Protein AF-A0A931LNU1-F1 (afdb_monomer_lite)

Radius of gyration: 34.18 Å; chains: 1; bounding box: 85×109×79 Å

Structure (mmCIF, N/CA/C/O backbone):
data_AF-A0A931LNU1-F1
#
_entry.id   AF-A0A931LNU1-F1
#
loop_
_atom_site.group_PDB
_atom_site.id
_atom_site.type_symbol
_atom_site.label_atom_id
_atom_site.label_alt_id
_atom_site.label_comp_id
_atom_site.label_asym_id
_atom_site.label_entity_id
_atom_site.label_seq_id
_atom_site.pdbx_PDB_ins_code
_atom_site.Cartn_x
_atom_site.Cartn_y
_atom_site.Cartn_z
_atom_site.occupancy
_atom_site.B_iso_or_equiv
_atom_site.auth_seq_id
_atom_site.auth_comp_id
_atom_site.auth_asym_id
_atom_site.auth_atom_id
_atom_site.pdbx_PDB_model_num
ATOM 1 N N . MET A 1 1 ? 43.440 -47.922 23.617 1.00 41.44 1 MET A N 1
ATOM 2 C CA . MET A 1 1 ? 42.615 -47.000 22.799 1.00 41.44 1 MET A CA 1
ATOM 3 C C . MET A 1 1 ? 41.649 -46.159 23.656 1.00 41.44 1 MET A C 1
ATOM 5 O O . MET A 1 1 ? 40.465 -46.110 23.374 1.00 41.44 1 MET A O 1
ATOM 9 N N . LYS A 1 2 ? 42.126 -45.479 24.715 1.00 34.53 2 LYS A N 1
ATOM 10 C CA . LYS A 1 2 ? 41.276 -44.678 25.634 1.00 34.53 2 LYS A CA 1
ATOM 11 C C . LYS A 1 2 ? 41.690 -43.198 25.757 1.00 34.53 2 LYS A C 1
ATOM 13 O O . LYS A 1 2 ? 41.186 -42.496 26.618 1.00 34.53 2 LYS A O 1
ATOM 18 N N . ARG A 1 3 ? 42.583 -42.701 24.890 1.00 32.94 3 ARG A N 1
ATOM 19 C CA . ARG A 1 3 ? 43.024 -41.287 24.886 1.00 32.94 3 ARG A CA 1
ATOM 20 C C . ARG A 1 3 ? 42.639 -40.487 23.633 1.00 32.94 3 ARG A C 1
ATOM 22 O O . ARG A 1 3 ? 42.936 -39.305 23.576 1.00 32.94 3 ARG A O 1
ATOM 29 N N . ILE A 1 4 ? 41.939 -41.094 22.669 1.00 36.69 4 ILE A N 1
ATOM 30 C CA . ILE A 1 4 ? 41.559 -40.431 21.402 1.00 36.69 4 ILE A CA 1
ATOM 31 C C . ILE A 1 4 ? 40.075 -40.000 21.377 1.00 36.69 4 ILE A C 1
ATOM 33 O O . ILE A 1 4 ? 39.742 -39.032 20.705 1.00 36.69 4 ILE A O 1
ATOM 37 N N . ASN A 1 5 ? 39.193 -40.601 22.192 1.00 36.53 5 ASN A N 1
ATOM 38 C CA . ASN A 1 5 ? 37.772 -40.205 22.242 1.00 36.53 5 ASN A CA 1
ATOM 39 C C . ASN A 1 5 ? 37.455 -39.023 23.172 1.00 36.53 5 ASN A C 1
ATOM 41 O O . ASN A 1 5 ? 36.398 -38.427 23.029 1.00 36.53 5 ASN A O 1
ATOM 45 N N . ILE A 1 6 ? 38.359 -38.631 24.075 1.00 39.19 6 ILE A N 1
ATOM 46 C CA . ILE A 1 6 ? 38.117 -37.482 24.969 1.00 39.19 6 ILE A CA 1
ATOM 47 C C . ILE A 1 6 ? 38.331 -36.146 24.231 1.00 39.19 6 ILE A C 1
ATOM 49 O O . ILE A 1 6 ? 37.650 -35.170 24.519 1.00 39.19 6 ILE A O 1
ATOM 53 N N . PHE A 1 7 ? 39.187 -36.105 23.203 1.00 34.34 7 PHE A N 1
ATOM 54 C CA . PHE A 1 7 ? 39.444 -34.872 22.447 1.00 34.34 7 PHE A CA 1
ATOM 55 C C . PHE A 1 7 ? 38.353 -34.514 21.425 1.00 34.34 7 PHE A C 1
ATOM 57 O O . PHE A 1 7 ? 38.205 -33.340 21.100 1.00 34.34 7 PHE A O 1
ATOM 64 N N . ARG A 1 8 ? 37.541 -35.476 20.959 1.00 37.28 8 ARG A N 1
ATOM 65 C CA . ARG A 1 8 ? 36.405 -35.181 20.064 1.00 37.28 8 ARG A CA 1
ATOM 66 C C . ARG A 1 8 ? 35.181 -34.657 20.815 1.00 37.28 8 ARG A C 1
ATOM 68 O O . ARG A 1 8 ? 34.539 -33.737 20.327 1.00 37.28 8 ARG A O 1
ATOM 75 N N . THR A 1 9 ? 34.907 -35.160 22.017 1.00 40.69 9 THR A N 1
ATOM 76 C CA . THR A 1 9 ? 33.766 -34.694 22.823 1.00 40.69 9 THR A CA 1
ATOM 77 C C . THR A 1 9 ? 34.049 -33.350 23.500 1.00 40.69 9 THR A C 1
ATOM 79 O O . THR A 1 9 ? 33.164 -32.507 23.569 1.00 40.69 9 THR A O 1
ATOM 82 N N . VAL A 1 10 ? 35.297 -33.090 23.918 1.00 39.69 10 VAL A N 1
ATOM 83 C CA . VAL A 1 10 ? 35.687 -31.797 24.515 1.00 39.69 10 VAL A CA 1
ATOM 84 C C . VAL A 1 10 ? 35.870 -30.705 23.449 1.00 39.69 10 VAL A C 1
ATOM 86 O O . VAL A 1 10 ? 35.517 -29.555 23.693 1.00 39.69 10 VAL A O 1
ATOM 89 N N . GLY A 1 11 ? 36.331 -31.054 22.240 1.00 33.41 11 GLY A N 1
ATOM 90 C CA . GLY A 1 11 ? 36.415 -30.115 21.114 1.00 33.41 11 GLY A CA 1
ATOM 91 C C . GLY A 1 11 ? 35.048 -29.652 20.597 1.00 33.41 11 GLY A C 1
ATOM 92 O O . GLY A 1 11 ? 34.895 -28.486 20.252 1.00 33.41 11 GLY A O 1
ATOM 93 N N . PHE A 1 12 ? 34.035 -30.525 20.609 1.00 42.09 12 PHE A N 1
ATOM 94 C CA . PHE A 1 12 ? 32.672 -30.169 20.192 1.00 42.09 12 PHE A CA 1
ATOM 95 C C . PHE A 1 12 ? 31.952 -29.303 21.241 1.00 42.09 12 PHE A C 1
ATOM 97 O O . PHE A 1 12 ? 31.252 -28.358 20.885 1.00 42.09 12 PHE A O 1
ATOM 104 N N . LEU A 1 13 ? 32.198 -29.554 22.535 1.00 38.69 13 LEU A N 1
ATOM 105 C CA . LEU A 1 13 ? 31.654 -28.735 23.623 1.00 38.69 13 LEU A CA 1
ATOM 106 C C . LEU A 1 13 ? 32.283 -27.329 23.666 1.00 38.69 13 LEU A C 1
ATOM 108 O O . LEU A 1 13 ? 31.588 -26.362 23.952 1.00 38.69 13 LEU A O 1
ATOM 112 N N . LEU A 1 14 ? 33.574 -27.199 23.334 1.00 36.03 14 LEU A N 1
ATOM 113 C CA . LEU A 1 14 ? 34.267 -25.904 23.254 1.00 36.03 14 LEU A CA 1
ATOM 114 C C . LEU A 1 14 ? 33.851 -25.070 22.035 1.00 36.03 14 LEU A C 1
ATOM 116 O O . LEU A 1 14 ? 33.834 -23.849 22.133 1.00 36.03 14 LEU A O 1
ATOM 120 N N . VAL A 1 15 ? 33.466 -25.699 20.920 1.00 42.47 15 VAL A N 1
ATOM 121 C CA . VAL A 1 15 ? 32.897 -24.985 19.762 1.00 42.47 15 VAL A CA 1
ATOM 122 C C . VAL A 1 15 ? 31.472 -24.507 20.060 1.00 42.47 15 VAL A C 1
ATOM 124 O O . VAL A 1 15 ? 31.140 -23.376 19.724 1.00 42.47 15 VAL A O 1
ATOM 127 N N . LEU A 1 16 ? 30.664 -25.290 20.784 1.00 41.88 16 LEU A N 1
ATOM 128 C CA . LEU A 1 16 ? 29.346 -24.852 21.268 1.00 41.88 16 LEU A CA 1
ATOM 129 C C . LEU A 1 16 ? 29.443 -23.728 22.316 1.00 41.88 16 LEU A C 1
ATOM 131 O O . LEU A 1 16 ? 28.690 -22.763 22.243 1.00 41.88 16 LEU A O 1
ATOM 135 N N . LEU A 1 17 ? 30.409 -23.791 23.237 1.00 38.12 17 LEU A N 1
ATOM 136 C CA . LEU A 1 17 ? 30.662 -22.715 24.206 1.00 38.12 17 LEU A CA 1
ATOM 137 C C . LEU A 1 17 ? 31.258 -21.451 23.559 1.00 38.12 17 LEU A C 1
ATOM 139 O O . LEU A 1 17 ? 30.946 -20.348 23.999 1.00 38.12 17 LEU A O 1
ATOM 143 N N . ALA A 1 18 ? 32.054 -21.581 22.492 1.00 32.81 18 ALA A N 1
ATOM 144 C CA . ALA A 1 18 ? 32.552 -20.438 21.721 1.00 32.81 18 ALA A CA 1
ATOM 145 C C . ALA A 1 18 ? 31.459 -19.785 20.852 1.00 32.81 18 ALA A C 1
ATOM 147 O O . ALA A 1 18 ? 31.474 -18.568 20.687 1.00 32.81 18 ALA A O 1
ATOM 148 N N . LEU A 1 19 ? 30.475 -20.557 20.368 1.00 38.38 19 LEU A N 1
ATOM 149 C CA . LEU A 1 19 ? 29.274 -20.018 19.715 1.00 38.38 19 LEU A CA 1
ATOM 150 C C . LEU A 1 19 ? 28.332 -19.310 20.703 1.00 38.38 19 LEU A C 1
ATOM 152 O O . LEU A 1 19 ? 27.706 -18.324 20.331 1.00 38.38 19 LEU A O 1
ATOM 156 N N . PHE A 1 20 ? 28.297 -19.728 21.973 1.00 37.34 20 PHE A N 1
ATOM 157 C CA . PHE A 1 20 ? 27.581 -19.001 23.032 1.00 37.34 20 PHE A CA 1
ATOM 158 C C . PHE A 1 20 ? 28.304 -17.724 23.501 1.00 37.34 20 PHE A C 1
ATOM 160 O O . PHE A 1 20 ? 27.661 -16.800 23.994 1.00 37.34 20 PHE A O 1
ATOM 167 N N . ALA A 1 21 ? 29.628 -17.634 23.334 1.00 31.55 21 ALA A N 1
ATOM 168 C CA . ALA A 1 21 ? 30.427 -16.497 23.803 1.00 31.55 21 ALA A CA 1
ATOM 169 C C . ALA A 1 21 ? 30.583 -15.349 22.782 1.00 31.55 21 ALA A C 1
ATOM 171 O O . ALA A 1 21 ? 31.067 -14.283 23.154 1.00 31.55 21 ALA A O 1
ATOM 172 N N . LEU A 1 22 ? 30.153 -15.524 21.525 1.00 30.91 22 LEU A N 1
ATOM 173 C CA . LEU A 1 22 ? 30.237 -14.498 20.469 1.00 30.91 22 LEU A CA 1
ATOM 174 C C . LEU A 1 22 ? 28.900 -13.808 20.137 1.00 30.91 22 LEU A C 1
ATOM 176 O O . LEU A 1 22 ? 28.793 -13.140 19.113 1.00 30.91 22 LEU A O 1
ATOM 180 N N . VAL A 1 23 ? 27.896 -13.923 21.015 1.00 38.22 23 VAL A N 1
ATOM 181 C CA . VAL A 1 23 ? 26.573 -13.276 20.854 1.00 38.22 23 VAL A CA 1
ATOM 182 C C . VAL A 1 23 ? 26.300 -12.203 21.924 1.00 38.22 23 VAL A C 1
ATOM 184 O O . VAL A 1 23 ? 25.235 -11.602 21.954 1.00 38.22 23 VAL A O 1
ATOM 187 N N . ASN A 1 24 ? 27.277 -11.865 22.770 1.00 34.28 24 ASN A N 1
ATOM 188 C CA . ASN A 1 24 ? 27.107 -10.836 23.801 1.00 34.28 24 ASN A CA 1
ATOM 189 C C . ASN A 1 24 ? 27.881 -9.551 23.500 1.00 34.28 24 ASN A C 1
ATOM 191 O O . ASN A 1 24 ? 28.811 -9.206 24.217 1.00 34.28 24 ASN A O 1
ATOM 195 N N . THR A 1 25 ? 27.433 -8.811 22.487 1.00 34.22 25 THR A N 1
ATOM 196 C CA . THR A 1 25 ? 27.513 -7.340 22.458 1.00 34.22 25 THR A CA 1
ATOM 197 C C . THR A 1 25 ? 26.430 -6.813 21.520 1.00 34.22 25 THR A C 1
ATOM 199 O O . THR A 1 25 ? 26.746 -6.565 20.372 1.00 34.22 25 THR A O 1
ATOM 202 N N . HIS A 1 26 ? 25.174 -6.724 21.968 1.00 30.58 26 HIS A N 1
ATOM 203 C CA . HIS A 1 26 ? 24.125 -5.779 21.524 1.00 30.58 26 HIS A CA 1
ATOM 204 C C . HIS A 1 26 ? 22.982 -5.899 22.549 1.00 30.58 26 HIS A C 1
ATOM 206 O O . HIS A 1 26 ? 22.024 -6.645 22.370 1.00 30.58 26 HIS A O 1
ATOM 212 N N . ALA A 1 27 ? 23.136 -5.237 23.696 1.00 32.59 27 ALA A N 1
ATOM 213 C CA . ALA A 1 27 ? 22.073 -5.128 24.689 1.00 32.59 27 ALA A CA 1
ATOM 214 C C . ALA A 1 27 ? 21.132 -3.993 24.256 1.00 32.59 27 ALA A C 1
ATOM 216 O O . ALA A 1 27 ? 21.536 -2.833 24.304 1.00 32.59 27 ALA A O 1
ATOM 217 N N . GLY A 1 28 ? 19.915 -4.320 23.803 1.00 30.52 28 GLY A N 1
ATOM 218 C CA . GLY A 1 28 ? 18.930 -3.299 23.420 1.00 30.52 28 GLY A CA 1
ATOM 219 C C . GLY A 1 28 ? 17.548 -3.787 22.966 1.00 30.52 28 GLY A C 1
ATOM 220 O O . GLY A 1 28 ? 16.574 -3.094 23.234 1.00 30.52 28 GLY A O 1
ATOM 221 N N . GLU A 1 29 ? 17.413 -4.974 22.361 1.00 36.91 29 GLU A N 1
ATOM 222 C CA . GLU A 1 29 ? 16.110 -5.493 21.896 1.00 36.91 29 GLU A CA 1
ATOM 223 C C . GLU A 1 29 ? 15.729 -6.803 22.598 1.00 36.91 29 GLU A C 1
ATOM 225 O O . GLU A 1 29 ? 16.521 -7.745 22.677 1.00 36.91 29 GLU A O 1
ATOM 230 N N . LYS A 1 30 ? 14.501 -6.876 23.125 1.00 44.25 30 LYS A N 1
ATOM 231 C CA . LYS A 1 30 ? 13.956 -8.088 23.751 1.00 44.25 30 LYS A CA 1
ATOM 232 C C . LYS A 1 30 ? 13.391 -8.992 22.647 1.00 44.25 30 LYS A C 1
ATOM 234 O O . LYS A 1 30 ? 12.344 -8.685 22.088 1.00 44.25 30 LYS A O 1
ATOM 239 N N . LYS A 1 31 ? 14.094 -10.080 22.317 1.00 62.69 31 LYS A N 1
ATOM 240 C CA . LYS A 1 31 ? 13.668 -11.072 21.311 1.00 62.69 31 LYS A CA 1
ATOM 241 C C . LYS A 1 31 ? 12.490 -11.915 21.820 1.00 62.69 31 LYS A C 1
ATOM 243 O O . LYS A 1 31 ? 12.398 -12.165 23.021 1.00 62.69 31 LYS A O 1
ATOM 248 N N . VAL A 1 32 ? 11.617 -12.361 20.911 1.00 73.50 32 VAL A N 1
ATOM 249 C CA . VAL A 1 32 ? 10.539 -13.325 21.210 1.00 73.50 32 VAL A CA 1
ATOM 250 C C . VAL A 1 32 ? 11.165 -14.673 21.566 1.00 73.50 32 VAL A C 1
ATOM 252 O O . VAL A 1 32 ? 11.949 -15.212 20.782 1.00 73.50 32 VAL A O 1
ATOM 255 N N . ARG A 1 33 ? 10.815 -15.212 22.736 1.00 85.38 33 ARG A N 1
ATOM 256 C CA . ARG A 1 33 ? 11.394 -16.435 23.303 1.00 85.38 33 ARG A CA 1
ATOM 257 C C . ARG A 1 33 ? 10.438 -17.607 23.162 1.00 85.38 33 ARG A C 1
ATOM 259 O O . ARG A 1 33 ? 9.306 -17.563 23.637 1.00 85.38 33 ARG A O 1
ATOM 266 N N . ILE A 1 34 ? 10.929 -18.680 22.564 1.00 91.38 34 ILE A N 1
ATOM 267 C CA . ILE A 1 34 ? 10.181 -19.892 22.265 1.00 91.38 34 ILE A CA 1
ATOM 268 C C . ILE A 1 34 ? 10.801 -21.046 23.038 1.00 91.38 34 ILE A C 1
ATOM 270 O O . ILE A 1 34 ? 11.995 -21.321 22.913 1.00 91.38 34 ILE A O 1
ATOM 274 N N . LEU A 1 35 ? 9.981 -21.740 23.816 1.00 93.31 35 LEU A N 1
ATOM 275 C CA . LEU A 1 35 ? 10.352 -23.001 24.436 1.00 93.31 35 LEU A CA 1
ATOM 276 C C . LEU A 1 35 ? 9.920 -24.144 23.526 1.00 93.31 35 LEU A C 1
ATOM 278 O O . LEU A 1 35 ? 8.726 -24.335 23.308 1.00 93.31 35 LEU A O 1
ATOM 282 N N . LEU A 1 36 ? 10.873 -24.933 23.044 1.00 93.06 36 LEU A N 1
ATOM 283 C CA . LEU A 1 36 ? 10.572 -26.248 22.495 1.00 93.06 36 LEU A CA 1
ATOM 284 C C . LEU A 1 36 ? 10.737 -27.285 23.602 1.00 93.06 36 LEU A C 1
ATOM 286 O O . LEU A 1 36 ? 11.844 -27.483 24.117 1.00 93.06 36 LEU A O 1
ATOM 290 N N . ASP A 1 37 ? 9.639 -27.935 23.972 1.00 90.94 37 ASP A N 1
ATOM 291 C CA . ASP A 1 37 ? 9.681 -29.013 24.944 1.00 90.94 37 ASP A CA 1
ATOM 292 C C . ASP A 1 37 ? 10.129 -30.324 24.288 1.00 90.94 37 ASP A C 1
ATOM 294 O O . ASP A 1 37 ? 9.458 -30.869 23.412 1.00 90.94 37 ASP A O 1
ATOM 298 N N . ALA A 1 38 ? 11.273 -30.830 24.743 1.00 86.75 38 ALA A N 1
ATOM 299 C CA . ALA A 1 38 ? 11.785 -32.159 24.425 1.00 86.75 38 ALA A CA 1
ATOM 300 C C . ALA A 1 38 ? 11.998 -33.000 25.697 1.00 86.75 38 ALA A C 1
ATOM 302 O O . ALA A 1 38 ? 12.705 -34.017 25.680 1.00 86.75 38 ALA A O 1
ATOM 303 N N . SER A 1 39 ? 11.421 -32.576 26.830 1.00 86.31 39 SER A N 1
ATOM 304 C CA . SER A 1 39 ? 11.656 -33.217 28.123 1.00 86.31 39 SER A CA 1
ATOM 305 C C . SER A 1 39 ? 10.949 -34.567 28.275 1.00 86.31 39 SER A C 1
ATOM 307 O O . SER A 1 39 ? 11.331 -35.375 29.119 1.00 86.31 39 SER A O 1
ATOM 309 N N . HIS A 1 40 ? 10.030 -34.877 27.362 1.00 86.88 40 HIS A N 1
ATOM 310 C CA . HIS A 1 40 ? 9.258 -36.117 27.286 1.00 86.88 40 HIS A CA 1
ATOM 311 C C . HIS A 1 40 ? 9.705 -37.022 26.128 1.00 86.88 40 HIS A C 1
ATOM 313 O O . HIS A 1 40 ? 8.990 -37.941 25.722 1.00 86.88 40 HIS A O 1
ATOM 319 N N . GLY A 1 41 ? 10.908 -36.795 25.588 1.00 80.50 41 GLY A N 1
ATOM 320 C CA . GLY A 1 41 ? 11.469 -37.602 24.502 1.00 80.50 41 GLY A CA 1
ATOM 321 C C . GLY A 1 41 ? 10.837 -37.330 23.137 1.00 80.50 41 GLY A C 1
ATOM 322 O O . GLY A 1 41 ? 10.843 -38.219 22.285 1.00 80.50 41 GLY A O 1
ATOM 323 N N . GLN A 1 42 ? 10.285 -36.129 22.946 1.00 85.50 42 GLN A N 1
ATOM 324 C CA . GLN A 1 42 ? 9.806 -35.641 21.657 1.00 85.50 42 GLN A CA 1
ATOM 325 C C . GLN A 1 42 ? 10.936 -35.521 20.629 1.00 85.50 42 GLN A C 1
ATOM 327 O O . GLN A 1 42 ? 12.121 -35.438 20.965 1.00 85.50 42 GLN A O 1
ATOM 332 N N . ASN A 1 43 ? 10.555 -35.431 19.355 1.00 79.31 43 ASN A N 1
ATOM 333 C CA . ASN A 1 43 ? 11.455 -34.959 18.314 1.00 79.31 43 ASN A CA 1
ATOM 334 C C . ASN A 1 43 ? 11.827 -33.487 18.562 1.00 79.31 43 ASN A C 1
ATOM 336 O O . ASN A 1 43 ? 10.981 -32.661 18.890 1.00 79.31 43 ASN A O 1
ATOM 340 N N . ASN A 1 44 ? 13.093 -33.141 18.340 1.00 80.56 44 ASN A N 1
ATOM 341 C CA . ASN A 1 44 ? 13.602 -31.780 18.525 1.00 80.56 44 ASN A CA 1
ATOM 342 C C . ASN A 1 44 ? 13.207 -30.823 17.384 1.00 80.56 44 ASN A C 1
ATOM 344 O O . ASN A 1 44 ? 13.740 -29.717 17.333 1.00 80.56 44 ASN A O 1
ATOM 348 N N . LEU A 1 45 ? 12.357 -31.261 16.443 1.00 89.25 45 LEU A N 1
ATOM 349 C CA . LEU A 1 45 ? 11.847 -30.484 15.304 1.00 89.25 45 LEU A CA 1
ATOM 350 C C . LEU A 1 45 ? 12.935 -29.638 14.629 1.00 89.25 45 LEU A C 1
ATOM 352 O O . LEU A 1 45 ? 12.818 -28.422 14.486 1.00 89.25 45 LEU A O 1
ATOM 356 N N . GLY A 1 46 ? 14.049 -30.281 14.271 1.00 86.75 46 GLY A N 1
ATOM 357 C CA . GLY A 1 46 ? 15.275 -29.578 13.893 1.00 86.75 46 GLY A CA 1
ATOM 358 C C . GLY A 1 46 ? 15.083 -28.581 12.746 1.00 86.75 46 GLY A C 1
ATOM 359 O O . GLY A 1 46 ? 15.711 -27.523 12.766 1.00 86.75 46 GLY A O 1
ATOM 360 N N . ALA A 1 47 ? 14.207 -28.882 11.779 1.00 88.25 47 ALA A N 1
ATOM 361 C CA . ALA A 1 47 ? 13.908 -27.945 10.696 1.00 88.25 47 ALA A CA 1
ATOM 362 C C . ALA A 1 47 ? 13.069 -26.746 11.158 1.00 88.25 47 ALA A C 1
ATOM 364 O O . ALA A 1 47 ? 13.421 -25.618 10.824 1.00 88.25 47 ALA A O 1
ATOM 365 N N . TYR A 1 48 ? 12.033 -26.954 11.976 1.00 89.81 48 TYR A N 1
ATOM 366 C CA . TYR A 1 48 ? 11.263 -25.857 12.569 1.00 89.81 48 TYR A CA 1
ATOM 367 C C . TYR A 1 48 ? 12.136 -24.955 13.447 1.00 89.81 48 TYR A C 1
ATOM 369 O O . TYR A 1 48 ? 12.058 -23.733 13.338 1.00 89.81 48 TYR A O 1
ATOM 377 N N . VAL A 1 49 ? 13.025 -25.525 14.271 1.00 88.75 49 VAL A N 1
ATOM 378 C CA . VAL A 1 49 ? 13.967 -24.743 15.093 1.00 88.75 49 VAL A CA 1
ATOM 379 C C . VAL A 1 49 ? 14.870 -23.885 14.209 1.00 88.75 49 VAL A C 1
ATOM 381 O O . VAL A 1 49 ? 15.039 -22.697 14.475 1.00 88.75 49 VAL A O 1
ATOM 384 N N . GLN A 1 50 ? 15.425 -24.456 13.137 1.00 85.69 50 GLN A N 1
ATOM 385 C CA . GLN A 1 50 ? 16.250 -23.702 12.192 1.00 85.69 50 GLN A CA 1
ATOM 386 C C . GLN A 1 50 ? 15.460 -22.594 11.493 1.00 85.69 50 GLN A C 1
ATOM 388 O O . GLN A 1 50 ? 15.931 -21.460 11.459 1.00 85.69 50 GLN A O 1
ATOM 393 N N . LEU A 1 51 ? 14.264 -22.901 10.987 1.00 84.12 51 LEU A N 1
ATOM 394 C CA . LEU A 1 51 ? 13.374 -21.938 10.340 1.00 84.12 51 LEU A CA 1
ATOM 395 C C . LEU A 1 51 ? 13.035 -20.782 11.288 1.00 84.12 51 LEU A C 1
ATOM 397 O O . LEU A 1 51 ? 13.112 -19.615 10.918 1.00 84.12 51 LEU A O 1
ATOM 401 N N . THR A 1 52 ? 12.728 -21.098 12.539 1.00 81.50 52 THR A N 1
ATOM 402 C CA . THR A 1 52 ? 12.346 -20.122 13.560 1.00 81.50 52 THR A CA 1
ATOM 403 C C . THR A 1 52 ? 13.526 -19.221 13.945 1.00 81.50 52 THR A C 1
ATOM 405 O O . THR A 1 52 ? 13.395 -17.998 13.943 1.00 81.50 52 THR A O 1
ATOM 408 N N . LEU A 1 53 ? 14.719 -19.787 14.162 1.00 80.94 53 LEU A N 1
ATOM 409 C CA . LEU A 1 53 ? 15.944 -19.010 14.406 1.00 80.94 53 LEU A CA 1
ATOM 410 C C . LEU A 1 53 ? 16.302 -18.099 13.218 1.00 80.94 53 LEU A C 1
ATOM 412 O O . LEU A 1 53 ? 16.725 -16.961 13.417 1.00 80.94 53 LEU A O 1
ATOM 416 N N . GLN A 1 54 ? 16.109 -18.573 11.982 1.00 75.31 54 GLN A N 1
ATOM 417 C CA . GLN A 1 54 ? 16.335 -17.785 10.763 1.00 75.31 54 GLN A CA 1
ATOM 418 C C . GLN A 1 54 ? 15.376 -16.595 10.631 1.00 75.31 54 GLN A C 1
ATOM 420 O O . GLN A 1 54 ? 15.717 -15.620 9.970 1.00 75.31 54 GLN A O 1
ATOM 425 N N . ASN A 1 55 ? 14.208 -16.653 11.275 1.00 68.44 55 ASN A N 1
ATOM 426 C CA . ASN A 1 55 ? 13.204 -15.587 11.266 1.00 68.44 55 ASN A CA 1
ATOM 427 C C . ASN A 1 55 ? 13.250 -14.715 12.539 1.00 68.44 55 ASN A C 1
ATOM 429 O O . ASN A 1 55 ? 12.267 -14.070 12.887 1.00 68.44 55 ASN A O 1
ATOM 433 N N . GLY A 1 56 ? 14.398 -14.668 13.229 1.00 68.12 56 GLY A N 1
ATOM 434 C CA . GLY A 1 56 ? 14.668 -13.689 14.292 1.00 68.12 56 GLY A CA 1
ATOM 435 C C . GLY A 1 56 ? 14.161 -14.060 15.689 1.00 68.12 56 GLY A C 1
ATOM 436 O O . GLY A 1 56 ? 14.339 -13.282 16.628 1.00 68.12 56 GLY A O 1
ATOM 437 N N . PHE A 1 57 ? 13.580 -15.247 15.855 1.00 79.12 57 PHE A N 1
ATOM 438 C CA . PHE A 1 57 ? 13.107 -15.747 17.145 1.00 79.12 57 PHE A CA 1
ATOM 439 C C . PHE A 1 57 ? 14.240 -16.387 17.960 1.00 79.12 57 PHE A C 1
ATOM 441 O O . PHE A 1 57 ? 15.197 -16.932 17.409 1.00 79.12 57 PHE A O 1
ATOM 448 N N . GLU A 1 58 ? 14.124 -16.364 19.286 1.00 86.69 58 GLU A N 1
ATOM 449 C CA . GLU A 1 58 ? 15.002 -17.113 20.184 1.00 86.69 58 GLU A CA 1
ATOM 450 C C . GLU A 1 58 ? 14.336 -18.441 20.545 1.00 86.69 58 GLU A C 1
ATOM 452 O O . GLU A 1 58 ? 13.251 -18.447 21.115 1.00 86.69 58 GLU A O 1
ATOM 457 N N . VAL A 1 59 ? 14.982 -19.568 20.243 1.00 87.50 59 VAL A N 1
ATOM 458 C CA . VAL A 1 59 ? 14.461 -20.899 20.585 1.00 87.50 59 VAL A CA 1
ATOM 459 C C . VAL A 1 59 ? 15.344 -21.544 21.638 1.00 87.50 59 VAL A C 1
ATOM 461 O O . VAL A 1 59 ? 16.555 -21.673 21.452 1.00 87.50 59 VAL A O 1
ATOM 464 N N . GLN A 1 60 ? 14.731 -21.997 22.726 1.00 89.00 60 GLN A N 1
ATOM 465 C CA . GLN A 1 60 ? 15.388 -22.769 23.768 1.00 89.00 60 GLN A CA 1
ATOM 466 C C . GLN A 1 60 ? 14.779 -24.167 23.839 1.00 89.00 60 GLN A C 1
ATOM 468 O O . GLN A 1 60 ? 13.564 -24.332 23.920 1.00 89.00 60 GLN A O 1
ATOM 473 N N . LEU A 1 61 ? 15.642 -25.180 23.808 1.00 87.25 61 LEU A N 1
ATOM 474 C CA . LEU A 1 61 ? 15.246 -26.582 23.868 1.00 87.25 61 LEU A CA 1
ATOM 475 C C . LEU A 1 61 ? 15.326 -27.082 25.308 1.00 87.25 61 LEU A C 1
ATOM 477 O O . LEU A 1 61 ? 16.424 -27.169 25.865 1.00 87.25 61 LEU A O 1
ATOM 481 N N . LYS A 1 62 ? 14.195 -27.476 25.893 1.00 86.62 62 LYS A N 1
ATOM 482 C CA . LYS A 1 62 ? 14.175 -28.134 27.203 1.00 86.62 62 LYS A CA 1
ATOM 483 C C . LYS A 1 62 ? 14.356 -29.635 27.026 1.00 86.62 62 LYS A C 1
ATOM 485 O O . LYS A 1 62 ? 13.415 -30.352 26.715 1.00 86.62 62 LYS A O 1
ATOM 490 N N . ALA A 1 63 ? 15.590 -30.103 27.191 1.00 80.06 63 ALA A N 1
ATOM 491 C CA . ALA A 1 63 ? 15.930 -31.519 27.072 1.00 80.06 63 ALA A CA 1
ATOM 492 C C . ALA A 1 63 ? 15.490 -32.327 28.306 1.00 80.06 63 ALA A C 1
ATOM 494 O O . ALA A 1 63 ? 15.409 -31.790 29.409 1.00 80.06 63 ALA A O 1
ATOM 495 N N . MET A 1 64 ? 15.310 -33.642 28.138 1.00 79.19 64 MET A N 1
ATOM 496 C CA . MET A 1 64 ? 14.906 -34.601 29.188 1.00 79.19 64 MET A CA 1
ATOM 497 C C . MET A 1 64 ? 15.748 -34.527 30.474 1.00 79.19 64 MET A C 1
ATOM 499 O O . MET A 1 64 ? 15.245 -34.719 31.576 1.00 79.19 64 MET A O 1
ATOM 503 N N . GLU A 1 65 ? 17.031 -34.184 30.357 1.00 72.25 65 GLU A N 1
ATOM 504 C CA . GLU A 1 65 ? 17.956 -34.044 31.492 1.00 72.25 65 GLU A CA 1
ATOM 505 C C . GLU A 1 65 ? 17.664 -32.812 32.374 1.00 72.25 65 GLU A C 1
ATOM 507 O O . GLU A 1 65 ? 18.189 -32.703 33.481 1.00 72.25 65 GLU A O 1
ATOM 512 N N . SER A 1 66 ? 16.829 -31.882 31.895 1.00 65.69 66 SER A N 1
ATOM 513 C CA . SER A 1 66 ? 16.523 -30.595 32.541 1.00 65.69 66 SER A CA 1
ATOM 514 C C . SER A 1 66 ? 15.252 -30.618 33.402 1.00 65.69 66 SER A C 1
ATOM 516 O O . SER A 1 66 ? 14.804 -29.557 33.838 1.00 65.69 66 SER A O 1
ATOM 518 N N . GLY A 1 67 ? 14.664 -31.796 33.635 1.00 72.69 67 GLY A N 1
ATOM 519 C CA . GLY A 1 67 ? 13.397 -31.959 34.357 1.00 72.69 67 GLY A CA 1
ATOM 520 C C . GLY A 1 67 ? 12.160 -31.653 33.505 1.00 72.69 67 GLY A C 1
ATOM 521 O O . GLY A 1 67 ? 12.282 -31.152 32.386 1.00 72.69 67 GLY A O 1
ATOM 522 N N . ASP A 1 68 ? 10.989 -31.957 34.062 1.00 83.94 68 ASP A N 1
ATOM 523 C CA . ASP A 1 68 ? 9.655 -31.801 33.458 1.00 83.94 68 ASP A CA 1
ATOM 524 C C . ASP A 1 68 ? 9.199 -30.319 33.391 1.00 83.94 68 ASP A C 1
ATOM 526 O O . ASP A 1 68 ? 9.941 -29.416 33.800 1.00 83.94 68 ASP A O 1
ATOM 530 N N . LEU A 1 69 ? 7.999 -30.015 32.879 1.00 87.94 69 LEU A N 1
ATOM 531 C CA . LEU A 1 69 ? 7.520 -28.623 32.737 1.00 87.94 69 LEU A CA 1
ATOM 532 C C . LEU A 1 69 ? 7.219 -27.907 34.075 1.00 87.94 69 LEU A C 1
ATOM 534 O O . LEU A 1 69 ? 6.998 -26.692 34.095 1.00 87.94 69 LEU A O 1
ATOM 538 N N . THR A 1 70 ? 7.270 -28.617 35.206 1.00 86.19 70 THR A N 1
ATOM 539 C CA . THR A 1 70 ? 7.161 -28.051 36.563 1.00 86.19 70 THR A CA 1
ATOM 540 C C . THR A 1 70 ? 8.516 -27.832 37.246 1.00 86.19 70 THR A C 1
ATOM 542 O O . THR A 1 70 ? 8.592 -27.120 38.251 1.00 86.19 70 THR A O 1
ATOM 545 N N . GLN A 1 71 ? 9.606 -28.381 36.698 1.00 81.81 71 GLN A N 1
ATOM 546 C CA . GLN A 1 71 ? 10.949 -28.325 37.283 1.00 81.81 71 GLN A CA 1
ATOM 547 C C . GLN A 1 71 ? 11.967 -27.694 36.324 1.00 81.81 71 GLN A C 1
ATOM 549 O O . GLN A 1 71 ? 12.184 -28.168 35.214 1.00 81.81 71 GLN A O 1
ATOM 554 N N . TRP A 1 72 ? 12.647 -26.632 36.768 1.00 76.88 72 TRP A N 1
ATOM 555 C CA . TRP A 1 72 ? 13.454 -25.771 35.882 1.00 76.88 72 TRP A CA 1
ATOM 556 C C . TRP A 1 72 ? 14.976 -25.836 36.106 1.00 76.88 72 TRP A C 1
ATOM 558 O O . TRP A 1 72 ? 15.736 -25.299 35.305 1.00 76.88 72 TRP A O 1
ATOM 568 N N . GLY A 1 73 ? 15.441 -26.543 37.145 1.00 67.94 73 GLY A N 1
ATOM 569 C CA . GLY A 1 73 ? 16.854 -26.906 37.344 1.00 67.94 73 GLY A CA 1
ATOM 570 C C . GLY A 1 73 ? 17.871 -25.776 37.099 1.00 67.94 73 GLY A C 1
ATOM 571 O O . GLY A 1 73 ? 17.739 -24.679 37.636 1.00 67.94 73 GLY A O 1
ATOM 572 N N . SER A 1 74 ? 18.908 -26.067 36.303 1.00 61.50 74 SER A N 1
ATOM 573 C CA . SER A 1 74 ? 19.945 -25.123 35.849 1.00 61.50 74 SER A CA 1
ATOM 574 C C . SER A 1 74 ? 19.694 -24.591 34.427 1.00 61.50 74 SER A C 1
ATOM 576 O O . SER A 1 74 ? 20.650 -24.323 33.697 1.00 61.50 74 SER A O 1
ATOM 578 N N . PHE A 1 75 ? 18.432 -24.515 33.995 1.00 72.75 75 PHE A N 1
ATOM 579 C CA . PHE A 1 75 ? 18.082 -24.109 32.634 1.00 72.75 75 PHE A CA 1
ATOM 580 C C . PHE A 1 75 ? 18.428 -22.617 32.382 1.00 72.75 75 PHE A C 1
ATOM 582 O O . PHE A 1 75 ? 18.210 -21.797 33.278 1.00 72.75 75 PHE A O 1
ATOM 589 N N . PRO A 1 76 ? 19.000 -22.238 31.214 1.00 58.00 76 PRO A N 1
ATOM 590 C CA . PRO A 1 76 ? 19.664 -20.937 31.022 1.00 58.00 76 PRO A CA 1
ATOM 591 C C . PRO A 1 76 ? 18.742 -19.714 31.098 1.00 58.00 76 PRO A C 1
ATOM 593 O O . PRO A 1 76 ? 19.199 -18.637 31.482 1.00 58.00 76 PRO A O 1
ATOM 596 N N . ALA A 1 77 ? 17.457 -19.871 30.765 1.00 53.81 77 ALA A N 1
ATOM 597 C CA . ALA A 1 77 ? 16.436 -18.863 31.006 1.00 53.81 77 ALA A CA 1
ATOM 598 C C . ALA A 1 77 ? 15.184 -19.499 31.618 1.00 53.81 77 ALA A C 1
ATOM 600 O O . ALA A 1 77 ? 14.566 -20.378 31.032 1.00 53.81 77 ALA A O 1
ATOM 601 N N . GLY A 1 78 ? 14.785 -18.997 32.781 1.00 55.97 78 GLY A N 1
ATOM 602 C CA . GLY A 1 78 ? 13.436 -19.172 33.296 1.00 55.97 78 GLY A CA 1
ATOM 603 C C . GLY A 1 78 ? 13.318 -19.997 34.572 1.00 55.97 78 GLY A C 1
ATOM 604 O O . GLY A 1 78 ? 14.035 -20.967 34.808 1.00 55.97 78 GLY A O 1
ATOM 605 N N . LYS A 1 79 ? 12.391 -19.561 35.424 1.00 63.66 79 LYS A N 1
ATOM 606 C CA . LYS A 1 79 ? 11.910 -20.308 36.595 1.00 63.66 79 LYS A CA 1
ATOM 607 C C . LYS A 1 79 ? 10.504 -20.878 36.351 1.00 63.66 79 LYS A C 1
ATOM 609 O O . LYS A 1 79 ? 9.965 -21.512 37.256 1.00 63.66 79 LYS A O 1
ATOM 614 N N . SER A 1 80 ? 9.896 -20.608 35.185 1.00 82.44 80 SER A N 1
ATOM 615 C CA . SER A 1 80 ? 8.527 -21.008 34.826 1.00 82.44 80 SER A CA 1
ATOM 616 C C . SER A 1 80 ? 8.237 -20.865 33.318 1.00 82.44 80 SER A C 1
ATOM 618 O O . SER A 1 80 ? 8.978 -20.181 32.616 1.00 82.44 80 SER A O 1
ATOM 620 N N . LEU A 1 81 ? 7.111 -21.414 32.832 1.00 86.19 81 LEU A N 1
ATOM 621 C CA . LEU A 1 81 ? 6.651 -21.219 31.441 1.00 86.19 81 LEU A CA 1
ATOM 622 C C . LEU A 1 81 ? 6.378 -19.748 31.090 1.00 86.19 81 LEU A C 1
ATOM 624 O O . LEU A 1 81 ? 6.510 -19.371 29.932 1.00 86.19 81 LEU A O 1
ATOM 628 N N . ALA A 1 82 ? 6.062 -18.901 32.077 1.00 81.62 82 ALA A N 1
ATOM 629 C CA . ALA A 1 82 ? 5.815 -17.469 31.874 1.00 81.62 82 ALA A CA 1
ATOM 630 C C . ALA A 1 82 ? 7.048 -16.696 31.364 1.00 81.62 82 ALA A C 1
ATOM 632 O O . ALA A 1 82 ? 6.941 -15.543 30.950 1.00 81.62 82 ALA A O 1
ATOM 633 N N . ASP A 1 83 ? 8.226 -17.323 31.379 1.00 82.38 83 ASP A N 1
ATOM 634 C CA . ASP A 1 83 ? 9.436 -16.784 30.773 1.00 82.38 83 ASP A CA 1
ATOM 635 C C . ASP A 1 83 ? 9.485 -16.975 29.244 1.00 82.38 83 ASP A C 1
ATOM 637 O O . ASP A 1 83 ? 10.451 -16.545 28.621 1.00 82.38 83 ASP A O 1
ATOM 641 N N . PHE A 1 84 ? 8.469 -17.570 28.617 1.00 86.38 84 PHE A N 1
ATOM 642 C CA . PHE A 1 84 ? 8.420 -17.806 27.173 1.00 86.38 84 PHE A CA 1
ATOM 643 C C . PHE A 1 84 ? 7.150 -17.218 26.560 1.00 86.38 84 PHE A C 1
ATOM 645 O O . PHE A 1 84 ? 6.064 -17.316 27.128 1.00 86.38 84 PHE A O 1
ATOM 652 N N . ASP A 1 85 ? 7.289 -16.615 25.382 1.00 84.06 85 ASP A N 1
ATOM 653 C CA . ASP A 1 85 ? 6.170 -16.058 24.618 1.00 84.06 85 ASP A CA 1
ATOM 654 C C . ASP A 1 85 ? 5.378 -17.172 23.918 1.00 84.06 85 ASP A C 1
ATOM 656 O O . ASP A 1 85 ? 4.154 -17.103 23.827 1.00 84.06 85 ASP A O 1
ATOM 660 N N . VAL A 1 86 ? 6.079 -18.221 23.469 1.00 92.56 86 VAL A N 1
ATOM 661 C CA . VAL A 1 86 ? 5.483 -19.408 22.844 1.00 92.56 86 VAL A CA 1
ATOM 662 C C . VAL A 1 86 ? 6.070 -20.675 23.460 1.00 92.56 86 VAL A C 1
ATOM 664 O O . VAL A 1 86 ? 7.286 -20.802 23.603 1.00 92.56 86 VAL A O 1
ATOM 667 N N . VAL A 1 87 ? 5.214 -21.644 23.764 1.00 95.81 87 VAL A N 1
ATOM 668 C CA . VAL A 1 87 ? 5.592 -23.008 24.145 1.00 95.81 87 VAL A CA 1
ATOM 6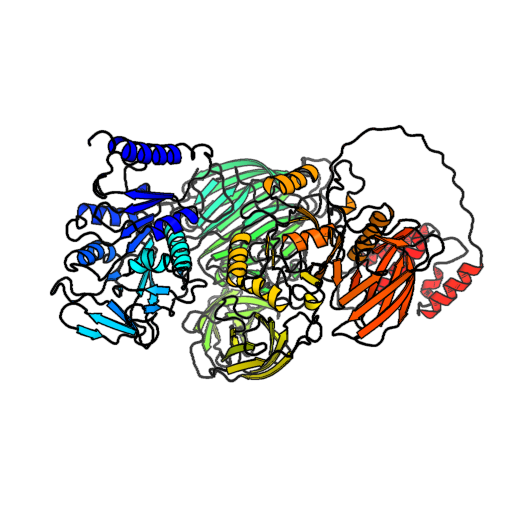69 C C . VAL A 1 87 ? 5.151 -23.965 23.041 1.00 95.81 87 VAL A C 1
ATOM 671 O O . VAL A 1 87 ? 4.008 -23.928 22.591 1.00 95.81 87 VAL A O 1
ATOM 674 N N . VAL A 1 88 ? 6.059 -24.831 22.598 1.00 96.38 88 VAL A N 1
ATOM 675 C CA . VAL A 1 88 ? 5.804 -25.853 21.580 1.00 96.38 88 VAL A CA 1
ATOM 676 C C . VAL A 1 88 ? 5.836 -27.225 22.238 1.00 96.38 88 VAL A C 1
ATOM 678 O O . VAL A 1 88 ? 6.872 -27.644 22.756 1.00 96.38 88 VAL A O 1
ATOM 681 N N . LEU A 1 89 ? 4.699 -27.918 22.193 1.00 93.94 89 LEU A N 1
ATOM 682 C CA . LEU A 1 89 ? 4.531 -29.284 22.672 1.00 93.94 89 LEU A CA 1
ATOM 683 C C . LEU A 1 89 ? 4.325 -30.204 21.472 1.00 93.94 89 LEU A C 1
ATOM 685 O O . LEU A 1 89 ? 3.238 -30.274 20.891 1.00 93.94 89 LEU A O 1
ATOM 689 N N . ALA A 1 90 ? 5.387 -30.908 21.099 1.00 88.00 90 ALA A N 1
ATOM 690 C CA . ALA A 1 90 ? 5.293 -32.008 20.155 1.00 88.00 90 ALA A CA 1
ATOM 691 C C . ALA A 1 90 ? 4.859 -33.301 20.857 1.00 88.00 90 ALA A C 1
ATOM 693 O O . ALA A 1 90 ? 4.805 -33.395 22.086 1.00 88.00 90 ALA A O 1
ATOM 694 N N . LYS A 1 91 ? 4.557 -34.313 20.052 1.00 84.69 91 LYS A N 1
ATOM 695 C CA . LYS A 1 91 ? 4.145 -35.644 20.484 1.00 84.69 91 LYS A CA 1
ATOM 696 C C . LYS A 1 91 ? 5.130 -36.255 21.509 1.00 84.69 91 LYS A C 1
ATOM 698 O O . LYS A 1 91 ? 6.265 -36.558 21.128 1.00 84.69 91 LYS A O 1
ATOM 703 N N . PRO A 1 92 ? 4.723 -36.504 22.775 1.00 84.69 92 PRO A N 1
ATOM 704 C CA . PRO A 1 92 ? 5.598 -37.123 23.774 1.00 84.69 92 PRO A CA 1
ATOM 705 C C . PRO A 1 92 ? 5.889 -38.599 23.466 1.00 84.69 92 PRO A C 1
ATOM 707 O O . PRO A 1 92 ? 5.140 -39.281 22.761 1.00 84.69 92 PRO A O 1
ATOM 710 N N . SER A 1 93 ? 6.977 -39.134 24.022 1.00 78.19 93 SER A N 1
ATOM 711 C CA . SER A 1 93 ? 7.233 -40.574 23.978 1.00 78.19 93 SER A CA 1
ATOM 712 C C . SER A 1 93 ? 6.206 -41.324 24.829 1.00 78.19 93 SER A C 1
ATOM 714 O O . SER A 1 93 ? 5.877 -40.913 25.940 1.00 78.19 93 SER A O 1
ATOM 716 N N . SER A 1 94 ? 5.786 -42.507 24.368 1.00 73.75 94 SER A N 1
ATOM 717 C CA . SER A 1 94 ? 4.932 -43.432 25.139 1.00 73.75 94 SER A CA 1
ATOM 718 C C . SER A 1 94 ? 5.475 -43.778 26.537 1.00 73.75 94 SER A C 1
ATOM 720 O O . SER A 1 94 ? 4.715 -44.160 27.419 1.00 73.75 94 SER A O 1
ATOM 722 N N . SER A 1 95 ? 6.785 -43.637 26.758 1.00 77.06 95 SER A N 1
ATOM 723 C CA . SER A 1 95 ? 7.435 -43.896 28.045 1.00 77.06 95 SER A CA 1
ATOM 724 C C . SER A 1 95 ? 7.457 -42.694 28.998 1.00 77.06 95 SER A C 1
ATOM 726 O O . SER A 1 95 ? 7.964 -42.838 30.108 1.00 77.06 95 SER A O 1
ATOM 728 N N . ALA A 1 96 ? 6.988 -41.518 28.571 1.00 82.75 96 ALA A N 1
ATOM 729 C CA . ALA A 1 96 ? 7.072 -40.272 29.334 1.00 82.75 96 ALA A CA 1
ATOM 730 C C . ALA A 1 96 ? 5.889 -39.321 29.032 1.00 82.75 96 ALA A C 1
ATOM 732 O O . ALA A 1 96 ? 6.110 -38.232 28.515 1.00 82.75 96 ALA A O 1
ATOM 733 N N . PRO A 1 97 ? 4.628 -39.687 29.322 1.00 84.44 97 PRO A N 1
ATOM 734 C CA . PRO A 1 97 ? 3.495 -38.771 29.148 1.00 84.44 97 PRO A CA 1
ATOM 735 C C . PRO A 1 97 ? 3.592 -37.555 30.089 1.00 84.44 97 PRO A C 1
ATOM 737 O O . PRO A 1 97 ? 4.193 -37.651 31.160 1.00 84.44 97 PRO A O 1
ATOM 740 N N . TYR A 1 98 ? 2.954 -36.440 29.725 1.00 88.50 98 TYR A N 1
ATOM 741 C CA . TYR A 1 98 ? 2.767 -35.290 30.613 1.00 88.50 98 TYR A CA 1
ATOM 742 C C . TYR A 1 98 ? 1.933 -35.680 31.831 1.00 88.50 98 TYR A C 1
ATOM 744 O O . TYR A 1 98 ? 0.872 -36.300 31.704 1.00 88.50 98 TYR A O 1
ATOM 752 N N . THR A 1 99 ? 2.391 -35.290 33.012 1.00 91.19 99 THR A N 1
ATOM 753 C CA . THR A 1 99 ? 1.664 -35.495 34.268 1.00 91.19 99 THR A CA 1
ATOM 754 C C . THR A 1 99 ? 0.508 -34.499 34.422 1.00 91.19 99 THR A C 1
ATOM 756 O O . THR A 1 99 ? 0.483 -33.446 33.787 1.00 91.19 99 THR A O 1
ATOM 759 N N . GLU A 1 100 ? -0.446 -34.777 35.319 1.00 90.69 100 GLU A N 1
ATOM 760 C CA . GLU A 1 100 ? -1.550 -33.844 35.619 1.00 90.69 100 GLU A CA 1
ATOM 761 C C . GLU A 1 100 ? -1.050 -32.454 36.058 1.00 90.69 100 GLU A C 1
ATOM 763 O O . GLU A 1 100 ? -1.643 -31.434 35.704 1.00 90.69 100 GLU A O 1
ATOM 768 N N . ALA A 1 101 ? 0.060 -32.401 36.802 1.00 92.38 101 ALA A N 1
ATOM 769 C CA . ALA A 1 101 ? 0.658 -31.150 37.260 1.00 92.38 101 ALA A CA 1
ATOM 770 C C . ALA A 1 101 ? 1.214 -30.313 36.096 1.00 92.38 101 ALA A C 1
ATOM 772 O O . ALA A 1 101 ? 1.066 -29.089 36.083 1.00 92.38 101 ALA A O 1
ATOM 773 N N . GLU A 1 102 ? 1.810 -30.960 35.097 1.00 93.75 102 GLU A N 1
ATOM 774 C CA . GLU A 1 102 ? 2.317 -30.301 33.893 1.00 93.75 102 GLU A CA 1
ATOM 775 C C . GLU A 1 102 ? 1.191 -29.829 32.992 1.00 93.75 102 GLU A C 1
ATOM 777 O O . GLU A 1 102 ? 1.201 -28.678 32.567 1.00 93.75 102 GLU A O 1
ATOM 782 N N . ILE A 1 103 ? 0.184 -30.678 32.771 1.00 93.94 103 ILE A N 1
ATOM 783 C CA . ILE A 1 103 ? -1.018 -30.320 32.012 1.00 93.94 103 ILE A CA 1
ATOM 784 C C . ILE A 1 103 ? -1.651 -29.068 32.617 1.00 93.94 103 ILE A C 1
ATOM 786 O O . ILE A 1 103 ? -1.930 -28.108 31.898 1.00 93.94 103 ILE A O 1
ATOM 790 N N . LYS A 1 104 ? -1.808 -29.036 33.947 1.00 93.25 104 LYS A N 1
ATOM 791 C CA . LYS A 1 104 ? -2.309 -27.854 34.647 1.00 93.25 104 LYS A CA 1
ATOM 792 C C . LYS A 1 104 ? -1.392 -26.642 34.450 1.00 93.25 104 LYS A C 1
ATOM 794 O O . LYS A 1 104 ? -1.889 -25.557 34.183 1.00 93.25 104 LYS A O 1
ATOM 799 N N . THR A 1 105 ? -0.076 -26.814 34.553 1.00 94.12 105 THR A N 1
ATOM 800 C CA . THR A 1 105 ? 0.902 -25.721 34.390 1.00 94.12 105 THR A CA 1
ATOM 801 C C . THR A 1 105 ? 0.859 -25.120 32.982 1.00 94.12 105 THR A C 1
ATOM 803 O O . THR A 1 105 ? 0.899 -23.901 32.827 1.00 94.12 105 THR A O 1
ATOM 806 N N . VAL A 1 106 ? 0.720 -25.960 31.956 1.00 95.88 106 VAL A N 1
ATOM 807 C CA . VAL A 1 106 ? 0.543 -25.539 30.561 1.00 95.88 106 VAL A CA 1
ATOM 808 C C . VAL A 1 106 ? -0.788 -24.812 30.381 1.00 95.88 106 VAL A C 1
ATOM 810 O O . VAL A 1 106 ? -0.828 -23.765 29.741 1.00 95.88 106 VAL A O 1
ATOM 813 N N . GLN A 1 107 ? -1.877 -25.324 30.959 1.00 95.12 107 GLN A N 1
ATOM 814 C CA . GLN A 1 107 ? -3.181 -24.663 30.879 1.00 95.12 107 GLN A CA 1
ATOM 815 C C . GLN A 1 107 ? -3.177 -23.297 31.575 1.00 95.12 107 GLN A C 1
ATOM 817 O O . GLN A 1 107 ? -3.589 -22.310 30.971 1.00 95.12 107 GLN A O 1
ATOM 822 N N . ASP A 1 108 ? -2.629 -23.220 32.791 1.00 90.56 108 ASP A N 1
ATOM 823 C CA . ASP A 1 108 ? -2.465 -21.968 33.535 1.00 90.56 108 ASP A CA 1
ATOM 824 C C . ASP A 1 108 ? -1.630 -20.950 32.731 1.00 90.56 108 ASP A C 1
ATOM 826 O O . ASP A 1 108 ? -1.952 -19.764 32.713 1.00 90.56 108 ASP A O 1
ATOM 830 N N . TYR A 1 109 ? -0.580 -21.405 32.037 1.00 93.25 109 TYR A N 1
ATOM 831 C CA . TYR A 1 109 ? 0.250 -20.565 31.169 1.00 93.25 109 TYR A CA 1
ATOM 832 C C . TYR A 1 109 ? -0.539 -19.967 29.994 1.00 93.25 109 TYR A C 1
ATOM 834 O O . TYR A 1 109 ? -0.474 -18.757 29.771 1.00 93.25 109 TYR A O 1
ATOM 842 N N . VAL A 1 110 ? -1.307 -20.784 29.266 1.00 91.31 110 VAL A N 1
ATOM 843 C CA . VAL A 1 110 ? -2.113 -20.299 28.132 1.00 91.31 110 VAL A CA 1
ATOM 844 C C . VAL A 1 110 ? -3.207 -19.351 28.616 1.00 91.31 110 VAL A C 1
ATOM 846 O O . VAL A 1 110 ? -3.352 -18.257 28.083 1.00 91.31 110 VAL A O 1
ATOM 849 N N . GLU A 1 111 ? -3.936 -19.707 29.674 1.00 86.56 111 GLU A N 1
ATOM 850 C CA . GLU A 1 111 ? -4.999 -18.862 30.239 1.00 86.56 111 GLU A CA 1
ATOM 851 C C . GLU A 1 111 ? -4.481 -17.516 30.776 1.00 86.56 111 GLU A C 1
ATOM 853 O O . GLU A 1 111 ? -5.230 -16.534 30.818 1.00 86.56 111 GLU A O 1
ATOM 858 N N . ALA A 1 112 ? -3.197 -17.451 31.145 1.00 73.69 112 ALA A N 1
ATOM 859 C CA . ALA A 1 112 ? -2.500 -16.236 31.558 1.00 73.69 112 ALA A CA 1
ATOM 860 C C . ALA A 1 112 ? -1.929 -15.400 30.392 1.00 73.69 112 ALA A C 1
ATOM 862 O O . ALA A 1 112 ? -1.330 -14.356 30.648 1.00 73.69 112 ALA A O 1
ATOM 863 N N . GLY A 1 113 ? -2.143 -15.801 29.133 1.00 70.88 113 GLY A N 1
ATOM 864 C CA . GLY A 1 113 ? -1.739 -15.040 27.941 1.00 70.88 113 GLY A CA 1
ATOM 865 C C . GLY A 1 113 ? -0.567 -15.630 27.161 1.00 70.88 113 GLY A C 1
ATOM 866 O O . GLY A 1 113 ? -0.111 -15.019 26.197 1.00 70.88 113 GLY A O 1
ATOM 867 N N . GLY A 1 114 ? -0.080 -16.807 27.556 1.00 82.94 114 GLY A N 1
ATOM 868 C CA . GLY A 1 114 ? 0.920 -17.559 26.807 1.00 82.94 114 GLY A CA 1
ATOM 869 C C . GLY A 1 114 ? 0.380 -18.140 25.499 1.00 82.94 114 GLY A C 1
ATOM 870 O O . GLY A 1 114 ? -0.825 -18.371 25.351 1.00 82.94 114 GLY A O 1
ATOM 871 N N . ALA A 1 115 ? 1.277 -18.408 24.548 1.00 93.81 115 ALA A N 1
ATOM 872 C CA . ALA A 1 115 ? 0.928 -19.070 23.296 1.00 93.81 115 ALA A CA 1
ATOM 873 C C . ALA A 1 115 ? 1.370 -20.534 23.296 1.00 93.81 115 ALA A C 1
ATOM 875 O O . ALA A 1 115 ? 2.498 -20.848 23.672 1.00 93.81 115 ALA A O 1
ATOM 876 N N . LEU A 1 116 ? 0.512 -21.430 22.818 1.00 97.56 116 LEU A N 1
ATOM 877 C CA . LEU A 1 116 ? 0.781 -22.861 22.779 1.00 97.56 116 LEU A CA 1
ATOM 878 C C . LEU A 1 116 ? 0.639 -23.420 21.364 1.00 97.56 116 LEU A C 1
ATOM 880 O O . LEU A 1 116 ? -0.419 -23.314 20.749 1.00 97.56 116 LEU A O 1
ATOM 884 N N . LEU A 1 117 ? 1.690 -24.069 20.872 1.00 97.81 117 LEU A N 1
ATOM 885 C CA . LEU A 1 117 ? 1.648 -24.898 19.670 1.00 97.81 117 LEU A CA 1
ATOM 886 C C . LEU A 1 117 ? 1.613 -26.368 20.085 1.00 97.81 117 LEU A C 1
ATOM 888 O O . LEU A 1 117 ? 2.553 -26.846 20.716 1.00 97.81 117 LEU A O 1
ATOM 892 N N . VAL A 1 118 ? 0.547 -27.084 19.728 1.00 96.38 118 VAL A N 1
ATOM 893 C CA . VAL A 1 118 ? 0.394 -28.518 19.998 1.00 96.38 118 VAL A CA 1
ATOM 894 C C . VAL A 1 118 ? 0.445 -29.301 18.695 1.00 96.38 118 VAL A C 1
ATOM 896 O O . VAL A 1 118 ? -0.407 -29.135 17.819 1.00 96.38 118 VAL A O 1
ATOM 899 N N . ILE A 1 119 ? 1.437 -30.183 18.596 1.00 93.50 119 ILE A N 1
ATOM 900 C CA . ILE A 1 119 ? 1.734 -30.959 17.393 1.00 93.50 119 ILE A CA 1
ATOM 901 C C . ILE A 1 119 ? 1.519 -32.443 17.694 1.00 93.50 119 ILE A C 1
ATOM 903 O O . ILE A 1 119 ? 2.193 -33.029 18.542 1.00 93.50 119 ILE A O 1
ATOM 907 N N . GLY A 1 120 ? 0.554 -33.044 17.001 1.00 88.00 120 GLY A N 1
ATOM 908 C CA . GLY A 1 120 ? 0.282 -34.479 17.036 1.00 88.00 120 GLY A CA 1
ATOM 909 C C . GLY A 1 120 ? 0.993 -35.241 15.920 1.00 88.00 120 GLY A C 1
ATOM 910 O O . GLY A 1 120 ? 1.588 -34.648 15.027 1.00 88.00 120 GLY A O 1
ATOM 911 N N . ASP A 1 121 ? 0.901 -36.568 15.961 1.00 82.62 121 ASP A N 1
ATOM 912 C CA . ASP A 1 121 ? 1.325 -37.467 14.882 1.00 82.62 121 ASP A CA 1
ATOM 913 C C . ASP A 1 121 ? 0.658 -38.844 15.088 1.00 82.62 121 ASP A C 1
ATOM 915 O O . ASP A 1 121 ? 0.270 -39.206 16.204 1.00 82.62 121 ASP A O 1
ATOM 919 N N . TRP A 1 122 ? 0.472 -39.590 13.999 1.00 76.81 122 TRP A N 1
ATOM 920 C CA . TRP A 1 122 ? -0.220 -40.879 13.953 1.00 76.81 122 TRP A CA 1
ATOM 921 C C . TRP A 1 122 ? 0.726 -42.095 13.944 1.00 76.81 122 TRP A C 1
ATOM 923 O O . TRP A 1 122 ? 0.255 -43.228 14.073 1.00 76.81 122 TRP A O 1
ATOM 933 N N . THR A 1 123 ? 2.046 -41.905 13.810 1.00 67.38 123 THR A N 1
ATOM 934 C CA . THR A 1 123 ? 3.032 -43.006 13.781 1.00 67.38 123 THR A CA 1
ATOM 935 C C . THR A 1 123 ? 3.473 -43.459 15.195 1.00 67.38 123 THR A C 1
ATOM 937 O O . THR A 1 123 ? 3.416 -42.688 16.147 1.00 67.38 123 THR A O 1
ATOM 940 N N . GLY A 1 124 ? 3.927 -44.707 15.401 1.00 60.38 124 GLY A N 1
ATOM 941 C CA . GLY A 1 124 ? 4.433 -45.218 16.707 1.00 60.38 124 GLY A CA 1
ATOM 942 C C . GLY A 1 124 ? 3.384 -45.914 17.605 1.00 60.38 124 GLY A C 1
ATOM 943 O O . GLY A 1 124 ? 2.255 -46.082 17.172 1.00 60.38 124 GLY A O 1
ATOM 944 N N . PRO A 1 125 ? 3.704 -46.411 18.823 1.00 55.47 125 PRO A N 1
ATOM 945 C CA . PRO A 1 125 ? 2.706 -47.033 19.707 1.00 55.47 125 PRO A CA 1
ATOM 946 C C . PRO A 1 125 ? 1.733 -45.971 20.259 1.00 55.47 125 PRO A C 1
ATOM 948 O O . PRO A 1 125 ? 2.023 -45.254 21.210 1.00 55.47 125 PRO A O 1
ATOM 951 N N . VAL A 1 126 ? 0.577 -45.876 19.602 1.00 55.38 126 VAL A N 1
ATOM 952 C CA . VAL A 1 126 ? -0.335 -44.718 19.554 1.00 55.38 126 VAL A CA 1
ATOM 953 C C . VAL A 1 126 ? -1.185 -44.482 20.824 1.00 55.38 126 VAL A C 1
ATOM 955 O O . VAL A 1 126 ? -1.741 -43.400 21.002 1.00 55.38 126 VAL A O 1
ATOM 958 N N . LYS A 1 127 ? -1.294 -45.473 21.724 1.00 49.34 127 LYS A N 1
ATOM 959 C CA . LYS A 1 127 ? -2.335 -45.522 22.774 1.00 49.34 127 LYS A CA 1
ATOM 960 C C . LYS A 1 127 ? -2.334 -44.337 23.745 1.00 49.34 127 LYS A C 1
ATOM 962 O O . LYS A 1 127 ? -3.387 -43.765 24.003 1.00 49.34 127 LYS A O 1
ATOM 967 N N . ASP A 1 128 ? -1.169 -43.990 24.285 1.00 55.66 128 ASP A N 1
ATOM 968 C CA . ASP A 1 128 ? -1.087 -43.160 25.497 1.00 55.66 128 ASP A CA 1
ATOM 969 C C . ASP A 1 128 ? -0.687 -41.700 25.208 1.00 55.66 128 ASP A C 1
ATOM 971 O O . ASP A 1 128 ? -0.684 -40.862 26.103 1.00 55.66 128 ASP A O 1
ATOM 975 N N . VAL A 1 129 ? -0.386 -41.370 23.947 1.00 60.34 129 VAL A N 1
ATOM 976 C CA . VAL A 1 129 ? 0.325 -40.136 23.569 1.00 60.34 129 VAL A CA 1
ATOM 977 C C . VAL A 1 129 ? -0.616 -39.035 23.061 1.00 60.34 129 VAL A C 1
ATOM 979 O O . VAL A 1 129 ? -0.601 -37.918 23.574 1.00 60.34 129 VAL A O 1
ATOM 982 N N . VAL A 1 130 ? -1.505 -39.341 22.109 1.00 69.62 130 VAL A N 1
ATOM 983 C CA . VAL A 1 130 ? -2.528 -38.380 21.640 1.00 69.62 130 VAL A CA 1
ATOM 984 C C . VAL A 1 130 ? -3.612 -38.169 22.699 1.00 69.62 130 VAL A C 1
ATOM 986 O O . VAL A 1 130 ? -4.111 -37.058 22.871 1.00 69.62 130 VAL A O 1
ATOM 989 N N . ALA A 1 131 ? -3.920 -39.211 23.478 1.00 70.88 131 ALA A N 1
ATOM 990 C CA . ALA A 1 131 ? -4.775 -39.101 24.655 1.00 70.88 131 ALA A CA 1
ATOM 991 C C . ALA A 1 131 ? -4.214 -38.090 25.671 1.00 70.88 131 ALA A C 1
ATOM 993 O O . ALA A 1 131 ? -4.978 -37.334 26.265 1.00 70.88 131 ALA A O 1
ATOM 994 N N . ASN A 1 132 ? -2.889 -38.045 25.832 1.00 82.44 132 ASN A N 1
ATOM 995 C CA . ASN A 1 132 ? -2.211 -37.134 26.745 1.00 82.44 132 ASN A CA 1
ATOM 996 C C . ASN A 1 132 ? -2.211 -35.679 26.237 1.00 82.44 132 ASN A C 1
ATOM 998 O O . ASN A 1 132 ? -2.546 -34.783 27.007 1.00 82.44 132 ASN A O 1
ATOM 1002 N N . LEU A 1 133 ? -1.984 -35.435 24.939 1.00 88.44 133 LEU A N 1
ATOM 1003 C CA . LEU A 1 133 ? -2.167 -34.098 24.348 1.00 88.44 133 LEU A CA 1
ATOM 1004 C C . LEU A 1 133 ? -3.629 -33.625 24.424 1.00 88.44 133 LEU A C 1
ATOM 1006 O O . LEU A 1 133 ? -3.888 -32.471 24.761 1.00 88.44 133 LEU A O 1
ATOM 1010 N N . ASN A 1 134 ? -4.600 -34.517 24.189 1.00 88.88 134 ASN A N 1
ATOM 1011 C CA . ASN A 1 134 ? -6.029 -34.205 24.301 1.00 88.88 134 ASN A CA 1
ATOM 1012 C C . ASN A 1 134 ? -6.434 -33.748 25.714 1.00 88.88 134 ASN A C 1
ATOM 1014 O O . ASN A 1 134 ? -7.339 -32.924 25.833 1.00 88.88 134 ASN A O 1
ATOM 1018 N N . GLN A 1 135 ? -5.758 -34.206 26.776 1.00 89.19 135 GLN A N 1
ATOM 1019 C CA . GLN A 1 135 ? -6.000 -33.702 28.138 1.00 89.19 135 GLN A CA 1
ATOM 1020 C C . GLN A 1 135 ? -5.624 -32.219 28.294 1.00 89.19 135 GLN A C 1
ATOM 1022 O O . GLN A 1 135 ? -6.228 -31.521 29.109 1.00 89.19 135 GLN A O 1
ATOM 1027 N N . ILE A 1 136 ? -4.684 -31.717 27.485 1.00 92.44 136 ILE A N 1
ATOM 1028 C CA . ILE A 1 136 ? -4.307 -30.299 27.440 1.00 92.44 136 ILE A CA 1
ATOM 1029 C C . ILE A 1 136 ? -5.339 -29.511 26.627 1.00 92.44 136 ILE A C 1
ATOM 1031 O O . ILE A 1 136 ? -5.884 -28.525 27.123 1.00 92.44 136 ILE A O 1
ATOM 1035 N N . ILE A 1 137 ? -5.626 -29.954 25.396 1.00 94.00 137 ILE A N 1
ATOM 1036 C CA . ILE A 1 137 ? -6.341 -29.140 24.397 1.00 94.00 137 ILE A CA 1
ATOM 1037 C C . ILE A 1 137 ? -7.871 -29.219 24.464 1.00 94.00 137 ILE A C 1
ATOM 1039 O O . ILE A 1 137 ? -8.543 -28.285 24.023 1.00 94.00 137 ILE A O 1
ATOM 1043 N N . ARG A 1 138 ? -8.448 -30.274 25.062 1.00 91.00 138 ARG A N 1
ATOM 1044 C CA . ARG A 1 138 ? -9.911 -30.459 25.106 1.00 91.00 138 ARG A CA 1
ATOM 1045 C C . ARG A 1 138 ? -10.636 -29.319 25.814 1.00 91.00 138 ARG A C 1
ATOM 1047 O O . ARG A 1 138 ? -11.735 -28.956 25.403 1.00 91.00 138 ARG A O 1
ATOM 1054 N N . LYS A 1 139 ? -10.007 -28.731 26.836 1.00 91.69 139 LYS A N 1
ATOM 1055 C CA . LYS A 1 139 ? -10.523 -27.569 27.577 1.00 91.69 139 LYS A CA 1
ATOM 1056 C C . LYS A 1 139 ? -10.767 -26.350 26.674 1.00 91.69 139 LYS A C 1
ATOM 1058 O O . LYS A 1 139 ? -11.646 -25.545 26.961 1.00 91.69 139 LYS A O 1
ATOM 1063 N N . TYR A 1 140 ? -10.040 -26.251 25.564 1.00 92.38 140 TYR A N 1
ATOM 1064 C CA . TYR A 1 140 ? -10.143 -25.173 24.576 1.00 92.38 140 TYR A CA 1
ATOM 1065 C C . TYR A 1 140 ? -11.015 -25.557 23.373 1.00 92.38 140 TYR A C 1
ATOM 1067 O O . TYR A 1 140 ? -10.993 -24.903 22.337 1.00 92.38 140 TYR A O 1
ATOM 1075 N N . GLY A 1 141 ? -11.782 -26.647 23.498 1.00 86.81 141 GLY A N 1
ATOM 1076 C CA . GLY A 1 141 ? -12.751 -27.074 22.494 1.00 86.81 141 GLY A CA 1
ATOM 1077 C C . GLY A 1 141 ? -12.130 -27.718 21.265 1.00 86.81 141 GLY A C 1
ATOM 1078 O O . GLY A 1 141 ? -12.792 -27.783 20.238 1.00 86.81 141 GLY A O 1
ATOM 1079 N N . VAL A 1 142 ? -10.902 -28.233 21.352 1.00 93.06 142 VAL A N 1
ATOM 1080 C CA . VAL A 1 142 ? -10.249 -28.970 20.260 1.00 93.06 142 VAL A CA 1
ATOM 1081 C C . VAL A 1 142 ? -9.856 -30.359 20.742 1.00 93.06 142 VAL A C 1
ATOM 1083 O O . VAL A 1 142 ? -9.408 -30.527 21.873 1.00 93.06 142 VAL A O 1
ATOM 1086 N N . ALA A 1 143 ? -10.015 -31.373 19.899 1.00 90.69 143 ALA A N 1
ATOM 1087 C CA . ALA A 1 143 ? -9.455 -32.695 20.145 1.00 90.69 143 ALA A CA 1
ATOM 1088 C C . ALA A 1 143 ? -8.928 -33.310 18.850 1.00 90.69 143 ALA A C 1
ATOM 1090 O O . ALA A 1 143 ? -9.502 -33.120 17.780 1.00 90.69 143 ALA A O 1
ATOM 1091 N N . MET A 1 144 ? -7.864 -34.093 18.965 1.00 88.88 144 MET A N 1
ATOM 1092 C CA . MET A 1 144 ? -7.406 -34.997 17.916 1.00 88.88 144 MET A CA 1
ATOM 1093 C C . MET A 1 144 ? -8.332 -36.219 17.852 1.00 88.88 144 MET A C 1
ATOM 1095 O O . MET A 1 144 ? -8.692 -36.782 18.891 1.00 88.88 144 MET A O 1
ATOM 1099 N N . ASN A 1 145 ? -8.726 -36.620 16.642 1.00 83.75 145 ASN A N 1
ATOM 1100 C CA . ASN A 1 145 ? -9.745 -37.640 16.406 1.00 83.75 145 ASN A CA 1
ATOM 1101 C C . ASN A 1 145 ? -9.226 -39.070 16.606 1.00 83.75 145 ASN A C 1
ATOM 1103 O O . ASN A 1 145 ? -8.293 -39.521 15.940 1.00 83.75 145 ASN A O 1
ATOM 1107 N N . GLY A 1 146 ? -9.932 -39.800 17.472 1.00 69.38 146 GLY A N 1
ATOM 1108 C CA . GLY A 1 146 ? -9.775 -41.224 17.769 1.00 69.38 146 GLY A CA 1
ATOM 1109 C C . GLY A 1 146 ? -10.396 -41.551 19.132 1.00 69.38 146 GLY A C 1
ATOM 1110 O O . GLY A 1 146 ? -10.451 -40.689 20.008 1.00 69.38 146 GLY A O 1
ATOM 1111 N N . ASP A 1 147 ? -10.904 -42.768 19.326 1.00 51.19 147 ASP A N 1
ATOM 1112 C CA . ASP A 1 147 ? -11.484 -43.198 20.604 1.00 51.19 147 ASP A CA 1
ATOM 1113 C C . ASP A 1 147 ? -10.388 -43.716 21.545 1.00 51.19 147 ASP A C 1
ATOM 1115 O O . ASP A 1 147 ? -10.131 -44.916 21.659 1.00 51.19 147 ASP A O 1
ATOM 1119 N N . ALA A 1 148 ? -9.740 -42.786 22.247 1.00 47.66 148 ALA A N 1
ATOM 1120 C CA . ALA A 1 148 ? -8.768 -43.118 23.286 1.00 47.66 148 ALA A CA 1
ATOM 1121 C C . ALA A 1 148 ? -9.388 -43.873 24.483 1.00 47.66 148 ALA A C 1
ATOM 1123 O O . ALA A 1 148 ? -8.647 -44.421 25.298 1.00 47.66 148 ALA A O 1
ATOM 1124 N N . SER A 1 149 ? -10.721 -43.913 24.612 1.00 42.44 149 SER A N 1
ATOM 1125 C CA . SER A 1 149 ? -11.402 -44.549 25.744 1.00 42.44 149 SER A CA 1
ATOM 1126 C C . SER A 1 149 ? -11.762 -46.020 25.509 1.00 42.44 149 SER A C 1
ATOM 1128 O O . SER A 1 149 ? -11.929 -46.748 26.489 1.00 42.44 149 SER A O 1
ATOM 1130 N N . ALA A 1 150 ? -11.817 -46.481 24.250 1.00 46.72 150 ALA A N 1
ATOM 1131 C CA . ALA A 1 150 ? -12.237 -47.848 23.920 1.00 46.72 150 ALA A CA 1
ATOM 1132 C C . ALA A 1 150 ? -11.207 -48.694 23.146 1.00 46.72 150 ALA A C 1
ATOM 1134 O O . ALA A 1 150 ? -11.165 -49.903 23.376 1.00 46.72 150 ALA A O 1
ATOM 1135 N N . ASP A 1 151 ? -10.361 -48.123 22.274 1.00 50.00 151 ASP A N 1
ATOM 1136 C CA . ASP A 1 151 ? -9.382 -48.921 21.513 1.00 50.00 151 ASP A CA 1
ATOM 1137 C C . ASP A 1 151 ? -8.186 -48.080 20.994 1.00 50.00 151 ASP A C 1
ATOM 1139 O O . ASP A 1 151 ? -8.402 -47.136 20.224 1.00 50.00 151 ASP A O 1
ATOM 1143 N N . PRO A 1 152 ? -6.918 -48.413 21.342 1.00 44.78 152 PRO A N 1
ATOM 1144 C CA . PRO A 1 152 ? -5.689 -47.763 20.842 1.00 44.78 152 PRO A CA 1
ATOM 1145 C C . PRO A 1 152 ? -5.503 -47.682 19.320 1.00 44.78 152 PRO A C 1
ATOM 1147 O O . PRO A 1 152 ? -4.501 -47.137 18.853 1.00 44.78 152 PRO A O 1
ATOM 1150 N N . THR A 1 153 ? -6.404 -48.262 18.538 1.00 51.19 153 THR A N 1
ATOM 1151 C CA . THR A 1 153 ? -6.257 -48.484 17.098 1.00 51.19 153 THR A CA 1
ATOM 1152 C C . THR A 1 153 ? -7.159 -47.600 16.228 1.00 51.19 153 THR A C 1
ATOM 1154 O O . THR A 1 153 ? -7.301 -47.839 15.028 1.00 51.19 153 THR A O 1
ATOM 1157 N N . SER A 1 154 ? -7.763 -46.569 16.826 1.00 58.53 154 SER A N 1
ATOM 1158 C CA . SER A 1 154 ? -8.843 -45.767 16.238 1.00 58.53 154 SER A CA 1
ATOM 1159 C C . SER A 1 154 ? -8.463 -44.329 15.848 1.00 58.53 154 SER A C 1
ATOM 1161 O O . SER A 1 154 ? -9.353 -43.568 15.462 1.00 58.53 154 SER A O 1
ATOM 1163 N N . LEU A 1 155 ? -7.178 -43.933 15.922 1.00 76.06 155 LEU A N 1
ATOM 1164 C CA . LEU A 1 155 ? -6.759 -42.616 15.419 1.00 76.06 155 LEU A CA 1
ATOM 1165 C C . LEU A 1 155 ? -7.097 -42.472 13.939 1.00 76.06 155 LEU A C 1
ATOM 1167 O O . LEU A 1 155 ? -6.867 -43.376 13.132 1.00 76.06 155 LEU A O 1
ATOM 1171 N N . ARG A 1 156 ? -7.620 -41.299 13.601 1.00 83.62 156 ARG A N 1
ATOM 1172 C CA . ARG A 1 156 ? -8.138 -40.996 12.275 1.00 83.62 156 ARG A CA 1
ATOM 1173 C C . ARG A 1 156 ? -7.164 -40.107 11.524 1.00 83.62 156 ARG A C 1
ATOM 1175 O O . ARG A 1 156 ? -7.182 -38.888 11.699 1.00 83.62 156 ARG A O 1
ATOM 1182 N N . ASN A 1 157 ? -6.322 -40.728 10.701 1.00 88.88 157 ASN A N 1
ATOM 1183 C CA . ASN A 1 157 ? -5.412 -40.011 9.812 1.00 88.88 157 ASN A CA 1
ATOM 1184 C C . ASN A 1 157 ? -6.214 -39.338 8.692 1.00 88.88 157 ASN A C 1
ATOM 1186 O O . ASN A 1 157 ? -7.137 -39.956 8.151 1.00 88.88 157 ASN A O 1
ATOM 1190 N N . ILE A 1 158 ? -5.876 -38.097 8.350 1.00 92.44 158 ILE A N 1
ATOM 1191 C CA . ILE A 1 158 ? -6.431 -37.443 7.166 1.00 92.44 158 ILE A CA 1
ATOM 1192 C C . ILE A 1 158 ? -5.801 -38.053 5.911 1.00 92.44 158 ILE A C 1
ATOM 1194 O O . ILE A 1 158 ? -4.589 -38.228 5.830 1.00 92.44 158 ILE A O 1
ATOM 1198 N N . GLN A 1 159 ? -6.631 -38.398 4.932 1.00 94.50 159 GLN A N 1
ATOM 1199 C CA . GLN A 1 159 ? -6.199 -38.844 3.614 1.00 94.50 159 GLN A CA 1
ATOM 1200 C C . GLN A 1 159 ? -6.978 -38.118 2.525 1.00 94.50 159 GLN A C 1
ATOM 1202 O O . GLN A 1 159 ? -8.089 -37.636 2.749 1.00 94.50 159 GLN A O 1
ATOM 1207 N N . ASP A 1 160 ? -6.418 -38.068 1.325 1.00 95.38 160 ASP A N 1
ATOM 1208 C CA . ASP A 1 160 ? -7.098 -37.539 0.156 1.00 95.38 160 ASP A CA 1
ATOM 1209 C C . ASP A 1 160 ? -6.767 -38.366 -1.081 1.00 95.38 160 ASP A C 1
ATOM 1211 O O . ASP A 1 160 ? -5.607 -38.605 -1.408 1.00 95.38 160 ASP A O 1
ATOM 1215 N N . SER A 1 161 ? -7.809 -38.796 -1.788 1.00 94.69 161 SER A N 1
ATOM 1216 C CA . SER A 1 161 ? -7.674 -39.653 -2.972 1.00 94.69 161 SER A CA 1
ATOM 1217 C C . SER A 1 161 ? -7.219 -38.914 -4.237 1.00 94.69 161 SER A C 1
ATOM 1219 O O . SER A 1 161 ? -6.849 -39.563 -5.215 1.00 94.69 161 SER A O 1
ATOM 1221 N N . LYS A 1 162 ? -7.255 -37.572 -4.253 1.00 93.44 162 LYS A N 1
ATOM 1222 C CA . LYS A 1 162 ? -6.868 -36.753 -5.417 1.00 93.44 162 LYS A CA 1
ATOM 1223 C C . LYS A 1 162 ? -5.898 -35.624 -5.077 1.00 93.44 162 LYS A C 1
ATOM 1225 O O . LYS A 1 162 ? -4.965 -35.388 -5.837 1.00 93.44 162 LYS A O 1
ATOM 1230 N N . ASN A 1 163 ? -6.114 -34.928 -3.965 1.00 90.94 163 ASN A N 1
ATOM 1231 C CA . ASN A 1 163 ? -5.292 -33.810 -3.512 1.00 90.94 163 ASN A CA 1
ATOM 1232 C C . ASN A 1 163 ? -4.220 -34.311 -2.539 1.00 90.94 163 ASN A C 1
ATOM 1234 O O . ASN A 1 163 ? -4.310 -34.109 -1.332 1.00 90.94 163 ASN A O 1
ATOM 1238 N N . ASN A 1 164 ? -3.205 -34.989 -3.071 1.00 91.62 164 ASN A N 1
ATOM 1239 C CA . ASN A 1 164 ? -2.083 -35.519 -2.300 1.00 91.62 164 ASN A CA 1
ATOM 1240 C C . ASN A 1 164 ? -0.752 -35.375 -3.060 1.00 91.62 164 ASN A C 1
ATOM 1242 O O . ASN A 1 164 ? -0.731 -35.106 -4.262 1.00 91.62 164 ASN A O 1
ATOM 1246 N N . PHE A 1 165 ? 0.365 -35.574 -2.361 1.00 85.00 165 PHE A N 1
ATOM 1247 C CA . PHE A 1 165 ? 1.723 -35.541 -2.916 1.00 85.00 165 PHE A CA 1
ATOM 1248 C C . PHE A 1 165 ? 2.299 -36.945 -3.137 1.00 85.00 165 PHE A C 1
ATOM 1250 O O . PHE A 1 165 ? 3.457 -37.237 -2.826 1.00 85.00 165 PHE A O 1
ATOM 1257 N N . GLY A 1 166 ? 1.476 -37.831 -3.700 1.00 86.88 166 GLY A N 1
ATOM 1258 C CA . GLY A 1 166 ? 1.840 -39.195 -4.067 1.00 86.88 166 GLY A CA 1
ATOM 1259 C C . GLY A 1 166 ? 0.967 -40.213 -3.340 1.00 86.88 166 GLY A C 1
ATOM 1260 O O . GLY A 1 166 ? -0.012 -40.685 -3.913 1.00 86.88 166 GLY A O 1
ATOM 1261 N N . PRO A 1 167 ? 1.320 -40.617 -2.111 1.00 89.50 167 PRO A N 1
ATOM 1262 C CA . PRO A 1 167 ? 0.453 -41.468 -1.313 1.00 89.50 167 PRO A CA 1
ATOM 1263 C C . PRO A 1 167 ? -0.712 -40.670 -0.706 1.00 89.50 167 PRO A C 1
ATOM 1265 O O . PRO A 1 167 ? -0.552 -39.506 -0.348 1.00 89.50 167 PRO A O 1
ATOM 1268 N N . GLU A 1 168 ? -1.869 -41.314 -0.529 1.00 92.62 168 GLU A N 1
ATOM 1269 C CA . GLU A 1 168 ? -3.109 -40.651 -0.087 1.00 92.62 168 GLU A CA 1
ATOM 1270 C C . GLU A 1 168 ? -3.017 -40.013 1.312 1.00 92.62 168 GLU A C 1
ATOM 1272 O O . GLU A 1 168 ? -3.785 -39.105 1.605 1.00 92.62 168 GLU A O 1
ATOM 1277 N N . TRP A 1 169 ? -2.057 -40.418 2.150 1.00 89.50 169 TRP A N 1
ATOM 1278 C CA . TRP A 1 169 ? -1.795 -39.831 3.473 1.00 89.50 169 TRP A CA 1
ATOM 1279 C C . TRP A 1 169 ? -0.882 -38.595 3.457 1.00 89.50 169 TRP A C 1
ATOM 1281 O O . TRP A 1 169 ? -0.762 -37.918 4.469 1.00 89.50 169 TRP A O 1
ATOM 1291 N N . ARG A 1 170 ? -0.260 -38.264 2.318 1.00 91.62 170 ARG A N 1
ATOM 1292 C CA . ARG A 1 170 ? 0.485 -37.009 2.124 1.00 91.62 170 ARG A CA 1
ATOM 1293 C C . ARG A 1 170 ? -0.453 -35.948 1.564 1.00 91.62 170 ARG A C 1
ATOM 1295 O O . ARG A 1 170 ? -0.436 -35.660 0.368 1.00 91.62 170 ARG A O 1
ATOM 1302 N N . VAL A 1 171 ? -1.347 -35.445 2.404 1.00 94.06 171 VAL A N 1
ATOM 1303 C CA . VAL A 1 171 ? -2.493 -34.642 1.973 1.00 94.06 171 VAL A CA 1
ATOM 1304 C C . VAL A 1 171 ? -2.062 -33.233 1.582 1.00 94.06 171 VAL A C 1
ATOM 1306 O O . VAL A 1 171 ? -1.377 -32.543 2.336 1.00 94.06 171 VAL A O 1
ATOM 1309 N N . LYS A 1 172 ? -2.518 -32.790 0.405 1.00 94.19 172 LYS A N 1
ATOM 1310 C CA . LYS A 1 172 ? -2.412 -31.411 -0.068 1.00 94.19 172 LYS A CA 1
ATOM 1311 C C . LYS A 1 172 ? -3.650 -30.641 0.378 1.00 94.19 172 LYS A C 1
ATOM 1313 O O . LYS A 1 172 ? -4.704 -30.713 -0.254 1.00 94.19 172 LYS A O 1
ATOM 1318 N N . ILE A 1 173 ? -3.513 -29.880 1.453 1.00 94.12 173 ILE A N 1
ATOM 1319 C CA . ILE A 1 173 ? -4.567 -28.989 1.929 1.00 94.12 173 ILE A CA 1
ATOM 1320 C C . ILE A 1 173 ? -4.541 -27.706 1.111 1.00 94.12 173 ILE A C 1
ATOM 1322 O O . ILE A 1 173 ? -3.505 -27.056 1.024 1.00 94.12 173 ILE A O 1
ATOM 1326 N N . VAL A 1 174 ? -5.691 -27.347 0.541 1.00 92.38 174 VAL A N 1
ATOM 1327 C CA . VAL A 1 174 ? -5.900 -26.113 -0.244 1.00 92.38 174 VAL A CA 1
ATOM 1328 C C . VAL A 1 174 ? -7.099 -25.296 0.246 1.00 92.38 174 VAL A C 1
ATOM 1330 O O . VAL A 1 174 ? -7.305 -24.170 -0.195 1.00 92.38 174 VAL A O 1
ATOM 1333 N N . ASN A 1 175 ? -7.903 -25.867 1.147 1.00 93.25 175 ASN A N 1
ATOM 1334 C CA . ASN A 1 175 ? -9.089 -25.231 1.700 1.00 93.25 175 ASN A CA 1
ATOM 1335 C C . ASN A 1 175 ? -8.721 -24.577 3.030 1.00 93.25 175 ASN A C 1
ATOM 1337 O O . ASN A 1 175 ? -8.641 -25.246 4.065 1.00 93.25 175 ASN A O 1
ATOM 1341 N N . PHE A 1 176 ? -8.493 -23.269 2.984 1.00 92.38 176 PHE A N 1
ATOM 1342 C CA . PHE A 1 176 ? -8.149 -22.460 4.143 1.00 92.38 176 PHE A CA 1
ATOM 1343 C C . PHE A 1 176 ? -9.276 -21.490 4.469 1.00 92.38 176 PHE A C 1
ATOM 1345 O O . PHE A 1 176 ? -9.853 -20.872 3.576 1.00 92.38 176 PHE A O 1
ATOM 1352 N N . GLU A 1 177 ? -9.557 -21.325 5.756 1.00 82.50 177 GLU A N 1
ATOM 1353 C CA . GLU A 1 177 ? -10.367 -20.200 6.218 1.00 82.50 177 GLU A CA 1
ATOM 1354 C C . GLU A 1 177 ? -9.519 -18.923 6.191 1.00 82.50 177 GLU A C 1
ATOM 1356 O O . GLU A 1 177 ? -8.293 -18.979 6.355 1.00 82.50 177 GLU A O 1
ATOM 1361 N N . LYS A 1 178 ? -10.158 -17.759 6.023 1.00 72.31 178 LYS A N 1
ATOM 1362 C CA . LYS A 1 178 ? -9.461 -16.468 6.078 1.00 72.31 178 LYS A CA 1
ATOM 1363 C C . LYS A 1 178 ? -8.872 -16.266 7.476 1.00 72.31 178 LYS A C 1
ATOM 1365 O O . LYS A 1 178 ? -9.607 -16.079 8.445 1.00 72.31 178 LYS A O 1
ATOM 1370 N N . HIS A 1 179 ? -7.548 -16.297 7.579 1.00 79.44 179 HIS A N 1
ATOM 1371 C CA . HIS A 1 179 ? -6.827 -16.148 8.837 1.00 79.44 179 HIS A CA 1
ATOM 1372 C C . HIS A 1 179 ? -5.407 -15.610 8.571 1.00 79.44 179 HIS A C 1
ATOM 1374 O O . HIS A 1 179 ? -4.832 -15.957 7.542 1.00 79.44 179 HIS A O 1
ATOM 1380 N N . PRO A 1 180 ? -4.778 -14.839 9.483 1.00 68.88 180 PRO A N 1
ATOM 1381 C CA . PRO A 1 180 ? -3.405 -14.347 9.280 1.00 68.88 180 PRO A CA 1
ATOM 1382 C C . PRO A 1 180 ? -2.367 -15.450 9.011 1.00 68.88 180 PRO A C 1
ATOM 1384 O O . PRO A 1 180 ? -1.376 -15.242 8.326 1.00 68.88 180 PRO A O 1
ATOM 1387 N N . ILE A 1 181 ? -2.609 -16.658 9.528 1.00 84.38 181 ILE A N 1
ATOM 1388 C CA . ILE A 1 181 ? -1.740 -17.830 9.305 1.00 84.38 181 ILE A CA 1
ATOM 1389 C C . ILE A 1 181 ? -1.783 -18.300 7.841 1.00 84.38 181 ILE A C 1
ATOM 1391 O O . ILE A 1 181 ? -0.802 -18.840 7.332 1.00 84.38 181 ILE A O 1
ATOM 1395 N N . THR A 1 182 ? -2.927 -18.126 7.178 1.00 84.50 182 THR A N 1
ATOM 1396 C CA . THR A 1 182 ? -3.223 -18.664 5.843 1.00 84.50 182 THR A CA 1
ATOM 1397 C C . THR A 1 182 ? -3.120 -17.612 4.744 1.00 84.50 182 THR A C 1
ATOM 1399 O O . THR A 1 182 ? -3.361 -17.918 3.577 1.00 84.50 182 THR A O 1
ATOM 1402 N N . GLU A 1 183 ? -2.721 -16.383 5.079 1.00 67.75 183 GLU A N 1
ATOM 1403 C CA . GLU A 1 183 ? -2.559 -15.313 4.103 1.00 67.75 183 GLU A CA 1
ATOM 1404 C C . GLU A 1 183 ? -1.464 -15.656 3.083 1.00 67.75 183 GLU A C 1
ATOM 1406 O O . GLU A 1 183 ? -0.332 -16.021 3.417 1.00 67.75 183 GLU A O 1
ATOM 1411 N N . GLY A 1 184 ? -1.847 -15.627 1.804 1.00 72.75 184 GLY A N 1
ATOM 1412 C CA . GLY A 1 184 ? -1.003 -16.057 0.693 1.00 72.75 184 GLY A CA 1
ATOM 1413 C C . GLY A 1 184 ? -0.468 -17.491 0.824 1.00 72.75 184 GLY A C 1
ATOM 1414 O O . GLY A 1 184 ? 0.627 -17.753 0.328 1.00 72.75 184 GLY A O 1
ATOM 1415 N N . ILE A 1 185 ? -1.180 -18.385 1.523 1.00 86.31 185 ILE A N 1
ATOM 1416 C CA . ILE A 1 185 ? -0.918 -19.829 1.551 1.00 86.31 185 ILE A CA 1
ATOM 1417 C C . ILE A 1 185 ? -1.804 -20.491 0.496 1.00 86.31 185 ILE A C 1
ATOM 1419 O O . ILE A 1 185 ? -3.030 -20.482 0.587 1.00 86.31 185 ILE A O 1
ATOM 1423 N N . SER A 1 186 ? -1.176 -21.064 -0.524 1.00 85.69 186 SER A N 1
ATOM 1424 C CA . SER A 1 186 ? -1.836 -21.753 -1.632 1.00 85.69 186 SER A CA 1
ATOM 1425 C C . SER A 1 186 ? -2.054 -23.237 -1.344 1.00 85.69 186 SER A C 1
ATOM 1427 O O . SER A 1 186 ? -3.095 -23.791 -1.707 1.00 85.69 186 SER A O 1
ATOM 1429 N N . ALA A 1 187 ? -1.092 -23.886 -0.681 1.00 92.00 187 ALA A N 1
ATOM 1430 C CA . ALA A 1 187 ? -1.224 -25.256 -0.215 1.00 92.00 187 ALA A CA 1
ATOM 1431 C C . ALA A 1 187 ? -0.206 -25.608 0.873 1.00 92.00 187 ALA A C 1
ATOM 1433 O O . ALA A 1 187 ? 0.966 -25.248 0.770 1.00 92.00 187 ALA A O 1
ATOM 1434 N N . ILE A 1 188 ? -0.628 -26.419 1.843 1.00 92.81 188 ILE A N 1
ATOM 1435 C CA . ILE A 1 188 ? 0.277 -27.058 2.807 1.00 92.81 188 ILE A CA 1
ATOM 1436 C C . ILE A 1 188 ? 0.178 -28.572 2.712 1.00 92.81 188 ILE A C 1
ATOM 1438 O O . ILE A 1 188 ? -0.872 -29.137 2.395 1.00 92.81 188 ILE A O 1
ATOM 1442 N N . GLU A 1 189 ? 1.293 -29.221 3.001 1.00 93.00 189 GLU A N 1
ATOM 1443 C CA . GLU A 1 189 ? 1.389 -30.662 3.114 1.00 93.00 189 GLU A CA 1
ATOM 1444 C C . GLU A 1 189 ? 1.240 -31.105 4.573 1.00 93.00 189 GLU A C 1
ATOM 1446 O O . GLU A 1 189 ? 1.956 -30.635 5.467 1.00 93.00 189 GLU A O 1
ATOM 1451 N N . ILE A 1 190 ? 0.301 -32.022 4.802 1.00 91.94 190 ILE A N 1
ATOM 1452 C CA . ILE A 1 190 ? -0.014 -32.584 6.115 1.00 91.94 190 ILE A CA 1
ATOM 1453 C C . ILE A 1 190 ? -0.064 -34.108 6.009 1.00 91.94 190 ILE A C 1
ATOM 1455 O O . ILE A 1 190 ? -0.660 -34.655 5.084 1.00 91.94 190 ILE A O 1
ATOM 1459 N N . ASP A 1 191 ? 0.529 -34.779 6.995 1.00 90.69 191 ASP A N 1
ATOM 1460 C CA . ASP A 1 191 ? 0.414 -36.222 7.213 1.00 90.69 191 ASP A CA 1
ATOM 1461 C C . ASP A 1 191 ? 0.170 -36.441 8.705 1.00 90.69 191 ASP A C 1
ATOM 1463 O O . ASP A 1 191 ? 1.090 -36.371 9.523 1.00 90.69 191 ASP A O 1
ATOM 1467 N N . GLY A 1 192 ? -1.102 -36.573 9.084 1.00 89.38 192 GLY A N 1
ATOM 1468 C CA . GLY A 1 192 ? -1.478 -36.309 10.461 1.00 89.38 192 GLY A CA 1
ATOM 1469 C C . GLY A 1 192 ? -2.904 -36.629 10.875 1.00 89.38 192 GLY A C 1
ATOM 1470 O O . GLY A 1 192 ? -3.829 -36.811 10.088 1.00 89.38 192 GLY A O 1
ATOM 1471 N N . VAL A 1 193 ? -3.097 -36.650 12.186 1.00 88.94 193 VAL A N 1
ATOM 1472 C CA . VAL A 1 193 ? -4.394 -36.921 12.804 1.00 88.94 193 VAL A CA 1
ATOM 1473 C C . VAL A 1 193 ? -5.371 -35.777 12.514 1.00 88.94 193 VAL A C 1
ATOM 1475 O O . VAL A 1 193 ? -5.067 -34.609 12.751 1.00 88.94 193 VAL A O 1
ATOM 1478 N N . SER A 1 194 ? -6.565 -36.115 12.035 1.00 91.44 194 SER A N 1
ATOM 1479 C CA . SER A 1 194 ? -7.670 -35.162 11.879 1.00 91.44 194 SER A CA 1
ATOM 1480 C C . SER A 1 194 ? -8.155 -34.623 13.230 1.00 91.44 194 SER A C 1
ATOM 1482 O O . SER A 1 194 ? -7.982 -35.255 14.274 1.00 91.44 194 SER A O 1
ATOM 1484 N N . LEU A 1 195 ? -8.792 -33.455 13.221 1.00 93.69 195 LEU A N 1
ATOM 1485 C CA . LEU A 1 195 ? -9.248 -32.766 14.428 1.00 93.69 195 LEU A CA 1
ATOM 1486 C C . LEU A 1 195 ? -10.779 -32.687 14.498 1.00 93.69 195 LEU A C 1
ATOM 1488 O O . LEU A 1 195 ? -11.486 -32.786 13.492 1.00 93.69 195 LEU A O 1
ATOM 1492 N N . SER A 1 196 ? -11.292 -32.482 15.705 1.00 89.00 196 SER A N 1
ATOM 1493 C CA . SER A 1 196 ? -12.677 -32.103 15.979 1.00 89.00 196 SER A CA 1
ATOM 1494 C C . SER A 1 196 ? -12.718 -30.898 16.901 1.00 89.00 196 SER A C 1
ATOM 1496 O O . SER A 1 196 ? -11.850 -30.721 17.758 1.00 89.00 196 SER A O 1
ATOM 1498 N N . THR A 1 197 ? -13.774 -30.107 16.750 1.00 88.44 197 THR A N 1
ATOM 1499 C CA . THR A 1 197 ? -14.047 -28.935 17.580 1.00 88.44 197 THR A CA 1
ATOM 1500 C C . THR A 1 197 ? -15.333 -29.111 18.377 1.00 88.44 197 THR A C 1
ATOM 1502 O O . THR A 1 197 ? -16.265 -29.775 17.921 1.00 88.44 197 THR A O 1
ATOM 1505 N N . PHE A 1 198 ? -15.403 -28.488 19.550 1.00 81.38 198 PHE A N 1
ATOM 1506 C CA . PHE A 1 198 ? -16.532 -28.557 20.475 1.00 81.38 198 PHE A CA 1
ATOM 1507 C C . PHE A 1 198 ? -16.905 -27.151 20.933 1.00 81.38 198 PHE A C 1
ATOM 1509 O O . PHE A 1 198 ? -16.040 -26.307 21.151 1.00 81.38 198 PHE A O 1
ATOM 1516 N N . THR A 1 199 ? -18.201 -26.891 21.066 1.00 69.62 199 THR A N 1
ATOM 1517 C CA . THR A 1 199 ? -18.730 -25.550 21.362 1.00 69.62 199 THR A CA 1
ATOM 1518 C C . THR A 1 199 ? -18.626 -25.159 22.836 1.00 69.62 199 THR A C 1
ATOM 1520 O O . THR A 1 199 ? -18.939 -24.028 23.182 1.00 69.62 199 THR A O 1
ATOM 1523 N N . ASP A 1 200 ? -18.244 -26.089 23.711 1.00 73.69 200 ASP A N 1
ATOM 1524 C CA . ASP A 1 200 ? -18.070 -25.895 25.155 1.00 73.69 200 ASP A CA 1
ATOM 1525 C C . ASP A 1 200 ? -16.623 -25.546 25.556 1.00 73.69 200 ASP A C 1
ATOM 1527 O O . ASP A 1 200 ? -16.320 -25.426 26.743 1.00 73.69 200 ASP A O 1
ATOM 1531 N N . GLY A 1 201 ? -15.732 -25.380 24.575 1.00 74.69 201 GLY A N 1
ATOM 1532 C CA . GLY A 1 201 ? -14.347 -24.973 24.785 1.00 74.69 201 GLY A CA 1
ATOM 1533 C C . GLY A 1 201 ? -14.174 -23.513 25.197 1.00 74.69 201 GLY A C 1
ATOM 1534 O O . GLY A 1 201 ? -14.959 -22.645 24.823 1.00 74.69 201 GLY A O 1
ATOM 1535 N N . MET A 1 202 ? -13.102 -23.232 25.938 1.00 72.44 202 MET A N 1
ATOM 1536 C CA . MET A 1 202 ? -12.666 -21.869 26.240 1.00 72.44 202 MET A CA 1
ATOM 1537 C C . MET A 1 202 ? -11.921 -21.246 25.051 1.00 72.44 202 MET A C 1
ATOM 1539 O O . MET A 1 202 ? -11.004 -21.857 24.506 1.00 72.44 202 MET A O 1
ATOM 1543 N N . GLY A 1 203 ? -12.263 -19.999 24.727 1.00 72.12 203 GLY A N 1
ATOM 1544 C CA . GLY A 1 203 ? -11.679 -19.246 23.618 1.00 72.12 203 GLY A CA 1
ATOM 1545 C C . GLY A 1 203 ? -12.522 -19.317 22.346 1.00 72.12 203 GLY A C 1
ATOM 1546 O O . GLY A 1 203 ? -13.601 -19.906 22.315 1.00 72.12 203 GLY A O 1
ATOM 1547 N N . THR A 1 204 ? -12.044 -18.674 21.287 1.00 75.25 204 THR A N 1
ATOM 1548 C CA . THR A 1 204 ? -12.695 -18.672 19.975 1.00 75.25 204 THR A CA 1
ATOM 1549 C C . THR A 1 204 ? -11.956 -19.575 19.022 1.00 75.25 204 THR A C 1
ATOM 1551 O O . THR A 1 204 ? -10.772 -19.388 18.770 1.00 75.25 204 THR A O 1
ATOM 1554 N N . ILE A 1 205 ? -12.691 -20.532 18.474 1.00 84.06 205 ILE A N 1
ATOM 1555 C CA . ILE A 1 205 ? -12.171 -21.594 17.629 1.00 84.06 205 ILE A CA 1
ATOM 1556 C C . ILE A 1 205 ? -12.304 -21.197 16.157 1.00 84.06 205 ILE A C 1
ATOM 1558 O O . ILE A 1 205 ? -13.407 -20.940 15.678 1.00 84.06 205 ILE A O 1
ATOM 1562 N N . THR A 1 206 ? -11.189 -21.236 15.432 1.00 86.25 206 THR A N 1
ATOM 1563 C CA . THR A 1 206 ? -11.117 -21.012 13.986 1.00 86.25 206 THR A CA 1
ATOM 1564 C C . THR A 1 206 ? -10.558 -22.267 13.305 1.00 86.25 206 THR A C 1
ATOM 1566 O O . THR A 1 206 ? -9.398 -22.625 13.535 1.00 86.25 206 THR A O 1
ATOM 1569 N N . PRO A 1 207 ? -11.335 -22.958 12.451 1.00 90.19 207 PRO A N 1
ATOM 1570 C CA . PRO A 1 207 ? -10.868 -24.137 11.722 1.00 90.19 207 PRO A CA 1
ATOM 1571 C C . PRO A 1 207 ? -9.970 -23.756 10.531 1.00 90.19 207 PRO A C 1
ATOM 1573 O O . PRO A 1 207 ? -10.404 -23.753 9.390 1.00 90.19 207 PRO A O 1
ATOM 1576 N N . VAL A 1 208 ? -8.710 -23.411 10.803 1.00 93.44 208 VAL A N 1
ATOM 1577 C CA . VAL A 1 208 ? -7.766 -22.801 9.844 1.00 93.44 208 VAL A CA 1
ATOM 1578 C C . VAL A 1 208 ? -7.595 -23.586 8.539 1.00 93.44 208 VAL A C 1
ATOM 1580 O O . VAL A 1 208 ? -7.471 -22.980 7.477 1.00 93.44 208 VAL A O 1
ATOM 1583 N N . ALA A 1 209 ? -7.592 -24.917 8.606 1.00 94.62 209 ALA A N 1
ATOM 1584 C CA . ALA A 1 209 ? -7.340 -25.781 7.459 1.00 94.62 209 ALA A CA 1
ATOM 1585 C C . ALA A 1 209 ? -8.330 -26.949 7.404 1.00 94.62 209 ALA A C 1
ATOM 1587 O O . ALA A 1 209 ? -8.533 -27.647 8.405 1.00 94.62 209 ALA A O 1
ATOM 1588 N N . ARG A 1 210 ? -8.897 -27.195 6.218 1.00 95.56 210 ARG A N 1
ATOM 1589 C CA . ARG A 1 210 ? -9.895 -28.241 5.965 1.00 95.56 210 ARG A CA 1
ATOM 1590 C C . ARG A 1 210 ? -9.487 -29.186 4.840 1.00 95.56 210 ARG A C 1
ATOM 1592 O O . ARG A 1 210 ? -8.726 -28.827 3.944 1.00 95.56 210 ARG A O 1
ATOM 1599 N N . GLY A 1 211 ? -10.054 -30.388 4.866 1.00 91.44 211 GLY A N 1
ATOM 1600 C CA . GLY A 1 211 ? -10.024 -31.311 3.736 1.00 91.44 211 GLY A CA 1
ATOM 1601 C C . GLY A 1 211 ? -10.754 -30.762 2.503 1.00 91.44 211 GLY A C 1
ATOM 1602 O O . GLY A 1 211 ? -11.371 -29.697 2.523 1.00 91.44 211 GLY A O 1
ATOM 1603 N N . THR A 1 212 ? -10.705 -31.520 1.416 1.00 91.44 212 THR A N 1
ATOM 1604 C CA . THR A 1 212 ? -11.391 -31.251 0.148 1.00 91.44 212 THR A CA 1
ATOM 1605 C C . THR A 1 212 ? -12.551 -32.225 -0.074 1.00 91.44 212 THR A C 1
ATOM 1607 O O . THR A 1 212 ? -12.768 -33.147 0.714 1.00 91.44 212 THR A O 1
ATOM 1610 N N . ASP A 1 213 ? -13.283 -32.080 -1.180 1.00 92.56 213 ASP A N 1
ATOM 1611 C CA . ASP A 1 213 ? -14.372 -32.997 -1.552 1.00 92.56 213 ASP A CA 1
ATOM 1612 C C . ASP A 1 213 ? -13.924 -34.452 -1.774 1.00 92.56 213 ASP A C 1
ATOM 1614 O O . ASP A 1 213 ? -14.763 -35.358 -1.852 1.00 92.56 213 ASP A O 1
ATOM 1618 N N . THR A 1 214 ? -12.612 -34.686 -1.869 1.00 93.88 214 THR A N 1
ATOM 1619 C CA . THR A 1 214 ? -11.993 -36.008 -2.021 1.00 93.88 214 THR A CA 1
ATOM 1620 C C . THR A 1 214 ? -11.224 -36.487 -0.793 1.00 93.88 214 THR A C 1
ATOM 1622 O O . THR A 1 214 ? -10.636 -37.576 -0.847 1.00 93.88 214 THR A O 1
ATOM 1625 N N . SER A 1 215 ? -11.269 -35.723 0.303 1.00 95.25 215 SER A N 1
ATOM 1626 C CA . SER A 1 215 ? -10.671 -36.100 1.582 1.00 95.25 215 SER A CA 1
ATOM 1627 C C . SER A 1 215 ? -11.537 -37.093 2.360 1.00 95.25 215 SER A C 1
ATOM 1629 O O . SER A 1 215 ? -12.770 -37.068 2.309 1.00 95.25 215 SER A O 1
ATOM 1631 N N . TYR A 1 216 ? -10.884 -37.965 3.118 1.00 94.56 216 TYR A N 1
ATOM 1632 C CA . TYR A 1 216 ? -11.510 -38.930 4.012 1.00 94.56 216 TYR A CA 1
ATOM 1633 C C . TYR A 1 216 ? -10.601 -39.203 5.219 1.00 94.56 216 TYR A C 1
ATOM 1635 O O . TYR A 1 216 ? -9.391 -39.006 5.164 1.00 94.56 216 TYR A O 1
ATOM 1643 N N . GLU A 1 217 ? -11.176 -39.648 6.331 1.00 91.19 217 GLU A N 1
ATOM 1644 C CA . GLU A 1 217 ? -10.411 -40.113 7.492 1.00 91.19 217 GLU A CA 1
ATOM 1645 C C . GLU A 1 217 ? -10.159 -41.625 7.373 1.00 91.19 217 GLU A C 1
ATOM 1647 O O . GLU A 1 217 ? -11.028 -42.359 6.890 1.00 91.19 217 GLU A O 1
ATOM 1652 N N . PHE A 1 218 ? -9.008 -42.117 7.841 1.00 87.69 218 PHE A N 1
ATOM 1653 C CA . PHE A 1 218 ? -8.670 -43.543 7.785 1.00 87.69 218 PHE A CA 1
ATOM 1654 C C . PHE A 1 218 ? -7.931 -44.056 9.025 1.00 87.69 218 PHE A C 1
ATOM 1656 O O . PHE A 1 218 ? -7.079 -43.360 9.582 1.00 87.69 218 PHE A O 1
ATOM 1663 N N . THR A 1 219 ? -8.204 -45.304 9.420 1.00 80.62 219 THR A N 1
ATOM 1664 C CA . THR A 1 219 ? -7.554 -45.982 10.558 1.00 80.62 219 THR A CA 1
ATOM 1665 C C . THR A 1 219 ? -6.530 -47.030 10.087 1.00 80.62 219 THR A C 1
ATOM 1667 O O . THR A 1 219 ? -6.868 -48.016 9.435 1.00 80.62 219 THR A O 1
ATOM 1670 N N . TYR A 1 220 ? -5.242 -46.857 10.415 1.00 63.44 220 TYR A N 1
ATOM 1671 C CA . TYR A 1 220 ? -4.157 -47.670 9.828 1.00 63.44 220 TYR A CA 1
ATOM 1672 C C . TYR A 1 220 ? -3.802 -48.976 10.569 1.00 63.44 220 TYR A C 1
ATOM 1674 O O . TYR A 1 220 ? -3.141 -49.833 9.979 1.00 63.44 220 TYR A O 1
ATOM 1682 N N . SER A 1 221 ? -4.213 -49.176 11.828 1.00 56.50 221 SER A N 1
ATOM 1683 C CA . SER A 1 221 ? -3.623 -50.232 12.673 1.00 56.50 221 SER A CA 1
ATOM 1684 C C . SER A 1 221 ? -4.432 -51.531 12.796 1.00 56.50 221 SER A C 1
ATOM 1686 O O . SER A 1 221 ? -3.810 -52.592 12.774 1.00 56.50 221 SER A O 1
ATOM 1688 N N . THR A 1 222 ? -5.772 -51.516 12.864 1.00 49.38 222 THR A N 1
ATOM 1689 C CA . THR A 1 222 ? -6.559 -52.777 12.927 1.00 49.38 222 THR A CA 1
ATOM 1690 C C . THR A 1 222 ? -7.928 -52.761 12.240 1.00 49.38 222 THR A C 1
ATOM 1692 O O . THR A 1 222 ? -8.275 -53.781 11.647 1.00 49.38 222 THR A O 1
ATOM 1695 N N . THR A 1 223 ? -8.699 -51.662 12.257 1.00 58.19 223 THR A N 1
ATOM 1696 C CA . THR A 1 223 ? -10.053 -51.651 11.654 1.00 58.19 223 THR A CA 1
ATOM 1697 C C . THR A 1 223 ? -10.062 -51.359 10.153 1.00 58.19 223 THR A C 1
ATOM 1699 O O . THR A 1 223 ? -10.964 -51.833 9.466 1.00 58.19 223 THR A O 1
ATOM 1702 N N . LYS A 1 224 ? -9.042 -50.651 9.630 1.00 72.62 224 LYS A N 1
ATOM 1703 C CA . LYS A 1 224 ? -8.940 -50.236 8.213 1.00 72.62 224 LYS A CA 1
ATOM 1704 C C . LYS A 1 224 ? -10.249 -49.642 7.696 1.00 72.62 224 LYS A C 1
ATOM 1706 O O . LYS A 1 224 ? -10.754 -50.023 6.641 1.00 72.62 224 LYS A O 1
ATOM 1711 N N . GLU A 1 225 ? -10.806 -48.737 8.486 1.00 82.75 225 GLU A N 1
ATOM 1712 C CA . GLU A 1 225 ? -12.090 -48.111 8.225 1.00 82.75 225 GLU A CA 1
ATOM 1713 C C . GLU A 1 225 ? -11.881 -46.738 7.589 1.00 82.75 225 GLU A C 1
ATOM 1715 O O . GLU A 1 225 ? -10.952 -46.009 7.943 1.00 82.75 225 GLU A O 1
ATOM 1720 N N . ARG A 1 226 ? -12.744 -46.407 6.627 1.00 88.44 226 ARG A N 1
ATOM 1721 C CA . ARG A 1 226 ? -12.751 -45.146 5.887 1.00 88.44 226 ARG A CA 1
ATOM 1722 C C . ARG A 1 226 ? -13.985 -44.341 6.277 1.00 88.44 226 ARG A C 1
ATOM 1724 O O . ARG A 1 226 ? -15.093 -44.865 6.209 1.00 88.44 226 ARG A O 1
ATOM 1731 N N . PHE A 1 227 ? -13.796 -43.065 6.604 1.00 87.69 227 PHE A N 1
ATOM 1732 C CA . PHE A 1 227 ? -14.884 -42.132 6.898 1.00 87.69 227 PHE A CA 1
ATOM 1733 C C . PHE A 1 227 ? -14.862 -40.963 5.905 1.00 87.69 227 PHE A C 1
ATOM 1735 O O . PHE A 1 227 ? -14.004 -40.082 5.968 1.00 87.69 227 PHE A O 1
ATOM 1742 N N . ASP A 1 228 ? -15.818 -40.945 4.977 1.00 87.94 228 ASP A N 1
ATOM 1743 C CA . ASP A 1 228 ? -15.920 -39.944 3.907 1.00 87.94 228 ASP A CA 1
ATOM 1744 C C . ASP A 1 228 ? -16.564 -38.635 4.385 1.00 87.94 228 ASP A C 1
ATOM 1746 O O . ASP A 1 228 ? -17.701 -38.312 4.041 1.00 87.94 228 ASP A O 1
ATOM 1750 N N . ARG A 1 229 ? -15.825 -37.872 5.193 1.00 85.19 229 ARG A N 1
ATOM 1751 C CA . ARG A 1 229 ? -16.266 -36.570 5.720 1.00 85.19 229 ARG A CA 1
ATOM 1752 C C . ARG A 1 229 ? -15.860 -35.372 4.855 1.00 85.19 229 ARG A C 1
ATOM 1754 O O . ARG A 1 229 ? -16.345 -34.269 5.088 1.00 85.19 229 ARG A O 1
ATOM 1761 N N . LYS A 1 230 ? -15.035 -35.584 3.822 1.00 92.44 230 LYS A N 1
ATOM 1762 C CA . LYS A 1 230 ? -14.726 -34.578 2.794 1.00 92.44 230 LYS A CA 1
ATOM 1763 C C . LYS A 1 230 ? -14.228 -33.256 3.403 1.00 92.44 230 LYS A C 1
ATOM 1765 O O . LYS A 1 230 ? -13.380 -33.274 4.294 1.00 92.44 230 LYS A O 1
ATOM 1770 N N . ALA A 1 231 ? -14.775 -32.123 2.960 1.00 86.31 231 ALA A N 1
ATOM 1771 C CA . ALA A 1 231 ? -14.413 -30.788 3.424 1.00 86.31 231 ALA A CA 1
ATOM 1772 C C . ALA A 1 231 ? -14.753 -30.502 4.902 1.00 86.31 231 ALA A C 1
ATOM 1774 O O . ALA A 1 231 ? -14.310 -29.493 5.450 1.00 86.31 231 ALA A O 1
ATOM 1775 N N . GLU A 1 232 ? -15.495 -31.381 5.585 1.00 87.75 232 GLU A N 1
ATOM 1776 C CA . GLU A 1 232 ? -15.734 -31.251 7.028 1.00 87.75 232 GLU A CA 1
ATOM 1777 C C . GLU A 1 232 ? -14.539 -31.696 7.881 1.00 87.75 232 GLU A C 1
ATOM 1779 O O . GLU A 1 232 ? -14.509 -31.420 9.082 1.00 87.75 232 GLU A O 1
ATOM 1784 N N . ILE A 1 233 ? -13.563 -32.398 7.295 1.00 92.69 233 ILE A N 1
ATOM 1785 C CA . ILE A 1 233 ? -12.378 -32.864 8.021 1.00 92.69 233 ILE A CA 1
ATOM 1786 C C . ILE A 1 233 ? -11.494 -31.665 8.347 1.00 92.69 233 ILE A C 1
ATOM 1788 O O . ILE A 1 233 ? -11.096 -30.920 7.453 1.00 92.69 233 ILE A O 1
ATOM 1792 N N . LEU A 1 234 ? -11.156 -31.500 9.625 1.00 95.31 234 LEU A N 1
ATOM 1793 C CA . LEU A 1 234 ? -10.270 -30.438 10.090 1.00 95.31 234 LEU A CA 1
ATOM 1794 C C . LEU A 1 234 ? -8.830 -30.944 10.144 1.00 95.31 234 LEU A C 1
ATOM 1796 O O . LEU A 1 234 ? -8.553 -31.958 10.787 1.00 95.31 234 LEU A O 1
ATOM 1800 N N . ALA A 1 235 ? -7.922 -30.225 9.490 1.00 94.69 235 ALA A N 1
ATOM 1801 C CA . ALA A 1 235 ? -6.495 -30.538 9.468 1.00 94.69 235 ALA A CA 1
ATOM 1802 C C . ALA A 1 235 ? -5.699 -29.695 10.480 1.00 94.69 235 ALA A C 1
ATOM 1804 O O . ALA A 1 235 ? -4.758 -30.194 11.094 1.00 94.69 235 ALA A O 1
ATOM 1805 N N . ALA A 1 236 ? -6.101 -28.438 10.693 1.00 96.94 236 ALA A N 1
ATOM 1806 C CA . ALA A 1 236 ? -5.513 -27.561 11.701 1.00 96.94 236 ALA A CA 1
ATOM 1807 C C . ALA A 1 236 ? -6.562 -26.607 12.283 1.00 96.94 236 ALA A C 1
ATOM 1809 O O . ALA A 1 236 ? -7.472 -26.163 11.579 1.00 96.94 236 ALA A O 1
ATOM 1810 N N . VAL A 1 237 ? -6.430 -26.296 13.571 1.00 97.19 237 VAL A N 1
ATOM 1811 C CA . VAL A 1 237 ? -7.363 -25.443 14.313 1.00 97.19 237 VAL A CA 1
ATOM 1812 C C . VAL A 1 237 ? -6.580 -24.431 15.142 1.00 97.19 237 VAL A C 1
ATOM 1814 O O . VAL A 1 237 ? -5.682 -24.800 15.897 1.00 97.19 237 VAL A O 1
ATOM 1817 N N . ALA A 1 238 ? -6.956 -23.160 15.030 1.00 95.44 238 ALA A N 1
ATOM 1818 C CA . ALA A 1 238 ? -6.502 -22.095 15.912 1.00 95.44 238 ALA A CA 1
ATOM 1819 C C . ALA A 1 238 ? -7.569 -21.822 16.976 1.00 95.44 238 ALA A C 1
ATOM 1821 O O . ALA A 1 238 ? -8.765 -21.874 16.687 1.00 95.44 238 ALA A O 1
ATOM 1822 N N . VAL A 1 239 ? -7.144 -21.499 18.192 1.00 90.44 239 VAL A N 1
ATOM 1823 C CA . VAL A 1 239 ? -8.011 -20.979 19.246 1.00 90.44 239 VAL A CA 1
ATOM 1824 C C . VAL A 1 239 ? -7.391 -19.702 19.806 1.00 90.44 239 VAL A C 1
ATOM 1826 O O . VAL A 1 239 ? -6.229 -19.699 20.208 1.00 90.44 239 VAL A O 1
ATOM 1829 N N . SER A 1 240 ? -8.146 -18.610 19.808 1.00 81.81 240 SER A N 1
ATOM 1830 C CA . SER A 1 240 ? -7.749 -17.312 20.371 1.00 81.81 240 SER A CA 1
ATOM 1831 C C . SER A 1 240 ? -8.575 -16.969 21.606 1.00 81.81 240 SER A C 1
ATOM 1833 O O . SER A 1 240 ? -9.534 -17.671 21.926 1.00 81.81 240 SER A O 1
ATOM 1835 N N . ASP A 1 241 ? -8.245 -15.869 22.286 1.00 66.62 241 ASP A N 1
ATOM 1836 C CA . ASP A 1 241 ? -9.038 -15.331 23.401 1.00 66.62 241 ASP A CA 1
ATOM 1837 C C . ASP A 1 241 ? -9.209 -16.338 24.545 1.00 66.62 241 ASP A C 1
ATOM 1839 O O . ASP A 1 241 ? -10.258 -16.427 25.188 1.00 66.62 241 ASP A O 1
ATOM 1843 N N . ILE A 1 242 ? -8.169 -17.141 24.778 1.00 73.19 242 ILE A N 1
ATOM 1844 C CA . ILE A 1 242 ? -8.175 -18.143 25.835 1.00 73.19 242 ILE A CA 1
ATOM 1845 C C . ILE A 1 242 ? -7.917 -17.451 27.168 1.00 73.19 242 ILE A C 1
ATOM 1847 O O . ILE A 1 242 ? -6.839 -16.903 27.409 1.00 73.19 242 ILE A O 1
ATOM 1851 N N . GLY A 1 243 ? -8.907 -17.532 28.053 1.00 62.44 243 GLY A N 1
ATOM 1852 C CA . GLY A 1 243 ? -8.804 -17.027 29.414 1.00 62.44 243 GLY A CA 1
ATOM 1853 C C . GLY A 1 243 ? -8.642 -15.501 29.502 1.00 62.44 243 GLY A C 1
ATOM 1854 O O . GLY A 1 243 ? -8.696 -14.784 28.501 1.00 62.44 243 GLY A O 1
ATOM 1855 N N . PRO A 1 244 ? -8.450 -14.971 30.720 1.00 47.75 244 PRO A N 1
ATOM 1856 C CA . PRO A 1 244 ? -8.311 -13.532 30.950 1.00 47.75 244 PRO A CA 1
ATOM 1857 C C . PRO A 1 244 ? -7.015 -12.929 30.378 1.00 47.75 244 PRO A C 1
ATOM 1859 O O . PRO A 1 244 ? -6.923 -11.710 30.244 1.00 47.75 244 PRO A O 1
ATOM 1862 N N . GLY A 1 245 ? -6.008 -13.747 30.060 1.00 49.44 245 GLY A N 1
ATOM 1863 C CA . GLY A 1 245 ? -4.743 -13.287 29.486 1.00 49.44 245 GLY A CA 1
ATOM 1864 C C . GLY A 1 245 ? -4.721 -13.165 27.959 1.00 49.44 245 GLY A C 1
ATOM 1865 O O . GLY A 1 245 ? -3.732 -12.669 27.425 1.00 49.44 245 GLY A O 1
ATOM 1866 N N . ASN A 1 246 ? -5.785 -13.591 27.261 1.00 62.88 246 ASN A N 1
ATOM 1867 C CA . ASN A 1 246 ? -5.829 -13.729 25.798 1.00 62.88 246 ASN A CA 1
ATOM 1868 C C . ASN A 1 246 ? -4.693 -14.609 25.256 1.00 62.88 246 ASN A C 1
ATOM 1870 O O . ASN A 1 246 ? -3.868 -14.201 24.430 1.00 62.88 246 ASN A O 1
ATOM 1874 N N . GLY A 1 247 ? -4.645 -15.836 25.772 1.00 79.06 247 GLY A N 1
ATOM 1875 C CA . GLY A 1 247 ? -3.777 -16.869 25.236 1.00 79.06 247 GLY A CA 1
ATOM 1876 C C . GLY A 1 247 ? -4.184 -17.273 23.827 1.00 79.06 247 GLY A C 1
ATOM 1877 O O . GLY A 1 247 ? -5.335 -17.106 23.405 1.00 79.06 247 GLY A O 1
ATOM 1878 N N . ARG A 1 248 ? -3.225 -17.854 23.108 1.00 91.25 248 ARG A N 1
ATOM 1879 C CA . ARG A 1 248 ? -3.454 -18.465 21.796 1.00 91.25 248 ARG A CA 1
ATOM 1880 C C . ARG A 1 248 ? -3.038 -19.923 21.830 1.00 91.25 248 ARG A C 1
ATOM 1882 O O . ARG A 1 248 ? -2.046 -20.284 22.455 1.00 91.25 248 ARG A O 1
ATOM 1889 N N . LEU A 1 249 ? -3.786 -20.753 21.127 1.00 96.62 249 LEU A N 1
ATOM 1890 C CA . LEU A 1 249 ? -3.495 -22.159 20.914 1.00 96.62 249 LEU A CA 1
ATOM 1891 C C . LEU A 1 249 ? -3.555 -22.439 19.419 1.00 96.62 249 LEU A C 1
ATOM 1893 O O . LEU A 1 249 ? -4.475 -22.002 18.732 1.00 96.62 249 LEU A O 1
ATOM 1897 N N . PHE A 1 250 ? -2.613 -23.225 18.925 1.00 98.06 250 PHE A N 1
ATOM 1898 C CA . PHE A 1 250 ? -2.709 -23.831 17.611 1.00 98.06 250 PHE A CA 1
ATOM 1899 C C . PHE A 1 250 ? -2.535 -25.338 17.725 1.00 98.06 250 PHE A C 1
ATOM 1901 O O . PHE A 1 250 ? -1.601 -25.807 18.375 1.00 98.06 250 PHE A O 1
ATOM 1908 N N . VAL A 1 251 ? -3.440 -26.094 17.104 1.00 97.56 251 VAL A N 1
ATOM 1909 C CA . VAL A 1 251 ? -3.430 -27.557 17.111 1.00 97.56 251 VAL A CA 1
ATOM 1910 C C . VAL A 1 251 ? -3.377 -28.071 15.685 1.00 97.56 251 VAL A C 1
ATOM 1912 O O . VAL A 1 251 ? -4.182 -27.682 14.837 1.00 97.56 251 VAL A O 1
ATOM 1915 N N . ILE A 1 252 ? -2.460 -28.998 15.444 1.00 95.50 252 ILE A N 1
ATOM 1916 C CA . ILE A 1 252 ? -2.284 -29.672 14.161 1.00 95.50 252 ILE A CA 1
ATOM 1917 C C . ILE A 1 252 ? -1.776 -31.091 14.403 1.00 95.50 252 ILE A C 1
ATOM 1919 O O . ILE A 1 252 ? -0.918 -31.328 15.249 1.00 95.50 252 ILE A O 1
ATOM 1923 N N . GLY A 1 253 ? -2.332 -32.065 13.687 1.00 90.62 253 GLY A N 1
ATOM 1924 C CA . GLY A 1 253 ? -2.048 -33.481 13.927 1.00 90.62 253 GLY A CA 1
ATOM 1925 C C . GLY A 1 253 ? -0.810 -34.037 13.222 1.00 90.62 253 GLY A C 1
ATOM 1926 O O . GLY A 1 253 ? -0.728 -35.258 13.108 1.00 90.62 253 GLY A O 1
ATOM 1927 N N . SER A 1 254 ? 0.086 -33.187 12.708 1.00 91.44 254 SER A N 1
ATOM 1928 C CA . SER A 1 254 ? 1.156 -33.564 11.773 1.00 91.44 254 SER A CA 1
ATOM 1929 C C . SER A 1 254 ? 2.522 -33.024 12.200 1.00 91.44 254 SER A C 1
ATOM 1931 O O . SER A 1 254 ? 2.857 -31.872 11.936 1.00 91.44 254 SER A O 1
ATOM 1933 N N . GLU A 1 255 ? 3.338 -33.867 12.836 1.00 90.25 255 GLU A N 1
ATOM 1934 C CA . GLU A 1 255 ? 4.737 -33.555 13.167 1.00 90.25 255 GLU A CA 1
ATOM 1935 C C . GLU A 1 255 ? 5.602 -33.398 11.912 1.00 90.25 255 GLU A C 1
ATOM 1937 O O . GLU A 1 255 ? 6.495 -32.552 11.852 1.00 90.25 255 GLU A O 1
ATOM 1942 N N . THR A 1 256 ? 5.305 -34.172 10.870 1.00 89.50 256 THR A N 1
ATOM 1943 C CA . THR A 1 256 ? 6.020 -34.138 9.590 1.00 89.50 256 THR A CA 1
ATOM 1944 C C . THR A 1 256 ? 5.943 -32.766 8.924 1.00 89.50 256 THR A C 1
ATOM 1946 O O . THR A 1 256 ? 6.932 -32.358 8.311 1.00 89.50 256 THR A O 1
ATOM 1949 N N . THR A 1 257 ? 4.847 -32.022 9.121 1.00 90.94 257 THR A N 1
ATOM 1950 C CA . THR A 1 257 ? 4.677 -30.627 8.672 1.00 90.94 257 THR A CA 1
ATOM 1951 C C . THR A 1 257 ? 5.782 -29.709 9.197 1.00 90.94 257 THR A C 1
ATOM 1953 O O . THR A 1 257 ? 6.246 -28.881 8.422 1.00 90.94 257 THR A O 1
ATOM 1956 N N . PHE A 1 258 ? 6.255 -29.920 10.434 1.00 91.44 258 PHE A N 1
ATOM 1957 C CA . PHE A 1 258 ? 7.253 -29.090 11.134 1.00 91.44 258 PHE A CA 1
ATOM 1958 C C . PHE A 1 258 ? 8.680 -29.659 11.088 1.00 91.44 258 PHE A C 1
ATOM 1960 O O . PHE A 1 258 ? 9.603 -29.115 11.699 1.00 91.44 258 PHE A O 1
ATOM 1967 N N . ASP A 1 259 ? 8.901 -30.783 10.403 1.00 88.50 259 ASP A N 1
ATOM 1968 C CA . ASP A 1 259 ? 10.242 -31.359 10.291 1.00 88.50 259 ASP A CA 1
ATOM 1969 C C . ASP A 1 259 ? 10.530 -31.909 8.895 1.00 88.50 259 ASP A C 1
ATOM 1971 O O . ASP A 1 259 ? 11.283 -31.306 8.132 1.00 88.50 259 ASP A O 1
ATOM 1975 N N . SER A 1 260 ? 9.941 -33.047 8.533 1.00 87.12 260 SER A N 1
ATOM 1976 C CA . SER A 1 260 ? 10.265 -33.729 7.272 1.00 87.12 260 SER A CA 1
ATOM 1977 C C . SER A 1 260 ? 9.862 -32.913 6.042 1.00 87.12 260 SER A C 1
ATOM 1979 O O . SER A 1 260 ? 10.664 -32.773 5.121 1.00 87.12 260 SER A O 1
ATOM 1981 N N . TYR A 1 261 ? 8.669 -32.316 6.041 1.00 88.38 261 TYR A N 1
ATOM 1982 C CA . TYR A 1 261 ? 8.167 -31.534 4.907 1.00 88.38 261 TYR A CA 1
ATOM 1983 C C . TYR A 1 261 ? 8.788 -30.137 4.816 1.00 88.38 261 TYR A C 1
ATOM 1985 O O . TYR A 1 261 ? 8.823 -29.560 3.733 1.00 88.38 261 TYR A O 1
ATOM 1993 N N . LEU A 1 262 ? 9.398 -29.638 5.898 1.00 84.75 262 LEU A N 1
ATOM 1994 C CA . LEU A 1 262 ? 10.268 -28.459 5.835 1.00 84.75 262 LEU A CA 1
ATOM 1995 C C . LEU A 1 262 ? 11.623 -28.762 5.176 1.00 84.75 262 LEU A C 1
ATOM 1997 O O . LEU A 1 262 ? 12.204 -27.895 4.528 1.00 84.75 262 LEU A O 1
ATOM 2001 N N . LYS A 1 263 ? 12.140 -29.991 5.323 1.00 78.88 263 LYS A N 1
ATOM 2002 C CA . LYS A 1 263 ? 13.429 -30.413 4.737 1.00 78.88 263 LYS A CA 1
ATOM 2003 C C . LYS A 1 263 ? 13.344 -30.699 3.237 1.00 78.88 263 LYS A C 1
ATOM 2005 O O . LYS A 1 263 ? 14.375 -30.709 2.569 1.00 78.88 263 LYS A O 1
ATOM 2010 N N . ASP A 1 264 ? 12.145 -30.906 2.698 1.00 69.38 264 ASP A N 1
ATOM 2011 C CA . ASP A 1 264 ? 11.908 -31.370 1.322 1.00 69.38 264 ASP A CA 1
ATOM 2012 C C . ASP A 1 264 ? 12.029 -30.260 0.236 1.00 69.38 264 ASP A C 1
ATOM 2014 O O . ASP A 1 264 ? 11.447 -30.358 -0.846 1.00 69.38 264 ASP A O 1
ATOM 2018 N N . ASN A 1 265 ? 12.855 -29.227 0.473 1.00 49.59 265 ASN A N 1
ATOM 2019 C CA . ASN A 1 265 ? 13.167 -28.118 -0.450 1.00 49.59 265 ASN A CA 1
ATOM 2020 C C . ASN A 1 265 ? 11.953 -27.277 -0.924 1.00 49.59 265 ASN A C 1
ATOM 2022 O O . ASN A 1 265 ? 11.802 -27.043 -2.122 1.00 49.59 265 ASN A O 1
ATOM 2026 N N . ASN A 1 266 ? 11.127 -26.743 -0.010 1.00 51.59 266 ASN A N 1
ATOM 2027 C CA . ASN A 1 266 ? 10.138 -25.684 -0.321 1.00 51.59 266 ASN A CA 1
ATOM 2028 C C . ASN A 1 266 ? 9.115 -26.016 -1.433 1.00 51.59 266 ASN A C 1
ATOM 2030 O O . ASN A 1 266 ? 8.649 -25.123 -2.136 1.00 51.59 266 ASN A O 1
ATOM 2034 N N . LYS A 1 267 ? 8.728 -27.283 -1.629 1.00 55.69 267 LYS A N 1
ATOM 2035 C CA . LYS A 1 267 ? 7.710 -27.605 -2.650 1.00 55.69 267 LYS A CA 1
ATOM 2036 C C . LYS A 1 267 ? 6.319 -27.036 -2.332 1.00 55.69 267 LYS A C 1
ATOM 2038 O O . LYS A 1 267 ? 5.502 -26.938 -3.248 1.00 55.69 267 LYS A O 1
ATOM 2043 N N . HIS A 1 268 ? 6.053 -26.690 -1.070 1.00 71.25 268 HIS A N 1
ATOM 2044 C CA . HIS A 1 268 ? 4.750 -26.274 -0.535 1.00 71.25 268 HIS A CA 1
ATOM 2045 C C . HIS A 1 268 ? 4.921 -25.124 0.461 1.00 71.25 268 HIS A C 1
ATOM 2047 O O . HIS A 1 268 ? 6.022 -24.895 0.968 1.00 71.25 268 HIS A O 1
ATOM 2053 N N . ASP A 1 269 ? 3.827 -24.447 0.801 1.00 87.50 269 ASP A N 1
ATOM 2054 C CA . ASP A 1 269 ? 3.862 -23.255 1.648 1.00 87.50 269 ASP A CA 1
ATOM 2055 C C . ASP A 1 269 ? 4.058 -23.568 3.144 1.00 87.50 269 ASP A C 1
ATOM 2057 O O . ASP A 1 269 ? 3.911 -22.672 3.968 1.00 87.50 269 ASP A O 1
ATOM 2061 N N . ASN A 1 270 ? 4.430 -24.801 3.525 1.00 91.19 270 ASN A N 1
ATOM 2062 C CA . ASN A 1 270 ? 4.660 -25.218 4.917 1.00 91.19 270 ASN A CA 1
ATOM 2063 C C . ASN A 1 270 ? 5.608 -24.277 5.673 1.00 91.19 270 ASN A C 1
ATOM 2065 O O . ASN A 1 270 ? 5.311 -23.890 6.793 1.00 91.19 270 ASN A O 1
ATOM 2069 N N . ALA A 1 271 ? 6.717 -23.848 5.061 1.00 87.81 271 ALA A N 1
ATOM 2070 C CA . ALA A 1 271 ? 7.646 -22.928 5.721 1.00 87.81 271 ALA A CA 1
ATOM 2071 C C . ALA A 1 271 ? 7.029 -21.535 5.951 1.00 87.81 271 ALA A C 1
ATOM 2073 O O . ALA A 1 271 ? 7.245 -20.924 6.996 1.00 87.81 271 ALA A O 1
ATOM 2074 N N . LYS A 1 272 ? 6.245 -21.026 4.990 1.00 84.56 272 LYS A N 1
ATOM 2075 C CA . LYS A 1 272 ? 5.532 -19.746 5.129 1.00 84.56 272 LYS A CA 1
ATOM 2076 C C . LYS A 1 272 ? 4.434 -19.863 6.185 1.00 84.56 272 LYS A C 1
ATOM 2078 O O . LYS A 1 272 ? 4.334 -19.004 7.054 1.00 84.56 272 LYS A O 1
ATOM 2083 N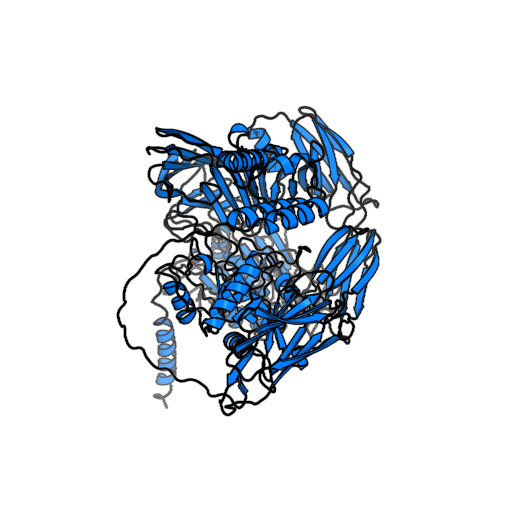 N . PHE A 1 273 ? 3.670 -20.949 6.137 1.00 91.31 273 PHE A N 1
ATOM 2084 C CA . PHE A 1 273 ? 2.643 -21.288 7.109 1.00 91.31 273 PHE A CA 1
ATOM 2085 C C . PHE A 1 273 ? 3.218 -21.351 8.525 1.00 91.31 273 PHE A C 1
ATOM 2087 O O . PHE A 1 273 ? 2.684 -20.689 9.406 1.00 91.31 273 PHE A O 1
ATOM 2094 N N . ASP A 1 274 ? 4.338 -22.047 8.728 1.00 91.19 274 ASP A N 1
ATOM 2095 C CA . ASP A 1 274 ? 4.998 -22.168 10.030 1.00 91.19 274 ASP A CA 1
ATOM 2096 C C . ASP A 1 274 ? 5.498 -20.815 10.547 1.00 91.19 274 ASP A C 1
ATOM 2098 O O . ASP A 1 274 ? 5.294 -20.500 11.714 1.00 91.19 274 ASP A O 1
ATOM 2102 N N . VAL A 1 275 ? 6.086 -19.966 9.694 1.00 79.69 275 VAL A N 1
ATOM 2103 C CA . VAL A 1 275 ? 6.511 -18.614 10.103 1.00 79.69 275 VAL A CA 1
ATOM 2104 C C . VAL A 1 275 ? 5.313 -17.748 10.498 1.00 79.69 275 VAL A C 1
ATOM 2106 O O . VAL A 1 275 ? 5.343 -17.130 11.563 1.00 79.69 275 VAL A O 1
ATOM 2109 N N . GLN A 1 276 ? 4.251 -17.722 9.687 1.00 80.00 276 GLN A N 1
ATOM 2110 C CA . GLN A 1 276 ? 3.039 -16.944 9.975 1.00 80.00 276 GLN A CA 1
ATOM 2111 C C . GLN A 1 276 ? 2.320 -17.471 11.220 1.00 80.00 276 GLN A C 1
ATOM 2113 O O . GLN A 1 276 ? 1.821 -16.693 12.032 1.00 80.00 276 GLN A O 1
ATOM 2118 N N . LEU A 1 277 ? 2.321 -18.789 11.418 1.00 91.12 277 LEU A N 1
ATOM 2119 C CA . LEU A 1 277 ? 1.853 -19.443 12.631 1.00 91.12 277 LEU A CA 1
ATOM 2120 C C . LEU A 1 277 ? 2.665 -19.006 13.851 1.00 91.12 277 LEU A C 1
ATOM 2122 O O . LEU A 1 277 ? 2.076 -18.583 14.844 1.00 91.12 277 LEU A O 1
ATOM 2126 N N . THR A 1 278 ? 3.995 -19.064 13.794 1.00 83.69 278 THR A N 1
ATOM 2127 C CA . THR A 1 278 ? 4.860 -18.661 14.909 1.00 83.69 278 THR A CA 1
ATOM 2128 C C . THR A 1 278 ? 4.719 -17.173 15.219 1.00 83.69 278 THR A C 1
ATOM 2130 O O . THR A 1 278 ? 4.657 -16.805 16.389 1.00 83.69 278 THR A O 1
ATOM 2133 N N . GLN A 1 279 ? 4.584 -16.314 14.205 1.00 71.56 279 GLN A N 1
ATOM 2134 C CA . GLN A 1 279 ? 4.289 -14.887 14.375 1.00 71.56 279 GLN A CA 1
ATOM 2135 C C . GLN A 1 279 ? 2.915 -14.663 15.014 1.00 71.56 279 GLN A C 1
ATOM 2137 O O . GLN A 1 279 ? 2.783 -13.876 15.953 1.00 71.56 279 GLN A O 1
ATOM 2142 N N . TRP A 1 280 ? 1.895 -15.387 14.552 1.00 80.12 280 TRP A N 1
ATOM 2143 C CA . TRP A 1 280 ? 0.563 -15.328 15.134 1.00 80.12 280 TRP A CA 1
ATOM 2144 C C . TRP A 1 280 ? 0.569 -15.808 16.590 1.00 80.12 280 TRP A C 1
ATOM 2146 O O . TRP A 1 280 ? -0.013 -15.150 17.446 1.00 80.12 280 TRP A O 1
ATOM 2156 N N . LEU A 1 281 ? 1.272 -16.890 16.920 1.00 83.94 281 LEU A N 1
ATOM 2157 C CA . LEU A 1 281 ? 1.429 -17.345 18.302 1.00 83.94 281 LEU A CA 1
ATOM 2158 C C . LEU A 1 281 ? 2.205 -16.328 19.148 1.00 83.94 281 LEU A C 1
ATOM 2160 O O . LEU A 1 281 ? 1.759 -15.985 20.233 1.00 83.94 281 LEU A O 1
ATOM 2164 N N . ALA A 1 282 ? 3.303 -15.763 18.643 1.00 74.06 282 ALA A N 1
ATOM 2165 C CA . ALA A 1 282 ? 4.077 -14.724 19.333 1.00 74.06 282 ALA A CA 1
ATOM 2166 C C . ALA A 1 282 ? 3.281 -13.424 19.586 1.00 74.06 282 ALA A C 1
ATOM 2168 O O . ALA A 1 282 ? 3.623 -12.622 20.466 1.00 74.06 282 ALA A O 1
ATOM 2169 N N . GLY A 1 283 ? 2.202 -13.226 18.824 1.00 55.06 283 GLY A N 1
ATOM 2170 C CA . GLY A 1 283 ? 1.199 -12.188 19.038 1.00 55.06 283 GLY A CA 1
ATOM 2171 C C . GLY A 1 283 ? 0.209 -12.481 20.172 1.00 55.06 283 GLY A C 1
ATOM 2172 O O . GLY A 1 283 ? -0.702 -11.681 20.372 1.00 55.06 283 GLY A O 1
ATOM 2173 N N . ALA A 1 284 ? 0.334 -13.604 20.888 1.00 59.28 284 ALA A N 1
ATOM 2174 C CA . ALA A 1 284 ? -0.432 -13.865 22.103 1.00 59.28 284 ALA A CA 1
ATOM 2175 C C . ALA A 1 284 ? -0.048 -12.899 23.234 1.00 59.28 284 ALA A C 1
ATOM 2177 O O . ALA A 1 284 ? 1.060 -12.340 23.278 1.00 59.28 284 ALA A O 1
ATOM 2178 N N . GLY A 1 285 ? -0.995 -12.725 24.155 1.00 48.94 285 GLY A N 1
ATOM 2179 C CA . GLY A 1 285 ? -0.884 -11.795 25.265 1.00 48.94 285 GLY A CA 1
ATOM 2180 C C . GLY A 1 285 ? -1.302 -10.373 24.889 1.00 48.94 285 GLY A C 1
ATOM 2181 O O . GLY A 1 285 ? -1.087 -9.893 23.777 1.00 48.94 285 GLY A O 1
ATOM 2182 N N . HIS A 1 286 ? -1.905 -9.682 25.850 1.00 54.16 286 HIS A N 1
ATOM 2183 C CA . HIS A 1 286 ? -2.266 -8.274 25.739 1.00 54.16 286 HIS A CA 1
ATOM 2184 C C . HIS A 1 286 ? -1.295 -7.362 26.510 1.00 54.16 286 HIS A C 1
ATOM 2186 O O . HIS A 1 286 ? -0.674 -7.768 27.492 1.00 54.16 286 HIS A O 1
ATOM 2192 N N . VAL A 1 287 ? -1.336 -6.064 26.179 1.00 52.97 287 VAL A N 1
ATOM 2193 C CA . VAL A 1 287 ? -1.485 -5.023 27.212 1.00 52.97 287 VAL A CA 1
ATOM 2194 C C . VAL A 1 287 ? -2.884 -5.191 27.799 1.00 52.97 287 VAL A C 1
ATOM 2196 O O . VAL A 1 287 ? -3.818 -4.581 27.302 1.00 52.97 287 VAL A O 1
ATOM 2199 N N . SER A 1 288 ? -3.090 -6.114 28.747 1.00 58.03 288 SER A N 1
ATOM 2200 C CA . SER A 1 288 ? -4.456 -6.484 29.165 1.00 58.03 288 SER A CA 1
ATOM 2201 C C . SER A 1 288 ? -5.238 -5.261 29.638 1.00 58.03 288 SER A C 1
ATOM 2203 O O . SER A 1 288 ? -4.622 -4.366 30.247 1.00 58.03 288 SER A O 1
ATOM 2205 N N . PRO A 1 289 ? -6.568 -5.226 29.410 1.00 68.12 289 PRO A N 1
ATOM 2206 C CA . PRO A 1 289 ? -7.404 -4.240 30.070 1.00 68.12 289 PRO A CA 1
ATOM 2207 C C . PRO A 1 289 ? -7.084 -4.265 31.571 1.00 68.12 289 PRO A C 1
ATOM 2209 O O . PRO A 1 289 ? -6.919 -5.347 32.151 1.00 68.12 289 PRO A O 1
ATOM 2212 N N . PRO A 1 290 ? -6.941 -3.105 32.226 1.00 69.69 290 PRO A N 1
ATOM 2213 C CA . PRO A 1 290 ? -6.787 -3.073 33.664 1.00 69.69 290 PRO A CA 1
ATOM 2214 C C . PRO A 1 290 ? -8.038 -3.675 34.312 1.00 69.69 290 PRO A C 1
ATOM 2216 O O . PRO A 1 290 ? -9.148 -3.537 33.802 1.00 69.69 290 PRO A O 1
ATOM 2219 N N . ALA A 1 291 ? -7.865 -4.309 35.473 1.00 64.94 291 ALA A N 1
ATOM 2220 C CA . ALA A 1 291 ? -8.972 -4.931 36.203 1.00 64.94 291 ALA A CA 1
ATOM 2221 C C . ALA A 1 291 ? -10.106 -3.939 36.538 1.00 64.94 291 ALA A C 1
ATOM 2223 O O . ALA A 1 291 ? -11.260 -4.337 36.677 1.00 64.94 291 ALA A O 1
ATOM 2224 N N . SER A 1 292 ? -9.776 -2.653 36.678 1.00 74.06 292 SER A N 1
ATOM 2225 C CA . SER A 1 292 ? -10.732 -1.561 36.851 1.00 74.06 292 SER A CA 1
ATOM 2226 C C . SER A 1 292 ? -10.072 -0.211 36.573 1.00 74.06 292 SER A C 1
ATOM 2228 O O . SER A 1 292 ? -8.879 -0.046 36.843 1.00 74.06 292 SER A O 1
ATOM 2230 N N . GLY A 1 293 ? -10.867 0.772 36.148 1.00 87.19 293 GLY A N 1
ATOM 2231 C CA . GLY A 1 293 ? -10.433 2.161 36.004 1.00 87.19 293 GLY A CA 1
ATOM 2232 C C . GLY A 1 293 ? -9.563 2.417 34.774 1.00 87.19 293 GLY A C 1
ATOM 2233 O O . GLY A 1 293 ? -9.492 1.609 33.847 1.00 87.19 293 GLY A O 1
ATOM 2234 N N . VAL A 1 294 ? -8.892 3.565 34.777 1.00 92.81 294 VAL A N 1
ATOM 2235 C CA . VAL A 1 294 ? -7.863 3.937 33.797 1.00 92.81 294 VAL A CA 1
ATOM 2236 C C . VAL A 1 294 ? -6.497 4.001 34.478 1.00 92.81 294 VAL A C 1
ATOM 2238 O O . VAL A 1 294 ? -6.351 4.542 35.574 1.00 92.81 294 VAL A O 1
ATOM 2241 N N . VAL A 1 295 ? -5.477 3.423 33.847 1.00 90.38 295 VAL A N 1
ATOM 2242 C CA . VAL A 1 295 ? -4.141 3.276 34.434 1.00 90.38 295 VAL A CA 1
ATOM 2243 C C . VAL A 1 295 ? -3.049 3.760 33.490 1.00 90.38 295 VAL A C 1
ATOM 2245 O O . VAL A 1 295 ? -3.198 3.756 32.272 1.00 90.38 295 VAL A O 1
ATOM 2248 N N . VAL A 1 296 ? -1.919 4.142 34.086 1.00 91.38 296 VAL A N 1
ATOM 2249 C CA . VAL A 1 296 ? -0.656 4.380 33.378 1.00 91.38 296 VAL A CA 1
ATOM 2250 C C . VAL A 1 296 ? 0.235 3.167 33.580 1.00 91.38 296 VAL A C 1
ATOM 2252 O O . VAL A 1 296 ? 0.525 2.814 34.729 1.00 91.38 296 VAL A O 1
ATOM 2255 N N . ALA A 1 297 ? 0.689 2.584 32.480 1.00 81.56 297 ALA A N 1
ATOM 2256 C CA . ALA A 1 297 ? 1.478 1.368 32.425 1.00 81.56 297 ALA A CA 1
ATOM 2257 C C . ALA A 1 297 ? 2.914 1.669 31.967 1.00 81.56 297 ALA A C 1
ATOM 2259 O O . ALA A 1 297 ? 3.274 1.505 30.807 1.00 81.56 297 ALA A O 1
ATOM 2260 N N . LYS A 1 298 ? 3.753 2.153 32.889 1.00 71.44 298 LYS A N 1
ATOM 2261 C CA . LYS A 1 298 ? 5.149 2.492 32.568 1.00 71.44 298 LYS A CA 1
ATOM 2262 C C . LYS A 1 298 ? 5.946 1.242 32.187 1.00 71.44 298 LYS A C 1
ATOM 2264 O O . LYS A 1 298 ? 5.956 0.279 32.952 1.00 71.44 298 LYS A O 1
ATOM 2269 N N . GLY A 1 299 ? 6.658 1.299 31.062 1.00 61.72 299 GLY A N 1
ATOM 2270 C CA . GLY A 1 299 ? 7.499 0.206 30.565 1.00 61.72 299 GLY A CA 1
ATOM 2271 C C . GLY A 1 299 ? 6.737 -0.935 29.882 1.00 61.72 299 GLY A C 1
ATOM 2272 O O . GLY A 1 299 ? 7.373 -1.881 29.420 1.00 61.72 299 GLY A O 1
ATOM 2273 N N . GLU A 1 300 ? 5.404 -0.859 29.807 1.00 70.31 300 GLU A N 1
ATOM 2274 C CA . GLU A 1 300 ? 4.637 -1.666 28.856 1.00 70.31 300 GLU A CA 1
ATOM 2275 C C . GLU A 1 300 ? 4.785 -1.069 27.449 1.00 70.31 300 GLU A C 1
ATOM 2277 O O . GLU A 1 300 ? 5.082 0.114 27.305 1.00 70.31 300 GLU A O 1
ATOM 2282 N N . ARG A 1 301 ? 4.590 -1.891 26.415 1.00 69.31 301 ARG A N 1
ATOM 2283 C CA . ARG A 1 301 ? 4.570 -1.461 25.012 1.00 69.31 301 ARG A CA 1
ATOM 2284 C C . ARG A 1 301 ? 3.343 -2.028 24.332 1.00 69.31 301 ARG A C 1
ATOM 2286 O O . ARG A 1 301 ? 2.985 -3.181 24.595 1.00 69.31 301 ARG A O 1
ATOM 2293 N N . LEU A 1 302 ? 2.730 -1.242 23.457 1.00 69.06 302 LEU A N 1
ATOM 2294 C CA . LEU A 1 302 ? 1.725 -1.761 22.547 1.00 69.06 302 LEU A CA 1
ATOM 2295 C C . LEU A 1 302 ? 2.473 -2.522 21.449 1.00 69.06 302 LEU A C 1
ATOM 2297 O O . LEU A 1 302 ? 3.430 -2.038 20.857 1.00 69.06 302 LEU A O 1
ATOM 2301 N N . LYS A 1 303 ? 2.153 -3.808 21.285 1.00 57.31 303 LYS A N 1
ATOM 2302 C CA . LYS A 1 303 ? 2.819 -4.629 20.272 1.00 57.31 303 LYS A CA 1
ATOM 2303 C C . LYS A 1 303 ? 2.248 -4.241 18.913 1.00 57.31 303 LYS A C 1
ATOM 2305 O O . LYS A 1 303 ? 1.056 -4.431 18.685 1.00 57.31 303 LYS A O 1
ATOM 2310 N N . GLY A 1 304 ? 3.117 -3.810 18.008 1.00 54.78 304 GLY A N 1
ATOM 2311 C CA . GLY A 1 304 ? 2.770 -3.618 16.610 1.00 54.78 304 GLY A CA 1
ATOM 2312 C C . GLY A 1 304 ? 3.060 -2.241 16.038 1.00 54.78 304 GLY A C 1
ATOM 2313 O O . GLY A 1 304 ? 3.075 -2.200 14.814 1.00 54.78 304 GLY A O 1
ATOM 2314 N N . GLY A 1 305 ? 3.330 -1.235 16.874 1.00 57.75 305 GLY A N 1
ATOM 2315 C CA . GLY A 1 305 ? 3.534 0.152 16.456 1.00 57.75 305 GLY A CA 1
ATOM 2316 C C . GLY A 1 305 ? 4.958 0.693 16.631 1.00 57.75 305 GLY A C 1
ATOM 2317 O O . GLY A 1 305 ? 5.940 -0.039 16.832 1.00 57.75 305 GLY A O 1
ATOM 2318 N N . GLU A 1 306 ? 5.058 2.004 16.489 1.00 65.69 306 GLU A N 1
ATOM 2319 C CA . GLU A 1 306 ? 6.231 2.853 16.338 1.00 65.69 306 GLU A CA 1
ATOM 2320 C C . GLU A 1 306 ? 6.898 3.193 17.681 1.00 65.69 306 GLU A C 1
ATOM 2322 O O . GLU A 1 306 ? 8.065 3.622 17.714 1.00 65.69 306 GLU A O 1
ATOM 2327 N N . ASP A 1 307 ? 6.215 2.945 18.803 1.00 69.12 307 ASP A N 1
ATOM 2328 C CA . ASP A 1 307 ? 6.775 3.118 20.142 1.00 69.12 307 ASP A CA 1
ATOM 2329 C C . ASP A 1 307 ? 7.756 1.991 20.520 1.00 69.12 307 ASP A C 1
ATOM 2331 O O . ASP A 1 307 ? 7.440 0.868 20.929 1.00 69.12 307 ASP A O 1
ATOM 2335 N N . LYS A 1 308 ? 9.042 2.328 20.398 1.00 65.38 308 LYS A N 1
ATOM 2336 C CA . LYS A 1 308 ? 10.198 1.445 20.569 1.00 65.38 308 LYS A CA 1
ATOM 2337 C C . LYS A 1 308 ? 10.913 1.687 21.889 1.00 65.38 308 LYS A C 1
ATOM 2339 O O . LYS A 1 308 ? 11.824 0.918 22.217 1.00 65.38 308 LYS A O 1
ATOM 2344 N N . SER A 1 309 ? 10.553 2.715 22.662 1.00 73.25 309 SER A N 1
ATOM 2345 C CA . SER A 1 309 ? 11.211 3.024 23.929 1.00 73.25 309 SER A CA 1
ATOM 2346 C C . SER A 1 309 ? 10.486 2.396 25.118 1.00 73.25 309 SER A C 1
ATOM 2348 O O . SER A 1 309 ? 9.309 2.065 25.097 1.00 73.25 309 SER A O 1
ATOM 2350 N N . SER A 1 310 ? 11.223 2.141 26.198 1.00 74.12 310 SER A N 1
ATOM 2351 C CA . SER A 1 310 ? 10.618 1.824 27.502 1.00 74.12 310 SER A CA 1
ATOM 2352 C C . SER A 1 310 ? 10.196 3.080 28.276 1.00 74.12 310 SER A C 1
ATOM 2354 O O . SER A 1 310 ? 9.611 2.963 29.351 1.00 74.12 310 SER A O 1
ATOM 2356 N N . GLU A 1 311 ? 10.559 4.265 27.776 1.00 82.31 311 GLU A N 1
ATOM 2357 C CA . GLU A 1 311 ? 10.219 5.566 28.366 1.00 82.31 311 GLU A CA 1
ATOM 2358 C C . GLU A 1 311 ? 8.843 6.077 27.924 1.00 82.31 311 GLU A C 1
ATOM 2360 O O . GLU A 1 311 ? 8.308 6.984 28.563 1.00 82.31 311 GLU A O 1
ATOM 2365 N N . ASP A 1 312 ? 8.278 5.495 26.863 1.00 88.75 312 ASP A N 1
ATOM 2366 C CA . ASP A 1 312 ? 6.982 5.881 26.310 1.00 88.75 312 ASP A CA 1
ATOM 2367 C C . ASP A 1 312 ? 5.855 5.611 27.321 1.00 88.75 312 ASP A C 1
ATOM 2369 O O . ASP A 1 312 ? 5.927 4.717 28.178 1.00 88.75 312 ASP A O 1
ATOM 2373 N N . ILE A 1 313 ? 4.826 6.459 27.289 1.00 93.62 313 ILE A N 1
ATOM 2374 C CA . ILE A 1 313 ? 3.760 6.449 28.292 1.00 93.62 313 ILE A CA 1
ATOM 2375 C C . ILE A 1 313 ? 2.546 5.729 27.722 1.00 93.62 313 ILE A C 1
ATOM 2377 O O . ILE A 1 313 ? 1.748 6.331 27.009 1.00 93.62 313 ILE A O 1
ATOM 2381 N N . VAL A 1 314 ? 2.353 4.476 28.135 1.00 91.88 314 VAL A N 1
ATOM 2382 C CA . VAL A 1 314 ? 1.129 3.723 27.840 1.00 91.88 314 VAL A CA 1
ATOM 2383 C C . VAL A 1 314 ? 0.024 4.078 28.834 1.00 91.88 314 VAL A C 1
ATOM 2385 O O . VAL A 1 314 ? 0.208 4.011 30.058 1.00 91.88 314 VAL A O 1
ATOM 2388 N N . VAL A 1 315 ? -1.153 4.415 28.312 1.00 94.94 315 VAL A N 1
ATOM 2389 C CA . VAL A 1 315 ? -2.376 4.690 29.076 1.00 94.94 315 VAL A CA 1
ATOM 2390 C C . VAL A 1 315 ? -3.482 3.754 28.597 1.00 94.94 315 VAL A C 1
ATOM 2392 O O . VAL A 1 315 ? -3.713 3.628 27.398 1.00 94.94 315 VAL A O 1
ATOM 2395 N N . LYS A 1 316 ? -4.174 3.089 29.530 1.00 91.88 316 LYS A N 1
ATOM 2396 C CA . LYS A 1 316 ? -5.171 2.057 29.202 1.00 91.88 316 LYS A CA 1
ATOM 2397 C C . LYS A 1 316 ? -6.362 2.029 30.150 1.00 91.88 316 LYS A C 1
ATOM 2399 O O . LYS A 1 316 ? -6.219 2.348 31.331 1.00 91.88 316 LYS A O 1
ATOM 2404 N N . ASN A 1 317 ? -7.523 1.619 29.649 1.00 92.81 317 ASN A N 1
ATOM 2405 C CA . ASN A 1 317 ? -8.755 1.399 30.417 1.00 92.81 317 ASN A CA 1
ATOM 2406 C C . ASN A 1 317 ? -9.438 0.090 29.973 1.00 92.81 317 ASN A C 1
ATOM 2408 O O . ASN A 1 317 ? -8.782 -0.754 29.387 1.00 92.81 317 ASN A O 1
ATOM 2412 N N . SER A 1 318 ? -10.728 -0.125 30.244 1.00 85.75 318 SER A N 1
ATOM 2413 C CA . SER A 1 318 ? -11.426 -1.361 29.842 1.00 85.75 318 SER A CA 1
ATOM 2414 C C . SER A 1 318 ? -11.739 -1.487 28.339 1.00 85.75 318 SER A C 1
ATOM 2416 O O . SER A 1 318 ? -12.196 -2.545 27.908 1.00 85.75 318 SER A O 1
ATOM 2418 N N . LYS A 1 319 ? -11.545 -0.425 27.545 1.00 87.19 319 LYS A N 1
ATOM 2419 C CA . LYS A 1 319 ? -11.922 -0.344 26.122 1.00 87.19 319 LYS A CA 1
ATOM 2420 C C . LYS A 1 319 ? -10.729 -0.256 25.180 1.00 87.19 319 LYS A C 1
ATOM 2422 O O . LYS A 1 319 ? -10.747 -0.919 24.146 1.00 87.19 319 LYS A O 1
ATOM 2427 N N . ILE A 1 320 ? -9.720 0.534 25.538 1.00 91.62 320 ILE A N 1
ATOM 2428 C CA . ILE A 1 320 ? -8.586 0.847 24.666 1.00 91.62 320 ILE A CA 1
ATOM 2429 C C . ILE A 1 320 ? -7.280 0.997 25.454 1.00 91.62 320 ILE A C 1
ATOM 2431 O O . ILE A 1 320 ? -7.284 1.218 26.673 1.00 91.62 320 ILE A O 1
ATOM 2435 N N . ALA A 1 321 ? -6.163 0.956 24.733 1.00 90.19 321 ALA A N 1
ATOM 2436 C CA . ALA A 1 321 ? -4.875 1.455 25.199 1.00 90.19 321 ALA A CA 1
ATOM 2437 C C . ALA A 1 321 ? -4.182 2.251 24.093 1.00 90.19 321 ALA A C 1
ATOM 2439 O O . ALA A 1 321 ? -4.262 1.861 22.932 1.00 90.19 321 ALA A O 1
ATOM 2440 N N . PHE A 1 322 ? -3.478 3.317 24.461 1.00 93.50 322 PHE A N 1
ATOM 2441 C CA . PHE A 1 322 ? -2.634 4.096 23.552 1.00 93.50 322 PHE A CA 1
ATOM 2442 C C . PHE A 1 322 ? -1.299 4.433 24.215 1.00 93.50 322 PHE A C 1
ATOM 2444 O O . PHE A 1 322 ? -1.178 4.354 25.444 1.00 93.50 322 PHE A O 1
ATOM 2451 N N . SER A 1 323 ? -0.313 4.815 23.411 1.00 92.56 323 SER A N 1
ATOM 2452 C CA . SER A 1 323 ? 1.019 5.187 23.873 1.00 92.56 323 SER A CA 1
ATOM 2453 C C . SER A 1 323 ? 1.425 6.568 23.363 1.00 92.56 323 SER A C 1
ATOM 2455 O O . SER A 1 323 ? 1.078 6.957 22.253 1.00 92.56 323 SER A O 1
ATOM 2457 N N . VAL A 1 324 ? 2.100 7.341 24.218 1.00 95.19 324 VAL A N 1
ATOM 2458 C CA . VAL A 1 324 ? 2.662 8.657 23.883 1.00 95.19 324 VAL A CA 1
ATOM 2459 C C . VAL A 1 324 ? 4.180 8.549 23.852 1.00 95.19 324 VAL A C 1
ATOM 2461 O O . VAL A 1 324 ? 4.791 8.258 24.889 1.00 95.19 324 VAL A O 1
ATOM 2464 N N . GLY A 1 325 ? 4.781 8.857 22.702 1.00 92.12 325 GLY A N 1
ATOM 2465 C CA . GLY A 1 325 ? 6.221 8.732 22.493 1.00 92.12 325 GLY A CA 1
ATOM 2466 C C . GLY A 1 325 ? 7.021 9.761 23.293 1.00 92.12 325 GLY A C 1
ATOM 2467 O O . GLY A 1 325 ? 6.991 10.959 23.009 1.00 92.12 325 GLY A O 1
ATOM 2468 N N . VAL A 1 326 ? 7.753 9.305 24.308 1.00 92.19 326 VAL A N 1
ATOM 2469 C CA . VAL A 1 326 ? 8.675 10.116 25.127 1.00 92.19 326 VAL A CA 1
ATOM 2470 C C . VAL A 1 326 ? 10.114 9.830 24.721 1.00 92.19 326 VAL A C 1
ATOM 2472 O O . VAL A 1 326 ? 10.926 10.741 24.525 1.00 92.19 326 VAL A O 1
ATOM 2475 N N . GLY A 1 327 ? 10.442 8.548 24.592 1.00 83.31 327 GLY A N 1
ATOM 2476 C CA . GLY A 1 327 ? 11.703 8.081 24.043 1.00 83.31 327 GLY A CA 1
ATOM 2477 C C . GLY A 1 327 ? 11.627 7.913 22.529 1.00 83.31 327 GLY A C 1
ATOM 2478 O O . GLY A 1 327 ? 12.624 8.186 21.861 1.00 83.31 327 GLY A O 1
ATOM 2479 N N . SER A 1 328 ? 10.452 7.544 22.014 1.00 81.12 328 SER A N 1
ATOM 2480 C CA . SER A 1 328 ? 10.168 7.385 20.588 1.00 81.12 328 SER A CA 1
ATOM 2481 C C . SER A 1 328 ? 9.781 8.689 19.893 1.00 81.12 328 SER A C 1
ATOM 2483 O O . SER A 1 328 ? 9.082 9.535 20.450 1.00 81.12 328 SER A O 1
ATOM 2485 N N . ALA A 1 329 ? 10.252 8.841 18.657 1.00 81.12 329 ALA A N 1
ATOM 2486 C CA . ALA A 1 329 ? 9.782 9.841 17.704 1.00 81.12 329 ALA A CA 1
ATOM 2487 C C . ALA A 1 329 ? 8.865 9.154 16.681 1.00 81.12 329 ALA A C 1
ATOM 2489 O O . ALA A 1 329 ? 9.015 7.953 16.450 1.00 81.12 329 ALA A O 1
ATOM 2490 N N . GLY A 1 330 ? 7.943 9.914 16.097 1.00 72.06 330 GLY A N 1
ATOM 2491 C CA . GLY A 1 330 ? 6.986 9.395 15.127 1.00 72.06 330 GLY A CA 1
ATOM 2492 C C . GLY A 1 330 ? 7.576 9.276 13.719 1.00 72.06 330 GLY A C 1
ATOM 2493 O O . GLY A 1 330 ? 8.683 9.768 13.459 1.00 72.06 330 GLY A O 1
ATOM 2494 N N . PRO A 1 331 ? 6.836 8.654 12.788 1.00 65.44 331 PRO A N 1
ATOM 2495 C CA . PRO A 1 331 ? 7.199 8.622 11.372 1.00 65.44 331 PRO A CA 1
ATOM 2496 C C . PRO A 1 331 ? 7.176 10.038 10.750 1.00 65.44 331 PRO A C 1
ATOM 2498 O O . PRO A 1 331 ? 6.820 11.016 11.405 1.00 65.44 331 PRO A O 1
ATOM 2501 N N . PHE A 1 332 ? 7.623 10.192 9.497 1.00 66.81 332 PHE A N 1
ATOM 2502 C CA . PHE A 1 332 ? 7.640 11.484 8.755 1.00 66.81 332 PHE A CA 1
ATOM 2503 C C . PHE A 1 332 ? 8.511 12.580 9.388 1.00 66.81 332 PHE A C 1
ATOM 2505 O O . PHE A 1 332 ? 8.320 13.781 9.181 1.00 66.81 332 PHE A O 1
ATOM 2512 N N . GLY A 1 333 ? 9.466 12.165 10.219 1.00 64.62 333 GLY A N 1
ATOM 2513 C CA . GLY A 1 333 ? 10.286 13.061 11.023 1.00 64.62 333 GLY A CA 1
ATOM 2514 C C . GLY A 1 333 ? 9.511 13.846 12.080 1.00 64.62 333 GLY A C 1
ATOM 2515 O O . GLY A 1 333 ? 9.980 14.902 12.517 1.00 64.62 333 GLY A O 1
ATOM 2516 N N . ALA A 1 334 ? 8.355 13.326 12.496 1.00 79.81 334 ALA A N 1
ATOM 2517 C CA . ALA A 1 334 ? 7.551 13.864 13.574 1.00 79.81 334 ALA A CA 1
ATOM 2518 C C . ALA A 1 334 ? 8.292 13.708 14.924 1.00 79.81 334 ALA A C 1
ATOM 2520 O O . ALA A 1 334 ? 8.769 12.621 15.268 1.00 79.81 334 ALA A O 1
ATOM 2521 N N . PRO A 1 335 ? 8.455 14.784 15.715 1.00 83.75 335 PRO A N 1
ATOM 2522 C CA . PRO A 1 335 ? 9.195 14.722 16.971 1.00 83.75 335 PRO A CA 1
ATOM 2523 C C . PRO A 1 335 ? 8.418 13.948 18.044 1.00 83.75 335 PRO A C 1
ATOM 2525 O O . PRO A 1 335 ? 7.218 13.714 17.932 1.00 83.75 335 PRO A O 1
ATOM 2528 N N . LYS A 1 336 ? 9.097 13.620 19.146 1.00 90.56 336 LYS A N 1
ATOM 2529 C CA . LYS A 1 336 ? 8.496 13.039 20.363 1.00 90.56 336 LYS A CA 1
ATOM 2530 C C . LYS A 1 336 ? 7.236 13.793 20.795 1.00 90.56 336 LYS A C 1
ATOM 2532 O O . LYS A 1 336 ? 7.170 15.009 20.644 1.00 90.56 336 LYS A O 1
ATOM 2537 N N . GLY A 1 337 ? 6.290 13.104 21.422 1.00 91.81 337 GLY A N 1
ATOM 2538 C CA . GLY A 1 337 ? 5.124 13.703 22.075 1.00 91.81 337 GLY A CA 1
ATOM 2539 C C . GLY A 1 337 ? 3.804 13.572 21.321 1.00 91.81 337 GLY A C 1
ATOM 2540 O O . GLY A 1 337 ? 2.832 14.193 21.750 1.00 91.81 337 GLY A O 1
ATOM 2541 N N . GLY A 1 338 ? 3.759 12.805 20.229 1.00 93.25 338 GLY A N 1
ATOM 2542 C CA . GLY A 1 338 ? 2.526 12.321 19.595 1.00 93.25 338 GLY A CA 1
ATOM 2543 C C . GLY A 1 338 ? 1.998 11.041 20.250 1.00 93.25 338 GLY A C 1
ATOM 2544 O O . GLY A 1 338 ? 2.677 10.455 21.095 1.00 93.25 338 GLY A O 1
ATOM 2545 N N . ILE A 1 339 ? 0.791 10.626 19.864 1.00 94.81 339 ILE A N 1
ATOM 2546 C CA . ILE A 1 339 ? 0.347 9.238 20.022 1.00 94.81 339 ILE A CA 1
ATOM 2547 C C . ILE A 1 339 ? 0.822 8.505 18.778 1.00 94.81 339 ILE A C 1
ATOM 2549 O O . ILE A 1 339 ? 0.457 8.912 17.677 1.00 94.81 339 ILE A O 1
ATOM 2553 N N . PHE A 1 340 ? 1.637 7.476 18.947 1.00 89.69 340 PHE A N 1
ATOM 2554 C CA . PHE A 1 340 ? 2.105 6.688 17.810 1.00 89.69 340 PHE A CA 1
ATOM 2555 C C . PHE A 1 340 ? 1.373 5.350 17.754 1.00 89.69 340 PHE A C 1
ATOM 2557 O O . PHE A 1 340 ? 0.833 5.032 16.709 1.00 89.69 340 PHE A O 1
ATOM 2564 N N . ASP A 1 341 ? 1.103 4.742 18.915 1.00 87.31 341 ASP A N 1
ATOM 2565 C CA . ASP A 1 341 ? 0.358 3.484 18.977 1.00 87.31 341 ASP A CA 1
ATOM 2566 C C . ASP A 1 341 ? -1.020 3.654 19.644 1.00 87.31 341 ASP A C 1
ATOM 2568 O O . ASP A 1 341 ? -1.132 4.251 20.728 1.00 87.31 341 ASP A O 1
ATOM 2572 N N . ALA A 1 342 ? -2.078 3.056 19.084 1.00 89.44 342 ALA A N 1
ATOM 2573 C CA . ALA A 1 342 ? -3.389 2.958 19.735 1.00 89.44 342 ALA A CA 1
ATOM 2574 C C . ALA A 1 342 ? -4.210 1.730 19.303 1.00 89.44 342 ALA A C 1
ATOM 2576 O O . ALA A 1 342 ? -4.484 1.518 18.126 1.00 89.44 342 ALA A O 1
ATOM 2577 N N . HIS A 1 343 ? -4.726 0.971 20.278 1.00 82.06 343 HIS A N 1
ATOM 2578 C CA . HIS A 1 343 ? -5.523 -0.238 20.036 1.00 82.06 343 HIS A CA 1
ATOM 2579 C C . HIS A 1 343 ? -6.828 -0.287 20.850 1.00 82.06 343 HIS A C 1
ATOM 2581 O O . HIS A 1 343 ? -6.915 0.264 21.954 1.00 82.06 343 HIS A O 1
ATOM 2587 N N . ALA A 1 344 ? -7.816 -1.023 20.330 1.00 82.25 344 ALA A N 1
ATOM 2588 C CA . ALA A 1 344 ? -9.029 -1.425 21.038 1.00 82.25 344 ALA A CA 1
ATOM 2589 C C . ALA A 1 344 ? -8.961 -2.895 21.483 1.00 82.25 344 ALA A C 1
ATOM 2591 O O . ALA A 1 344 ? -8.369 -3.743 20.814 1.00 82.25 344 ALA A O 1
ATOM 2592 N N . TYR A 1 345 ? -9.590 -3.217 22.615 1.00 68.88 345 TYR A N 1
ATOM 2593 C CA . TYR A 1 345 ? -9.644 -4.597 23.097 1.00 68.88 345 TYR A CA 1
ATOM 2594 C C . TYR A 1 345 ? -10.636 -5.430 22.296 1.00 68.88 345 TYR A C 1
ATOM 2596 O O . TYR A 1 345 ? -11.836 -5.184 22.360 1.00 68.88 345 TYR A O 1
ATOM 2604 N N . GLY A 1 346 ? -10.114 -6.452 21.620 1.00 51.97 346 GLY A N 1
ATOM 2605 C CA . GLY A 1 346 ? -10.905 -7.377 20.813 1.00 51.97 346 GLY A CA 1
ATOM 2606 C C . GLY A 1 346 ? -10.225 -7.675 19.482 1.00 51.97 346 GLY A C 1
ATOM 2607 O O . GLY A 1 346 ? -10.631 -7.215 18.436 1.00 51.97 346 GLY A O 1
ATOM 2608 N N . ARG A 1 347 ? -9.149 -8.467 19.500 1.00 54.47 347 ARG A N 1
ATOM 2609 C CA . ARG A 1 347 ? -8.492 -8.980 18.277 1.00 54.47 347 ARG A CA 1
ATOM 2610 C C . ARG A 1 347 ? -8.022 -7.949 17.235 1.00 54.47 347 ARG A C 1
ATOM 2612 O O . ARG A 1 347 ? -8.171 -8.190 16.038 1.00 54.47 347 ARG A O 1
ATOM 2619 N N . THR A 1 348 ? -7.346 -6.882 17.640 1.00 51.38 348 THR A N 1
ATOM 2620 C CA . THR A 1 348 ? -6.625 -6.029 16.682 1.00 51.38 348 THR A CA 1
ATOM 2621 C C . THR A 1 348 ? -5.191 -5.790 17.133 1.00 51.38 348 THR A C 1
ATOM 2623 O O . THR A 1 348 ? -4.908 -5.634 18.324 1.00 51.38 348 THR A O 1
ATOM 2626 N N . ARG A 1 349 ? -4.270 -5.817 16.166 1.00 60.94 349 ARG A N 1
ATOM 2627 C CA . ARG A 1 349 ? -2.955 -5.188 16.307 1.00 60.94 349 ARG A CA 1
ATOM 2628 C C . ARG A 1 349 ? -3.169 -3.680 16.159 1.00 60.94 349 ARG A C 1
ATOM 2630 O O . ARG A 1 349 ? -4.141 -3.263 15.536 1.00 60.94 349 ARG A O 1
ATOM 2637 N N . ASP A 1 350 ? -2.296 -2.890 16.758 1.00 73.25 350 ASP A N 1
ATOM 2638 C CA . ASP A 1 350 ? -2.193 -1.474 16.426 1.00 73.25 350 ASP A CA 1
ATOM 2639 C C . ASP A 1 350 ? -1.954 -1.275 14.915 1.00 73.25 350 ASP A C 1
ATOM 2641 O O . ASP A 1 350 ? -1.259 -2.086 14.296 1.00 73.25 350 ASP A O 1
ATOM 2645 N N . GLN A 1 351 ? -2.592 -0.259 14.337 1.00 76.44 351 GLN A N 1
ATOM 2646 C CA . GLN A 1 351 ? -2.455 0.170 12.936 1.00 76.44 351 GLN A CA 1
ATOM 2647 C C . GLN A 1 351 ? -2.379 1.704 12.831 1.00 76.44 351 GLN A C 1
ATOM 2649 O O . GLN A 1 351 ? -2.440 2.253 11.730 1.00 76.44 351 GLN A O 1
ATOM 2654 N N . LEU A 1 352 ? -2.307 2.408 13.966 1.00 86.56 352 LEU A N 1
ATOM 2655 C CA . LEU A 1 352 ? -2.070 3.841 14.000 1.00 86.56 352 LEU A CA 1
ATOM 2656 C C . LEU A 1 352 ? -0.592 4.043 13.684 1.00 86.56 352 LEU A C 1
ATOM 2658 O O . LEU A 1 352 ? 0.224 3.346 14.258 1.00 86.56 352 LEU A O 1
ATOM 2662 N N . ALA A 1 353 ? -0.269 4.983 12.799 1.00 80.06 353 ALA A N 1
ATOM 2663 C CA . ALA A 1 353 ? 1.123 5.351 12.539 1.00 80.06 353 ALA A CA 1
ATOM 2664 C C . ALA A 1 353 ? 1.494 6.670 13.231 1.00 80.06 353 ALA A C 1
ATOM 2666 O O . ALA A 1 353 ? 2.603 6.882 13.725 1.00 80.06 353 ALA A O 1
ATOM 2667 N N . LEU A 1 354 ? 0.549 7.616 13.248 1.00 88.06 354 LEU A N 1
ATOM 2668 C CA . LEU A 1 354 ? 0.755 8.933 13.837 1.00 88.06 354 LEU A CA 1
ATOM 2669 C C . LEU A 1 354 ? -0.575 9.575 14.205 1.00 88.06 354 LEU A C 1
ATOM 2671 O O . LEU A 1 354 ? -1.456 9.714 13.361 1.00 88.06 354 LEU A O 1
ATOM 2675 N N . LEU A 1 355 ? -0.659 10.092 15.428 1.00 93.44 355 LEU A N 1
ATOM 2676 C CA . LEU A 1 355 ? -1.526 11.201 15.792 1.00 93.44 355 LEU A CA 1
ATOM 2677 C C . LEU A 1 355 ? -0.706 12.272 16.514 1.00 93.44 355 LEU A C 1
ATOM 2679 O O . LEU A 1 355 ? -0.248 12.080 17.644 1.00 93.44 355 LEU A O 1
ATOM 2683 N N . GLN A 1 356 ? -0.555 13.447 15.900 1.00 92.31 356 GLN A N 1
ATOM 2684 C CA . GLN A 1 356 ? 0.164 14.564 16.523 1.00 92.31 356 GLN A CA 1
ATOM 2685 C C . GLN A 1 356 ? -0.320 15.928 16.031 1.00 92.31 356 GLN A C 1
ATOM 2687 O O . GLN A 1 356 ? -0.839 16.078 14.929 1.00 92.31 356 GLN A O 1
ATOM 2692 N N . PHE A 1 357 ? -0.128 16.950 16.868 1.00 92.81 357 PHE A N 1
ATOM 2693 C CA . PHE A 1 357 ? -0.373 18.332 16.472 1.00 92.81 357 PHE A CA 1
ATOM 2694 C C . PHE A 1 357 ? 0.694 18.825 15.481 1.00 92.81 357 PHE A C 1
ATOM 2696 O O . PHE A 1 357 ? 1.875 18.917 15.832 1.00 92.81 357 PHE A O 1
ATOM 2703 N N . ALA A 1 358 ? 0.258 19.182 14.276 1.00 90.19 358 ALA A N 1
ATOM 2704 C CA . ALA A 1 358 ? 1.077 19.708 13.192 1.00 90.19 358 ALA A CA 1
ATOM 2705 C C . ALA A 1 358 ? 0.833 21.214 12.989 1.00 90.19 358 ALA A C 1
ATOM 2707 O O . ALA A 1 358 ? -0.269 21.731 13.210 1.00 90.19 358 ALA A O 1
ATOM 2708 N N . VAL A 1 359 ? 1.882 21.928 12.570 1.00 89.44 359 VAL A N 1
ATOM 2709 C CA . VAL A 1 359 ? 1.878 23.386 12.392 1.00 89.44 359 VAL A CA 1
ATOM 2710 C C . VAL A 1 359 ? 2.037 23.719 10.915 1.00 89.44 359 VAL A C 1
ATOM 2712 O O . VAL A 1 359 ? 2.941 23.227 10.243 1.00 89.44 359 VAL A O 1
ATOM 2715 N N . ASN A 1 360 ? 1.180 24.615 10.432 1.00 87.94 360 ASN A N 1
ATOM 2716 C CA . ASN A 1 360 ? 1.163 25.099 9.055 1.00 87.94 360 ASN A CA 1
ATOM 2717 C C . ASN A 1 360 ? 1.156 23.982 7.990 1.00 87.94 360 ASN A C 1
ATOM 2719 O O . ASN A 1 360 ? 2.026 23.978 7.122 1.00 87.94 360 ASN A O 1
ATOM 2723 N N . ASN A 1 361 ? 0.207 23.039 8.065 1.00 81.12 361 ASN A N 1
ATOM 2724 C CA . ASN A 1 361 ? 0.085 21.917 7.118 1.00 81.12 361 ASN A CA 1
ATOM 2725 C C . ASN A 1 361 ? 1.426 21.178 6.914 1.00 81.12 361 ASN A C 1
ATOM 2727 O O . ASN A 1 361 ? 2.000 21.205 5.828 1.00 81.12 361 ASN A O 1
ATOM 2731 N N . PHE A 1 362 ? 1.984 20.620 7.994 1.00 79.62 362 PHE A N 1
ATOM 2732 C CA . PHE A 1 362 ? 3.318 19.988 8.027 1.00 79.62 362 PHE A CA 1
ATOM 2733 C C . PHE A 1 362 ? 4.502 20.906 7.674 1.00 79.62 362 PHE A C 1
ATOM 2735 O O . PHE A 1 362 ? 5.642 20.455 7.559 1.00 79.62 362 PHE A O 1
ATOM 2742 N N . GLY A 1 363 ? 4.283 22.217 7.552 1.00 67.81 363 GLY A N 1
ATOM 2743 C CA . GLY A 1 363 ? 5.359 23.184 7.370 1.00 67.81 363 GLY A CA 1
ATOM 2744 C C . GLY A 1 363 ? 6.342 23.197 8.544 1.00 67.81 363 GLY A C 1
ATOM 2745 O O . GLY A 1 363 ? 7.523 23.475 8.335 1.00 67.81 363 GLY A O 1
ATOM 2746 N N . GLN A 1 364 ? 5.865 22.908 9.762 1.00 80.06 364 GLN A N 1
ATOM 2747 C CA . GLN A 1 364 ? 6.662 22.783 10.985 1.00 80.06 364 GLN A CA 1
ATOM 2748 C C . GLN A 1 364 ? 6.023 21.798 11.983 1.00 80.06 364 GLN A C 1
ATOM 2750 O O . GLN A 1 364 ? 4.839 21.468 11.902 1.00 80.06 364 GLN A O 1
ATOM 2755 N N . TRP A 1 365 ? 6.801 21.403 12.993 1.00 86.69 365 TRP A N 1
ATOM 2756 C CA . TRP A 1 365 ? 6.340 20.609 14.133 1.00 86.69 365 TRP A CA 1
ATOM 2757 C C . TRP A 1 365 ? 6.423 21.386 15.450 1.00 86.69 365 TRP A C 1
ATOM 2759 O O . TRP A 1 365 ? 7.127 22.397 15.568 1.00 86.69 365 TRP A O 1
ATOM 2769 N N . VAL A 1 366 ? 5.741 20.873 16.476 1.00 90.00 366 VAL A N 1
ATOM 2770 C CA . VAL A 1 366 ? 5.983 21.272 17.866 1.00 90.00 366 VAL A CA 1
ATOM 2771 C C . VAL A 1 366 ? 7.137 20.444 18.418 1.00 90.00 366 VAL A C 1
ATOM 2773 O O . VAL A 1 366 ? 7.037 19.227 18.532 1.00 90.00 366 VAL A O 1
ATOM 2776 N N . ASN A 1 367 ? 8.224 21.099 18.815 1.00 90.94 367 ASN A N 1
ATOM 2777 C CA . ASN A 1 367 ? 9.304 20.446 19.541 1.00 90.94 367 ASN A CA 1
ATOM 2778 C C . ASN A 1 367 ? 8.953 20.385 21.034 1.00 90.94 367 ASN A C 1
ATOM 2780 O O . ASN A 1 367 ? 9.100 21.380 21.755 1.00 90.94 367 ASN A O 1
ATOM 2784 N N . TYR A 1 368 ? 8.444 19.240 21.489 1.00 94.31 368 TYR A N 1
ATOM 2785 C CA . TYR A 1 368 ? 8.086 19.026 22.890 1.00 94.31 368 TYR A CA 1
ATOM 2786 C C . TYR A 1 368 ? 9.332 18.804 23.753 1.00 94.31 368 TYR A C 1
ATOM 2788 O O . TYR A 1 368 ? 10.127 17.898 23.524 1.00 94.31 368 TYR A O 1
ATOM 2796 N N . THR A 1 369 ? 9.488 19.634 24.783 1.00 93.50 369 THR A N 1
ATOM 2797 C CA . THR A 1 369 ? 10.616 19.596 25.726 1.00 93.50 369 THR A CA 1
ATOM 2798 C C . THR A 1 369 ? 10.280 18.884 27.036 1.00 93.50 369 THR A C 1
ATOM 2800 O O . THR A 1 369 ? 11.180 18.566 27.807 1.00 93.50 369 THR A O 1
ATOM 2803 N N . SER A 1 370 ? 8.994 18.666 27.320 1.00 95.62 370 SER A N 1
ATOM 2804 C CA . SER A 1 370 ? 8.522 17.926 28.497 1.00 95.62 370 SER A CA 1
ATOM 2805 C C . SER A 1 370 ? 7.259 17.150 28.155 1.00 95.62 370 SER A C 1
ATOM 2807 O O . SER A 1 370 ? 6.347 17.733 27.564 1.00 95.62 370 SER A O 1
ATOM 2809 N N . ILE A 1 371 ? 7.190 15.880 28.548 1.00 97.19 371 ILE A N 1
ATOM 2810 C CA . ILE A 1 371 ? 6.037 15.000 28.343 1.00 97.19 371 ILE A CA 1
ATOM 2811 C C . ILE A 1 371 ? 5.820 14.232 29.647 1.00 97.19 371 ILE A C 1
ATOM 2813 O O . ILE A 1 371 ? 6.633 13.390 30.018 1.00 97.19 371 ILE A O 1
ATOM 2817 N N . ASP A 1 372 ? 4.739 14.546 30.360 1.00 96.25 372 ASP A N 1
ATOM 2818 C CA . ASP A 1 372 ? 4.522 14.081 31.730 1.00 96.25 372 ASP A CA 1
ATOM 2819 C C . ASP A 1 372 ? 3.072 13.655 31.971 1.00 96.25 372 ASP A C 1
ATOM 2821 O O . ASP A 1 372 ? 2.127 14.262 31.467 1.00 96.25 372 ASP A O 1
ATOM 2825 N N . VAL A 1 373 ? 2.870 12.661 32.838 1.00 97.44 373 VAL A N 1
ATOM 2826 C CA . VAL A 1 373 ? 1.541 12.372 33.398 1.00 97.44 373 VAL A CA 1
ATOM 2827 C C . VAL A 1 373 ? 1.212 13.440 34.441 1.00 97.44 373 VAL A C 1
ATOM 2829 O O . VAL A 1 373 ? 1.744 13.416 35.550 1.00 97.44 373 VAL A O 1
ATOM 2832 N N . THR A 1 374 ? 0.325 14.372 34.102 1.00 97.50 374 THR A N 1
ATOM 2833 C CA . THR A 1 374 ? -0.045 15.503 34.972 1.00 97.50 374 THR A CA 1
ATOM 2834 C C . THR A 1 374 ? -1.265 15.234 35.843 1.00 97.50 374 THR A C 1
ATOM 2836 O O . THR A 1 374 ? -1.461 15.911 36.848 1.00 97.50 374 THR A O 1
ATOM 2839 N N . GLU A 1 375 ? -2.090 14.256 35.474 1.00 97.75 375 GLU A N 1
ATOM 2840 C CA . GLU A 1 375 ? -3.233 13.812 36.271 1.00 97.75 375 GLU A CA 1
ATOM 2841 C C . GLU A 1 375 ? -3.347 12.291 36.174 1.00 97.75 375 GLU A C 1
ATOM 2843 O O . GLU A 1 375 ? -3.278 11.721 35.085 1.00 97.75 375 GLU A O 1
ATOM 2848 N N . LYS A 1 376 ? -3.520 11.629 37.320 1.00 95.88 376 LYS A N 1
ATOM 2849 C CA . LYS A 1 376 ? -3.769 10.191 37.401 1.00 95.88 376 LYS A CA 1
ATOM 2850 C C . LYS A 1 376 ? -4.756 9.921 38.528 1.00 95.88 376 LYS A C 1
ATOM 2852 O O . LYS A 1 376 ? -4.423 10.075 39.701 1.00 95.88 376 LYS A O 1
ATOM 2857 N N . THR A 1 377 ? -5.955 9.502 38.158 1.00 95.12 377 THR A N 1
ATOM 2858 C CA . THR A 1 377 ? -7.005 9.023 39.059 1.00 95.12 377 THR A CA 1
ATOM 2859 C C . THR A 1 377 ? -7.587 7.734 38.491 1.00 95.12 377 THR A C 1
ATOM 2861 O O . THR A 1 377 ? -7.418 7.464 37.304 1.00 95.12 377 THR A O 1
ATOM 2864 N N . ASP A 1 378 ? -8.347 6.983 39.288 1.00 89.50 378 ASP A N 1
ATOM 2865 C CA . ASP A 1 378 ? -9.025 5.779 38.788 1.00 89.50 378 ASP A CA 1
ATOM 2866 C C . ASP A 1 378 ? -10.039 6.085 37.682 1.00 89.50 378 ASP A C 1
ATOM 2868 O O . ASP A 1 378 ? -10.402 5.176 36.953 1.00 89.50 378 ASP A O 1
ATOM 2872 N N . LYS A 1 379 ? -10.487 7.347 37.562 1.00 95.50 379 LYS A N 1
ATOM 2873 C CA . LYS A 1 379 ? -11.493 7.803 36.593 1.00 95.50 379 LYS A CA 1
ATOM 2874 C C . LYS A 1 379 ? -10.901 8.402 35.324 1.00 95.50 379 LYS A C 1
ATOM 2876 O O . LYS A 1 379 ? -11.568 8.390 34.294 1.00 95.50 379 LYS A O 1
ATOM 2881 N N . LYS A 1 380 ? -9.697 8.968 35.410 1.00 97.00 380 LYS A N 1
ATOM 2882 C CA . LYS A 1 380 ? -9.098 9.791 34.357 1.00 97.00 380 LYS A CA 1
ATOM 2883 C C . LYS A 1 380 ? -7.577 9.832 34.467 1.00 97.00 380 LYS A C 1
ATOM 2885 O O . LYS A 1 380 ? -7.039 10.024 35.561 1.00 97.00 380 LYS A O 1
ATOM 2890 N N . VAL A 1 381 ? -6.907 9.746 33.323 1.00 98.31 381 VAL A N 1
ATOM 2891 C CA . VAL A 1 381 ? -5.479 10.036 33.155 1.00 98.31 381 VAL A CA 1
ATOM 2892 C C . VAL A 1 381 ? -5.308 11.182 32.161 1.00 98.31 381 VAL A C 1
ATOM 2894 O O . VAL A 1 381 ? -6.021 11.248 31.161 1.00 98.31 381 VAL A O 1
ATOM 2897 N N . VAL A 1 382 ? -4.353 12.075 32.439 1.00 98.44 382 VAL A N 1
ATOM 2898 C CA . VAL A 1 382 ? -3.928 13.144 31.528 1.00 98.44 382 VAL A CA 1
ATOM 2899 C C . VAL A 1 382 ? -2.417 13.096 31.343 1.00 98.44 382 VAL A C 1
ATOM 2901 O O . VAL A 1 382 ? -1.669 13.268 32.310 1.00 98.44 382 VAL A O 1
ATOM 2904 N N . VAL A 1 383 ? -1.979 12.915 30.098 1.00 98.25 383 VAL A N 1
ATOM 2905 C CA . VAL A 1 383 ? -0.587 13.099 29.671 1.00 98.25 383 VAL A CA 1
ATOM 2906 C C . VAL A 1 383 ? -0.473 14.480 29.039 1.00 98.25 383 VAL A C 1
ATOM 2908 O O . VAL A 1 383 ? -1.216 14.788 28.114 1.00 98.25 383 VAL A O 1
ATOM 2911 N N . THR A 1 384 ? 0.424 15.325 29.540 1.00 98.31 384 THR A N 1
ATOM 2912 C CA . THR A 1 384 ? 0.647 16.679 29.025 1.00 98.31 384 THR A CA 1
ATOM 2913 C C . THR A 1 384 ? 2.031 16.780 28.394 1.00 98.31 384 THR A C 1
ATOM 2915 O O . THR A 1 384 ? 3.036 16.567 29.068 1.00 98.31 384 THR A O 1
ATOM 2918 N N . ALA A 1 385 ? 2.078 17.181 27.127 1.00 97.56 385 ALA A N 1
ATOM 2919 C CA . ALA A 1 385 ? 3.285 17.527 26.394 1.00 97.56 385 ALA A CA 1
ATOM 2920 C C . ALA A 1 385 ? 3.385 19.055 26.241 1.00 97.56 385 ALA A C 1
ATOM 2922 O O . ALA A 1 385 ? 2.415 19.708 25.861 1.00 97.56 385 ALA A O 1
ATOM 2923 N N . LYS A 1 386 ? 4.546 19.651 26.537 1.00 98.00 386 LYS A N 1
ATOM 2924 C CA . LYS A 1 386 ? 4.797 21.097 26.375 1.00 98.00 386 LYS A CA 1
ATOM 2925 C C . LYS A 1 386 ? 6.029 21.344 25.527 1.00 98.00 386 LYS A C 1
ATOM 2927 O O . LYS A 1 386 ? 7.040 20.665 25.693 1.00 98.00 386 LYS A O 1
ATOM 2932 N N . GLY A 1 387 ? 5.944 22.331 24.647 1.00 96.50 387 GLY A N 1
ATOM 2933 C CA . GLY A 1 387 ? 6.997 22.651 23.698 1.00 96.50 387 GLY A CA 1
ATOM 2934 C C . GLY A 1 387 ? 6.817 24.008 23.039 1.00 96.50 387 GLY A C 1
ATOM 2935 O O . GLY A 1 387 ? 6.021 24.843 23.479 1.00 96.50 387 GLY A O 1
ATOM 2936 N N . ALA A 1 388 ? 7.565 24.214 21.963 1.00 94.69 388 ALA A N 1
ATOM 2937 C CA . ALA A 1 388 ? 7.447 25.381 21.099 1.00 94.69 388 ALA A CA 1
ATOM 2938 C C . ALA A 1 388 ? 7.560 24.970 19.630 1.00 94.69 388 ALA A C 1
ATOM 2940 O O . ALA A 1 388 ? 8.030 23.876 19.316 1.00 94.69 388 ALA A O 1
ATOM 2941 N N . TRP A 1 389 ? 7.121 25.837 18.726 1.00 91.56 389 TRP A N 1
ATOM 2942 C CA . TRP A 1 389 ? 7.236 25.584 17.291 1.00 91.56 389 TRP A CA 1
ATOM 2943 C C . TRP A 1 389 ? 8.700 25.667 16.845 1.00 91.56 389 TRP A C 1
ATOM 2945 O O . TRP A 1 389 ? 9.414 26.586 17.248 1.00 91.56 389 TRP A O 1
ATOM 2955 N N . VAL A 1 390 ? 9.152 24.724 16.010 1.00 82.06 390 VAL A N 1
ATOM 2956 C CA . VAL A 1 390 ? 10.570 24.608 15.601 1.00 82.06 390 VAL A CA 1
ATOM 2957 C C . VAL A 1 390 ? 11.107 25.902 14.966 1.00 82.06 390 VAL A C 1
ATOM 2959 O O . VAL A 1 390 ? 12.218 26.315 15.290 1.00 82.06 390 VAL A O 1
ATOM 2962 N N . GLY A 1 391 ? 10.325 26.576 14.115 1.00 76.00 391 GLY A N 1
ATOM 2963 C CA . GLY A 1 391 ? 10.711 27.846 13.482 1.00 76.00 391 GLY A CA 1
ATOM 2964 C C . GLY A 1 391 ? 10.268 29.105 14.237 1.00 76.00 391 GLY A C 1
ATOM 2965 O O . GLY A 1 391 ? 10.659 30.208 13.862 1.00 76.00 391 GLY A O 1
ATOM 2966 N N . HIS A 1 392 ? 9.474 28.960 15.302 1.00 84.50 392 HIS A N 1
ATOM 2967 C CA . HIS A 1 392 ? 8.948 30.064 16.109 1.00 84.50 392 HIS A CA 1
ATOM 2968 C C . HIS A 1 392 ? 9.019 29.710 17.604 1.00 84.50 392 HIS A C 1
ATOM 2970 O O . HIS A 1 392 ? 7.995 29.416 18.224 1.00 84.50 392 HIS A O 1
ATOM 2976 N N . PRO A 1 393 ? 10.215 29.745 18.223 1.00 88.44 393 PRO A N 1
ATOM 2977 C CA . PRO A 1 393 ? 10.409 29.284 19.600 1.00 88.44 393 PRO A CA 1
ATOM 2978 C C . PRO A 1 393 ? 9.632 30.100 20.646 1.00 88.44 393 PRO A C 1
ATOM 2980 O O . PRO A 1 393 ? 9.425 29.617 21.762 1.00 88.44 393 PRO A O 1
ATOM 2983 N N . ASP A 1 394 ? 9.179 31.307 20.303 1.00 94.12 394 ASP A N 1
ATOM 2984 C CA . ASP A 1 394 ? 8.342 32.158 21.158 1.00 94.12 394 ASP A CA 1
ATOM 2985 C C . ASP A 1 394 ? 6.849 31.783 21.110 1.00 94.12 394 ASP A C 1
ATOM 2987 O O . ASP A 1 394 ? 6.055 32.277 21.909 1.00 94.12 394 ASP A O 1
ATOM 2991 N N . VAL A 1 395 ? 6.451 30.880 20.212 1.00 95.94 395 VAL A N 1
ATOM 2992 C CA . VAL A 1 395 ? 5.091 30.340 20.145 1.00 95.94 395 VAL A CA 1
ATOM 2993 C C . VAL A 1 395 ? 5.060 29.012 20.897 1.00 95.94 395 VAL A C 1
ATOM 2995 O O . VAL A 1 395 ? 5.582 27.994 20.438 1.00 95.94 395 VAL A O 1
ATOM 2998 N N . LYS A 1 396 ? 4.488 29.033 22.104 1.00 97.50 396 LYS A N 1
ATOM 2999 C CA . LYS A 1 396 ? 4.423 27.886 23.018 1.00 97.50 396 LYS A CA 1
ATOM 3000 C C . LYS A 1 396 ? 3.196 27.042 22.725 1.00 97.50 396 LYS A C 1
ATOM 3002 O O . LYS A 1 396 ? 2.118 27.585 22.510 1.00 97.50 396 LYS A O 1
ATOM 3007 N N . SER A 1 397 ? 3.338 25.724 22.790 1.00 96.56 397 SER A N 1
ATOM 3008 C CA . SER A 1 397 ? 2.230 24.783 22.627 1.00 96.56 397 SER A CA 1
ATOM 3009 C C . SER A 1 397 ? 2.180 23.808 23.801 1.00 96.56 397 SER A C 1
ATOM 3011 O O . SER A 1 397 ? 3.212 23.340 24.289 1.00 96.56 397 SER A O 1
ATOM 3013 N N . THR A 1 398 ? 0.970 23.547 24.291 1.00 97.81 398 THR A N 1
ATOM 3014 C CA . THR A 1 398 ? 0.680 22.561 25.335 1.00 97.81 398 THR A CA 1
ATOM 3015 C C . THR A 1 398 ? -0.394 21.612 24.832 1.00 97.81 398 THR A C 1
ATOM 3017 O O . THR A 1 398 ? -1.526 22.040 24.634 1.00 97.81 398 THR A O 1
ATOM 3020 N N . THR A 1 399 ? -0.052 20.335 24.677 1.00 97.44 399 THR A N 1
ATOM 3021 C CA . THR A 1 399 ? -0.969 19.266 24.264 1.00 97.44 399 THR A CA 1
ATOM 3022 C C . THR A 1 399 ? -1.308 18.385 25.449 1.00 97.44 399 THR A C 1
ATOM 3024 O O . THR A 1 399 ? -0.416 17.968 26.182 1.00 97.44 399 THR A O 1
ATOM 3027 N N . GLN A 1 400 ? -2.585 18.074 25.636 1.00 98.12 400 GLN A N 1
ATOM 3028 C CA . GLN A 1 400 ? -3.067 17.144 26.646 1.00 98.12 400 GLN A CA 1
ATOM 3029 C C . GLN A 1 400 ? -3.795 15.980 25.984 1.00 98.12 400 GLN A C 1
ATOM 3031 O O . GLN A 1 400 ? -4.764 16.205 25.262 1.00 98.12 400 GLN A O 1
ATOM 3036 N N . TYR A 1 401 ? -3.367 14.758 26.290 1.00 98.12 401 TYR A N 1
ATOM 3037 C CA . TYR A 1 401 ? -4.034 13.511 25.927 1.00 98.12 401 TYR A CA 1
ATOM 3038 C C . TYR A 1 401 ? -4.784 12.983 27.144 1.00 98.12 401 TYR A C 1
ATOM 3040 O O . TYR A 1 401 ? -4.187 12.758 28.201 1.00 98.12 401 TYR A O 1
ATOM 3048 N N . ILE A 1 402 ? -6.098 12.826 27.016 1.00 98.38 402 ILE A N 1
ATOM 3049 C CA . ILE A 1 402 ? -6.992 12.525 28.131 1.00 98.38 402 ILE A CA 1
ATOM 3050 C C . ILE A 1 402 ? -7.748 11.235 27.839 1.00 98.38 402 ILE A C 1
ATOM 3052 O O . ILE A 1 402 ? -8.478 11.163 26.850 1.00 98.38 402 ILE A O 1
ATOM 3056 N N . LEU A 1 403 ? -7.638 10.264 28.746 1.00 98.31 403 LEU A N 1
ATOM 3057 C CA . LEU A 1 403 ? -8.443 9.045 28.726 1.00 98.31 403 LEU A CA 1
ATOM 3058 C C . LEU A 1 403 ? -9.217 8.897 30.029 1.00 98.31 403 LEU A C 1
ATOM 3060 O O . LEU A 1 403 ? -8.649 8.963 31.122 1.00 98.31 403 LEU A O 1
ATOM 3064 N N . GLU A 1 404 ? -10.519 8.685 29.893 1.00 97.75 404 GLU A N 1
ATOM 3065 C CA . GLU A 1 404 ? -11.430 8.410 31.000 1.00 97.75 404 GLU A CA 1
ATOM 3066 C C . GLU A 1 404 ? -11.676 6.906 31.149 1.00 97.75 404 GLU A C 1
ATOM 3068 O O . GLU A 1 404 ? -11.357 6.109 30.270 1.00 97.75 404 GLU A O 1
ATOM 3073 N N . THR A 1 405 ? -12.240 6.494 32.279 1.00 94.88 405 THR A N 1
ATOM 3074 C CA . THR A 1 405 ? -12.635 5.096 32.511 1.00 94.88 405 THR A CA 1
ATOM 3075 C C . THR A 1 405 ? -13.740 4.664 31.559 1.00 94.88 405 THR A C 1
ATOM 3077 O O . THR A 1 405 ? -14.649 5.438 31.279 1.00 94.88 405 THR A O 1
ATOM 3080 N N . ASP A 1 406 ? -13.651 3.421 31.083 1.00 89.31 406 ASP A N 1
ATOM 3081 C CA . ASP A 1 406 ? -14.633 2.775 30.200 1.00 89.31 406 ASP A CA 1
ATOM 3082 C C . ASP A 1 406 ? -14.942 3.524 28.890 1.00 89.31 406 ASP A C 1
ATOM 3084 O O . ASP A 1 406 ? -15.949 3.250 28.236 1.00 89.31 406 ASP A O 1
ATOM 3088 N N . SER A 1 407 ? -14.059 4.439 28.482 1.00 95.00 407 SER A N 1
ATOM 3089 C CA . SER A 1 407 ? -14.186 5.248 27.271 1.00 95.00 407 SER A CA 1
ATOM 3090 C C . SER A 1 407 ? -13.328 4.691 26.138 1.00 95.00 407 SER A C 1
ATOM 3092 O O . SER A 1 407 ? -12.156 4.388 26.331 1.00 95.00 407 SER A O 1
ATOM 3094 N N . ASN A 1 408 ? -13.867 4.624 24.928 1.00 95.00 408 ASN A N 1
ATOM 3095 C CA . ASN A 1 408 ? -13.084 4.387 23.715 1.00 95.00 408 ASN A CA 1
ATOM 3096 C C . ASN A 1 408 ? -12.612 5.698 23.050 1.00 95.00 408 ASN A C 1
ATOM 3098 O O . ASN A 1 408 ? -12.185 5.694 21.898 1.00 95.00 408 ASN A O 1
ATOM 3102 N N . LEU A 1 409 ? -12.715 6.821 23.768 1.00 97.56 409 LEU A N 1
ATOM 3103 C CA . LEU A 1 409 ? -12.392 8.161 23.290 1.00 97.56 409 LEU A CA 1
ATOM 3104 C C . LEU A 1 409 ? -11.167 8.719 24.014 1.00 97.56 409 LEU A C 1
ATOM 3106 O O . LEU A 1 409 ? -11.145 8.794 25.247 1.00 97.56 409 LEU A O 1
ATOM 3110 N N . ILE A 1 410 ? -10.204 9.195 23.233 1.00 98.06 410 ILE A N 1
ATOM 3111 C CA . ILE A 1 410 ? -9.040 9.956 23.673 1.00 98.06 410 ILE A CA 1
ATOM 3112 C C . ILE A 1 410 ? -9.298 11.420 23.320 1.00 98.06 410 ILE A C 1
ATOM 3114 O O . ILE A 1 410 ? -9.351 11.796 22.150 1.00 98.06 410 ILE A O 1
ATOM 3118 N N . THR A 1 411 ? -9.475 12.270 24.331 1.00 97.44 411 THR A N 1
ATOM 3119 C CA . THR A 1 411 ? -9.615 13.715 24.101 1.00 97.44 411 THR A CA 1
ATOM 3120 C C . THR A 1 411 ? -8.235 14.347 23.993 1.00 97.44 411 THR A C 1
ATOM 3122 O O . THR A 1 411 ? -7.412 14.189 24.896 1.00 97.44 411 THR A O 1
ATOM 3125 N N . VAL A 1 412 ? -8.003 15.091 22.915 1.00 96.62 412 VAL A N 1
ATOM 3126 C CA . VAL A 1 412 ? -6.754 15.798 22.633 1.00 96.62 412 VAL A CA 1
ATOM 3127 C C . VAL A 1 412 ? -7.022 17.295 22.666 1.00 96.62 412 VAL A C 1
ATOM 3129 O O . VAL A 1 412 ? -7.812 17.811 21.879 1.00 96.62 412 VAL A O 1
ATOM 3132 N N . LYS A 1 413 ? -6.381 17.998 23.598 1.00 96.06 413 LYS A N 1
ATOM 3133 C CA . LYS A 1 413 ? -6.494 19.456 23.723 1.00 96.06 413 LYS A CA 1
ATOM 3134 C C . LYS A 1 413 ? -5.146 20.092 23.481 1.00 96.06 413 LYS A C 1
ATOM 3136 O O . LYS A 1 413 ? -4.213 19.791 24.221 1.00 96.06 413 LYS A O 1
ATOM 3141 N N . ASN A 1 414 ? -5.039 20.972 22.495 1.00 95.44 414 ASN A N 1
ATOM 3142 C CA . ASN A 1 414 ? -3.837 21.764 22.277 1.00 95.44 414 ASN A CA 1
ATOM 3143 C C . ASN A 1 414 ? -4.129 23.248 22.512 1.00 95.44 414 ASN A C 1
ATOM 3145 O O . ASN A 1 414 ? -5.012 23.812 21.875 1.00 95.44 414 ASN A O 1
ATOM 3149 N N . THR A 1 415 ? -3.367 23.878 23.403 1.00 96.31 415 THR A N 1
ATOM 3150 C CA . THR A 1 415 ? -3.367 25.332 23.588 1.00 96.31 415 THR A CA 1
ATOM 3151 C C . THR A 1 415 ? -2.060 25.895 23.054 1.00 96.31 415 THR A C 1
ATOM 3153 O O . THR A 1 415 ? -0.976 25.530 23.524 1.00 96.31 415 THR A O 1
ATOM 3156 N N . VAL A 1 416 ? -2.161 26.825 22.108 1.00 96.50 416 VAL A N 1
ATOM 3157 C CA . VAL A 1 416 ? -1.033 27.573 21.552 1.00 96.50 416 VAL A CA 1
ATOM 3158 C C . VAL A 1 416 ? -1.065 28.999 22.078 1.00 96.50 416 VAL A C 1
ATOM 3160 O O . VAL A 1 416 ? -2.095 29.660 21.996 1.00 96.50 416 VAL A O 1
ATOM 3163 N N . LYS A 1 417 ? 0.066 29.502 22.573 1.00 97.44 417 LYS A N 1
ATOM 3164 C CA . LYS A 1 417 ? 0.232 30.887 23.018 1.00 97.44 417 LYS A CA 1
ATOM 3165 C C . LYS A 1 417 ? 1.400 31.541 22.296 1.00 97.44 417 LYS A C 1
ATOM 3167 O O . LYS A 1 417 ? 2.520 31.038 22.350 1.00 97.44 417 LYS A O 1
ATOM 3172 N N . ASN A 1 418 ? 1.149 32.684 21.668 1.00 97.31 418 ASN A N 1
ATOM 3173 C CA . ASN A 1 418 ? 2.200 33.485 21.058 1.00 97.31 418 ASN A CA 1
ATOM 3174 C C . ASN A 1 418 ? 2.788 34.440 22.107 1.00 97.31 418 ASN A C 1
ATOM 3176 O O . ASN A 1 418 ? 2.155 35.420 22.493 1.00 97.31 418 ASN A O 1
ATOM 3180 N N . GLU A 1 419 ? 3.990 34.145 22.596 1.00 96.88 419 GLU A N 1
ATOM 3181 C CA . GLU A 1 419 ? 4.728 35.000 23.536 1.00 96.88 419 GLU A CA 1
ATOM 3182 C C . GLU A 1 419 ? 5.748 35.905 22.824 1.00 96.88 419 GLU A C 1
ATOM 3184 O O . GLU A 1 419 ? 6.451 36.677 23.476 1.00 96.88 419 GLU A O 1
ATOM 3189 N N . GLY A 1 420 ? 5.819 35.816 21.493 1.00 92.88 420 GLY A N 1
ATOM 3190 C CA . GLY A 1 420 ? 6.693 36.615 20.648 1.00 92.88 420 GLY A CA 1
ATOM 3191 C C . GLY A 1 420 ? 6.121 37.994 20.333 1.00 92.88 420 GLY A C 1
ATOM 3192 O O . GLY A 1 420 ? 5.032 38.374 20.762 1.00 92.88 420 GLY A O 1
ATOM 3193 N N . SER A 1 421 ? 6.879 38.764 19.553 1.00 91.44 421 SER A N 1
ATOM 3194 C CA . SER A 1 421 ? 6.518 40.125 19.136 1.00 91.44 421 SER A CA 1
ATOM 3195 C C . SER A 1 421 ? 5.875 40.211 17.747 1.00 91.44 421 SER A C 1
ATOM 3197 O O . SER A 1 421 ? 5.361 41.271 17.391 1.00 91.44 421 SER A O 1
ATOM 3199 N N . ALA A 1 422 ? 5.883 39.119 16.976 1.00 90.56 422 ALA A N 1
ATOM 3200 C CA . ALA A 1 422 ? 5.293 39.026 15.641 1.00 90.56 422 ALA A CA 1
ATOM 3201 C C . ALA A 1 422 ? 4.083 38.082 15.636 1.00 90.56 422 ALA A C 1
ATOM 3203 O O . ALA A 1 422 ? 4.033 37.119 16.398 1.00 90.56 422 ALA A O 1
ATOM 3204 N N . GLU A 1 423 ? 3.105 38.365 14.780 1.00 90.88 423 GLU A N 1
ATOM 3205 C CA . GLU A 1 423 ? 1.968 37.472 14.545 1.00 90.88 423 GLU A CA 1
ATOM 3206 C C . GLU A 1 423 ? 2.376 36.244 13.713 1.00 90.88 423 GLU A C 1
ATOM 3208 O O . GLU A 1 423 ? 3.365 36.287 12.981 1.00 90.88 423 GLU A O 1
ATOM 3213 N N . THR A 1 424 ? 1.630 35.141 13.826 1.00 87.88 424 THR A N 1
ATOM 3214 C CA . THR A 1 424 ? 1.969 33.878 13.138 1.00 87.88 424 THR A CA 1
ATOM 3215 C C . THR A 1 424 ? 1.565 33.854 11.663 1.00 87.88 424 THR A C 1
ATOM 3217 O O . THR A 1 424 ? 1.999 32.971 10.928 1.00 87.88 424 THR A O 1
ATOM 3220 N N . GLY A 1 425 ? 0.705 34.781 11.229 1.00 87.31 425 GLY A N 1
ATOM 3221 C CA . GLY A 1 425 ? 0.040 34.719 9.927 1.00 87.31 425 GLY A CA 1
ATOM 3222 C C . GLY A 1 425 ? -1.091 33.682 9.895 1.00 87.31 425 GLY A C 1
ATOM 3223 O O . GLY A 1 425 ? -1.289 32.928 10.847 1.00 87.31 425 GLY A O 1
ATOM 3224 N N . ASN A 1 426 ? -1.866 33.660 8.805 1.00 87.94 426 ASN A N 1
ATOM 3225 C CA . ASN A 1 426 ? -2.994 32.735 8.620 1.00 87.94 426 ASN A CA 1
ATOM 3226 C C . ASN A 1 426 ? -2.505 31.347 8.184 1.00 87.94 426 ASN A C 1
ATOM 3228 O O . ASN A 1 426 ? -2.502 31.030 6.995 1.00 87.94 426 ASN A O 1
ATOM 3232 N N . ILE A 1 427 ? -2.116 30.524 9.152 1.00 86.81 427 ILE A N 1
ATOM 3233 C CA . ILE A 1 427 ? -1.538 29.195 8.919 1.00 86.81 427 ILE A CA 1
ATOM 3234 C C . ILE A 1 427 ? -2.469 28.078 9.400 1.00 86.81 427 ILE A C 1
ATOM 3236 O O . ILE A 1 427 ? -3.272 28.276 10.315 1.00 86.81 427 ILE A O 1
ATOM 3240 N N . TYR A 1 428 ? -2.368 26.907 8.770 1.00 91.06 428 TYR A N 1
ATOM 3241 C CA . TYR A 1 428 ? -3.202 25.734 9.049 1.00 91.06 428 TYR A CA 1
ATOM 3242 C C . TYR A 1 428 ? -2.613 24.903 10.192 1.00 91.06 428 TYR A C 1
ATOM 3244 O O . TYR A 1 428 ? -1.594 24.249 10.004 1.00 91.06 428 TYR A O 1
ATOM 3252 N N . ASN A 1 429 ? -3.230 24.919 11.374 1.00 92.38 429 ASN A N 1
ATOM 3253 C CA . ASN A 1 429 ? -2.758 24.135 12.524 1.00 92.38 429 ASN A CA 1
ATOM 3254 C C . ASN A 1 429 ? -3.826 23.139 12.964 1.00 92.38 429 ASN A C 1
ATOM 3256 O O . ASN A 1 429 ? -5.017 23.449 12.885 1.00 92.38 429 ASN A O 1
ATOM 3260 N N . GLY A 1 430 ? -3.425 21.959 13.423 1.00 92.00 430 GLY A N 1
ATOM 3261 C CA . GLY A 1 430 ? -4.391 20.895 13.675 1.00 92.00 430 GLY A CA 1
ATOM 3262 C C . GLY A 1 430 ? -3.773 19.557 14.033 1.00 92.00 430 GLY A C 1
ATOM 3263 O O . GLY A 1 430 ? -2.572 19.462 14.274 1.00 92.00 430 GLY A O 1
ATOM 3264 N N . ILE A 1 431 ? -4.619 18.532 14.095 1.00 90.62 431 ILE A N 1
ATOM 3265 C CA . ILE A 1 431 ? -4.189 17.145 14.289 1.00 90.62 431 ILE A CA 1
ATOM 3266 C C . ILE A 1 431 ? -3.937 16.529 12.919 1.00 90.62 431 ILE A C 1
ATOM 3268 O O . ILE A 1 431 ? -4.830 16.564 12.071 1.00 90.62 431 ILE A O 1
ATOM 3272 N N . ALA A 1 432 ? -2.750 15.951 12.766 1.00 90.50 432 ALA A N 1
ATOM 3273 C CA . ALA A 1 432 ? -2.439 15.002 11.715 1.00 90.50 432 ALA A CA 1
ATOM 3274 C C . ALA A 1 432 ? -2.716 13.584 12.217 1.00 90.50 432 ALA A C 1
ATOM 3276 O O . ALA A 1 432 ? -2.270 13.247 13.320 1.00 90.50 432 ALA A O 1
ATOM 3277 N N . LEU A 1 433 ? -3.461 12.790 11.447 1.00 92.50 433 LEU A N 1
ATOM 3278 C CA . LEU A 1 433 ? -3.809 11.401 11.758 1.00 92.50 433 LEU A CA 1
ATOM 3279 C C . LEU A 1 433 ? -3.467 10.508 10.562 1.00 92.50 433 LEU A C 1
ATOM 3281 O O . LEU A 1 433 ? -4.001 10.713 9.479 1.00 92.50 433 LEU A O 1
ATOM 3285 N N . SER A 1 434 ? -2.640 9.486 10.769 1.00 87.44 434 SER A N 1
ATOM 3286 C CA . SER A 1 434 ? -2.268 8.507 9.737 1.00 87.44 434 SER A CA 1
ATOM 3287 C C . SER A 1 434 ? -2.247 7.080 10.279 1.00 87.44 434 SER A C 1
ATOM 3289 O O . SER A 1 434 ? -2.106 6.874 11.489 1.00 87.44 434 SER A O 1
ATOM 3291 N N . SER A 1 435 ? -2.370 6.113 9.376 1.00 85.19 435 SER A N 1
ATOM 3292 C CA . SER A 1 435 ? -2.403 4.676 9.659 1.00 85.19 435 SER A CA 1
ATOM 3293 C C . SER A 1 435 ? -1.479 3.896 8.723 1.00 85.19 435 SER A C 1
ATOM 3295 O O . SER A 1 435 ? -1.118 4.401 7.664 1.00 85.19 435 SER A O 1
ATOM 3297 N N . GLU A 1 436 ? -1.118 2.668 9.101 1.00 65.81 436 GLU A N 1
ATOM 3298 C CA . GLU A 1 436 ? -0.194 1.836 8.317 1.00 65.81 436 GLU A CA 1
ATOM 3299 C C . GLU A 1 436 ? -0.847 1.147 7.105 1.00 65.81 436 GLU A C 1
ATOM 3301 O O . GLU A 1 436 ? -0.139 0.852 6.153 1.00 65.81 436 GLU A O 1
ATOM 3306 N N . ASN A 1 437 ? -2.153 0.834 7.125 1.00 61.97 437 ASN A N 1
ATOM 3307 C CA . ASN A 1 437 ? -2.828 0.071 6.051 1.00 61.97 437 ASN A CA 1
ATOM 3308 C C . ASN A 1 437 ? -4.355 0.291 5.991 1.00 61.97 437 ASN A C 1
ATOM 3310 O O . ASN A 1 437 ? -5.087 -0.564 5.483 1.00 61.97 437 ASN A O 1
ATOM 3314 N N . GLU A 1 438 ? -4.859 1.400 6.536 1.00 73.44 438 GLU A N 1
ATOM 3315 C CA . GLU A 1 438 ? -6.303 1.629 6.647 1.00 73.44 438 GLU A CA 1
ATOM 3316 C C . GLU A 1 438 ? -6.820 2.637 5.624 1.00 73.44 438 GLU A C 1
ATOM 3318 O O . GLU A 1 438 ? -6.071 3.412 5.045 1.00 73.44 438 GLU A O 1
ATOM 3323 N N . GLN A 1 439 ? -8.131 2.625 5.396 1.00 82.62 439 GLN A N 1
ATOM 3324 C CA . GLN A 1 439 ? -8.798 3.488 4.432 1.00 82.62 439 GLN A CA 1
ATOM 3325 C C . GLN A 1 439 ? -9.431 4.708 5.109 1.00 82.62 439 GLN A C 1
ATOM 3327 O O . GLN A 1 439 ? -10.061 4.595 6.159 1.00 82.62 439 GLN A O 1
ATOM 3332 N N . VAL A 1 440 ? -9.366 5.871 4.466 1.00 91.19 440 VAL A N 1
ATOM 3333 C CA . VAL A 1 440 ? -10.024 7.098 4.937 1.00 91.19 440 VAL A CA 1
ATOM 3334 C C . VAL A 1 440 ? -11.448 7.237 4.384 1.00 91.19 440 VAL A C 1
ATOM 3336 O O . VAL A 1 440 ? -11.706 7.063 3.192 1.00 91.19 440 VAL A O 1
ATOM 3339 N N . TRP A 1 441 ? -12.383 7.628 5.251 1.00 92.88 441 TRP A N 1
ATOM 3340 C CA . TRP A 1 441 ? -13.726 8.093 4.906 1.00 92.88 441 TRP A CA 1
ATOM 3341 C C . TRP A 1 441 ? -13.915 9.562 5.286 1.00 92.88 441 TRP A C 1
ATOM 3343 O O . TRP A 1 441 ? -13.745 9.946 6.449 1.00 92.88 441 TRP A O 1
ATOM 3353 N N . LEU A 1 442 ? -14.377 10.362 4.322 1.00 93.31 442 LEU A N 1
ATOM 3354 C CA . LEU A 1 442 ? -14.742 11.766 4.513 1.00 93.31 442 LEU A CA 1
ATOM 3355 C C . LEU A 1 442 ? -16.211 12.025 4.125 1.00 93.31 442 LEU A C 1
ATOM 3357 O O . LEU A 1 442 ? -16.597 11.773 2.980 1.00 93.31 442 LEU A O 1
ATOM 3361 N N . PRO A 1 443 ? -17.051 12.590 5.012 1.00 93.44 443 PRO A N 1
ATOM 3362 C CA . PRO A 1 443 ? -18.422 12.970 4.681 1.00 93.44 443 PRO A CA 1
ATOM 3363 C C . PRO A 1 443 ? -18.457 14.001 3.551 1.00 93.44 443 PRO A C 1
ATOM 3365 O O . PRO A 1 443 ? -17.939 15.102 3.678 1.00 93.44 443 PRO A O 1
ATOM 3368 N N . GLY A 1 444 ? -19.123 13.680 2.453 1.00 91.31 444 GLY A N 1
ATOM 3369 C CA . GLY A 1 444 ? -19.215 14.496 1.246 1.00 91.31 444 GLY A CA 1
ATOM 3370 C C . GLY A 1 444 ? -18.298 14.017 0.119 1.00 91.31 444 GLY A C 1
ATOM 3371 O O . GLY A 1 444 ? -18.551 14.351 -1.037 1.00 91.31 444 GLY A O 1
ATOM 3372 N N . VAL A 1 445 ? -17.287 13.209 0.450 1.00 89.75 445 VAL A N 1
ATOM 3373 C CA . VAL A 1 445 ? -16.323 12.617 -0.491 1.00 89.75 445 VAL A CA 1
ATOM 3374 C C . VAL A 1 445 ? -16.555 11.107 -0.609 1.00 89.75 445 VAL A C 1
ATOM 3376 O O . VAL A 1 445 ? -16.668 10.590 -1.717 1.00 89.75 445 VAL A O 1
ATOM 3379 N N . GLY A 1 446 ? -16.729 10.418 0.522 1.00 90.75 446 GLY A N 1
ATOM 3380 C CA . GLY A 1 446 ? -16.866 8.967 0.618 1.00 90.75 446 GLY A CA 1
ATOM 3381 C C . GLY A 1 446 ? -15.544 8.277 0.952 1.00 90.75 446 GLY A C 1
ATOM 3382 O O . GLY A 1 446 ? -14.717 8.830 1.678 1.00 90.75 446 GLY A O 1
ATOM 3383 N N . ASP A 1 447 ? -15.380 7.067 0.423 1.00 86.31 447 ASP A N 1
ATOM 3384 C CA . ASP A 1 447 ? -14.145 6.286 0.468 1.00 86.31 447 ASP A CA 1
ATOM 3385 C C . ASP A 1 447 ? -13.048 7.042 -0.297 1.00 86.31 447 ASP A C 1
ATOM 3387 O O . ASP A 1 447 ? -13.135 7.180 -1.520 1.00 86.31 447 ASP A O 1
ATOM 3391 N N . ASN A 1 448 ? -12.027 7.539 0.405 1.00 79.00 448 ASN A N 1
ATOM 3392 C CA . ASN A 1 448 ? -10.945 8.299 -0.210 1.00 79.00 448 ASN A CA 1
ATOM 3393 C C . ASN A 1 448 ? -9.891 7.366 -0.813 1.00 79.00 448 ASN A C 1
ATOM 3395 O O . ASN A 1 448 ? -8.801 7.214 -0.280 1.00 79.00 448 ASN A O 1
ATOM 3399 N N . LYS A 1 449 ? -10.237 6.682 -1.902 1.00 64.75 449 LYS A N 1
ATOM 3400 C CA . LYS A 1 449 ? -9.275 5.860 -2.637 1.00 64.75 449 LYS A CA 1
ATOM 3401 C C . LYS A 1 449 ? -8.479 6.765 -3.578 1.00 64.75 449 LYS A C 1
ATOM 3403 O O . LYS A 1 449 ? -9.078 7.405 -4.441 1.00 64.75 449 LYS A O 1
ATOM 3408 N N . GLU A 1 450 ? -7.156 6.779 -3.422 1.00 52.75 450 GLU A N 1
ATOM 3409 C CA . GLU A 1 450 ? -6.199 7.284 -4.424 1.00 52.75 450 GLU A CA 1
ATOM 3410 C C . GLU A 1 450 ? -6.211 8.807 -4.658 1.00 52.75 450 GLU A C 1
ATOM 3412 O O . GLU A 1 450 ? -5.721 9.282 -5.680 1.00 52.75 450 GLU A O 1
ATOM 3417 N N . ARG A 1 451 ? -6.777 9.605 -3.741 1.00 60.19 451 ARG A N 1
ATOM 3418 C CA . ARG A 1 451 ? -6.797 11.071 -3.875 1.00 60.19 451 ARG A CA 1
ATOM 3419 C C . ARG A 1 451 ? -6.108 11.741 -2.705 1.00 60.19 451 ARG A C 1
ATOM 3421 O O . ARG A 1 451 ? -6.600 11.724 -1.576 1.00 60.19 451 ARG A O 1
ATOM 3428 N N . LYS A 1 452 ? -5.004 12.409 -3.023 1.00 71.69 452 LYS A N 1
ATOM 3429 C CA . LYS A 1 452 ? -4.375 13.388 -2.148 1.00 71.69 452 LYS A CA 1
ATOM 3430 C C . LYS A 1 452 ? -5.101 14.719 -2.295 1.00 71.69 452 LYS A C 1
ATOM 3432 O O . LYS A 1 452 ? -5.120 15.317 -3.369 1.00 71.69 452 LYS A O 1
ATOM 3437 N N . PHE A 1 453 ? -5.699 15.184 -1.209 1.00 74.62 453 PHE A N 1
ATOM 3438 C CA . PHE A 1 453 ? -6.287 16.509 -1.129 1.00 74.62 453 PHE A CA 1
ATOM 3439 C C . PHE A 1 453 ? -5.360 17.443 -0.361 1.00 74.62 453 PHE A C 1
ATOM 3441 O O . PHE A 1 453 ? -5.150 17.268 0.842 1.00 74.62 453 PHE A O 1
ATOM 3448 N N . ASP A 1 454 ? -4.874 18.479 -1.043 1.00 80.56 454 ASP A N 1
ATOM 3449 C CA . ASP A 1 454 ? -4.357 19.670 -0.372 1.00 80.56 454 ASP A CA 1
ATOM 3450 C C . ASP A 1 454 ? -5.439 20.286 0.534 1.00 80.56 454 ASP A C 1
ATOM 3452 O O . ASP A 1 454 ? -6.631 20.058 0.297 1.00 80.56 454 ASP A O 1
ATOM 3456 N N . PRO A 1 455 ? -5.069 21.091 1.552 1.00 84.50 455 PRO A N 1
ATOM 3457 C CA . PRO A 1 455 ? -6.035 21.693 2.463 1.00 84.50 455 PRO A CA 1
ATOM 3458 C C . PRO A 1 455 ? -7.180 22.410 1.733 1.00 84.50 455 PRO A C 1
ATOM 3460 O O . PRO A 1 455 ? -6.995 23.479 1.149 1.00 84.50 455 PRO A O 1
ATOM 3463 N N . PHE A 1 456 ? -8.387 21.849 1.815 1.00 89.25 456 PHE A N 1
ATOM 3464 C CA . PHE A 1 456 ? -9.592 22.404 1.202 1.00 89.25 456 PHE A CA 1
ATOM 3465 C C . PHE A 1 456 ? -10.609 22.844 2.265 1.00 89.25 456 PHE A C 1
ATOM 3467 O O . PHE A 1 456 ? -10.624 22.295 3.370 1.00 89.25 456 PHE A O 1
ATOM 3474 N N . PRO A 1 457 ? -11.468 23.842 1.974 1.00 93.12 457 PRO A N 1
ATOM 3475 C CA . PRO A 1 457 ? -12.427 24.354 2.948 1.00 93.12 457 PRO A CA 1
ATOM 3476 C C . PRO A 1 457 ? -13.415 23.283 3.415 1.00 93.12 457 PRO A C 1
ATOM 3478 O O . PRO A 1 457 ? -13.991 22.557 2.601 1.00 93.12 457 PRO A O 1
ATOM 3481 N N . LYS A 1 458 ? -13.703 23.256 4.721 1.00 91.38 458 LYS A N 1
ATOM 3482 C CA . LYS A 1 458 ? -14.638 22.290 5.326 1.00 91.38 458 LYS A CA 1
ATOM 3483 C C . LYS A 1 458 ? -16.047 22.298 4.719 1.00 91.38 458 LYS A C 1
ATOM 3485 O O . LYS A 1 458 ? -16.750 21.305 4.839 1.00 91.38 458 LYS A O 1
ATOM 3490 N N . ASP A 1 459 ? -16.460 23.382 4.058 1.00 90.25 459 ASP A N 1
ATOM 3491 C CA . ASP A 1 459 ? -17.786 23.517 3.436 1.00 90.25 459 ASP A CA 1
ATOM 3492 C C . ASP A 1 459 ? -17.985 22.565 2.243 1.00 90.25 459 ASP A C 1
ATOM 3494 O O . ASP A 1 459 ? -19.105 22.366 1.769 1.00 90.25 459 ASP A O 1
ATOM 3498 N N . GLN A 1 460 ? -16.906 21.949 1.749 1.00 88.88 460 GLN A N 1
ATOM 3499 C CA . GLN A 1 460 ? -17.011 20.873 0.767 1.00 88.88 460 GLN A CA 1
ATOM 3500 C C . GLN A 1 460 ? -17.501 19.558 1.390 1.00 88.88 460 GLN A C 1
ATOM 3502 O O . GLN A 1 460 ? -18.106 18.748 0.675 1.00 88.88 460 GLN A O 1
ATOM 3507 N N . LEU A 1 461 ? -17.294 19.377 2.699 1.00 90.38 461 LEU A N 1
ATOM 3508 C CA . LEU A 1 461 ? -17.777 18.235 3.463 1.00 90.38 461 LEU A CA 1
ATOM 3509 C C . LEU A 1 461 ? -19.250 18.404 3.838 1.00 90.38 461 LEU A C 1
ATOM 3511 O O . LEU A 1 461 ? -19.765 19.507 4.010 1.00 90.38 461 LEU A O 1
ATOM 3515 N N . THR A 1 462 ? -19.946 17.285 4.012 1.00 91.50 462 THR A N 1
ATOM 3516 C CA . THR A 1 462 ? -21.331 17.288 4.518 1.00 91.50 462 THR A CA 1
ATOM 3517 C C . THR A 1 462 ? -21.421 17.286 6.046 1.00 91.50 462 THR A C 1
ATOM 3519 O O . THR A 1 462 ? -22.520 17.447 6.584 1.00 91.50 462 THR A O 1
ATOM 3522 N N . ASP A 1 463 ? -20.297 17.039 6.728 1.00 91.31 463 ASP A N 1
ATOM 3523 C CA . ASP A 1 463 ? -20.165 17.007 8.187 1.00 91.31 463 ASP A CA 1
ATOM 3524 C C . ASP A 1 463 ? -18.696 17.146 8.628 1.00 91.31 463 ASP A C 1
ATOM 3526 O O . ASP A 1 463 ? -17.798 17.070 7.794 1.00 91.31 463 ASP A O 1
ATOM 3530 N N . THR A 1 464 ? -18.442 17.329 9.929 1.00 89.88 464 THR A N 1
ATOM 3531 C CA . THR A 1 464 ? -17.095 17.625 10.473 1.00 89.88 464 THR A CA 1
ATOM 3532 C C . THR A 1 464 ? -16.469 16.475 11.268 1.00 89.88 464 THR A C 1
ATOM 3534 O O . THR A 1 464 ? -15.862 16.688 12.321 1.00 89.88 464 THR A O 1
ATOM 3537 N N . TRP A 1 465 ? -16.634 15.249 10.783 1.00 93.12 465 TRP A N 1
ATOM 3538 C CA . TRP A 1 465 ? -15.949 14.060 11.293 1.00 93.12 465 TRP A CA 1
ATOM 3539 C C . TRP A 1 465 ? -15.237 13.344 10.146 1.00 93.12 465 TRP A C 1
ATOM 3541 O O . TRP A 1 465 ? -15.585 13.540 8.985 1.00 93.12 465 TRP A O 1
ATOM 3551 N N . ALA A 1 466 ? -14.261 12.508 10.473 1.00 94.44 466 ALA A N 1
ATOM 3552 C CA . ALA A 1 466 ? -13.617 11.602 9.531 1.00 94.44 466 ALA A CA 1
ATOM 3553 C C . ALA A 1 466 ? -13.426 10.231 10.186 1.00 94.44 466 ALA A C 1
ATOM 3555 O O . ALA A 1 466 ? -13.516 10.107 11.410 1.00 94.44 466 ALA A O 1
ATOM 3556 N N . ALA A 1 467 ? -13.185 9.199 9.390 1.00 94.19 467 ALA A N 1
ATOM 3557 C CA . ALA A 1 467 ? -12.797 7.894 9.906 1.00 94.19 467 ALA A CA 1
ATOM 3558 C C . ALA A 1 467 ? -11.617 7.353 9.111 1.00 94.19 467 ALA A C 1
ATOM 3560 O O . ALA A 1 467 ? -11.579 7.507 7.897 1.00 94.19 467 ALA A O 1
ATOM 3561 N N . VAL A 1 468 ? -10.699 6.695 9.802 1.00 91.88 468 VAL A N 1
ATOM 3562 C CA . VAL A 1 468 ? -9.669 5.842 9.214 1.00 91.88 468 VAL A CA 1
ATOM 3563 C C . VAL A 1 468 ? -9.984 4.419 9.664 1.00 91.88 468 VAL A C 1
ATOM 3565 O O . VAL A 1 468 ? -10.190 4.201 10.858 1.00 91.88 468 VAL A O 1
ATOM 3568 N N . TYR A 1 469 ? -10.172 3.483 8.738 1.00 88.12 469 TYR A N 1
ATOM 3569 C CA . TYR A 1 469 ? -10.768 2.183 9.046 1.00 88.12 469 TYR A CA 1
ATOM 3570 C C . TYR A 1 469 ? -10.336 1.054 8.105 1.00 88.12 469 TYR A C 1
ATOM 3572 O O . TYR A 1 469 ? -10.092 1.267 6.921 1.00 88.12 469 TYR A O 1
ATOM 3580 N N . GLY A 1 470 ? -10.367 -0.164 8.635 1.00 75.44 470 GLY A N 1
ATOM 3581 C CA . GLY A 1 470 ? -9.999 -1.409 7.961 1.00 75.44 470 GLY A CA 1
ATOM 3582 C C . GLY A 1 470 ? -9.312 -2.322 8.981 1.00 75.44 470 GLY A C 1
ATOM 3583 O O . GLY A 1 470 ? -9.387 -2.048 10.171 1.00 75.44 470 GLY A O 1
ATOM 3584 N N . GLY A 1 471 ? -8.750 -3.468 8.586 1.00 67.44 471 GLY A N 1
ATOM 3585 C CA . GLY A 1 471 ? -8.018 -4.316 9.548 1.00 67.44 471 GLY A CA 1
ATOM 3586 C C . GLY A 1 471 ? -8.821 -4.821 10.771 1.00 67.44 471 GLY A C 1
ATOM 3587 O O . GLY A 1 471 ? -8.238 -5.419 11.675 1.00 67.44 471 GLY A O 1
ATOM 3588 N N . ASN A 1 472 ? -10.154 -4.642 10.790 1.00 72.69 472 ASN A N 1
ATOM 3589 C CA . ASN A 1 472 ? -11.033 -4.772 11.963 1.00 72.69 472 ASN A CA 1
ATOM 3590 C C . ASN A 1 472 ? -10.816 -3.704 13.058 1.00 72.69 472 ASN A C 1
ATOM 3592 O O . ASN A 1 472 ? -11.142 -3.945 14.219 1.00 72.69 472 ASN A O 1
ATOM 3596 N N . LEU A 1 473 ? -10.314 -2.527 12.699 1.00 82.62 473 LEU A N 1
ATOM 3597 C CA . LEU A 1 473 ? -10.045 -1.388 13.564 1.00 82.62 473 LEU A CA 1
ATOM 3598 C C . LEU A 1 473 ? -10.587 -0.086 12.946 1.00 82.62 473 LEU A C 1
ATOM 3600 O O . LEU A 1 473 ? -10.647 0.093 11.730 1.00 82.62 473 LEU A O 1
ATOM 3604 N N . ILE A 1 474 ? -11.014 0.838 13.807 1.00 89.25 474 ILE A N 1
ATOM 3605 C CA . ILE A 1 474 ? -11.546 2.146 13.422 1.00 89.25 474 ILE A CA 1
ATOM 3606 C C . ILE A 1 474 ? -10.908 3.228 14.285 1.00 89.25 474 ILE A C 1
ATOM 3608 O O . ILE A 1 474 ? -11.015 3.203 15.514 1.00 89.25 474 ILE A O 1
ATOM 3612 N N . TYR A 1 475 ? -10.356 4.235 13.619 1.00 94.50 475 TYR A N 1
ATOM 3613 C CA . TYR A 1 475 ? -9.937 5.509 14.182 1.00 94.50 475 TYR A CA 1
ATOM 3614 C C . TYR A 1 475 ? -10.916 6.603 13.741 1.00 94.50 475 TYR A C 1
ATOM 3616 O O . TYR A 1 475 ? -10.865 7.114 12.623 1.00 94.50 475 TYR A O 1
ATOM 3624 N N . GLY A 1 476 ? -11.857 6.952 14.616 1.00 95.56 476 GLY A N 1
ATOM 3625 C CA . GLY A 1 476 ? -12.815 8.031 14.378 1.00 95.56 476 GLY A CA 1
ATOM 3626 C C . GLY A 1 476 ? -12.240 9.382 14.795 1.00 95.56 476 GLY A C 1
ATOM 3627 O O . GLY A 1 476 ? -11.834 9.561 15.940 1.00 95.56 476 GLY A O 1
ATOM 3628 N N . ALA A 1 477 ? -12.238 10.348 13.887 1.00 95.12 477 ALA A N 1
ATOM 3629 C CA . ALA A 1 477 ? -11.692 11.676 14.097 1.00 95.12 477 ALA A CA 1
ATOM 3630 C C . ALA A 1 477 ? -12.821 12.702 14.257 1.00 95.12 477 ALA A C 1
ATOM 3632 O O . ALA A 1 477 ? -13.578 12.967 13.321 1.00 95.12 477 ALA A O 1
ATOM 3633 N N . HIS A 1 478 ? -12.932 13.295 15.449 1.00 94.25 478 HIS A N 1
ATOM 3634 C CA . HIS A 1 478 ? -14.018 14.211 15.798 1.00 94.25 478 HIS A CA 1
ATOM 3635 C C . HIS A 1 478 ? -13.495 15.582 16.204 1.00 94.25 478 HIS A C 1
ATOM 3637 O O . HIS A 1 478 ? -12.631 15.709 17.071 1.00 94.25 478 HIS A O 1
ATOM 3643 N N . THR A 1 479 ? -14.097 16.636 15.663 1.00 88.56 479 THR A N 1
ATOM 3644 C CA . THR A 1 479 ? -13.886 18.003 16.146 1.00 88.56 479 THR A CA 1
ATOM 3645 C C . THR A 1 479 ? -15.186 18.798 16.111 1.00 88.56 479 THR A C 1
ATOM 3647 O O . THR A 1 479 ? -16.163 18.407 15.467 1.00 88.56 479 THR A O 1
ATOM 3650 N N . LYS A 1 480 ? -15.213 19.917 16.836 1.00 82.69 480 LYS A N 1
ATOM 3651 C CA . LYS A 1 480 ? -16.352 20.833 16.797 1.00 82.69 480 LYS A CA 1
ATOM 3652 C C . LYS A 1 480 ? -16.358 21.601 15.471 1.00 82.69 480 LYS A C 1
ATOM 3654 O O . LYS A 1 480 ? -15.285 22.006 15.019 1.00 82.69 480 LYS A O 1
ATOM 3659 N N . PRO A 1 481 ? -17.527 21.891 14.875 1.00 82.38 481 PRO A N 1
ATOM 3660 C CA . PRO A 1 481 ? -17.593 22.595 13.596 1.00 82.38 481 PRO A CA 1
ATOM 3661 C C . PRO A 1 481 ? -16.877 23.954 13.560 1.00 82.38 481 PRO A C 1
ATOM 3663 O O . PRO A 1 481 ? -16.413 24.368 12.499 1.00 82.38 481 PRO A O 1
ATOM 3666 N N . GLU A 1 482 ? -16.787 24.665 14.685 1.00 83.19 482 GLU A N 1
ATOM 3667 C CA . GLU A 1 482 ? -16.074 25.941 14.822 1.00 83.19 482 GLU A CA 1
ATOM 3668 C C . GLU A 1 482 ? -14.546 25.804 14.952 1.00 83.19 482 GLU A C 1
ATOM 3670 O O . GLU A 1 482 ? -13.821 26.785 14.777 1.00 83.19 482 GLU A O 1
ATOM 3675 N N . HIS A 1 483 ? -14.049 24.604 15.260 1.00 85.69 483 HIS A N 1
ATOM 3676 C CA . HIS A 1 483 ? -12.622 24.293 15.363 1.00 85.69 483 HIS A CA 1
ATOM 3677 C C . HIS A 1 483 ? -12.047 23.733 14.058 1.00 85.69 483 HIS A C 1
ATOM 3679 O O . HIS A 1 483 ? -10.842 23.532 13.980 1.00 85.69 483 HIS A O 1
ATOM 3685 N N . LEU A 1 484 ? -12.876 23.536 13.032 1.00 91.50 484 LEU A N 1
ATOM 3686 C CA . LEU A 1 484 ? -12.457 23.091 11.709 1.00 91.50 484 LEU A CA 1
ATOM 3687 C C . LEU A 1 484 ? -12.685 24.202 10.687 1.00 91.50 484 LEU A C 1
ATOM 3689 O O . LEU A 1 484 ? -13.793 24.730 10.570 1.00 91.50 484 LEU A O 1
ATOM 3693 N N . THR A 1 485 ? -11.655 24.542 9.919 1.00 94.31 485 THR A N 1
ATOM 3694 C CA . THR A 1 485 ? -11.804 25.405 8.739 1.00 94.31 485 THR A CA 1
ATOM 3695 C C . THR A 1 485 ? -11.411 24.690 7.456 1.00 94.31 485 THR A C 1
ATOM 3697 O O . THR A 1 485 ? -12.045 24.940 6.434 1.00 94.31 485 THR A O 1
ATOM 3700 N N . HIS A 1 486 ? -10.419 23.796 7.502 1.00 94.00 486 HIS A N 1
ATOM 3701 C CA . HIS A 1 486 ? -9.936 23.054 6.338 1.00 94.00 486 HIS A CA 1
ATOM 3702 C C . HIS A 1 486 ? -9.643 21.597 6.691 1.00 94.00 486 HIS A C 1
ATOM 3704 O O . HIS A 1 486 ? -9.448 21.263 7.858 1.00 94.00 486 HIS A O 1
ATOM 3710 N N . VAL A 1 487 ? -9.601 20.746 5.673 1.00 92.56 487 VAL A N 1
ATOM 3711 C CA . VAL A 1 487 ? -9.217 19.336 5.778 1.00 92.56 487 VAL A CA 1
ATOM 3712 C C . VAL A 1 487 ? -8.219 19.026 4.671 1.00 92.56 487 VAL A C 1
ATOM 3714 O O . VAL A 1 487 ? -8.376 19.525 3.561 1.00 92.56 487 VAL A O 1
ATOM 3717 N N . SER A 1 488 ? -7.203 18.227 4.974 1.00 89.75 488 SER A N 1
ATOM 3718 C CA . SER A 1 488 ? -6.438 17.475 3.972 1.00 89.75 488 SER A CA 1
ATOM 3719 C C . SER A 1 488 ? -6.638 15.991 4.235 1.00 89.75 488 SER A C 1
ATOM 3721 O O . SER A 1 488 ? -6.930 15.588 5.362 1.00 89.75 488 SER A O 1
ATOM 3723 N N . ALA A 1 489 ? -6.536 15.175 3.195 1.00 88.62 489 ALA A N 1
ATOM 3724 C CA . ALA A 1 489 ? -6.613 13.729 3.343 1.00 88.62 489 ALA A CA 1
ATOM 3725 C C . ALA A 1 489 ? -5.906 13.016 2.196 1.00 88.62 489 ALA A C 1
ATOM 3727 O O . ALA A 1 489 ? -5.874 13.520 1.071 1.00 88.62 489 ALA A O 1
ATOM 3728 N N . GLY A 1 490 ? -5.409 11.825 2.498 1.00 80.50 490 GLY A N 1
ATOM 3729 C CA . GLY A 1 490 ? -5.004 10.804 1.546 1.00 80.50 490 GLY A CA 1
ATOM 3730 C C . GLY A 1 490 ? -5.833 9.542 1.750 1.00 80.50 490 GLY A C 1
ATOM 3731 O O . GLY A 1 490 ? -6.902 9.570 2.364 1.00 80.50 490 GLY A O 1
ATOM 3732 N N . ASP A 1 491 ? -5.348 8.434 1.224 1.00 73.50 491 ASP A N 1
ATOM 3733 C CA . ASP A 1 491 ? -5.949 7.109 1.382 1.00 73.50 491 ASP A CA 1
ATOM 3734 C C . ASP A 1 491 ? -5.795 6.536 2.792 1.00 73.50 491 ASP A C 1
ATOM 3736 O O . ASP A 1 491 ? -6.754 5.945 3.288 1.00 73.50 491 ASP A O 1
ATOM 3740 N N . THR A 1 492 ? -4.653 6.772 3.444 1.00 77.75 492 THR A N 1
ATOM 3741 C CA . THR A 1 492 ? -4.308 6.237 4.776 1.00 77.75 492 THR A CA 1
ATOM 3742 C C . THR A 1 492 ? -4.244 7.289 5.887 1.00 77.75 492 THR A C 1
ATOM 3744 O O . THR A 1 492 ? -4.011 6.954 7.056 1.00 77.75 492 THR A O 1
ATOM 3747 N N . TRP A 1 493 ? -4.468 8.567 5.559 1.00 87.12 493 TRP A N 1
ATOM 3748 C CA . TRP A 1 493 ? -4.349 9.689 6.493 1.00 87.12 493 TRP A CA 1
ATOM 3749 C C . TRP A 1 493 ? -5.404 10.783 6.291 1.00 87.12 493 TRP A C 1
ATOM 3751 O O . TRP A 1 493 ? -5.930 11.002 5.199 1.00 87.12 493 TRP A O 1
ATOM 3761 N N . VAL A 1 494 ? -5.707 11.504 7.367 1.00 91.94 494 VAL A N 1
ATOM 3762 C CA . VAL A 1 494 ? -6.617 12.650 7.381 1.00 91.94 494 VAL A CA 1
ATOM 3763 C C . VAL A 1 494 ? -6.151 13.681 8.398 1.00 91.94 494 VAL A C 1
ATOM 3765 O O . VAL A 1 494 ? -5.884 13.354 9.551 1.00 91.94 494 VAL A O 1
ATOM 3768 N N . ASP A 1 495 ? -6.142 14.949 8.002 1.00 92.06 495 ASP A N 1
ATOM 3769 C CA . ASP A 1 495 ? -5.768 16.043 8.887 1.00 92.06 495 ASP A CA 1
ATOM 3770 C C . ASP A 1 495 ? -6.885 17.067 8.997 1.00 92.06 495 ASP A C 1
ATOM 3772 O O . ASP A 1 495 ? -7.500 17.500 8.017 1.00 92.06 495 ASP A O 1
ATOM 3776 N N . LEU A 1 496 ? -7.134 17.484 10.231 1.00 93.19 496 LEU A N 1
ATOM 3777 C CA . LEU A 1 496 ? -8.197 18.419 10.560 1.00 93.19 496 LEU A CA 1
ATOM 3778 C C . LEU A 1 496 ? -7.589 19.760 10.951 1.00 93.19 496 LEU A C 1
ATOM 3780 O O . LEU A 1 496 ? -7.046 19.912 12.048 1.00 93.19 496 LEU A O 1
ATOM 3784 N N . TRP A 1 497 ? -7.707 20.746 10.061 1.00 93.75 497 TRP A N 1
ATOM 3785 C CA . TRP A 1 497 ? -7.055 22.041 10.196 1.00 93.75 497 TRP A CA 1
ATOM 3786 C C . TRP A 1 497 ? -7.982 23.145 10.680 1.00 93.75 497 TRP A C 1
ATOM 3788 O O . TRP A 1 497 ? -9.103 23.339 10.197 1.00 93.75 497 TRP A O 1
ATOM 3798 N N . ARG A 1 498 ? -7.417 24.002 11.524 1.00 93.94 498 ARG A N 1
ATOM 3799 C CA . ARG A 1 498 ? -7.925 25.337 11.804 1.00 93.94 498 ARG A CA 1
ATOM 3800 C C . ARG A 1 498 ? -6.916 26.370 11.332 1.00 93.94 498 ARG A C 1
ATOM 3802 O O . ARG A 1 498 ? -5.810 26.487 11.859 1.00 93.94 498 ARG A O 1
ATOM 3809 N N . GLN A 1 499 ? -7.333 27.151 10.348 1.00 93.69 499 GLN A N 1
ATOM 3810 C CA . GLN A 1 499 ? -6.594 28.311 9.878 1.00 93.69 499 GLN A CA 1
ATOM 3811 C C . GLN A 1 499 ? -6.816 29.480 10.834 1.00 93.69 499 GLN A C 1
ATOM 3813 O O . GLN A 1 499 ? -7.948 29.930 11.023 1.00 93.69 499 GLN A O 1
ATOM 3818 N N . VAL A 1 500 ? -5.744 29.963 11.454 1.00 92.50 500 VAL A N 1
ATOM 3819 C CA . VAL A 1 500 ? -5.817 31.071 12.409 1.00 92.50 500 VAL A CA 1
ATOM 3820 C C . VAL A 1 500 ? -4.507 31.848 12.435 1.00 92.50 500 VAL A C 1
ATOM 3822 O O . VAL A 1 500 ? -3.433 31.264 12.316 1.00 92.50 500 VAL A O 1
ATOM 3825 N N . ASN A 1 501 ? -4.611 33.164 12.620 1.00 94.12 501 ASN A N 1
ATOM 3826 C CA . ASN A 1 501 ? -3.492 34.044 12.934 1.00 94.12 501 ASN A CA 1
ATOM 3827 C C . ASN A 1 501 ? -3.501 34.374 14.430 1.00 94.12 501 ASN A C 1
ATOM 3829 O O . ASN A 1 501 ? -4.460 34.972 14.917 1.00 94.12 501 ASN A O 1
ATOM 3833 N N . ILE A 1 502 ? -2.452 33.969 15.150 1.00 93.94 502 ILE A N 1
ATOM 3834 C CA . ILE A 1 502 ? -2.312 34.175 16.594 1.00 93.94 502 ILE A CA 1
ATOM 3835 C C . ILE A 1 502 ? -1.423 35.399 16.814 1.00 93.94 502 ILE A C 1
ATOM 3837 O O . ILE A 1 502 ? -0.218 35.367 16.536 1.00 93.94 502 ILE A O 1
ATOM 3841 N N . LYS A 1 503 ? -2.000 36.492 17.317 1.00 96.12 503 LYS A N 1
ATOM 3842 C CA . LYS A 1 503 ? -1.257 37.743 17.520 1.00 96.12 503 LYS A CA 1
ATOM 3843 C C . LYS A 1 503 ? -0.373 37.681 18.771 1.00 96.12 503 LYS A C 1
ATOM 3845 O O . LYS A 1 503 ? -0.612 36.849 19.648 1.00 96.12 503 LYS A O 1
ATOM 3850 N N . PRO A 1 504 ? 0.623 38.578 18.899 1.00 97.25 504 PRO A N 1
ATOM 3851 C CA . PRO A 1 504 ? 1.424 38.709 20.113 1.00 97.25 504 PRO A CA 1
ATOM 3852 C C . PRO A 1 504 ? 0.571 38.779 21.387 1.00 97.25 504 PRO A C 1
ATOM 3854 O O . PRO A 1 504 ? -0.315 39.625 21.511 1.00 97.25 504 PRO A O 1
ATOM 3857 N N . GLY A 1 505 ? 0.845 37.889 22.338 1.00 95.75 505 GLY A N 1
ATOM 3858 C CA . GLY A 1 505 ? 0.135 37.773 23.612 1.00 95.75 505 GLY A CA 1
ATOM 3859 C C . GLY A 1 505 ? -1.176 36.980 23.567 1.00 95.75 505 GLY A C 1
ATOM 3860 O O . GLY A 1 505 ? -1.721 36.681 24.631 1.00 95.75 505 GLY A O 1
ATOM 3861 N N . GLU A 1 506 ? -1.684 36.616 22.386 1.00 97.19 506 GLU A N 1
ATOM 3862 C CA . GLU A 1 506 ? -2.914 35.833 22.250 1.00 97.19 506 GLU A CA 1
ATOM 3863 C C . GLU A 1 506 ? -2.676 34.332 22.467 1.00 97.19 506 GLU A C 1
ATOM 3865 O O . GLU A 1 506 ? -1.557 33.813 22.398 1.00 97.19 506 GLU A O 1
ATOM 3870 N N . SER A 1 507 ? -3.765 33.620 22.758 1.00 96.06 507 SER A N 1
ATOM 3871 C CA . SER A 1 507 ? -3.800 32.160 22.826 1.00 96.06 507 SER A CA 1
ATOM 3872 C C . SER A 1 507 ? -4.929 31.623 21.956 1.00 96.06 507 SER A C 1
ATOM 3874 O O . SER A 1 507 ? -5.949 32.290 21.782 1.00 96.06 507 SER A O 1
ATOM 3876 N N . SER A 1 508 ? -4.744 30.423 21.418 1.00 94.31 508 SER A N 1
ATOM 3877 C CA . SER A 1 508 ? -5.738 29.726 20.610 1.00 94.31 508 SER A CA 1
ATOM 3878 C C . SER A 1 508 ? -5.785 28.255 20.996 1.00 94.31 508 SER A C 1
ATOM 3880 O O . SER A 1 508 ? -4.740 27.631 21.189 1.00 94.31 508 SER A O 1
ATOM 3882 N N . ASP A 1 509 ? -6.998 27.723 21.101 1.00 93.12 509 ASP A N 1
ATOM 3883 C CA . ASP A 1 509 ? -7.257 26.333 21.466 1.00 93.12 509 ASP A CA 1
ATOM 3884 C C . ASP A 1 509 ? -7.668 25.506 20.242 1.00 93.12 509 ASP A C 1
ATOM 3886 O O . ASP A 1 509 ? -8.385 25.976 19.348 1.00 93.12 509 ASP A O 1
ATOM 3890 N N . PHE A 1 510 ? -7.227 24.254 20.232 1.00 92.00 510 PHE A N 1
ATOM 3891 C CA . PHE A 1 510 ? -7.513 23.252 19.217 1.00 92.00 510 PHE A CA 1
ATOM 3892 C C . PHE A 1 510 ? -7.926 21.965 19.940 1.00 92.00 510 PHE A C 1
ATOM 3894 O O . PHE A 1 510 ? -7.085 21.220 20.447 1.00 92.00 510 PHE A O 1
ATOM 3901 N N . ASP A 1 511 ? -9.238 21.735 20.020 1.00 90.81 511 ASP A N 1
ATOM 3902 C CA . ASP A 1 511 ? -9.809 20.539 20.648 1.00 90.81 511 ASP A CA 1
ATOM 3903 C C . ASP A 1 511 ? -10.191 19.496 19.592 1.00 90.81 511 ASP A C 1
ATOM 3905 O O . ASP A 1 511 ? -10.881 19.802 18.612 1.00 90.81 511 ASP A O 1
ATOM 3909 N N . PHE A 1 512 ? -9.808 18.251 19.853 1.00 92.81 512 PHE A N 1
ATOM 3910 C CA . PHE A 1 512 ? -10.079 17.084 19.026 1.00 92.81 512 PHE A CA 1
ATOM 3911 C C . PHE A 1 512 ? -10.390 15.861 19.901 1.00 92.81 512 PHE A C 1
ATOM 3913 O O . PHE A 1 512 ? -9.989 15.791 21.065 1.00 92.81 512 PHE A O 1
ATOM 3920 N N . VAL A 1 513 ? -11.107 14.882 19.355 1.00 95.88 513 VAL A N 1
ATOM 3921 C CA . VAL A 1 513 ? -11.330 13.583 19.994 1.00 95.88 513 VAL A CA 1
ATOM 3922 C C . VAL A 1 513 ? -11.017 12.474 18.996 1.00 95.88 513 VAL A C 1
ATOM 3924 O O . VAL A 1 513 ? -11.633 12.410 17.933 1.00 95.88 513 VAL A O 1
ATOM 3927 N N . LEU A 1 514 ? -10.097 11.586 19.375 1.00 97.12 514 LEU A N 1
ATOM 3928 C CA . LEU A 1 514 ? -9.854 10.321 18.689 1.00 97.12 514 LEU A CA 1
ATOM 3929 C C . LEU A 1 514 ? -10.746 9.243 19.311 1.00 97.12 514 LEU A C 1
ATOM 3931 O O . LEU A 1 514 ? -10.702 9.021 20.517 1.00 97.12 514 LEU A O 1
ATOM 3935 N N . GLN A 1 515 ? -11.531 8.555 18.499 1.00 96.44 515 GLN A N 1
ATOM 3936 C CA . GLN A 1 515 ? -12.227 7.322 18.849 1.00 96.44 515 GLN A CA 1
ATOM 3937 C C . GLN A 1 515 ? -11.395 6.143 18.357 1.00 96.44 515 GLN A C 1
ATOM 3939 O O . GLN A 1 515 ? -11.000 6.143 17.199 1.00 96.44 515 GLN A O 1
ATOM 3944 N N . VAL A 1 516 ? -11.162 5.144 19.204 1.00 94.25 516 VAL A N 1
ATOM 3945 C CA . VAL A 1 516 ? -10.455 3.908 18.832 1.00 94.25 516 VAL A CA 1
ATOM 3946 C C . VAL A 1 516 ? -11.386 2.735 19.092 1.00 94.25 516 VAL A C 1
ATOM 3948 O O . VAL A 1 516 ? -11.834 2.545 20.221 1.00 94.25 516 VAL A O 1
ATOM 3951 N N . GLU A 1 517 ? -11.735 1.961 18.071 1.00 88.50 517 GLU A N 1
ATOM 3952 C CA . GLU A 1 517 ? -12.772 0.936 18.202 1.00 88.50 517 GLU A CA 1
ATOM 3953 C C . GLU A 1 517 ? -12.528 -0.294 17.326 1.00 88.50 517 GLU A C 1
ATOM 3955 O O . GLU A 1 517 ? -12.094 -0.173 16.189 1.00 88.50 517 GLU A O 1
ATOM 3960 N N . GLU A 1 518 ? -12.857 -1.481 17.845 1.00 82.94 518 GLU A N 1
ATOM 3961 C CA . GLU A 1 518 ? -12.859 -2.727 17.073 1.00 82.94 518 GLU A CA 1
ATOM 3962 C C . GLU A 1 518 ? -14.047 -2.770 16.092 1.00 82.94 518 GLU A C 1
ATOM 3964 O O . GLU A 1 518 ? -15.208 -2.552 16.463 1.00 82.94 518 GLU A O 1
ATOM 3969 N N . GLY A 1 519 ? -13.762 -3.144 14.848 1.00 75.44 519 GLY A N 1
ATOM 3970 C CA . GLY A 1 519 ? -14.739 -3.422 13.803 1.00 75.44 519 GLY A CA 1
ATOM 3971 C C . GLY A 1 519 ? -14.379 -2.766 12.474 1.00 75.44 519 GLY A C 1
ATOM 3972 O O . GLY A 1 519 ? -13.364 -2.107 12.343 1.00 75.44 519 GLY A O 1
ATOM 3973 N N . ASN A 1 520 ? -15.260 -2.904 11.484 1.00 76.00 520 ASN A N 1
ATOM 3974 C CA . ASN A 1 520 ? -15.177 -2.168 10.210 1.00 76.00 520 ASN A CA 1
ATOM 3975 C C . ASN A 1 520 ? -16.438 -1.322 9.945 1.00 76.00 520 ASN A C 1
ATOM 3977 O O . ASN A 1 520 ? -16.655 -0.831 8.839 1.00 76.00 520 ASN A O 1
ATOM 3981 N N . ASN A 1 521 ? -17.328 -1.193 10.936 1.00 84.31 521 ASN A N 1
ATOM 3982 C CA . ASN A 1 521 ? -18.561 -0.424 10.799 1.00 84.31 521 ASN A CA 1
ATOM 3983 C C . ASN A 1 521 ? -18.341 1.038 11.214 1.00 84.31 521 ASN A C 1
ATOM 3985 O O . ASN A 1 521 ? -18.589 1.416 12.363 1.00 84.31 521 ASN A O 1
ATOM 3989 N N . ILE A 1 522 ? -17.940 1.868 10.251 1.00 91.19 522 ILE A N 1
ATOM 3990 C CA . ILE A 1 522 ? -17.752 3.314 10.449 1.00 91.19 522 ILE A CA 1
ATOM 3991 C C . ILE A 1 522 ? -19.042 4.059 10.819 1.00 91.19 522 ILE A C 1
ATOM 3993 O O . ILE A 1 522 ? -18.988 5.190 11.300 1.00 91.19 522 ILE A O 1
ATOM 3997 N N . GLY A 1 523 ? -20.207 3.419 10.692 1.00 92.44 523 GLY A N 1
ATOM 3998 C CA . GLY A 1 523 ? -21.475 3.921 11.211 1.00 92.44 523 GLY A CA 1
ATOM 3999 C C . GLY A 1 523 ? -21.428 4.285 12.697 1.00 92.44 523 GLY A C 1
ATOM 4000 O O . GLY A 1 523 ? -22.081 5.238 13.124 1.00 92.44 523 GLY A O 1
ATOM 4001 N N . ARG A 1 524 ? -20.590 3.590 13.478 1.00 91.50 524 ARG A N 1
ATOM 4002 C CA . ARG A 1 524 ? -20.366 3.882 14.901 1.00 91.50 524 ARG A CA 1
ATOM 4003 C C . ARG A 1 524 ? -19.617 5.193 15.139 1.00 91.50 524 ARG A C 1
ATOM 4005 O O . ARG A 1 524 ? -19.852 5.842 16.155 1.00 91.50 524 ARG A O 1
ATOM 4012 N N . VAL A 1 525 ? -18.774 5.618 14.197 1.00 95.62 525 VAL A N 1
ATOM 4013 C CA . VAL A 1 525 ? -18.123 6.937 14.242 1.00 95.62 525 VAL A CA 1
ATOM 4014 C C . VAL A 1 525 ? -19.176 8.024 14.080 1.00 95.62 525 VAL A C 1
ATOM 4016 O O . VAL A 1 525 ? -19.252 8.937 14.896 1.00 95.62 525 VAL A O 1
ATOM 4019 N N . LEU A 1 526 ? -20.072 7.891 13.102 1.00 95.44 526 LEU A N 1
ATOM 4020 C CA . LEU A 1 526 ? -21.161 8.848 12.920 1.00 95.44 526 LEU A CA 1
ATOM 4021 C C . LEU A 1 526 ? -22.084 8.923 14.152 1.00 95.44 526 LEU A C 1
ATOM 4023 O O . LEU A 1 526 ? -22.457 10.011 14.591 1.00 95.44 526 LEU A O 1
ATOM 4027 N N . GLU A 1 527 ? -22.423 7.781 14.754 1.00 95.25 527 GLU A N 1
ATOM 4028 C CA . GLU A 1 527 ? -23.211 7.753 15.993 1.00 95.25 527 GLU A CA 1
ATOM 4029 C C . GLU A 1 527 ? -22.501 8.456 17.154 1.00 95.25 527 GLU A C 1
ATOM 4031 O O . GLU A 1 527 ? -23.128 9.216 17.898 1.00 95.25 527 GLU A O 1
ATOM 4036 N N . GLN A 1 528 ? -21.189 8.255 17.281 1.00 95.62 528 GLN A N 1
ATOM 4037 C CA . GLN A 1 528 ? -20.378 8.940 18.279 1.00 95.62 528 GLN A CA 1
ATOM 4038 C C . GLN A 1 528 ? -20.319 10.451 18.021 1.00 95.62 528 GLN A C 1
ATOM 4040 O O . GLN A 1 528 ? -20.441 11.240 18.961 1.00 95.62 528 GLN A O 1
ATOM 4045 N N . HIS A 1 529 ? -20.218 10.866 16.756 1.00 94.81 529 HIS A N 1
ATOM 4046 C CA . HIS A 1 529 ? -20.283 12.269 16.359 1.00 94.81 529 HIS A CA 1
ATOM 4047 C C . HIS A 1 529 ? -21.619 12.906 16.783 1.00 94.81 529 HIS A C 1
ATOM 4049 O O . HIS A 1 529 ? -21.637 13.999 17.359 1.00 94.81 529 HIS A O 1
ATOM 4055 N N . TYR A 1 530 ? -22.743 12.210 16.585 1.00 95.31 530 TYR A N 1
ATOM 4056 C CA . TYR A 1 530 ? -24.050 12.675 17.056 1.00 95.31 530 TYR A CA 1
ATOM 4057 C C . TYR A 1 530 ? -24.140 12.763 18.576 1.00 95.31 530 TYR A C 1
ATOM 4059 O O . TYR A 1 530 ? -24.699 13.732 19.091 1.00 95.31 530 TYR A O 1
ATOM 4067 N N . ALA A 1 531 ? -23.573 11.795 19.298 1.00 94.75 531 ALA A N 1
ATOM 4068 C CA . ALA A 1 531 ? -23.550 11.805 20.757 1.00 94.75 531 ALA A CA 1
ATOM 4069 C C . ALA A 1 531 ? -22.742 12.994 21.309 1.00 94.75 531 ALA A C 1
ATOM 4071 O O . ALA A 1 531 ? -23.228 13.706 22.191 1.00 94.75 531 ALA A O 1
ATOM 4072 N N . LEU A 1 532 ? -21.553 13.258 20.752 1.00 92.50 532 LEU A N 1
ATOM 4073 C CA . LEU A 1 532 ? -20.697 14.386 21.143 1.00 92.50 532 LEU A CA 1
ATOM 4074 C C . LEU A 1 532 ? -21.373 15.743 20.891 1.00 92.50 532 LEU A C 1
ATOM 4076 O O . LEU A 1 532 ? -21.240 16.657 21.705 1.00 92.50 532 LEU A O 1
ATOM 4080 N N . ASN A 1 533 ? -22.142 15.856 19.803 1.00 90.62 533 ASN A N 1
ATOM 4081 C CA . ASN A 1 533 ? -22.799 17.099 19.387 1.00 90.62 533 ASN A CA 1
ATOM 4082 C C . ASN A 1 533 ? -24.283 17.197 19.786 1.00 90.62 533 ASN A C 1
ATOM 4084 O O . ASN A 1 533 ? -24.937 18.192 19.476 1.00 90.62 533 ASN A O 1
ATOM 4088 N N . LYS A 1 534 ? -24.822 16.198 20.502 1.00 93.75 534 LYS A N 1
ATOM 4089 C CA . LYS A 1 534 ? -26.233 16.117 20.934 1.00 93.75 534 LYS A CA 1
ATOM 4090 C C . LYS A 1 534 ? -27.233 16.268 19.778 1.00 93.75 534 LYS A C 1
ATOM 4092 O O . LYS A 1 534 ? -28.258 16.936 19.915 1.00 93.75 534 LYS A O 1
ATOM 4097 N N . ILE A 1 535 ? -26.930 15.651 18.640 1.00 94.19 535 ILE A N 1
ATOM 4098 C CA . ILE A 1 535 ? -27.775 15.699 17.443 1.00 94.19 535 ILE A CA 1
ATOM 4099 C C . ILE A 1 535 ? -28.919 14.676 17.594 1.00 94.19 535 ILE A C 1
ATOM 4101 O O . ILE A 1 535 ? -28.643 13.509 17.882 1.00 94.19 535 ILE A O 1
ATOM 4105 N N . PRO A 1 536 ? -30.200 15.066 17.425 1.00 97.06 536 PRO A N 1
ATOM 4106 C CA . PRO A 1 536 ? -31.324 14.132 17.482 1.00 97.06 536 PRO A CA 1
ATOM 4107 C C . PRO A 1 536 ? -31.307 13.181 16.281 1.00 97.06 536 PRO A C 1
ATOM 4109 O O . PRO A 1 536 ? -30.991 13.583 15.159 1.00 97.06 536 PRO A O 1
ATOM 4112 N N . THR A 1 537 ? -31.673 11.919 16.513 1.00 98.31 537 THR A N 1
ATOM 4113 C CA . THR A 1 537 ? -31.564 10.851 15.509 1.00 98.31 537 THR A CA 1
ATOM 4114 C C . THR A 1 537 ? -32.844 10.029 15.360 1.00 98.31 537 THR A C 1
ATOM 4116 O O . THR A 1 537 ? -33.691 9.971 16.257 1.00 98.31 537 THR A O 1
ATOM 4119 N N . GLY A 1 538 ? -32.972 9.383 14.203 1.00 98.38 538 GLY A N 1
ATOM 4120 C CA . GLY A 1 538 ? -33.832 8.221 13.970 1.00 98.38 538 GLY A CA 1
ATOM 4121 C C . GLY A 1 538 ? -33.008 7.077 13.368 1.00 98.38 538 GLY A C 1
ATOM 4122 O O . GLY A 1 538 ? -31.808 7.237 13.134 1.00 98.38 538 GLY A O 1
ATOM 4123 N N . THR A 1 539 ? -33.631 5.930 13.108 1.00 98.31 539 THR A N 1
ATOM 4124 C CA . THR A 1 539 ? -32.936 4.726 12.616 1.00 98.31 539 THR A CA 1
ATOM 4125 C C . THR A 1 539 ? -33.367 4.388 11.193 1.00 98.31 539 THR A C 1
ATOM 4127 O O . THR A 1 539 ? -34.557 4.386 10.891 1.00 98.31 539 THR A O 1
ATOM 4130 N N . LEU A 1 540 ? -32.413 4.071 10.324 1.00 98.31 540 LEU A N 1
ATOM 4131 C CA . LEU A 1 540 ? -32.630 3.453 9.018 1.00 98.31 540 LEU A CA 1
ATOM 4132 C C . LEU A 1 540 ? -32.309 1.957 9.115 1.00 98.31 540 LEU A C 1
ATOM 4134 O O . LEU A 1 540 ? -31.222 1.611 9.564 1.00 98.31 540 LEU A O 1
ATOM 4138 N N . GLU A 1 541 ? -33.216 1.087 8.672 1.00 97.94 541 GLU A N 1
ATOM 4139 C CA . GLU A 1 541 ? -33.018 -0.371 8.639 1.00 97.94 541 GLU A CA 1
ATOM 4140 C C . GLU A 1 541 ? -33.476 -0.979 7.316 1.00 97.94 541 GLU A C 1
ATOM 4142 O O . GLU A 1 541 ? -34.390 -0.466 6.669 1.00 97.94 541 GLU A O 1
ATOM 4147 N N . GLY A 1 542 ? -32.907 -2.118 6.940 1.00 97.00 542 GLY A N 1
ATOM 4148 C CA . GLY A 1 542 ? -33.349 -2.848 5.758 1.00 97.00 542 GLY A CA 1
ATOM 4149 C C . GLY A 1 542 ? -32.554 -4.112 5.490 1.00 97.00 542 GLY A C 1
ATOM 4150 O O . GLY A 1 542 ? -31.677 -4.490 6.264 1.00 97.00 542 GLY A O 1
ATOM 4151 N N . THR A 1 543 ? -32.875 -4.767 4.379 1.00 96.44 543 THR A N 1
ATOM 4152 C CA . THR A 1 543 ? -32.168 -5.944 3.867 1.00 96.44 543 THR A CA 1
ATOM 4153 C C . THR A 1 543 ? -31.739 -5.754 2.414 1.00 96.44 543 THR A C 1
ATOM 4155 O O . THR A 1 543 ? -32.393 -5.037 1.658 1.00 96.44 543 THR A O 1
ATOM 4158 N N . VAL A 1 544 ? -30.643 -6.402 2.014 1.00 95.56 544 VAL A N 1
ATOM 4159 C CA . VAL A 1 544 ? -30.104 -6.357 0.645 1.00 95.56 544 VAL A CA 1
ATOM 4160 C C . VAL A 1 544 ? -30.015 -7.765 0.064 1.00 95.56 544 VAL A C 1
ATOM 4162 O O . VAL A 1 544 ? -29.187 -8.561 0.481 1.00 95.56 544 VAL A O 1
ATOM 4165 N N . LYS A 1 545 ? -30.837 -8.097 -0.926 1.00 91.56 545 LYS A N 1
ATOM 4166 C CA . LYS A 1 545 ? -30.796 -9.404 -1.597 1.00 91.56 545 LYS A CA 1
ATOM 4167 C C . LYS A 1 545 ? -30.450 -9.252 -3.070 1.00 91.56 545 LYS A C 1
ATOM 4169 O O . LYS A 1 545 ? -30.723 -8.212 -3.668 1.00 91.56 545 LYS A O 1
ATOM 4174 N N . SER A 1 546 ? -29.893 -10.308 -3.661 1.00 87.06 546 SER A N 1
ATOM 4175 C CA . SER A 1 546 ? -29.746 -10.375 -5.118 1.00 87.06 546 SER A CA 1
ATOM 4176 C C . SER A 1 546 ? -31.124 -10.394 -5.792 1.00 87.06 546 SER A C 1
ATOM 4178 O O . SER A 1 546 ? -32.132 -10.729 -5.160 1.00 87.06 546 SER A O 1
ATOM 4180 N N . GLN A 1 547 ? -31.179 -10.140 -7.102 1.00 83.56 547 GLN A N 1
ATOM 4181 C CA . GLN A 1 547 ? -32.417 -10.286 -7.882 1.00 83.56 547 GLN A CA 1
ATOM 4182 C C . GLN A 1 547 ? -33.047 -11.691 -7.792 1.00 83.56 547 GLN A C 1
ATOM 4184 O O . GLN A 1 547 ? -34.260 -11.846 -7.937 1.00 83.56 547 GLN A O 1
ATOM 4189 N N . LYS A 1 548 ? -32.244 -12.728 -7.517 1.00 80.69 548 LYS A N 1
ATOM 4190 C CA . LYS A 1 548 ? -32.714 -14.109 -7.312 1.00 80.69 548 LYS A CA 1
ATOM 4191 C C . LYS A 1 548 ? -33.150 -14.391 -5.867 1.00 80.69 548 LYS A C 1
ATOM 4193 O O . LYS A 1 548 ? -33.678 -15.465 -5.592 1.00 80.69 548 LYS A O 1
ATOM 4198 N N . GLY A 1 549 ? -32.982 -13.426 -4.962 1.00 83.31 549 GLY A N 1
ATOM 4199 C CA . GLY A 1 549 ? -33.297 -13.546 -3.541 1.00 83.31 549 GLY A CA 1
ATOM 4200 C C . GLY A 1 549 ? -32.174 -14.150 -2.697 1.00 83.31 549 GLY A C 1
ATOM 4201 O O . GLY A 1 549 ? -32.421 -14.466 -1.530 1.00 83.31 549 GLY A O 1
ATOM 4202 N N . ASP A 1 550 ? -30.974 -14.303 -3.263 1.00 83.69 550 ASP A N 1
ATOM 4203 C CA . ASP A 1 550 ? -29.813 -14.849 -2.561 1.00 83.69 550 ASP A CA 1
ATOM 4204 C C . ASP A 1 550 ? -29.314 -13.879 -1.484 1.00 83.69 550 ASP A C 1
ATOM 4206 O O . ASP A 1 550 ? -29.517 -12.660 -1.565 1.00 83.69 550 ASP A O 1
ATOM 4210 N N . VAL A 1 551 ? -28.653 -14.443 -0.472 1.00 84.06 551 VAL A N 1
ATOM 4211 C CA . VAL A 1 551 ? -28.007 -13.678 0.597 1.00 84.06 551 VAL A CA 1
ATOM 4212 C C . VAL A 1 551 ? -26.828 -12.910 0.011 1.00 84.06 551 VAL A C 1
ATOM 4214 O O . VAL A 1 551 ? -25.921 -13.493 -0.575 1.00 84.06 551 VAL A O 1
ATOM 4217 N N . VAL A 1 552 ? -26.835 -11.598 0.215 1.00 86.44 552 VAL A N 1
ATOM 4218 C CA . VAL A 1 552 ? -25.683 -10.726 -0.011 1.00 86.44 552 VAL A CA 1
ATOM 4219 C C . VAL A 1 552 ? -24.990 -10.569 1.334 1.00 86.44 552 VAL A C 1
ATOM 4221 O O . VAL A 1 552 ? -25.575 -10.025 2.274 1.00 86.44 552 VAL A O 1
ATOM 4224 N N . HIS A 1 553 ? -23.786 -11.111 1.460 1.00 81.38 553 HIS A N 1
ATOM 4225 C CA . HIS A 1 553 ? -23.028 -11.080 2.706 1.00 81.38 553 HIS A CA 1
ATOM 4226 C C . HIS A 1 553 ? -22.400 -9.700 2.917 1.00 81.38 553 HIS A C 1
ATOM 4228 O O . HIS A 1 553 ? -21.747 -9.183 2.016 1.00 81.38 553 HIS A O 1
ATOM 4234 N N . ALA A 1 554 ? -22.592 -9.121 4.106 1.00 84.00 554 ALA A N 1
ATOM 4235 C CA . ALA A 1 554 ? -22.033 -7.832 4.514 1.00 84.00 554 ALA A CA 1
ATOM 4236 C C . ALA A 1 554 ? -22.211 -6.706 3.468 1.00 84.00 554 ALA A C 1
ATOM 4238 O O . ALA A 1 554 ? -21.227 -6.089 3.049 1.00 84.00 554 ALA A O 1
ATOM 4239 N N . PRO A 1 555 ? -23.453 -6.432 3.017 1.00 90.69 555 PRO A N 1
ATOM 4240 C CA . PRO A 1 555 ? -23.700 -5.480 1.942 1.00 90.69 555 PRO A CA 1
ATOM 4241 C C . PRO A 1 555 ? -23.207 -4.081 2.319 1.00 90.69 555 PRO A C 1
ATOM 4243 O O . PRO A 1 555 ? -23.393 -3.630 3.448 1.00 90.69 555 PRO A O 1
ATOM 4246 N N . SER A 1 556 ? -22.623 -3.372 1.358 1.00 92.12 556 SER A N 1
ATOM 4247 C CA . SER A 1 556 ? -22.204 -1.979 1.525 1.00 92.12 556 SER A CA 1
ATOM 4248 C C . SER A 1 556 ? -23.320 -1.042 1.067 1.00 92.12 556 SER A C 1
ATOM 4250 O O . SER A 1 556 ? -23.657 -0.975 -0.116 1.00 92.12 556 SER A O 1
ATOM 4252 N N . VAL A 1 557 ? -23.916 -0.323 2.017 1.00 95.12 557 VAL A N 1
ATOM 4253 C CA . VAL A 1 557 ? -25.033 0.603 1.794 1.00 95.12 557 VAL A CA 1
ATOM 4254 C C . VAL A 1 557 ? -24.541 2.035 1.961 1.00 95.12 557 VAL A C 1
ATOM 4256 O O . VAL A 1 557 ? -24.121 2.436 3.042 1.00 95.12 557 VAL A O 1
ATOM 4259 N N . ILE A 1 558 ? -24.601 2.825 0.894 1.00 96.06 558 ILE A N 1
ATOM 4260 C CA . ILE A 1 558 ? -24.197 4.229 0.900 1.00 96.06 558 ILE A CA 1
ATOM 4261 C C . ILE A 1 558 ? -25.428 5.098 1.128 1.00 96.06 558 ILE A C 1
ATOM 4263 O O . ILE A 1 558 ? -26.362 5.124 0.324 1.00 96.06 558 ILE A O 1
ATOM 4267 N N . VAL A 1 559 ? -25.411 5.848 2.223 1.00 97.62 559 VAL A N 1
ATOM 4268 C CA . VAL A 1 559 ? -26.390 6.898 2.501 1.00 97.62 559 VAL A CA 1
ATOM 4269 C C . VAL A 1 559 ? -25.813 8.218 2.007 1.00 97.62 559 VAL A C 1
ATOM 4271 O O . VAL A 1 559 ? -24.681 8.570 2.334 1.00 97.62 559 VAL A O 1
ATOM 4274 N N . MET A 1 560 ? -26.594 8.962 1.233 1.00 97.44 560 MET A N 1
ATOM 4275 C CA . MET A 1 560 ? -26.245 10.254 0.656 1.00 97.44 560 MET A CA 1
ATOM 4276 C C . MET A 1 560 ? -27.072 11.376 1.285 1.00 97.44 560 MET A C 1
ATOM 4278 O O . MET A 1 560 ? -28.281 11.237 1.498 1.00 97.44 560 MET A O 1
ATOM 4282 N N . LYS A 1 561 ? -26.421 12.515 1.522 1.00 95.12 561 LYS A N 1
ATOM 4283 C CA . LYS A 1 561 ? -27.010 13.759 2.027 1.00 95.12 561 LYS A CA 1
ATOM 4284 C C . LYS A 1 561 ? -26.643 14.879 1.058 1.00 95.12 561 LYS A C 1
ATOM 4286 O O . LYS A 1 561 ? -25.469 15.045 0.742 1.00 95.12 561 LYS A O 1
ATOM 4291 N N . ASN A 1 562 ? -27.631 15.634 0.574 1.00 92.44 562 ASN A N 1
ATOM 4292 C CA . ASN A 1 562 ? -27.438 16.661 -0.464 1.00 92.44 562 ASN A CA 1
ATOM 4293 C C . ASN A 1 562 ? -26.684 16.131 -1.702 1.00 92.44 562 ASN A C 1
ATOM 4295 O O . ASN A 1 562 ? -25.756 16.772 -2.183 1.00 92.44 562 ASN A O 1
ATOM 4299 N N . ASP A 1 563 ? -27.049 14.930 -2.166 1.00 92.81 563 ASP A N 1
ATOM 4300 C CA . ASP A 1 563 ? -26.428 14.241 -3.311 1.00 92.81 563 ASP A CA 1
ATOM 4301 C C . ASP A 1 563 ? -24.931 13.919 -3.172 1.00 92.81 563 ASP A C 1
ATOM 4303 O O . ASP A 1 563 ? -24.294 13.515 -4.141 1.00 92.81 563 ASP A O 1
ATOM 4307 N N . LYS A 1 564 ? -24.376 14.016 -1.959 1.00 94.06 564 LYS A N 1
ATOM 4308 C CA . LYS A 1 564 ? -23.010 13.587 -1.654 1.00 94.06 564 LYS A CA 1
ATOM 4309 C C . LYS A 1 564 ? -22.997 12.395 -0.687 1.00 94.06 564 LYS A C 1
ATOM 4311 O O . LYS A 1 564 ? -23.893 12.311 0.161 1.00 94.06 564 LYS A O 1
ATOM 4316 N N . PRO A 1 565 ? -22.005 11.484 -0.766 1.00 94.31 565 PRO A N 1
ATOM 4317 C CA . PRO A 1 565 ? -21.859 10.383 0.186 1.00 94.31 565 PRO A CA 1
ATOM 4318 C C . PRO A 1 565 ? -21.770 10.907 1.618 1.00 94.31 565 PRO A C 1
ATOM 4320 O O . PRO A 1 565 ? -20.971 11.788 1.898 1.00 94.31 565 PRO A O 1
ATOM 4323 N N . TYR A 1 566 ? -22.580 10.383 2.529 1.00 95.81 566 TYR A N 1
ATOM 4324 C CA . TYR A 1 566 ? -22.606 10.814 3.927 1.00 95.81 566 TYR A CA 1
ATOM 4325 C C . TYR A 1 566 ? -22.008 9.751 4.849 1.00 95.81 566 TYR A C 1
ATOM 4327 O O . TYR A 1 566 ? -21.123 10.050 5.649 1.00 95.81 566 TYR A O 1
ATOM 4335 N N . ILE A 1 567 ? -22.452 8.501 4.694 1.00 95.56 567 ILE A N 1
ATOM 4336 C CA . ILE A 1 567 ? -21.938 7.345 5.434 1.00 95.56 567 ILE A CA 1
ATOM 4337 C C . ILE A 1 567 ? -22.056 6.071 4.592 1.00 95.56 567 ILE A C 1
ATOM 4339 O O . ILE A 1 567 ? -23.027 5.901 3.849 1.00 95.56 567 ILE A O 1
ATOM 4343 N N . LYS A 1 568 ? -21.081 5.172 4.736 1.00 93.19 568 LYS A N 1
ATOM 4344 C CA . LYS A 1 568 ? -21.143 3.782 4.276 1.00 93.19 568 LYS A CA 1
ATOM 4345 C C . LYS A 1 568 ? -21.476 2.883 5.459 1.00 93.19 568 LYS A C 1
ATOM 4347 O O . LYS A 1 568 ? -20.793 2.902 6.478 1.00 93.19 568 LYS A O 1
ATOM 4352 N N . VAL A 1 569 ? -22.546 2.117 5.316 1.00 91.56 569 VAL A N 1
ATOM 4353 C CA . VAL A 1 569 ? -23.053 1.184 6.317 1.00 91.56 569 VAL A CA 1
ATOM 4354 C C . VAL A 1 569 ? -22.761 -0.223 5.826 1.00 91.56 569 VAL A C 1
ATOM 4356 O O . VAL A 1 569 ? -23.232 -0.618 4.760 1.00 91.56 569 VAL A O 1
ATOM 4359 N N . THR A 1 570 ? -22.000 -0.978 6.609 1.00 88.44 570 THR A N 1
ATOM 4360 C CA . THR A 1 570 ? -21.753 -2.398 6.345 1.00 88.44 570 THR A CA 1
ATOM 4361 C C . THR A 1 570 ? -22.843 -3.214 7.027 1.00 88.44 570 THR A C 1
ATOM 4363 O O . THR A 1 570 ? -22.992 -3.153 8.250 1.00 88.44 570 THR A O 1
ATOM 4366 N N . GLY A 1 571 ? -23.624 -3.951 6.241 1.00 88.00 571 GLY A N 1
ATOM 4367 C CA . GLY A 1 571 ? -24.619 -4.883 6.760 1.00 88.00 571 GLY A CA 1
ATOM 4368 C C . GLY A 1 571 ? -23.997 -6.122 7.408 1.00 88.00 571 GLY A C 1
ATOM 4369 O O . GLY A 1 571 ? -22.780 -6.305 7.435 1.00 88.00 571 GLY A O 1
ATOM 4370 N N . ASP A 1 572 ? -24.844 -6.994 7.937 1.00 84.94 572 ASP A N 1
ATOM 4371 C CA . ASP A 1 572 ? -24.449 -8.263 8.531 1.00 84.94 572 ASP A CA 1
ATOM 4372 C C . ASP A 1 572 ? -24.251 -9.370 7.479 1.00 84.94 572 ASP A C 1
ATOM 4374 O O . ASP A 1 572 ? -24.470 -9.209 6.275 1.00 84.94 572 ASP A O 1
ATOM 4378 N N . GLN A 1 573 ? -23.828 -10.542 7.947 1.00 81.56 573 GLN A N 1
ATOM 4379 C CA . GLN A 1 573 ? -23.600 -11.716 7.103 1.00 81.56 573 GLN A CA 1
ATOM 4380 C C . GLN A 1 573 ? -24.901 -12.328 6.549 1.00 81.56 573 GLN A C 1
ATOM 4382 O O . GLN A 1 573 ? -24.843 -13.264 5.755 1.00 81.56 573 GLN A O 1
ATOM 4387 N N . GLN A 1 574 ? -26.067 -11.827 6.960 1.00 79.69 574 GLN A N 1
ATOM 4388 C CA . GLN A 1 574 ? -27.404 -12.275 6.572 1.00 79.69 574 GLN A CA 1
ATOM 4389 C C . GLN A 1 574 ? -28.172 -11.190 5.799 1.00 79.69 574 GLN A C 1
ATOM 4391 O O . GLN A 1 574 ? -29.393 -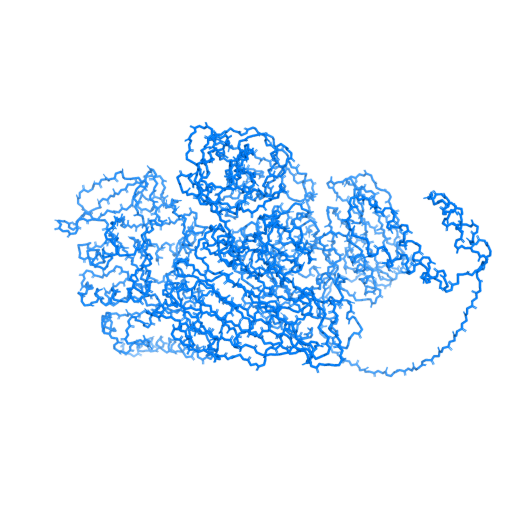11.291 5.654 1.00 79.69 574 GLN A O 1
ATOM 4396 N N . SER A 1 575 ? -27.451 -10.198 5.261 1.00 89.19 575 SER A N 1
ATOM 4397 C CA . SER A 1 575 ? -27.946 -9.111 4.413 1.00 89.19 575 SER A CA 1
ATOM 4398 C C . SER A 1 575 ? -28.662 -7.951 5.100 1.00 89.19 575 SER A C 1
ATOM 4400 O O . SER A 1 575 ? -29.110 -7.040 4.398 1.00 89.19 575 SER A O 1
ATOM 4402 N N . ALA A 1 576 ? -28.811 -7.950 6.421 1.00 93.31 576 ALA A N 1
ATOM 4403 C CA . ALA A 1 576 ? -29.489 -6.864 7.119 1.00 93.31 576 ALA A CA 1
ATOM 4404 C C . ALA A 1 576 ? -28.532 -5.703 7.414 1.00 93.31 576 ALA A C 1
ATOM 4406 O O . ALA A 1 576 ? -27.356 -5.907 7.694 1.00 93.31 576 ALA A O 1
ATOM 4407 N N . PHE A 1 577 ? -29.032 -4.471 7.390 1.00 94.88 577 PHE A N 1
ATOM 4408 C CA . PHE A 1 577 ? -28.282 -3.286 7.803 1.00 94.88 577 PHE A CA 1
ATOM 4409 C C . PHE A 1 577 ? -29.129 -2.403 8.723 1.00 94.88 577 PHE A C 1
ATOM 4411 O O . PHE A 1 577 ? -30.360 -2.388 8.639 1.00 94.88 577 PHE A O 1
ATOM 4418 N N . SER A 1 578 ? -28.459 -1.664 9.607 1.00 95.56 578 SER A N 1
ATOM 4419 C CA . SER A 1 578 ? -29.073 -0.695 10.517 1.00 95.56 578 SER A CA 1
ATOM 4420 C C . SER A 1 578 ? -28.102 0.453 10.778 1.00 95.56 578 SER A C 1
ATOM 4422 O O . SER A 1 578 ? -26.914 0.214 10.993 1.00 95.56 578 SER A O 1
ATOM 4424 N N . GLN A 1 579 ? -28.594 1.691 10.739 1.00 97.00 579 GLN A N 1
ATOM 4425 C CA . GLN A 1 579 ? -27.795 2.895 10.971 1.00 97.00 579 GLN A CA 1
ATOM 4426 C C . GLN A 1 579 ? -28.641 4.001 11.598 1.00 97.00 579 GLN A C 1
ATOM 4428 O O . GLN A 1 579 ? -29.699 4.351 11.069 1.00 97.00 579 GLN A O 1
ATOM 4433 N N . LYS A 1 580 ? -28.164 4.626 12.682 1.00 97.62 580 LYS A N 1
ATOM 4434 C CA . LYS A 1 580 ? -28.760 5.889 13.144 1.00 97.62 580 LYS A CA 1
ATOM 4435 C C . LYS A 1 580 ? -28.293 7.059 12.287 1.00 97.62 580 LYS A C 1
ATOM 4437 O O . LYS A 1 580 ? -27.111 7.175 11.969 1.00 97.62 580 LYS A O 1
ATOM 4442 N N . LEU A 1 581 ? -29.222 7.948 11.962 1.00 97.75 581 LEU A N 1
ATOM 4443 C CA . LEU A 1 581 ? -28.999 9.138 11.144 1.00 97.75 581 LEU A CA 1
ATOM 4444 C C . LEU A 1 581 ? -29.643 10.355 11.812 1.00 97.75 581 LEU A C 1
ATOM 4446 O O . LEU A 1 581 ? -30.638 10.225 12.532 1.00 97.75 581 LEU A O 1
ATOM 4450 N N . ALA A 1 582 ? -29.090 11.540 11.558 1.00 97.06 582 ALA A N 1
ATOM 4451 C CA . ALA A 1 582 ? -29.731 12.799 11.920 1.00 97.06 582 ALA A CA 1
ATOM 4452 C C . ALA A 1 582 ? -31.100 12.950 11.227 1.00 97.06 582 ALA A C 1
ATOM 4454 O O . ALA A 1 582 ? -31.419 12.258 10.260 1.00 97.06 582 ALA A O 1
ATOM 4455 N N . LEU A 1 583 ? -31.935 13.855 11.734 1.00 98.00 583 LEU A N 1
ATOM 4456 C CA . LEU A 1 583 ? -33.247 14.116 11.138 1.00 98.00 583 LEU A CA 1
ATOM 4457 C C . LEU A 1 583 ? -33.092 14.754 9.752 1.00 98.00 583 LEU A C 1
ATOM 4459 O O . LEU A 1 583 ? -32.313 15.695 9.590 1.00 98.00 583 LEU A O 1
ATOM 4463 N N . GLY A 1 584 ? -33.868 14.287 8.775 1.00 97.19 584 GLY A N 1
ATOM 4464 C CA . GLY A 1 584 ? -33.847 14.841 7.423 1.00 97.19 584 GLY A CA 1
ATOM 4465 C C . GLY A 1 584 ? -34.133 13.820 6.331 1.00 97.19 584 GLY A C 1
ATOM 4466 O O . GLY A 1 584 ? -34.447 12.661 6.605 1.00 97.19 584 GLY A O 1
ATOM 4467 N N . ASP A 1 585 ? -34.019 14.279 5.089 1.00 97.62 585 ASP A N 1
ATOM 4468 C CA . ASP A 1 585 ? -34.199 13.463 3.894 1.00 97.62 585 ASP A CA 1
ATOM 4469 C C . ASP A 1 585 ? -32.851 12.971 3.367 1.00 97.62 585 ASP A C 1
ATOM 4471 O O . ASP A 1 585 ? -31.884 13.730 3.262 1.00 97.62 585 ASP A O 1
ATOM 4475 N N . TYR A 1 586 ? -32.809 11.694 3.005 1.00 98.25 586 TYR A N 1
ATOM 4476 C CA . TYR A 1 586 ? -31.623 11.012 2.512 1.00 98.25 586 TYR A CA 1
ATOM 4477 C C . TYR A 1 586 ? -31.938 10.242 1.235 1.00 98.25 586 TYR A C 1
ATOM 4479 O O . TYR A 1 586 ? -33.064 9.789 1.013 1.00 98.25 586 TYR A O 1
ATOM 4487 N N . LYS A 1 587 ? -30.909 10.047 0.415 1.00 98.19 587 LYS A N 1
ATOM 4488 C CA . LYS A 1 587 ? -30.906 9.054 -0.663 1.00 98.19 587 LYS A CA 1
ATOM 4489 C C . LYS A 1 587 ? -30.042 7.874 -0.233 1.00 98.19 587 LYS A C 1
ATOM 4491 O O . LYS A 1 587 ? -29.060 8.064 0.471 1.00 98.19 587 LYS A O 1
ATOM 4496 N N . VAL A 1 588 ? -30.397 6.664 -0.634 1.00 97.94 588 VAL A N 1
ATOM 4497 C CA . VAL A 1 588 ? -29.711 5.432 -0.242 1.00 97.94 588 VAL A CA 1
ATOM 4498 C C . VAL A 1 588 ? -29.510 4.572 -1.480 1.00 97.94 588 VAL A C 1
ATOM 4500 O O . VAL A 1 588 ? -30.446 4.382 -2.259 1.00 97.94 588 VAL A O 1
ATOM 4503 N N . VAL A 1 589 ? -28.293 4.070 -1.654 1.00 96.81 589 VAL A N 1
ATOM 4504 C CA . VAL A 1 589 ? -27.893 3.181 -2.748 1.00 96.81 589 VAL A CA 1
ATOM 4505 C C . VAL A 1 589 ? -27.014 2.065 -2.194 1.00 96.81 589 VAL A C 1
ATOM 4507 O O . VAL A 1 589 ? -26.186 2.299 -1.317 1.00 96.81 589 VAL A O 1
ATOM 4510 N N . VAL A 1 590 ? -27.184 0.845 -2.686 1.00 95.31 590 VAL A N 1
ATOM 4511 C CA . VAL A 1 590 ? -26.300 -0.277 -2.365 1.00 95.31 590 VAL A CA 1
ATOM 4512 C C . VAL A 1 590 ? -25.160 -0.300 -3.374 1.00 95.31 590 VAL A C 1
ATOM 4514 O O . VAL A 1 590 ? -25.412 -0.296 -4.576 1.00 95.31 590 VAL A O 1
ATOM 4517 N N . LYS A 1 591 ? -23.922 -0.351 -2.877 1.00 91.56 591 LYS A N 1
ATOM 4518 C CA . LYS A 1 591 ? -22.690 -0.487 -3.663 1.00 91.56 591 LYS A CA 1
ATOM 4519 C C . LYS A 1 591 ? -21.837 -1.601 -3.066 1.00 91.56 591 LYS A C 1
ATOM 4521 O O . LYS A 1 591 ? -20.940 -1.335 -2.272 1.00 91.56 591 LYS A O 1
ATOM 4526 N N . THR A 1 592 ? -22.180 -2.850 -3.369 1.00 88.56 592 THR A N 1
ATOM 4527 C CA . THR A 1 592 ? -21.501 -4.033 -2.810 1.00 88.56 592 THR A CA 1
ATOM 4528 C C . THR A 1 592 ? -20.564 -4.634 -3.847 1.00 88.56 592 THR A C 1
ATOM 4530 O O . THR A 1 592 ? -20.960 -4.820 -4.993 1.00 88.56 592 THR A O 1
ATOM 4533 N N . GLU A 1 593 ? -19.332 -4.940 -3.441 1.00 84.12 593 GLU A N 1
ATOM 4534 C CA . GLU A 1 593 ? -18.317 -5.548 -4.307 1.00 84.12 593 GLU A CA 1
ATOM 4535 C C . GLU A 1 593 ? -18.842 -6.824 -4.980 1.00 84.12 593 GLU A C 1
ATOM 4537 O O . GLU A 1 593 ? -19.537 -7.628 -4.358 1.00 84.12 593 GLU A O 1
ATOM 4542 N N . GLY A 1 594 ? -18.548 -6.980 -6.271 1.00 86.50 594 GLY A N 1
ATOM 4543 C CA . GLY A 1 594 ? -19.056 -8.078 -7.092 1.00 86.50 594 GLY A CA 1
ATOM 4544 C C . GLY A 1 594 ? -20.506 -7.921 -7.562 1.00 86.50 594 GLY A C 1
ATOM 4545 O O . GLY A 1 594 ? -20.952 -8.725 -8.371 1.00 86.50 594 GLY A O 1
ATOM 4546 N N . TYR A 1 595 ? -21.249 -6.896 -7.136 1.00 90.69 595 TYR A N 1
ATOM 4547 C CA . TYR A 1 595 ? -22.629 -6.659 -7.571 1.00 90.69 595 TYR A CA 1
ATOM 4548 C C . TYR A 1 595 ? -22.790 -5.309 -8.274 1.00 90.69 595 TYR A C 1
ATOM 4550 O O . TYR A 1 595 ? -22.039 -4.367 -8.032 1.00 90.69 595 TYR A O 1
ATOM 4558 N N . THR A 1 596 ? -23.800 -5.193 -9.137 1.00 90.75 596 THR A N 1
ATOM 4559 C CA . THR A 1 596 ? -24.204 -3.895 -9.690 1.00 90.75 596 THR A CA 1
ATOM 4560 C C . THR A 1 596 ? -24.728 -2.975 -8.590 1.00 90.75 596 THR A C 1
ATOM 4562 O O . THR A 1 596 ? -25.334 -3.439 -7.621 1.00 90.75 596 THR A O 1
ATOM 4565 N N . ASP A 1 597 ? -24.583 -1.665 -8.788 1.00 91.94 597 ASP A N 1
ATOM 4566 C CA . ASP A 1 597 ? -25.266 -0.670 -7.960 1.00 91.94 597 ASP A CA 1
ATOM 4567 C C . ASP A 1 597 ? -26.791 -0.896 -7.995 1.00 91.94 597 ASP A C 1
ATOM 4569 O O . ASP A 1 597 ? -27.353 -1.259 -9.035 1.00 91.94 597 ASP A O 1
ATOM 4573 N N . SER A 1 598 ? -27.470 -0.680 -6.866 1.00 93.88 598 SER A N 1
ATOM 4574 C CA . SER A 1 598 ? -28.940 -0.697 -6.821 1.00 93.88 598 SER A CA 1
ATOM 4575 C C . SER A 1 598 ? -29.550 0.584 -7.395 1.00 93.88 598 SER A C 1
ATOM 4577 O O . SER A 1 598 ? -28.893 1.621 -7.516 1.00 93.88 598 SER A O 1
ATOM 4579 N N . GLU A 1 599 ? -30.864 0.579 -7.616 1.00 93.44 599 GLU A N 1
ATOM 4580 C CA . GLU A 1 599 ? -31.640 1.809 -7.728 1.00 93.44 599 GLU A CA 1
ATOM 4581 C C . GLU A 1 599 ? -31.452 2.673 -6.473 1.00 93.44 599 GLU A C 1
ATOM 4583 O O . GLU A 1 599 ? -31.444 2.187 -5.335 1.00 93.44 599 GLU A O 1
ATOM 4588 N N . THR A 1 600 ? -31.318 3.985 -6.678 1.00 96.25 600 THR A N 1
ATOM 4589 C CA . THR A 1 600 ? -31.282 4.948 -5.575 1.00 96.25 600 THR A CA 1
ATOM 4590 C C . THR A 1 600 ? -32.691 5.165 -5.038 1.00 96.25 600 THR A C 1
ATOM 4592 O O . THR A 1 600 ? -33.589 5.568 -5.777 1.00 96.25 600 THR A O 1
ATOM 4595 N N . LYS A 1 601 ? -32.880 4.970 -3.732 1.00 97.31 601 LYS A N 1
ATOM 4596 C CA . LYS A 1 601 ? -34.161 5.188 -3.047 1.00 97.31 601 LYS A CA 1
ATOM 4597 C C . LYS A 1 601 ? -34.062 6.342 -2.058 1.00 97.31 601 LYS A C 1
ATOM 4599 O O . LYS A 1 601 ? -33.003 6.600 -1.501 1.00 97.31 601 LYS A O 1
ATOM 4604 N N . THR A 1 602 ? -35.165 7.041 -1.821 1.00 97.56 602 THR A N 1
ATOM 4605 C CA . THR A 1 602 ? -35.242 8.151 -0.858 1.00 97.56 602 THR A CA 1
ATOM 4606 C C . THR A 1 602 ? -35.878 7.707 0.454 1.00 97.56 602 THR A C 1
ATOM 4608 O O . THR A 1 602 ? -36.831 6.927 0.434 1.00 97.56 602 THR A O 1
ATOM 4611 N N . VAL A 1 603 ? -35.420 8.252 1.579 1.00 97.81 603 VAL A N 1
ATOM 4612 C CA . VAL A 1 603 ? -35.977 7.988 2.911 1.00 97.81 603 VAL A CA 1
ATOM 4613 C C . VAL A 1 603 ? -35.932 9.242 3.786 1.00 97.81 603 VAL A C 1
ATOM 4615 O O . VAL A 1 603 ? -34.960 9.991 3.745 1.00 97.81 603 VAL A O 1
ATOM 4618 N N . THR A 1 604 ? -36.968 9.453 4.598 1.00 98.06 604 THR A N 1
ATOM 4619 C CA . THR A 1 604 ? -37.026 10.537 5.591 1.00 98.06 604 THR A CA 1
ATOM 4620 C C . THR A 1 604 ? -36.826 9.969 6.991 1.00 98.06 604 THR A C 1
ATOM 4622 O O . THR A 1 604 ? -37.564 9.079 7.424 1.00 98.06 604 THR A O 1
ATOM 4625 N N . ILE A 1 605 ? -35.857 10.509 7.723 1.00 98.31 605 ILE A N 1
ATOM 4626 C CA . ILE A 1 605 ? -35.539 10.129 9.099 1.00 98.31 605 ILE A CA 1
ATOM 4627 C C . ILE A 1 605 ? -36.225 11.093 10.063 1.00 98.31 605 ILE A C 1
ATOM 4629 O O . ILE A 1 605 ? -36.107 12.313 9.953 1.00 98.31 605 ILE A O 1
ATOM 4633 N N . THR A 1 606 ? -36.955 10.527 11.025 1.00 97.75 606 THR A N 1
ATOM 4634 C CA . THR A 1 606 ? -37.718 11.271 12.037 1.00 97.75 606 THR A CA 1
ATOM 4635 C C . THR A 1 606 ? -37.333 10.813 13.437 1.00 97.75 606 THR A C 1
ATOM 4637 O O . THR A 1 606 ? -36.931 9.667 13.634 1.00 97.75 606 THR A O 1
ATOM 4640 N N . GLU A 1 607 ? -37.443 11.719 14.406 1.00 97.69 607 GLU A N 1
ATOM 4641 C CA . GLU A 1 607 ? -36.887 11.526 15.745 1.00 97.69 607 GLU A CA 1
ATOM 4642 C C . GLU A 1 607 ? -37.445 10.277 16.432 1.00 97.69 607 GLU A C 1
ATOM 4644 O O . GLU A 1 607 ? -38.661 10.097 16.538 1.00 97.69 607 GLU A O 1
ATOM 4649 N N . GLY A 1 608 ? -36.538 9.400 16.871 1.00 96.31 608 GLY A N 1
ATOM 4650 C CA . GLY A 1 608 ? -36.859 8.173 17.598 1.00 96.31 608 GLY A CA 1
ATOM 4651 C C . GLY A 1 608 ? -37.637 7.115 16.806 1.00 96.31 608 GLY A C 1
ATOM 4652 O O . GLY A 1 608 ? -38.059 6.123 17.400 1.00 96.31 608 GLY A O 1
ATOM 4653 N N . LYS A 1 609 ? -37.858 7.297 15.496 1.00 97.94 609 LYS A N 1
ATOM 4654 C CA . LYS A 1 609 ? -38.557 6.320 14.645 1.00 97.94 609 LYS A CA 1
ATOM 4655 C C . LYS A 1 609 ? -37.586 5.528 13.775 1.00 97.94 609 LYS A C 1
ATOM 4657 O O . LYS A 1 609 ? -36.528 6.025 13.397 1.00 97.94 609 LYS A O 1
ATOM 4662 N N . THR A 1 610 ? -38.013 4.325 13.396 1.00 98.38 610 THR A N 1
ATOM 4663 C CA . THR A 1 610 ? -37.324 3.474 12.419 1.00 98.38 610 THR A CA 1
ATOM 4664 C C . THR A 1 610 ? -37.964 3.618 11.039 1.00 98.38 610 THR A C 1
ATOM 4666 O O . THR A 1 610 ? -39.161 3.365 10.879 1.00 98.38 610 THR A O 1
ATOM 4669 N N . ALA A 1 611 ? -37.170 3.991 10.040 1.00 98.00 611 ALA A N 1
ATOM 4670 C CA . ALA A 1 611 ? -37.519 3.942 8.628 1.00 98.00 611 ALA A CA 1
ATOM 4671 C C . ALA A 1 611 ? -36.970 2.651 8.000 1.00 98.00 611 ALA A C 1
ATOM 4673 O O . ALA A 1 611 ? -35.830 2.275 8.266 1.00 98.00 611 ALA A O 1
ATOM 4674 N N . LYS A 1 612 ? -37.777 1.970 7.175 1.00 97.56 612 LYS A N 1
ATOM 4675 C CA . LYS A 1 612 ? -37.410 0.692 6.543 1.00 97.56 612 LYS A CA 1
ATOM 4676 C C . LYS A 1 612 ? -37.176 0.835 5.044 1.00 97.56 612 LYS A C 1
ATOM 4678 O O . LYS A 1 612 ? -37.997 1.458 4.370 1.00 97.56 612 LYS A O 1
ATOM 4683 N N . LEU A 1 613 ? -36.105 0.227 4.532 1.00 97.00 613 LEU A N 1
ATOM 4684 C CA . LEU A 1 613 ? -35.728 0.298 3.123 1.00 97.00 613 LEU A CA 1
ATOM 4685 C C . LEU A 1 613 ? -34.996 -0.968 2.643 1.00 97.00 613 LEU A C 1
ATOM 4687 O O . LEU A 1 613 ? -33.808 -1.133 2.891 1.00 97.00 613 LEU A O 1
ATOM 4691 N N . ASP A 1 614 ? -35.697 -1.843 1.921 1.00 96.44 614 ASP A N 1
ATOM 4692 C CA . ASP A 1 614 ? -35.124 -3.078 1.365 1.00 96.44 614 ASP A CA 1
ATOM 4693 C C . ASP A 1 614 ? -34.650 -2.905 -0.088 1.00 96.44 614 ASP A C 1
ATOM 4695 O O . ASP A 1 614 ? -35.233 -2.127 -0.850 1.00 96.44 614 ASP A O 1
ATOM 4699 N N . PHE A 1 615 ? -33.642 -3.676 -0.497 1.00 96.00 615 PHE A N 1
ATOM 4700 C CA . PHE A 1 615 ? -33.077 -3.731 -1.851 1.00 96.00 615 PHE A CA 1
ATOM 4701 C C . PHE A 1 615 ? -33.067 -5.176 -2.357 1.00 96.00 615 PHE A C 1
ATOM 4703 O O . PHE A 1 615 ? -32.718 -6.092 -1.616 1.00 96.00 615 PHE A O 1
ATOM 4710 N N . VAL A 1 616 ? -33.494 -5.389 -3.602 1.00 92.19 616 VAL A N 1
ATOM 4711 C CA . VAL A 1 616 ? -33.682 -6.732 -4.202 1.00 92.19 616 VAL A CA 1
ATOM 4712 C C . VAL A 1 616 ? -33.296 -6.763 -5.684 1.00 92.19 616 VAL A C 1
ATOM 4714 O O . VAL A 1 616 ? -33.699 -7.652 -6.423 1.00 92.19 616 VAL A O 1
ATOM 4717 N N . ASP A 1 617 ? -32.595 -5.739 -6.150 1.00 85.25 617 ASP A N 1
ATOM 4718 C CA . ASP A 1 617 ? -32.441 -5.384 -7.561 1.00 85.25 617 ASP A CA 1
ATOM 4719 C C . ASP A 1 617 ? -30.994 -5.481 -8.060 1.00 85.25 617 ASP A C 1
ATOM 4721 O O . ASP A 1 617 ? -30.748 -5.304 -9.251 1.00 85.25 617 ASP A O 1
ATOM 4725 N N . ILE A 1 618 ? -30.043 -5.824 -7.186 1.00 89.56 618 ILE A N 1
ATOM 4726 C CA . ILE A 1 618 ? -28.632 -5.941 -7.562 1.00 89.56 618 ILE A CA 1
ATOM 4727 C C . ILE A 1 618 ? -28.333 -7.267 -8.279 1.00 89.56 618 ILE A C 1
ATOM 4729 O O . ILE A 1 618 ? -28.895 -8.324 -7.960 1.00 89.56 618 ILE A O 1
ATOM 4733 N N . LEU A 1 619 ? -27.423 -7.209 -9.253 1.00 88.69 619 LEU A N 1
ATOM 4734 C CA . LEU A 1 619 ? -27.019 -8.319 -10.114 1.00 88.69 619 LEU A CA 1
ATOM 4735 C C . LEU A 1 619 ? -25.557 -8.698 -9.857 1.00 88.69 619 LEU A C 1
ATOM 4737 O O . LEU A 1 619 ? -24.692 -7.831 -9.836 1.00 88.69 619 LEU A O 1
ATOM 4741 N N . GLY A 1 620 ? -25.275 -9.992 -9.722 1.00 84.19 620 GLY A N 1
ATOM 4742 C CA . GLY A 1 620 ? -23.945 -10.513 -9.388 1.00 84.19 620 GLY A CA 1
ATOM 4743 C C . GLY A 1 620 ? -24.005 -11.499 -8.213 1.00 84.19 620 GLY A C 1
ATOM 4744 O O . GLY A 1 620 ? -25.112 -11.825 -7.771 1.00 84.19 620 GLY A O 1
ATOM 4745 N N . PRO A 1 621 ? -22.854 -12.009 -7.746 1.00 87.69 621 PRO A N 1
ATOM 4746 C CA . PRO A 1 621 ? -21.544 -11.884 -8.374 1.00 87.69 621 PRO A CA 1
ATOM 4747 C C . PRO A 1 621 ? -21.395 -12.844 -9.557 1.00 87.69 621 PRO A C 1
ATOM 4749 O O . PRO A 1 621 ? -22.085 -13.862 -9.643 1.00 87.69 621 PRO A O 1
ATOM 4752 N N . ALA A 1 622 ? -20.516 -12.512 -10.496 1.00 88.69 622 ALA A N 1
ATOM 4753 C CA . ALA A 1 622 ? -20.066 -13.399 -11.561 1.00 88.69 622 ALA A CA 1
ATOM 4754 C C . ALA A 1 622 ? -18.568 -13.693 -11.359 1.00 88.69 622 ALA A C 1
ATOM 4756 O O . ALA A 1 622 ? -17.749 -12.795 -11.566 1.00 88.69 622 ALA A O 1
ATOM 4757 N N . PRO A 1 623 ? -18.185 -14.924 -10.969 1.00 88.88 623 PRO A N 1
ATOM 4758 C CA . PRO A 1 623 ? -16.777 -15.287 -10.840 1.00 88.88 623 PRO A CA 1
ATOM 4759 C C . PRO A 1 623 ? -16.100 -15.321 -12.214 1.00 88.88 623 PRO A C 1
ATOM 4761 O O . PRO A 1 623 ? -16.492 -16.100 -13.084 1.00 88.88 623 PRO A O 1
ATOM 4764 N N . VAL A 1 624 ? -15.070 -14.509 -12.431 1.00 94.19 624 VAL A N 1
ATOM 4765 C CA . VAL A 1 624 ? -14.323 -14.444 -13.693 1.00 94.19 624 VAL A CA 1
ATOM 4766 C C . VAL A 1 624 ? -12.882 -14.856 -13.469 1.00 94.19 624 VAL A C 1
ATOM 4768 O O . VAL A 1 624 ? -12.166 -14.220 -12.701 1.00 94.19 624 VAL A O 1
ATOM 4771 N N . THR A 1 625 ? -12.437 -15.891 -14.179 1.00 95.62 625 THR A N 1
ATOM 4772 C CA . THR A 1 625 ? -11.034 -16.322 -14.206 1.00 95.62 625 THR A CA 1
ATOM 4773 C C . THR A 1 625 ? -10.371 -15.853 -15.499 1.00 95.62 625 THR A C 1
ATOM 4775 O O . THR A 1 625 ? -10.767 -16.255 -16.594 1.00 95.62 625 THR A O 1
ATOM 4778 N N . PHE A 1 626 ? -9.314 -15.060 -15.386 1.00 97.38 626 PHE A N 1
ATOM 4779 C CA . PHE A 1 626 ? -8.436 -14.704 -16.496 1.00 97.38 626 PHE A CA 1
ATOM 4780 C C . PHE A 1 626 ? -7.309 -15.724 -16.629 1.00 97.38 626 PHE A C 1
ATOM 4782 O O . PHE A 1 626 ? -6.780 -16.203 -15.627 1.00 97.38 626 PHE A O 1
ATOM 4789 N N . LYS A 1 627 ? -6.944 -16.051 -17.871 1.00 97.62 627 LYS A N 1
ATOM 4790 C CA . LYS A 1 627 ? -5.785 -16.884 -18.214 1.00 97.62 627 LYS A CA 1
ATOM 4791 C C . LYS A 1 627 ? -5.012 -16.227 -19.350 1.00 97.62 627 LYS A C 1
ATOM 4793 O O . LYS A 1 627 ? -5.374 -16.367 -20.518 1.00 97.62 627 LYS A O 1
ATOM 4798 N N . VAL A 1 628 ? -3.962 -15.501 -19.000 1.00 98.19 628 VAL A N 1
ATOM 4799 C CA . VAL A 1 628 ? -3.057 -14.810 -19.915 1.00 98.19 628 VAL A CA 1
ATOM 4800 C C . VAL A 1 628 ? -1.838 -15.688 -20.168 1.00 98.19 628 VAL A C 1
ATOM 4802 O O . VAL A 1 628 ? -1.202 -16.186 -19.241 1.00 98.19 628 VAL A O 1
ATOM 4805 N N . SER A 1 629 ? -1.511 -15.899 -21.439 1.00 97.12 629 SER A N 1
ATOM 4806 C CA . SER A 1 629 ? -0.401 -16.757 -21.838 1.00 97.12 629 SER A CA 1
ATOM 4807 C C . SER A 1 629 ? 0.386 -16.199 -23.018 1.00 97.12 629 SER A C 1
ATOM 4809 O O . SER A 1 629 ? -0.160 -15.538 -23.895 1.00 97.12 629 SER A O 1
ATOM 4811 N N . TYR A 1 630 ? 1.676 -16.506 -23.088 1.00 95.38 630 TYR A N 1
ATOM 4812 C CA . TYR A 1 630 ? 2.561 -16.241 -24.218 1.00 95.38 630 TYR A CA 1
ATOM 4813 C C . TYR A 1 630 ? 3.251 -17.544 -24.625 1.00 95.38 630 TYR A C 1
ATOM 4815 O O . TYR A 1 630 ? 3.886 -18.199 -23.803 1.00 95.38 630 TYR A O 1
ATOM 4823 N N . LYS A 1 631 ? 3.090 -17.962 -25.890 1.00 93.94 631 LYS A N 1
ATOM 4824 C CA . LYS A 1 631 ? 3.640 -19.230 -26.416 1.00 93.94 631 LYS A CA 1
ATOM 4825 C C . LYS A 1 631 ? 3.295 -20.451 -25.545 1.00 93.94 631 LYS A C 1
ATOM 4827 O O . LYS A 1 631 ? 4.115 -21.347 -25.361 1.00 93.94 631 LYS A O 1
ATOM 4832 N N . GLY A 1 632 ? 2.070 -20.481 -25.015 1.00 90.50 632 GLY A N 1
ATOM 4833 C CA . GLY A 1 632 ? 1.569 -21.566 -24.166 1.00 90.50 632 GLY A CA 1
ATOM 4834 C C . GLY A 1 632 ? 2.072 -21.561 -22.716 1.00 90.50 632 GLY A C 1
ATOM 4835 O O . GLY A 1 632 ? 1.747 -22.487 -21.979 1.00 90.50 632 GLY A O 1
ATOM 4836 N N . GLN A 1 633 ? 2.837 -20.552 -22.291 1.00 94.31 633 GLN A N 1
ATOM 4837 C CA . GLN A 1 633 ? 3.244 -20.346 -20.896 1.00 94.31 633 GLN A CA 1
ATOM 4838 C C . GLN A 1 633 ? 2.447 -19.197 -20.280 1.00 94.31 633 GLN A C 1
ATOM 4840 O O . GLN A 1 633 ? 2.072 -18.279 -21.002 1.00 94.31 633 GLN A O 1
ATOM 4845 N N . GLY A 1 634 ? 2.187 -19.232 -18.972 1.00 96.31 634 GLY A N 1
ATOM 4846 C CA . GLY A 1 634 ? 1.559 -18.110 -18.266 1.00 96.31 634 GLY A CA 1
ATOM 4847 C C . GLY A 1 634 ? 2.370 -16.821 -18.425 1.00 96.31 634 GLY A C 1
ATOM 4848 O O . GLY A 1 634 ? 3.598 -16.876 -18.453 1.00 96.31 634 GLY A O 1
ATOM 4849 N N . ALA A 1 635 ? 1.696 -15.680 -18.559 1.00 96.81 635 ALA A N 1
ATOM 4850 C CA . ALA A 1 635 ? 2.345 -14.382 -18.737 1.00 96.81 635 ALA A CA 1
ATOM 4851 C C . ALA A 1 635 ? 1.762 -13.336 -17.785 1.00 96.81 635 ALA A C 1
ATOM 4853 O O . ALA A 1 635 ? 0.541 -13.242 -17.670 1.00 96.81 635 ALA A O 1
ATOM 4854 N N . ASP A 1 636 ? 2.628 -12.553 -17.141 1.00 97.25 636 ASP A N 1
ATOM 4855 C CA . ASP A 1 636 ? 2.205 -11.474 -16.250 1.00 97.25 636 ASP A CA 1
ATOM 4856 C C . ASP A 1 636 ? 1.494 -10.365 -17.034 1.00 97.25 636 ASP A C 1
ATOM 4858 O O . ASP A 1 636 ? 1.927 -9.982 -18.127 1.00 97.25 636 ASP A O 1
ATOM 4862 N N . ALA A 1 637 ? 0.381 -9.871 -16.493 1.00 97.19 637 ALA A N 1
ATOM 4863 C CA . ALA A 1 637 ? -0.402 -8.819 -17.125 1.00 97.19 637 ALA A CA 1
ATOM 4864 C C . ALA A 1 637 ? -1.206 -7.998 -16.115 1.00 97.19 637 ALA A C 1
ATOM 4866 O O . ALA A 1 637 ? -1.666 -8.516 -15.095 1.00 97.19 637 ALA A O 1
ATOM 4867 N N . GLN A 1 638 ? -1.437 -6.737 -16.477 1.00 96.88 638 GLN A N 1
ATOM 4868 C CA . GLN A 1 638 ? -2.467 -5.887 -15.893 1.00 96.88 638 GLN A CA 1
ATOM 4869 C C . GLN A 1 638 ? -3.745 -6.040 -16.729 1.00 96.88 638 GLN A C 1
ATOM 4871 O O . GLN A 1 638 ? -3.700 -6.073 -17.963 1.00 96.88 638 GLN A O 1
ATOM 4876 N N . ILE A 1 639 ? -4.892 -6.137 -16.068 1.00 97.31 639 ILE A N 1
ATOM 4877 C CA . ILE A 1 639 ? -6.213 -6.271 -16.675 1.00 97.31 639 ILE A CA 1
ATOM 4878 C C . ILE A 1 639 ? -7.094 -5.152 -16.131 1.00 97.31 639 ILE A C 1
ATOM 4880 O O . ILE A 1 639 ? -7.444 -5.141 -14.956 1.00 97.31 639 ILE A O 1
ATOM 4884 N N . ARG A 1 640 ? -7.502 -4.233 -17.001 1.00 96.38 640 ARG A N 1
ATOM 4885 C CA . ARG A 1 640 ? -8.459 -3.175 -16.674 1.00 96.38 640 ARG A CA 1
ATOM 4886 C C . ARG A 1 640 ? -9.857 -3.617 -17.073 1.00 96.38 640 ARG A C 1
ATOM 4888 O O . ARG A 1 640 ? -10.096 -3.938 -18.240 1.00 96.38 640 ARG A O 1
ATOM 4895 N N . ALA A 1 641 ? -10.775 -3.639 -16.119 1.00 95.19 641 ALA A N 1
ATOM 4896 C CA . ALA A 1 641 ? -12.158 -4.043 -16.312 1.00 95.19 641 ALA A CA 1
ATOM 4897 C C . ALA A 1 641 ? -13.051 -2.820 -16.501 1.00 95.19 641 ALA A C 1
ATOM 4899 O O . ALA A 1 641 ? -13.303 -2.090 -15.549 1.00 95.19 641 ALA A O 1
ATOM 4900 N N . TYR A 1 642 ? -13.564 -2.609 -17.714 1.00 95.12 642 TYR A N 1
ATOM 4901 C CA . TYR A 1 642 ? -14.537 -1.553 -17.985 1.00 95.12 642 TYR A CA 1
ATOM 4902 C C . TYR A 1 642 ? -15.944 -2.144 -18.075 1.00 95.12 642 TYR A C 1
ATOM 4904 O O . TYR A 1 642 ? -16.207 -2.956 -18.960 1.00 95.12 642 TYR A O 1
ATOM 4912 N N . LEU A 1 643 ? -16.849 -1.709 -17.200 1.00 92.50 643 LEU A N 1
ATOM 4913 C CA . LEU A 1 643 ? -18.276 -2.027 -17.256 1.00 92.50 643 LEU A CA 1
ATOM 4914 C C . LEU A 1 643 ? -19.016 -0.852 -17.905 1.00 92.50 643 LEU A C 1
ATOM 4916 O O . LEU A 1 643 ? -19.055 0.244 -17.344 1.00 92.50 643 LEU A O 1
ATOM 4920 N N . ASN A 1 644 ? -19.608 -1.070 -19.083 1.00 84.19 644 ASN A N 1
ATOM 4921 C CA . ASN A 1 644 ? -20.262 -0.009 -19.868 1.00 84.19 644 ASN A CA 1
ATOM 4922 C C . ASN A 1 644 ? -19.363 1.239 -20.038 1.00 84.19 644 ASN A C 1
ATOM 4924 O O . ASN A 1 644 ? -19.782 2.357 -19.744 1.00 84.19 644 ASN A O 1
ATOM 4928 N N . ASP A 1 645 ? -18.105 1.020 -20.437 1.00 85.62 645 ASP A N 1
ATOM 4929 C CA . ASP A 1 645 ? -17.041 2.028 -20.610 1.00 85.62 645 ASP A CA 1
ATOM 4930 C C . ASP A 1 645 ? -16.550 2.757 -19.346 1.00 85.62 645 ASP A C 1
ATOM 4932 O O . ASP A 1 645 ? -15.594 3.528 -19.429 1.00 85.62 645 ASP A O 1
ATOM 4936 N N . ASN A 1 646 ? -17.102 2.465 -18.168 1.00 86.31 646 ASN A N 1
ATOM 4937 C CA . ASN A 1 646 ? -16.574 2.972 -16.902 1.00 86.31 646 ASN A CA 1
ATOM 4938 C C . ASN A 1 646 ? -15.557 1.982 -16.339 1.00 86.31 646 ASN A C 1
ATOM 4940 O O . ASN A 1 646 ? -15.869 0.797 -16.211 1.00 86.31 646 ASN A O 1
ATOM 4944 N N . LEU A 1 647 ? -14.355 2.455 -15.999 1.00 89.19 647 LEU A N 1
ATOM 4945 C CA . LEU A 1 647 ? -13.374 1.627 -15.302 1.00 89.19 647 LEU A CA 1
ATOM 4946 C C . LEU A 1 647 ? -13.962 1.204 -13.953 1.00 89.19 647 LEU A C 1
ATOM 4948 O O . LEU A 1 647 ? -14.332 2.052 -13.144 1.00 89.19 647 LEU A O 1
ATOM 4952 N N . LEU A 1 648 ? -14.065 -0.102 -13.747 1.00 88.31 648 LEU A N 1
ATOM 4953 C CA . LEU A 1 648 ? -14.558 -0.700 -12.517 1.00 88.31 648 LEU A CA 1
ATOM 4954 C C . LEU A 1 648 ? -13.411 -1.193 -11.636 1.00 88.31 648 LEU A C 1
ATOM 4956 O O . LEU A 1 648 ? -13.483 -1.038 -10.422 1.00 88.31 648 LEU A O 1
ATOM 4960 N N . ASP A 1 649 ? -12.399 -1.816 -12.243 1.00 88.50 649 ASP A N 1
ATOM 4961 C CA . ASP A 1 649 ? -11.334 -2.497 -11.508 1.00 88.50 649 ASP A CA 1
ATOM 4962 C C . ASP A 1 649 ? -10.036 -2.579 -12.328 1.00 88.50 649 ASP A C 1
ATOM 4964 O O . ASP A 1 649 ? -10.073 -2.612 -13.567 1.00 88.50 649 ASP A O 1
ATOM 4968 N N . VAL A 1 650 ? -8.902 -2.655 -11.633 1.00 92.44 650 VAL A N 1
ATOM 4969 C CA . VAL A 1 650 ? -7.568 -2.905 -12.192 1.00 92.44 650 VAL A CA 1
ATOM 4970 C C . VAL A 1 650 ? -6.968 -4.098 -11.466 1.00 92.44 650 VAL A C 1
ATOM 4972 O O . VAL A 1 650 ? -6.766 -4.093 -10.257 1.00 92.44 650 VAL A O 1
ATOM 4975 N N . LEU A 1 651 ? -6.694 -5.149 -12.228 1.00 93.94 651 LEU A N 1
ATOM 4976 C CA . LEU A 1 651 ? -6.288 -6.447 -11.716 1.00 93.94 651 LEU A CA 1
ATOM 4977 C C . LEU A 1 651 ? -4.901 -6.807 -12.217 1.00 93.94 651 LEU A C 1
ATOM 4979 O O . LEU A 1 651 ? -4.563 -6.538 -13.368 1.00 93.94 651 LEU A O 1
ATOM 4983 N N . PHE A 1 652 ? -4.155 -7.529 -11.394 1.00 96.19 652 PHE A N 1
ATOM 4984 C CA . PHE A 1 652 ? -2.901 -8.153 -11.785 1.00 96.19 652 PHE A CA 1
ATOM 4985 C C . PHE A 1 652 ? -3.037 -9.673 -11.745 1.00 96.19 652 PHE A C 1
ATOM 4987 O O . PHE A 1 652 ? -3.821 -10.237 -10.977 1.00 96.19 652 PHE A O 1
ATOM 4994 N N . THR A 1 653 ? -2.311 -10.351 -12.628 1.00 96.75 653 THR A N 1
ATOM 4995 C CA . THR A 1 653 ? -2.171 -11.811 -12.583 1.00 96.75 653 THR A CA 1
ATOM 4996 C C . THR A 1 653 ? -1.416 -12.259 -11.326 1.00 96.75 653 THR A C 1
ATOM 4998 O O . THR A 1 653 ? -0.675 -11.489 -10.739 1.00 96.75 653 THR A O 1
ATOM 5001 N N . ASP A 1 654 ? -1.577 -13.509 -10.910 1.00 92.69 654 ASP A N 1
ATOM 5002 C CA . ASP A 1 654 ? -1.040 -14.031 -9.651 1.00 92.69 654 ASP A CA 1
ATOM 5003 C C . ASP A 1 654 ? 0.503 -14.017 -9.623 1.00 92.69 654 ASP A C 1
ATOM 5005 O O . ASP A 1 654 ? 1.166 -14.402 -10.597 1.00 92.69 654 ASP A O 1
ATOM 5009 N N . SER A 1 655 ? 1.071 -13.584 -8.493 1.00 88.00 655 SER A N 1
ATOM 5010 C CA . SER A 1 655 ? 2.517 -13.516 -8.268 1.00 88.00 655 SER A CA 1
ATOM 5011 C C . SER A 1 655 ? 3.141 -14.908 -8.089 1.00 88.00 655 SER A C 1
ATOM 5013 O O . SER A 1 655 ? 4.323 -15.099 -8.411 1.00 88.00 655 SER A O 1
ATOM 5015 N N . ALA A 1 656 ? 2.357 -15.899 -7.640 1.00 78.56 656 ALA A N 1
ATOM 5016 C CA . ALA A 1 656 ? 2.811 -17.258 -7.383 1.00 78.56 656 ALA A CA 1
ATOM 5017 C C . ALA A 1 656 ? 3.293 -17.956 -8.664 1.00 78.56 656 ALA A C 1
ATOM 5019 O O . ALA A 1 656 ? 2.653 -17.946 -9.718 1.00 78.56 656 ALA A O 1
ATOM 5020 N N . SER A 1 657 ? 4.446 -18.621 -8.566 1.00 78.06 657 SER A N 1
ATOM 5021 C CA . SER A 1 657 ? 5.142 -19.209 -9.716 1.00 78.06 657 SER A CA 1
ATOM 5022 C C . SER A 1 657 ? 4.379 -20.345 -10.412 1.00 78.06 657 SER A C 1
ATOM 5024 O O . SER A 1 657 ? 4.646 -20.618 -11.581 1.00 78.06 657 SER A O 1
ATOM 5026 N N . ASP A 1 658 ? 3.423 -20.991 -9.742 1.00 81.69 658 ASP A N 1
ATOM 5027 C CA . ASP A 1 658 ? 2.559 -22.036 -10.303 1.00 81.69 658 ASP A CA 1
ATOM 5028 C C . ASP A 1 658 ? 1.230 -21.503 -10.874 1.00 81.69 658 ASP A C 1
ATOM 5030 O O . ASP A 1 658 ? 0.489 -22.255 -11.513 1.00 81.69 658 ASP A O 1
ATOM 5034 N N . LYS A 1 659 ? 0.945 -20.206 -10.698 1.00 89.31 659 LYS A N 1
ATOM 5035 C CA . LYS A 1 659 ? -0.288 -19.538 -11.147 1.00 89.31 659 LYS A CA 1
ATOM 5036 C C . LYS A 1 659 ? -0.058 -18.356 -12.088 1.00 89.31 659 LYS A C 1
ATOM 5038 O O . LYS A 1 659 ? -1.021 -17.674 -12.434 1.00 89.31 659 LYS A O 1
ATOM 5043 N N . VAL A 1 660 ? 1.175 -18.150 -12.553 1.00 94.31 660 VAL A N 1
ATOM 5044 C CA . VAL A 1 660 ? 1.534 -17.073 -13.491 1.00 94.31 660 VAL A CA 1
ATOM 5045 C C . VAL A 1 660 ? 0.509 -16.955 -14.620 1.00 94.31 660 VAL A C 1
ATOM 5047 O O . VAL A 1 660 ? 0.134 -17.947 -15.255 1.00 94.31 660 VAL A O 1
ATOM 5050 N N . GLY A 1 661 ? 0.060 -15.727 -14.869 1.00 96.12 661 GLY A N 1
ATOM 5051 C CA . GLY A 1 661 ? -0.935 -15.418 -15.890 1.00 96.12 661 GLY A CA 1
ATOM 5052 C C . GLY A 1 661 ? -2.386 -15.684 -15.493 1.00 96.12 661 GLY A C 1
ATOM 5053 O O . GLY A 1 661 ? -3.263 -15.559 -16.343 1.00 96.12 661 GLY A O 1
ATOM 5054 N N . GLN A 1 662 ? -2.681 -16.046 -14.243 1.00 96.62 662 GLN A N 1
ATOM 5055 C CA . GLN A 1 662 ? -4.051 -16.305 -13.794 1.00 96.62 662 GLN A CA 1
ATOM 5056 C C . GLN A 1 662 ? -4.505 -15.293 -12.753 1.00 96.62 662 GLN A C 1
ATOM 5058 O O . GLN A 1 662 ? -3.729 -14.901 -11.902 1.00 96.62 662 GLN A O 1
ATOM 5063 N N . VAL A 1 663 ? -5.773 -14.895 -12.774 1.00 94.81 663 VAL A N 1
ATOM 5064 C CA . VAL A 1 663 ? -6.407 -14.175 -11.656 1.00 94.81 663 VAL A CA 1
ATOM 5065 C C . VAL A 1 663 ? -7.900 -14.458 -11.674 1.00 94.81 663 VAL A C 1
ATOM 5067 O O . VAL A 1 663 ? -8.484 -14.613 -12.745 1.00 94.81 663 VAL A O 1
ATOM 5070 N N . THR A 1 664 ? -8.519 -14.582 -10.498 1.00 91.56 664 THR A N 1
ATOM 5071 C CA . THR A 1 664 ? -9.975 -14.738 -10.375 1.00 91.56 664 THR A CA 1
ATOM 5072 C C . THR A 1 664 ? -10.566 -13.612 -9.542 1.00 91.56 664 THR A C 1
ATOM 5074 O O . THR A 1 664 ? -10.016 -13.263 -8.493 1.00 91.56 664 THR A O 1
ATOM 5077 N N . ARG A 1 665 ? -11.676 -13.045 -10.018 1.00 88.75 665 ARG A N 1
ATOM 5078 C CA . ARG A 1 665 ? -12.416 -11.969 -9.351 1.00 88.75 665 ARG A CA 1
ATOM 5079 C C . ARG A 1 665 ? -13.914 -12.132 -9.528 1.00 88.75 665 ARG A C 1
ATOM 5081 O O . ARG A 1 665 ? -14.364 -12.537 -10.596 1.00 88.75 665 ARG A O 1
ATOM 5088 N N . ASP A 1 666 ? -14.659 -11.774 -8.494 1.00 89.00 666 ASP A N 1
ATOM 5089 C CA . ASP A 1 666 ? -16.108 -11.651 -8.561 1.00 89.00 666 ASP A CA 1
ATOM 5090 C C . ASP A 1 666 ? -16.457 -10.269 -9.110 1.00 89.00 666 ASP A C 1
ATOM 5092 O O . ASP A 1 666 ? -16.223 -9.253 -8.460 1.00 89.00 666 ASP A O 1
ATOM 5096 N N . LEU A 1 667 ? -16.998 -10.230 -10.326 1.00 91.00 667 LEU A N 1
ATOM 5097 C CA . LEU A 1 667 ? -17.403 -8.996 -10.992 1.00 91.00 667 LEU A CA 1
ATOM 5098 C C . LEU A 1 667 ? -18.936 -8.893 -11.051 1.00 91.00 667 LEU A C 1
ATOM 5100 O O . LEU A 1 667 ? -19.619 -9.919 -11.130 1.00 91.00 667 LEU A O 1
ATOM 5104 N N . PRO A 1 668 ? -19.499 -7.672 -11.044 1.00 91.81 668 PRO A N 1
ATOM 5105 C CA . PRO A 1 668 ? -20.892 -7.438 -11.397 1.00 91.81 668 PRO A CA 1
ATOM 5106 C C . PRO A 1 668 ? -21.277 -8.110 -12.717 1.00 91.81 668 PRO A C 1
ATOM 5108 O O . PRO A 1 668 ? -20.467 -8.266 -13.628 1.00 91.81 668 PRO A O 1
ATOM 5111 N N . ALA A 1 669 ? -22.546 -8.482 -12.852 1.00 90.88 669 ALA A N 1
ATOM 5112 C CA . ALA A 1 669 ? -23.057 -8.901 -14.151 1.00 90.88 669 ALA A CA 1
ATOM 5113 C C . ALA A 1 669 ? -23.203 -7.688 -15.086 1.00 90.88 669 ALA A C 1
ATOM 5115 O O . ALA A 1 669 ? -23.624 -6.614 -14.654 1.00 90.88 669 ALA A O 1
ATOM 5116 N N . GLY A 1 670 ? -22.905 -7.864 -16.372 1.00 92.12 670 GLY A N 1
ATOM 5117 C CA . GLY A 1 670 ? -22.987 -6.792 -17.363 1.00 92.12 670 GLY A CA 1
ATOM 5118 C C . GLY A 1 670 ? -22.066 -6.995 -18.562 1.00 92.12 670 GLY A C 1
ATOM 5119 O O . GLY A 1 670 ? -21.416 -8.032 -18.685 1.00 92.12 670 GLY A O 1
ATOM 5120 N N . HIS A 1 671 ? -22.025 -5.996 -19.446 1.00 94.00 671 HIS A N 1
ATOM 5121 C CA . HIS A 1 671 ? -21.158 -5.993 -20.620 1.00 94.00 671 HIS A CA 1
ATOM 5122 C C . HIS A 1 671 ? -19.788 -5.404 -20.272 1.00 94.00 671 HIS A C 1
ATOM 5124 O O . HIS A 1 671 ? -19.683 -4.225 -19.911 1.00 94.00 671 HIS A O 1
ATOM 5130 N N . TYR A 1 672 ? -18.747 -6.225 -20.387 1.00 95.50 672 TYR A N 1
ATOM 5131 C CA . TYR A 1 672 ? -17.379 -5.847 -20.060 1.00 95.50 672 TYR A CA 1
ATOM 5132 C C . TYR A 1 672 ? -16.522 -5.669 -21.297 1.00 95.50 672 TYR A C 1
ATOM 5134 O O . TYR A 1 672 ? -16.517 -6.516 -22.187 1.00 95.50 672 TYR A O 1
ATOM 5142 N N . LYS A 1 673 ? -15.695 -4.624 -21.257 1.00 97.25 673 LYS A N 1
ATOM 5143 C CA . LYS A 1 673 ? -14.496 -4.469 -22.075 1.00 97.25 673 LYS A CA 1
ATOM 5144 C C . LYS A 1 673 ? -13.280 -4.607 -21.162 1.00 97.25 673 LYS A C 1
ATOM 5146 O O . LYS A 1 673 ? -13.014 -3.741 -20.336 1.00 97.25 673 LYS A O 1
ATOM 5151 N N . PHE A 1 674 ? -12.538 -5.695 -21.305 1.00 97.25 674 PHE A N 1
ATOM 5152 C CA . PHE A 1 674 ? -11.268 -5.912 -20.622 1.00 97.25 674 PHE A CA 1
ATOM 5153 C C . PHE A 1 674 ? -10.116 -5.416 -21.486 1.00 97.25 674 PHE A C 1
ATOM 5155 O O . PHE A 1 674 ? -10.006 -5.819 -22.645 1.00 97.25 674 PHE A O 1
ATOM 5162 N N . VAL A 1 675 ? -9.249 -4.574 -20.927 1.00 96.44 675 VAL A N 1
ATOM 5163 C CA . VAL A 1 675 ? -8.004 -4.123 -21.563 1.00 96.44 675 VAL A CA 1
ATOM 5164 C C . VAL A 1 675 ? -6.833 -4.802 -20.866 1.00 96.44 675 VAL A C 1
ATOM 5166 O O . VAL A 1 675 ? -6.673 -4.666 -19.659 1.00 96.44 675 VAL A O 1
ATOM 5169 N N . ILE A 1 676 ? -6.042 -5.559 -21.619 1.00 96.38 676 ILE A N 1
ATOM 5170 C CA . ILE A 1 676 ? -4.934 -6.367 -21.117 1.00 96.38 676 ILE A CA 1
ATOM 5171 C C . ILE A 1 676 ? -3.623 -5.725 -21.561 1.00 96.38 676 ILE A C 1
ATOM 5173 O O . ILE A 1 676 ? -3.366 -5.605 -22.764 1.00 96.38 676 ILE A O 1
ATOM 5177 N N . ASN A 1 677 ? -2.801 -5.344 -20.587 1.00 93.25 677 ASN A N 1
ATOM 5178 C CA . ASN A 1 677 ? -1.499 -4.719 -20.777 1.00 93.25 677 ASN A CA 1
ATOM 5179 C C . ASN A 1 677 ? -0.377 -5.673 -20.324 1.00 93.25 677 ASN A C 1
ATOM 5181 O O . ASN A 1 677 ? -0.392 -6.177 -19.201 1.00 93.25 677 ASN A O 1
ATOM 5185 N N . ALA A 1 678 ? 0.570 -5.935 -21.231 1.00 93.38 678 ALA A N 1
ATOM 5186 C CA . ALA A 1 678 ? 1.741 -6.789 -21.024 1.00 93.38 678 ALA A CA 1
ATOM 5187 C C . ALA A 1 678 ? 2.938 -6.227 -21.819 1.00 93.38 678 ALA A C 1
ATOM 5189 O O . ALA A 1 678 ? 3.185 -6.607 -22.971 1.00 93.38 678 ALA A O 1
ATOM 5190 N N . GLY A 1 679 ? 3.653 -5.282 -21.210 1.00 88.25 679 GLY A N 1
ATOM 5191 C CA . GLY A 1 679 ? 4.780 -4.542 -21.777 1.00 88.25 679 GLY A CA 1
ATOM 5192 C C . GLY A 1 679 ? 4.576 -3.026 -21.858 1.00 88.25 679 GLY A C 1
ATOM 5193 O O . GLY A 1 679 ? 5.304 -2.396 -22.621 1.00 88.25 679 GLY A O 1
ATOM 5194 N N . ALA A 1 680 ? 3.572 -2.465 -21.167 1.00 82.75 680 ALA A N 1
ATOM 5195 C CA . ALA A 1 680 ? 3.256 -1.029 -21.060 1.00 82.75 680 ALA A CA 1
ATOM 5196 C C . ALA A 1 680 ? 3.270 -0.243 -22.385 1.00 82.75 680 ALA A C 1
ATOM 5198 O O . ALA A 1 680 ? 3.661 0.916 -22.429 1.00 82.75 680 ALA A O 1
ATOM 5199 N N . GLY A 1 681 ? 2.892 -0.873 -23.501 1.00 86.62 681 GLY A N 1
ATOM 5200 C CA . GLY A 1 681 ? 2.943 -0.214 -24.810 1.00 86.62 681 GLY A CA 1
ATOM 5201 C C . GLY A 1 681 ? 4.357 0.020 -25.369 1.00 86.62 681 GLY A C 1
ATOM 5202 O O . GLY A 1 681 ? 4.509 0.787 -26.314 1.00 86.62 681 GLY A O 1
AT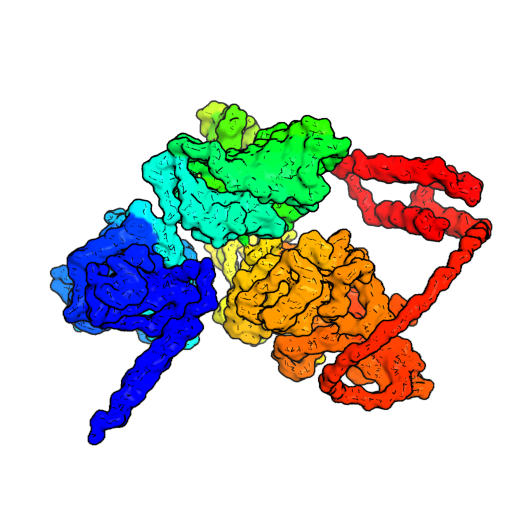OM 5203 N N . PHE A 1 682 ? 5.396 -0.639 -24.842 1.00 92.50 682 PHE A N 1
ATOM 5204 C CA . PHE A 1 682 ? 6.765 -0.579 -25.378 1.00 92.50 682 PHE A CA 1
ATOM 5205 C C . PHE A 1 682 ? 7.053 -1.694 -26.375 1.00 92.50 682 PHE A C 1
ATOM 5207 O O . PHE A 1 682 ? 7.554 -1.448 -27.468 1.00 92.50 682 PHE A O 1
ATOM 5214 N N . THR A 1 683 ? 6.768 -2.941 -25.997 1.00 92.19 683 THR A N 1
ATOM 5215 C CA . THR A 1 683 ? 7.133 -4.122 -26.801 1.00 92.19 683 THR A CA 1
ATOM 5216 C C . THR A 1 683 ? 5.930 -4.782 -27.464 1.00 92.19 683 THR A C 1
ATOM 5218 O O . THR A 1 683 ? 6.107 -5.583 -28.384 1.00 92.19 683 THR A O 1
ATOM 5221 N N . ARG A 1 684 ? 4.707 -4.446 -27.033 1.00 91.31 684 ARG A N 1
ATOM 5222 C CA . ARG A 1 684 ? 3.439 -4.979 -27.547 1.00 91.31 684 ARG A CA 1
ATOM 5223 C C . ARG A 1 684 ? 2.331 -3.936 -27.486 1.00 91.31 684 ARG A C 1
ATOM 5225 O O . ARG A 1 684 ? 2.321 -3.093 -26.592 1.00 91.31 684 ARG A O 1
ATOM 5232 N N . ASP A 1 685 ? 1.381 -4.060 -28.405 1.00 89.12 685 ASP A N 1
ATOM 5233 C CA . ASP A 1 685 ? 0.096 -3.373 -28.323 1.00 89.12 685 ASP A CA 1
ATOM 5234 C C . ASP A 1 685 ? -0.742 -3.926 -27.163 1.00 89.12 685 ASP A C 1
ATOM 5236 O O . ASP A 1 685 ? -0.675 -5.115 -26.829 1.00 89.12 685 ASP A O 1
ATOM 5240 N N . TRP A 1 686 ? -1.573 -3.067 -26.578 1.00 91.00 686 TRP A N 1
ATOM 5241 C CA . TRP A 1 686 ? -2.592 -3.494 -25.624 1.00 91.00 686 TRP A CA 1
ATOM 5242 C C . TRP A 1 686 ? -3.642 -4.351 -26.329 1.00 91.00 686 TRP A C 1
ATOM 5244 O O . TRP A 1 686 ? -3.946 -4.150 -27.507 1.00 91.00 686 TRP A O 1
ATOM 5254 N N . MET A 1 687 ? -4.230 -5.298 -25.604 1.00 93.88 687 MET A N 1
ATOM 5255 C CA . MET A 1 687 ? -5.298 -6.140 -26.139 1.00 93.88 687 MET A CA 1
ATOM 5256 C C . MET A 1 687 ? -6.637 -5.829 -25.499 1.00 93.88 687 MET A C 1
ATOM 5258 O O . MET A 1 687 ? -6.711 -5.468 -24.330 1.00 93.88 687 MET A O 1
ATOM 5262 N N . THR A 1 688 ? -7.710 -6.035 -26.256 1.00 95.94 688 THR A N 1
ATOM 5263 C CA . THR A 1 688 ? -9.076 -5.855 -25.770 1.00 95.94 688 THR A CA 1
ATOM 5264 C C . THR A 1 688 ? -9.874 -7.144 -25.921 1.00 95.94 688 THR A C 1
ATOM 5266 O O . THR A 1 688 ? -9.780 -7.834 -26.941 1.00 95.94 688 THR A O 1
ATOM 5269 N N . LYS A 1 689 ? -10.657 -7.482 -24.896 1.00 96.25 689 LYS A N 1
ATOM 5270 C CA . LYS A 1 689 ? -11.629 -8.578 -24.903 1.00 96.25 689 LYS A CA 1
ATOM 5271 C C . LYS A 1 689 ? -12.973 -8.061 -24.427 1.00 96.25 689 LYS A C 1
ATOM 5273 O O . LYS A 1 689 ? -13.038 -7.423 -23.386 1.00 96.25 689 LYS A O 1
ATOM 5278 N N . GLU A 1 690 ? -14.028 -8.380 -25.160 1.00 95.88 690 GLU A N 1
ATOM 5279 C CA . GLU A 1 690 ? -15.396 -8.050 -24.767 1.00 95.88 690 GLU A CA 1
ATOM 5280 C C . GLU A 1 690 ? -16.152 -9.324 -24.388 1.00 95.88 690 GLU A C 1
ATOM 5282 O O . GLU A 1 690 ? -16.017 -10.350 -25.064 1.00 95.88 690 GLU A O 1
ATOM 5287 N N . ILE A 1 691 ? -16.903 -9.279 -23.289 1.00 94.75 691 ILE A N 1
ATOM 5288 C CA . ILE A 1 691 ? -17.702 -10.407 -22.799 1.00 94.75 691 ILE A CA 1
ATOM 5289 C C . ILE A 1 691 ? -18.899 -9.915 -21.987 1.00 94.75 691 ILE A C 1
ATOM 5291 O O . ILE A 1 691 ? -18.797 -8.959 -21.222 1.00 94.75 691 ILE A O 1
ATOM 5295 N N . ASP A 1 692 ? -20.024 -10.611 -22.123 1.00 93.56 692 ASP A N 1
ATOM 5296 C CA . ASP A 1 692 ? -21.189 -10.430 -21.263 1.00 93.56 692 ASP A CA 1
ATOM 5297 C C . ASP A 1 692 ? -21.123 -11.399 -20.080 1.00 93.56 692 ASP A C 1
ATOM 5299 O O . ASP A 1 692 ? -21.030 -12.618 -20.256 1.00 93.56 692 ASP A O 1
ATOM 5303 N N . LEU A 1 693 ? -21.175 -10.858 -18.865 1.00 92.88 693 LEU A N 1
ATOM 5304 C CA . LEU A 1 693 ? -21.210 -11.628 -17.628 1.00 92.88 693 LEU A CA 1
ATOM 5305 C C . LEU A 1 693 ? -22.644 -11.766 -17.123 1.00 92.88 693 LEU A C 1
ATOM 5307 O O . LEU A 1 693 ? -23.382 -10.785 -17.022 1.00 92.88 693 LEU A O 1
ATOM 5311 N N . GLU A 1 694 ? -23.025 -12.987 -16.752 1.00 89.19 694 GLU A N 1
ATOM 5312 C CA . GLU A 1 694 ? -24.344 -13.293 -16.201 1.00 89.19 694 GLU A CA 1
ATOM 5313 C C . GLU A 1 694 ? -24.290 -13.526 -14.675 1.00 89.19 694 GLU A C 1
ATOM 5315 O O . GLU A 1 694 ? -23.352 -14.160 -14.186 1.00 89.19 694 GLU A O 1
ATOM 5320 N N . PRO A 1 695 ? -25.324 -13.126 -13.904 1.00 84.69 695 PRO A N 1
ATOM 5321 C CA . PRO A 1 695 ? -25.335 -13.299 -12.449 1.00 84.69 695 PRO A CA 1
ATOM 5322 C C . PRO A 1 695 ? -25.207 -14.766 -12.004 1.00 84.69 695 PRO A C 1
ATOM 5324 O O . PRO A 1 695 ? -26.054 -15.609 -12.340 1.00 84.69 695 PRO A O 1
ATOM 5327 N N . GLY A 1 696 ? -24.196 -15.054 -11.181 1.00 79.94 696 GLY A N 1
ATOM 5328 C CA . GLY A 1 696 ? -23.926 -16.369 -10.597 1.00 79.94 696 GLY A CA 1
ATOM 5329 C C . GLY A 1 696 ? -23.340 -17.398 -11.568 1.00 79.94 696 GLY A C 1
ATOM 5330 O O . GLY A 1 696 ? -23.219 -18.565 -11.199 1.00 79.94 696 GLY A O 1
ATOM 5331 N N . LYS A 1 697 ? -23.009 -17.013 -12.810 1.00 86.25 697 LYS A N 1
ATOM 5332 C CA . LYS A 1 697 ? -22.370 -17.908 -13.783 1.00 86.25 697 LYS A CA 1
ATOM 5333 C C . LYS A 1 697 ? -20.868 -17.616 -13.860 1.00 86.25 697 LYS A C 1
ATOM 5335 O O . LYS A 1 697 ? -20.505 -16.507 -14.244 1.00 86.25 697 LYS A O 1
ATOM 5340 N N . PRO A 1 698 ? -20.000 -18.597 -13.557 1.00 90.00 698 PRO A N 1
ATOM 5341 C CA . PRO A 1 698 ? -18.569 -18.435 -13.762 1.00 90.00 698 PRO A CA 1
ATOM 5342 C C . PRO A 1 698 ? -18.219 -18.234 -15.242 1.00 90.00 698 PRO A C 1
ATOM 5344 O O . PRO A 1 698 ? -18.790 -18.901 -16.109 1.00 90.00 698 PRO A O 1
ATOM 5347 N N . ALA A 1 699 ? -17.244 -17.372 -15.522 1.00 93.75 699 ALA A N 1
ATOM 5348 C CA . ALA A 1 699 ? -16.697 -17.129 -16.854 1.00 93.75 699 ALA A CA 1
ATOM 5349 C C . ALA A 1 699 ? -15.173 -17.319 -16.874 1.00 93.75 699 ALA A C 1
ATOM 5351 O O . ALA A 1 699 ? -14.484 -17.144 -15.870 1.00 93.75 699 ALA A O 1
ATOM 5352 N N . THR A 1 700 ? -14.623 -17.677 -18.036 1.00 95.62 700 THR A N 1
ATOM 5353 C CA . THR A 1 700 ? -13.171 -17.742 -18.251 1.00 95.62 700 THR A CA 1
ATOM 5354 C C . THR A 1 700 ? -12.788 -16.876 -19.443 1.00 95.62 700 THR A C 1
ATOM 5356 O O . THR A 1 700 ? -13.333 -17.048 -20.532 1.00 95.62 700 THR A O 1
ATOM 5359 N N . VAL A 1 701 ? -11.836 -15.966 -19.238 1.00 96.38 701 VAL A N 1
ATOM 5360 C CA . VAL A 1 701 ? -11.283 -15.093 -20.279 1.00 96.38 701 VAL A CA 1
ATOM 5361 C C . VAL A 1 701 ? -9.876 -15.578 -20.617 1.00 96.38 701 VAL A C 1
ATOM 5363 O O . VAL A 1 701 ? -8.920 -15.330 -19.882 1.00 96.38 701 VAL A O 1
ATOM 5366 N N . GLU A 1 702 ? -9.752 -16.295 -21.732 1.00 96.44 702 GLU A N 1
ATOM 5367 C CA . GLU A 1 702 ? -8.462 -16.783 -22.228 1.00 96.44 702 GLU A CA 1
ATOM 5368 C C . GLU A 1 702 ? -7.824 -15.774 -23.189 1.00 96.44 702 GLU A C 1
ATOM 5370 O O . GLU A 1 702 ? -8.437 -15.298 -24.153 1.00 96.44 702 GLU A O 1
ATOM 5375 N N . VAL A 1 703 ? -6.563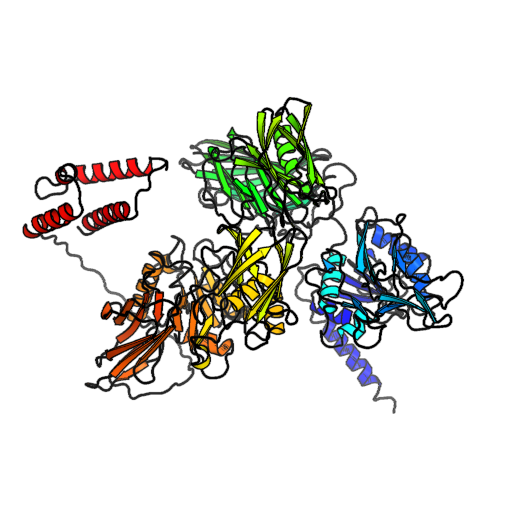 -15.443 -22.918 1.00 96.69 703 VAL A N 1
ATOM 5376 C CA . VAL A 1 703 ? -5.804 -14.421 -23.630 1.00 96.69 703 VAL A CA 1
ATOM 5377 C C . VAL A 1 703 ? -4.454 -14.997 -24.047 1.00 96.69 703 VAL A C 1
ATOM 5379 O O . VAL A 1 703 ? -3.617 -15.333 -23.215 1.00 96.69 703 VAL A O 1
ATOM 5382 N N . GLN A 1 704 ? -4.230 -15.088 -25.356 1.00 96.44 704 GLN A N 1
ATOM 5383 C CA . GLN A 1 704 ? -2.937 -15.446 -25.933 1.00 96.44 704 GLN A CA 1
ATOM 5384 C C . GLN A 1 704 ? -2.251 -14.162 -26.408 1.00 96.44 704 GLN A C 1
ATOM 5386 O O . GLN A 1 704 ? -2.686 -13.561 -27.389 1.00 96.44 704 GLN A O 1
ATOM 5391 N N . LEU A 1 705 ? -1.195 -13.737 -25.710 1.00 95.31 705 LEU A N 1
ATOM 5392 C CA . LEU A 1 705 ? -0.384 -12.581 -26.088 1.00 95.31 705 LEU A CA 1
ATOM 5393 C C . LEU A 1 705 ? 0.287 -12.832 -27.452 1.00 95.31 705 LEU A C 1
ATOM 5395 O O . LEU A 1 705 ? 0.773 -13.952 -27.682 1.00 95.31 705 LEU A O 1
ATOM 5399 N N . PRO A 1 706 ? 0.357 -11.815 -28.334 1.00 92.56 706 PRO A N 1
ATOM 5400 C CA . PRO A 1 706 ? 1.119 -11.891 -29.576 1.00 92.56 706 PRO A CA 1
ATOM 5401 C C . PRO A 1 706 ? 2.635 -11.898 -29.310 1.00 92.56 706 PRO A C 1
ATOM 5403 O O . PRO A 1 706 ? 3.102 -11.682 -28.185 1.00 92.56 706 PRO A O 1
ATOM 5406 N N . ASP A 1 707 ? 3.430 -12.137 -30.353 1.00 92.25 707 ASP A N 1
ATOM 5407 C CA . ASP A 1 707 ? 4.880 -11.920 -30.300 1.00 92.25 707 ASP A CA 1
ATOM 5408 C C . ASP A 1 707 ? 5.216 -10.452 -29.982 1.00 92.25 707 ASP A C 1
ATOM 5410 O O . ASP A 1 707 ? 4.447 -9.544 -30.305 1.00 92.25 707 ASP A O 1
ATOM 5414 N N . LYS A 1 708 ? 6.362 -10.221 -29.320 1.00 92.44 708 LYS A N 1
ATOM 5415 C CA . LYS A 1 708 ? 6.893 -8.864 -29.124 1.00 92.44 708 LYS A CA 1
ATOM 5416 C C . LYS A 1 708 ? 7.113 -8.230 -30.503 1.00 92.44 708 LYS A C 1
ATOM 5418 O O . LYS A 1 708 ? 7.744 -8.845 -31.361 1.00 92.44 708 LYS A O 1
ATOM 5423 N N . LYS A 1 709 ? 6.631 -7.003 -30.706 1.00 93.44 709 LYS A N 1
ATOM 5424 C CA . LYS A 1 709 ? 6.942 -6.204 -31.898 1.00 93.44 709 LYS A CA 1
ATOM 5425 C C . LYS A 1 709 ? 8.396 -5.731 -31.873 1.00 93.44 709 LYS A C 1
ATOM 5427 O O . LYS A 1 709 ? 9.050 -5.713 -32.910 1.00 93.44 709 LYS A O 1
ATOM 5432 N N . TYR A 1 710 ? 8.902 -5.410 -30.682 1.00 94.38 710 TYR A N 1
ATOM 5433 C CA . TYR A 1 710 ? 10.288 -5.007 -30.458 1.00 94.38 710 TYR A CA 1
ATOM 5434 C C . TYR A 1 710 ? 10.906 -5.801 -29.307 1.00 94.38 710 TYR A C 1
ATOM 5436 O O . TYR A 1 710 ? 10.244 -6.061 -28.304 1.00 94.38 710 TYR A O 1
ATOM 5444 N N . ASP A 1 711 ? 12.179 -6.160 -29.458 1.00 93.62 711 ASP A N 1
ATOM 5445 C CA . ASP A 1 711 ? 12.935 -6.982 -28.509 1.00 93.62 711 ASP A CA 1
ATOM 5446 C C . ASP A 1 711 ? 14.229 -6.248 -28.094 1.00 93.62 711 ASP A C 1
ATOM 5448 O O . ASP A 1 711 ? 15.287 -6.452 -28.701 1.00 93.62 711 ASP A O 1
ATOM 5452 N N . PRO A 1 712 ? 14.143 -5.297 -27.141 1.00 96.06 712 PRO A N 1
ATOM 5453 C CA . PRO A 1 712 ? 15.307 -4.546 -26.670 1.00 96.06 712 PRO A CA 1
ATOM 5454 C C . PRO A 1 712 ? 16.335 -5.447 -25.967 1.00 96.06 712 PRO A C 1
ATOM 5456 O O . PRO A 1 712 ? 17.537 -5.241 -26.152 1.00 96.06 712 PRO A O 1
ATOM 5459 N N . GLU A 1 713 ? 15.881 -6.487 -25.264 1.00 95.19 713 GLU A N 1
ATOM 5460 C CA . GLU A 1 713 ? 16.722 -7.470 -24.567 1.00 95.19 713 GLU A CA 1
ATOM 5461 C C . GLU A 1 713 ? 17.650 -8.201 -25.550 1.00 95.19 713 GLU A C 1
ATOM 5463 O O . GLU A 1 713 ? 18.850 -8.334 -25.302 1.00 95.19 713 GLU A O 1
ATOM 5468 N N . ALA A 1 714 ? 17.140 -8.589 -26.728 1.00 94.56 714 ALA A N 1
ATOM 5469 C CA . ALA A 1 714 ? 17.951 -9.192 -27.792 1.00 94.56 714 ALA A CA 1
ATOM 5470 C C . ALA A 1 714 ? 19.053 -8.259 -28.333 1.00 94.56 714 ALA A C 1
ATOM 5472 O O . ALA A 1 714 ? 20.021 -8.724 -28.942 1.00 94.56 714 ALA A O 1
ATOM 5473 N N . LYS A 1 715 ? 18.927 -6.946 -28.105 1.00 95.00 715 LYS A N 1
ATOM 5474 C CA . LYS A 1 715 ? 19.945 -5.929 -28.410 1.00 95.00 715 LYS A CA 1
ATOM 5475 C C . LYS A 1 715 ? 20.784 -5.534 -27.189 1.00 95.00 715 LYS A C 1
ATOM 5477 O O . LYS A 1 715 ? 21.572 -4.600 -27.297 1.00 95.00 715 LYS A O 1
ATOM 5482 N N . GLY A 1 716 ? 20.629 -6.218 -26.055 1.00 97.38 716 GLY A N 1
ATOM 5483 C CA . GLY A 1 716 ? 21.348 -5.954 -24.807 1.00 97.38 716 GLY A CA 1
ATOM 5484 C C . GLY A 1 716 ? 20.799 -4.785 -23.989 1.00 97.38 716 GLY A C 1
ATOM 5485 O O . GLY A 1 716 ? 21.475 -4.348 -23.065 1.00 97.38 716 GLY A O 1
ATOM 5486 N N . TRP A 1 717 ? 19.617 -4.257 -24.312 1.00 98.25 717 TRP A N 1
ATOM 5487 C CA . TRP A 1 717 ? 18.995 -3.152 -23.581 1.00 98.25 717 TRP A CA 1
ATOM 5488 C C . TRP A 1 717 ? 17.922 -3.676 -22.637 1.00 98.25 717 TRP A C 1
ATOM 5490 O O . TRP A 1 717 ? 16.946 -4.262 -23.095 1.00 98.25 717 TRP A O 1
ATOM 5500 N N . TYR A 1 718 ? 18.092 -3.413 -21.344 1.00 98.44 718 TYR A N 1
ATOM 5501 C CA . TYR A 1 718 ? 17.208 -3.911 -20.292 1.00 98.44 718 TYR A CA 1
ATOM 5502 C C . TYR A 1 718 ? 16.583 -2.758 -19.512 1.00 98.44 718 TYR A C 1
ATOM 5504 O O . TYR A 1 718 ? 17.284 -1.832 -19.091 1.00 98.44 718 TYR A O 1
ATOM 5512 N N . ALA A 1 719 ? 15.271 -2.821 -19.337 1.00 97.62 719 ALA A N 1
ATOM 5513 C CA . ALA A 1 719 ? 14.454 -1.825 -18.672 1.00 97.62 719 ALA A CA 1
ATOM 5514 C C . ALA A 1 719 ? 14.397 -2.030 -17.156 1.00 97.62 719 ALA A C 1
ATOM 5516 O O . ALA A 1 719 ? 14.173 -3.143 -16.680 1.00 97.62 719 ALA A O 1
ATOM 5517 N N . ALA A 1 720 ? 14.475 -0.934 -16.407 1.00 97.56 720 ALA A N 1
ATOM 5518 C CA . ALA A 1 720 ? 13.969 -0.882 -15.042 1.00 97.56 720 ALA A CA 1
ATOM 5519 C C . ALA A 1 720 ? 13.347 0.482 -14.745 1.00 97.56 720 ALA A C 1
ATOM 5521 O O . ALA A 1 720 ? 13.638 1.485 -15.407 1.00 97.56 720 ALA A O 1
ATOM 5522 N N . ASP A 1 721 ? 12.518 0.482 -13.715 1.00 97.69 721 ASP A N 1
ATOM 5523 C CA . ASP A 1 721 ? 11.993 1.666 -13.064 1.00 97.69 721 ASP A CA 1
ATOM 5524 C C . ASP A 1 721 ? 12.637 1.748 -11.679 1.00 97.69 721 ASP A C 1
ATOM 5526 O O . ASP A 1 721 ? 12.537 0.802 -10.905 1.00 97.69 721 ASP A O 1
ATOM 5530 N N . THR A 1 722 ? 13.400 2.807 -11.408 1.00 97.19 722 THR A N 1
ATOM 5531 C CA . THR A 1 722 ? 14.248 2.917 -10.208 1.00 97.19 722 THR A CA 1
ATOM 5532 C C . THR A 1 722 ? 13.634 3.752 -9.095 1.00 97.19 722 THR A C 1
ATOM 5534 O O . THR A 1 722 ? 14.367 4.203 -8.209 1.00 97.19 722 THR A O 1
ATOM 5537 N N . HIS A 1 723 ? 12.321 3.987 -9.139 1.00 98.00 723 HIS A N 1
ATOM 5538 C CA . HIS A 1 723 ? 11.616 4.716 -8.093 1.00 98.00 723 HIS A CA 1
ATOM 5539 C C . HIS A 1 723 ? 10.135 4.316 -8.042 1.00 98.00 723 HIS A C 1
ATOM 5541 O O . HIS A 1 723 ? 9.364 4.643 -8.944 1.00 98.00 723 HIS A O 1
ATOM 5547 N N . LEU A 1 724 ? 9.772 3.529 -7.027 1.00 95.06 724 LEU A N 1
ATOM 5548 C CA . LEU A 1 724 ? 8.469 2.876 -6.886 1.00 95.06 724 LEU A CA 1
ATOM 5549 C C . LEU A 1 724 ? 8.164 2.561 -5.410 1.00 95.06 724 LEU A C 1
ATOM 5551 O O . LEU A 1 724 ? 9.066 2.124 -4.682 1.00 95.06 724 LEU A O 1
ATOM 5555 N N . HIS A 1 725 ? 6.889 2.649 -5.016 1.00 90.38 725 HIS A N 1
ATOM 5556 C CA . HIS A 1 725 ? 6.429 2.494 -3.631 1.00 90.38 725 HIS A CA 1
ATOM 5557 C C . HIS A 1 725 ? 5.366 1.400 -3.466 1.00 90.38 725 HIS A C 1
ATOM 5559 O O . HIS A 1 725 ? 4.517 1.144 -4.324 1.00 90.38 725 HIS A O 1
ATOM 5565 N N . THR A 1 726 ? 5.414 0.736 -2.317 1.00 82.50 726 THR A N 1
ATOM 5566 C CA . THR A 1 726 ? 4.510 -0.342 -1.902 1.00 82.50 726 THR A CA 1
ATOM 5567 C C . THR A 1 726 ? 3.638 0.101 -0.730 1.00 82.50 726 THR A C 1
ATOM 5569 O O . THR A 1 726 ? 3.881 1.143 -0.134 1.00 82.50 726 THR A O 1
ATOM 5572 N N . GLN A 1 727 ? 2.696 -0.751 -0.312 1.00 72.25 727 GLN A N 1
ATOM 5573 C CA . GLN A 1 727 ? 1.925 -0.598 0.935 1.00 72.25 727 GLN A CA 1
ATOM 5574 C C . GLN A 1 727 ? 2.776 -0.437 2.214 1.00 72.25 727 GLN A C 1
ATOM 5576 O O . GLN A 1 727 ? 2.235 -0.198 3.285 1.00 72.25 727 GLN A O 1
ATOM 5581 N N . PHE A 1 728 ? 4.090 -0.686 2.156 1.00 65.69 728 PHE A N 1
ATOM 5582 C CA . PHE A 1 728 ? 4.982 -0.472 3.295 1.00 65.69 728 PHE A CA 1
ATOM 5583 C C . PHE A 1 728 ? 5.530 0.953 3.361 1.00 65.69 728 PHE A C 1
ATOM 5585 O O . PHE A 1 728 ? 6.013 1.353 4.421 1.00 65.69 728 PHE A O 1
ATOM 5592 N N . SER A 1 729 ? 5.490 1.686 2.247 1.00 68.75 729 SER A N 1
ATOM 5593 C CA . SER A 1 729 ? 5.696 3.128 2.232 1.00 68.75 729 SER A CA 1
ATOM 5594 C C . SER A 1 729 ? 4.462 3.817 2.803 1.00 68.75 729 SER A C 1
ATOM 5596 O O . SER A 1 729 ? 3.353 3.305 2.703 1.00 68.75 729 SER A O 1
ATOM 5598 N N . PHE A 1 730 ? 4.636 4.992 3.394 1.00 57.28 730 PHE A N 1
ATOM 5599 C CA . PHE A 1 730 ? 3.531 5.686 4.060 1.00 57.28 730 PHE A CA 1
ATOM 5600 C C . PHE A 1 730 ? 2.489 6.286 3.115 1.00 57.28 730 PHE A C 1
ATOM 5602 O O . PHE A 1 730 ? 1.381 6.624 3.524 1.00 57.28 730 PHE A O 1
ATOM 5609 N N . ASP A 1 731 ? 2.883 6.462 1.868 1.00 60.66 731 ASP A N 1
ATOM 5610 C CA . ASP A 1 731 ? 2.128 7.026 0.762 1.00 60.66 731 ASP A CA 1
ATOM 5611 C C . ASP A 1 731 ? 1.919 6.019 -0.372 1.00 60.66 731 ASP A C 1
ATOM 5613 O O . ASP A 1 731 ? 1.272 6.347 -1.363 1.00 60.66 731 ASP A O 1
ATOM 5617 N N . GLY A 1 732 ? 2.436 4.795 -0.232 1.00 68.88 732 GLY A N 1
ATOM 5618 C CA . GLY A 1 732 ? 2.206 3.716 -1.180 1.00 68.88 732 GLY A CA 1
ATOM 5619 C C . GLY A 1 732 ? 1.026 2.844 -0.755 1.00 68.88 732 GLY A C 1
ATOM 5620 O O . GLY A 1 732 ? 0.812 2.581 0.424 1.00 68.88 732 GLY A O 1
ATOM 5621 N N . THR A 1 733 ? 0.257 2.353 -1.726 1.00 72.81 733 THR A N 1
ATOM 5622 C CA . THR A 1 733 ? -0.926 1.500 -1.476 1.00 72.81 733 THR A CA 1
ATOM 5623 C C . THR A 1 733 ? -0.880 0.152 -2.180 1.00 72.81 733 THR A C 1
ATOM 5625 O O . THR A 1 733 ? -1.695 -0.734 -1.903 1.00 72.81 733 THR A O 1
ATOM 5628 N N . THR A 1 734 ? 0.083 -0.042 -3.080 1.00 79.44 734 THR A N 1
ATOM 5629 C CA . THR A 1 734 ? 0.178 -1.271 -3.867 1.00 79.44 734 THR A CA 1
ATOM 5630 C C . THR A 1 734 ? 0.625 -2.442 -2.997 1.00 79.44 734 THR A C 1
ATOM 5632 O O . THR A 1 734 ? 1.709 -2.422 -2.402 1.00 79.44 734 THR A O 1
ATOM 5635 N N . LYS A 1 735 ? -0.177 -3.511 -2.956 1.00 79.94 735 LYS A N 1
ATOM 5636 C CA . LYS A 1 735 ? 0.196 -4.737 -2.239 1.00 79.94 735 LYS A CA 1
ATOM 5637 C C . LYS A 1 735 ? 1.452 -5.347 -2.834 1.00 79.94 735 LYS A C 1
ATOM 5639 O O . LYS A 1 735 ? 1.604 -5.363 -4.047 1.00 79.94 735 LYS A O 1
ATOM 5644 N N . ILE A 1 736 ? 2.315 -5.928 -2.002 1.00 85.94 736 ILE A N 1
ATOM 5645 C CA . ILE A 1 736 ? 3.631 -6.404 -2.460 1.00 85.94 736 ILE A CA 1
ATOM 5646 C C . ILE A 1 736 ? 3.565 -7.449 -3.593 1.00 85.94 736 ILE A C 1
ATOM 5648 O O . ILE A 1 736 ? 4.436 -7.462 -4.461 1.00 85.94 736 ILE A O 1
ATOM 5652 N N . ASP A 1 737 ? 2.527 -8.291 -3.617 1.00 87.44 737 ASP A N 1
ATOM 5653 C CA . ASP A 1 737 ? 2.299 -9.263 -4.695 1.00 87.44 737 ASP A CA 1
ATOM 5654 C C . ASP A 1 737 ? 1.934 -8.574 -6.018 1.00 87.44 737 ASP A C 1
ATOM 5656 O O . ASP A 1 737 ? 2.527 -8.873 -7.056 1.00 87.44 737 ASP A O 1
ATOM 5660 N N . ASP A 1 738 ? 1.005 -7.617 -5.967 1.00 92.75 738 ASP A N 1
ATOM 5661 C CA . ASP A 1 738 ? 0.560 -6.855 -7.136 1.00 92.75 738 ASP A CA 1
ATOM 5662 C C . ASP A 1 738 ? 1.650 -5.885 -7.612 1.00 92.75 738 ASP A C 1
ATOM 5664 O O . ASP A 1 738 ? 1.833 -5.733 -8.810 1.00 92.75 738 ASP A O 1
ATOM 5668 N N . PHE A 1 739 ? 2.440 -5.310 -6.701 1.00 95.38 739 PHE A N 1
ATOM 5669 C CA . PHE A 1 739 ? 3.601 -4.460 -6.989 1.00 95.38 739 PHE A CA 1
ATOM 5670 C C . PHE A 1 739 ? 4.693 -5.204 -7.762 1.00 95.38 739 PHE A C 1
ATOM 5672 O O . PHE A 1 739 ? 5.309 -4.680 -8.687 1.00 95.38 739 PHE A O 1
ATOM 5679 N N . PHE A 1 740 ? 4.954 -6.453 -7.380 1.00 97.81 740 PHE A N 1
ATOM 5680 C CA . PHE A 1 740 ? 5.895 -7.300 -8.101 1.00 97.81 740 PHE A CA 1
ATOM 5681 C C . PHE A 1 740 ? 5.362 -7.648 -9.500 1.00 97.81 740 PHE A C 1
ATOM 5683 O O . PHE A 1 740 ? 6.095 -7.582 -10.489 1.00 97.81 740 PHE A O 1
ATOM 5690 N N . VAL A 1 741 ? 4.075 -7.995 -9.605 1.00 97.75 741 VAL A N 1
ATOM 5691 C CA . VAL A 1 741 ? 3.457 -8.328 -10.896 1.00 97.75 741 VAL A CA 1
ATOM 5692 C C . VAL A 1 741 ? 3.318 -7.093 -11.783 1.00 97.75 741 VAL A C 1
ATOM 5694 O O . VAL A 1 741 ? 3.492 -7.228 -12.990 1.00 97.75 741 VAL A O 1
ATOM 5697 N N . SER A 1 742 ? 3.044 -5.904 -11.246 1.00 97.19 742 SER A N 1
ATOM 5698 C CA . SER A 1 742 ? 2.861 -4.681 -12.036 1.00 97.19 742 SER A CA 1
ATOM 5699 C C . SER A 1 742 ? 4.131 -4.319 -12.802 1.00 97.19 742 SER A C 1
ATOM 5701 O O . SER A 1 742 ? 4.063 -4.032 -13.997 1.00 97.19 742 SER A O 1
ATOM 5703 N N . GLN A 1 743 ? 5.300 -4.469 -12.177 1.00 97.94 743 GLN A N 1
ATOM 5704 C CA . GLN A 1 743 ? 6.602 -4.296 -12.826 1.00 97.94 743 GLN A CA 1
ATOM 5705 C C . GLN A 1 743 ? 6.831 -5.311 -13.960 1.00 97.94 743 GLN A C 1
ATOM 5707 O O . GLN A 1 743 ? 7.261 -4.946 -15.059 1.00 97.94 743 GLN A O 1
ATOM 5712 N N . LEU A 1 744 ? 6.494 -6.587 -13.743 1.00 97.38 744 LEU A N 1
ATOM 5713 C CA . LEU A 1 744 ? 6.595 -7.624 -14.779 1.00 97.38 744 LEU A CA 1
ATOM 5714 C C . LEU A 1 744 ? 5.589 -7.416 -15.917 1.00 97.38 744 LEU A C 1
ATOM 5716 O O . LEU A 1 744 ? 5.939 -7.538 -17.092 1.00 97.38 744 LEU A O 1
ATOM 5720 N N . ALA A 1 745 ? 4.351 -7.057 -15.583 1.00 96.38 745 ALA A N 1
ATOM 5721 C CA . ALA A 1 745 ? 3.293 -6.721 -16.526 1.00 96.38 745 ALA A CA 1
ATOM 5722 C C . ALA A 1 745 ? 3.642 -5.467 -17.336 1.00 96.38 745 ALA A C 1
ATOM 5724 O O . ALA A 1 745 ? 3.284 -5.374 -18.508 1.00 96.38 745 ALA A O 1
ATOM 5725 N N . ALA A 1 746 ? 4.401 -4.530 -16.767 1.00 95.81 746 ALA A N 1
ATOM 5726 C CA . ALA A 1 746 ? 4.968 -3.397 -17.485 1.00 95.81 746 ALA A CA 1
ATOM 5727 C C . ALA A 1 746 ? 6.119 -3.800 -18.425 1.00 95.81 746 ALA A C 1
ATOM 5729 O O . ALA A 1 746 ? 6.520 -3.011 -19.284 1.00 95.81 746 ALA A O 1
ATOM 5730 N N . GLY A 1 747 ? 6.634 -5.028 -18.321 1.00 95.38 747 GLY A N 1
ATOM 5731 C CA . GLY A 1 747 ? 7.760 -5.533 -19.104 1.00 95.38 747 GLY A CA 1
ATOM 5732 C C . GLY A 1 747 ? 9.106 -4.983 -18.641 1.00 95.38 747 GLY A C 1
ATOM 5733 O O . GLY A 1 747 ? 9.947 -4.693 -19.488 1.00 95.38 747 GLY A O 1
ATOM 5734 N N . LEU A 1 748 ? 9.276 -4.759 -17.335 1.00 97.62 748 LEU A N 1
ATOM 5735 C CA . LEU A 1 748 ? 10.573 -4.438 -16.737 1.00 97.62 748 LEU A CA 1
ATOM 5736 C C . LEU A 1 748 ? 11.402 -5.718 -16.552 1.00 97.62 748 LEU A C 1
ATOM 5738 O O . LEU A 1 748 ? 10.868 -6.778 -16.226 1.00 97.62 748 LEU A O 1
ATOM 5742 N N . ASP A 1 749 ? 12.714 -5.606 -16.749 1.00 97.44 749 ASP A N 1
ATOM 5743 C CA . ASP A 1 749 ? 13.657 -6.731 -16.711 1.00 97.44 749 ASP A CA 1
ATOM 5744 C C . ASP A 1 749 ? 14.279 -6.945 -15.321 1.00 97.44 749 ASP A C 1
ATOM 5746 O O . ASP A 1 749 ? 14.804 -8.022 -15.024 1.00 97.44 749 ASP A O 1
ATOM 5750 N N . LEU A 1 750 ? 14.232 -5.917 -14.468 1.00 95.31 750 LEU A N 1
ATOM 5751 C CA . LEU A 1 750 ? 14.684 -5.952 -13.081 1.00 95.31 750 LEU A CA 1
ATOM 5752 C C . LEU A 1 750 ? 13.606 -5.369 -12.178 1.00 95.31 750 LEU A C 1
ATOM 5754 O O . LEU A 1 750 ? 13.028 -4.332 -12.499 1.00 95.31 750 LEU A O 1
ATOM 5758 N N . MET A 1 751 ? 13.384 -6.015 -11.037 1.00 97.62 751 MET A N 1
ATOM 5759 C CA . MET A 1 751 ? 12.478 -5.498 -10.016 1.00 97.62 751 MET A CA 1
ATOM 5760 C C . MET A 1 751 ? 13.204 -4.491 -9.133 1.00 97.62 751 MET A C 1
ATOM 5762 O O . MET A 1 751 ? 14.354 -4.717 -8.751 1.00 97.62 751 MET A O 1
ATOM 5766 N N . PHE A 1 752 ? 12.531 -3.414 -8.763 1.00 98.31 752 PHE A N 1
ATOM 5767 C CA . PHE A 1 752 ? 13.071 -2.377 -7.896 1.00 98.31 752 PHE A CA 1
ATOM 5768 C C . PHE A 1 752 ? 12.072 -2.046 -6.783 1.00 98.31 752 PHE A C 1
ATOM 5770 O O . PHE A 1 752 ? 10.865 -2.224 -6.947 1.00 98.31 752 PHE A O 1
ATOM 5777 N N . ILE A 1 753 ? 12.582 -1.597 -5.637 1.00 96.88 753 ILE A N 1
ATOM 5778 C CA . ILE A 1 753 ? 11.784 -1.085 -4.517 1.00 96.88 753 ILE A CA 1
ATOM 5779 C C . ILE A 1 753 ? 12.538 0.035 -3.818 1.00 96.88 753 ILE A C 1
ATOM 5781 O O . ILE A 1 753 ? 13.742 -0.097 -3.586 1.00 96.88 753 ILE A O 1
ATOM 5785 N N . SER A 1 754 ? 11.825 1.106 -3.481 1.00 97.06 754 SER A N 1
ATOM 5786 C CA . SER A 1 754 ? 12.373 2.292 -2.821 1.00 97.06 754 SER A CA 1
ATOM 5787 C C . SER A 1 754 ? 11.364 2.924 -1.868 1.00 97.06 754 SER A C 1
ATOM 5789 O O . SER A 1 754 ? 11.160 4.128 -1.904 1.00 97.06 754 SER A O 1
ATOM 5791 N N . ASP A 1 755 ? 10.729 2.123 -1.008 1.00 85.81 755 ASP A N 1
ATOM 5792 C CA . ASP A 1 755 ? 9.802 2.666 -0.010 1.00 85.81 755 ASP A CA 1
ATOM 5793 C C . ASP A 1 755 ? 10.480 3.753 0.850 1.00 85.81 755 ASP A C 1
ATOM 5795 O O . ASP A 1 755 ? 11.674 3.667 1.171 1.00 85.81 755 ASP A O 1
ATOM 5799 N N . HIS A 1 756 ? 9.712 4.766 1.253 1.00 82.88 756 HIS A N 1
ATOM 5800 C CA . HIS A 1 756 ? 10.234 5.908 1.994 1.00 82.88 756 HIS A CA 1
ATOM 5801 C C . HIS A 1 756 ? 10.748 5.507 3.383 1.00 82.88 756 HIS A C 1
ATOM 5803 O O . HIS A 1 756 ? 9.977 5.104 4.257 1.00 82.88 756 HIS A O 1
ATOM 5809 N N . ASN A 1 757 ? 12.053 5.679 3.620 1.00 80.88 757 ASN A N 1
ATOM 5810 C CA . ASN A 1 757 ? 12.711 5.462 4.918 1.00 80.88 757 ASN A CA 1
ATOM 5811 C C . ASN A 1 757 ? 12.358 4.138 5.619 1.00 80.88 757 ASN A C 1
ATOM 5813 O O . ASN A 1 757 ? 12.343 4.050 6.853 1.00 80.88 757 ASN A O 1
ATOM 5817 N N . THR A 1 758 ? 12.071 3.101 4.839 1.00 72.25 758 THR A N 1
ATOM 5818 C CA . THR A 1 758 ? 11.684 1.788 5.336 1.00 72.25 758 THR A CA 1
ATOM 5819 C C . THR A 1 758 ? 12.195 0.703 4.404 1.00 72.25 758 THR A C 1
ATOM 5821 O O . THR A 1 758 ? 12.400 0.900 3.212 1.00 72.25 758 THR A O 1
ATOM 5824 N N . ILE A 1 759 ? 12.424 -0.473 4.976 1.00 79.56 759 ILE A N 1
ATOM 5825 C CA . ILE A 1 759 ? 12.916 -1.656 4.261 1.00 79.56 759 ILE A CA 1
ATOM 5826 C C . ILE A 1 759 ? 11.981 -2.854 4.433 1.00 79.56 759 ILE A C 1
ATOM 5828 O O . ILE A 1 759 ? 12.345 -3.982 4.098 1.00 79.56 759 ILE A O 1
ATOM 5832 N N . SER A 1 760 ? 10.776 -2.635 4.968 1.00 72.56 760 SER A N 1
ATOM 5833 C CA . SER A 1 760 ? 9.803 -3.701 5.236 1.00 72.56 760 SER A CA 1
ATOM 5834 C C . SER A 1 760 ? 9.446 -4.501 3.975 1.00 72.56 760 SER A C 1
ATOM 5836 O O . SER A 1 760 ? 9.217 -5.709 4.064 1.00 72.56 760 SER A O 1
ATOM 5838 N N . GLY A 1 761 ? 9.493 -3.873 2.794 1.00 75.19 761 GLY A N 1
ATOM 5839 C CA . GLY A 1 761 ? 9.271 -4.528 1.506 1.00 75.19 761 GLY A CA 1
ATOM 5840 C C . GLY A 1 761 ? 10.458 -5.330 0.942 1.00 75.19 761 GLY A C 1
ATOM 5841 O O . GLY A 1 761 ? 10.266 -6.141 0.032 1.00 75.19 761 GLY A O 1
ATOM 5842 N N . HIS A 1 762 ? 11.681 -5.192 1.479 1.00 88.81 762 HIS A N 1
ATOM 5843 C CA . HIS A 1 762 ? 12.881 -5.855 0.927 1.00 88.81 762 HIS A CA 1
ATOM 5844 C C . HIS A 1 762 ? 12.773 -7.378 0.952 1.00 88.81 762 HIS A C 1
ATOM 5846 O O . HIS A 1 762 ? 13.065 -8.063 -0.032 1.00 88.81 762 HIS A O 1
ATOM 5852 N N . ASP A 1 763 ? 12.380 -7.915 2.103 1.00 80.50 763 ASP A N 1
ATOM 5853 C CA . ASP A 1 763 ? 12.214 -9.343 2.342 1.00 80.50 763 ASP A CA 1
ATOM 5854 C C . ASP A 1 763 ? 11.175 -9.989 1.421 1.00 80.50 763 ASP A C 1
ATOM 5856 O O . ASP A 1 763 ? 11.526 -10.967 0.745 1.00 80.50 763 ASP A O 1
ATOM 5860 N N . PRO A 1 764 ? 9.921 -9.502 1.376 1.00 78.25 764 PRO A N 1
ATOM 5861 C CA . PRO A 1 764 ? 8.909 -10.088 0.511 1.00 78.25 764 PRO A CA 1
ATOM 5862 C C . PRO A 1 764 ? 9.245 -9.926 -0.980 1.00 78.25 764 PRO A C 1
ATOM 5864 O O . PRO A 1 764 ? 9.156 -10.924 -1.698 1.00 78.25 764 PRO A O 1
ATOM 5867 N N . LEU A 1 765 ? 9.752 -8.771 -1.441 1.00 91.25 765 LEU A N 1
ATOM 5868 C CA . LEU A 1 765 ? 10.171 -8.618 -2.844 1.00 91.25 765 LEU A CA 1
ATOM 5869 C C . LEU A 1 765 ? 11.293 -9.594 -3.218 1.00 91.25 765 LEU A C 1
ATOM 5871 O O . LEU A 1 765 ? 11.239 -10.234 -4.270 1.00 91.25 765 LEU A O 1
ATOM 5875 N N . SER A 1 766 ? 12.302 -9.742 -2.350 1.00 91.62 766 SER A N 1
ATOM 5876 C CA . SER A 1 766 ? 13.407 -10.682 -2.575 1.00 91.62 766 SER A CA 1
ATOM 5877 C C . SER A 1 766 ? 12.891 -12.111 -2.744 1.00 91.62 766 SER A C 1
ATOM 5879 O O . SER A 1 766 ? 13.354 -12.833 -3.624 1.00 91.62 766 SER A O 1
ATOM 5881 N N . LYS A 1 767 ? 11.924 -12.534 -1.914 1.00 86.62 767 LYS A N 1
ATOM 5882 C CA . LYS A 1 767 ? 11.332 -13.879 -1.980 1.00 86.62 767 LYS A CA 1
ATOM 5883 C C . LYS A 1 767 ? 10.583 -14.098 -3.297 1.00 86.62 767 LYS A C 1
ATOM 5885 O O . LYS A 1 767 ? 10.807 -15.122 -3.941 1.00 86.62 767 LYS A O 1
ATOM 5890 N N . LEU A 1 768 ? 9.752 -13.139 -3.710 1.00 90.50 768 LEU A N 1
ATOM 5891 C CA . LEU A 1 768 ? 9.012 -13.198 -4.977 1.00 90.50 768 LEU A CA 1
ATOM 5892 C C . LEU A 1 768 ? 9.964 -13.254 -6.177 1.00 90.50 768 LEU A C 1
ATOM 5894 O O . LEU A 1 768 ? 9.879 -14.161 -7.008 1.00 90.50 768 LEU A O 1
ATOM 5898 N N . SER A 1 769 ? 10.946 -12.356 -6.205 1.00 95.44 769 SER A N 1
ATOM 5899 C CA . SER A 1 769 ? 11.934 -12.263 -7.283 1.00 95.44 769 SER A CA 1
ATOM 5900 C C . SER A 1 769 ? 12.784 -13.531 -7.392 1.00 95.44 769 SER A C 1
ATOM 5902 O O . SER A 1 769 ? 12.983 -14.054 -8.488 1.00 95.44 769 SER A O 1
ATOM 5904 N N . GLN A 1 770 ? 13.217 -14.107 -6.265 1.00 94.31 770 GLN A N 1
ATOM 5905 C CA . GLN A 1 770 ? 13.935 -15.388 -6.242 1.00 94.31 770 GLN A CA 1
ATOM 5906 C C . GLN A 1 770 ? 13.062 -16.555 -6.720 1.00 94.31 770 GLN A C 1
ATOM 5908 O O . GLN A 1 770 ? 13.524 -17.372 -7.520 1.00 94.31 770 GLN A O 1
ATOM 5913 N N . ALA A 1 771 ? 11.803 -16.630 -6.274 1.00 89.88 771 ALA A N 1
ATOM 5914 C CA . ALA A 1 771 ? 10.865 -17.674 -6.690 1.00 89.88 771 ALA A CA 1
ATOM 5915 C C . ALA A 1 771 ? 10.591 -17.633 -8.203 1.00 89.88 771 ALA A C 1
ATOM 5917 O O . ALA A 1 771 ? 10.479 -18.677 -8.850 1.00 89.88 771 ALA A O 1
ATOM 5918 N N . ARG A 1 772 ? 10.537 -16.426 -8.773 1.00 93.56 772 ARG A N 1
ATOM 5919 C CA . ARG A 1 772 ? 10.302 -16.176 -10.201 1.00 93.56 772 ARG A CA 1
ATOM 5920 C C . ARG A 1 772 ? 11.586 -16.088 -11.033 1.00 93.56 772 ARG A C 1
ATOM 5922 O O . ARG A 1 772 ? 11.499 -16.041 -12.255 1.00 93.56 772 ARG A O 1
ATOM 5929 N N . LYS A 1 773 ? 12.761 -16.157 -10.394 1.00 94.88 773 LYS A N 1
ATOM 5930 C CA . LYS A 1 773 ? 14.103 -16.062 -11.004 1.00 94.88 773 LYS A CA 1
ATOM 5931 C C . LYS A 1 773 ? 14.317 -14.772 -11.800 1.00 94.88 773 LYS A C 1
ATOM 5933 O O . LYS A 1 773 ? 14.939 -14.795 -12.861 1.00 94.88 773 LYS A O 1
ATOM 5938 N N . VAL A 1 774 ? 13.815 -13.663 -11.270 1.00 95.44 774 VAL A N 1
ATOM 5939 C CA . VAL A 1 774 ? 13.963 -12.328 -11.855 1.00 95.44 774 VAL A CA 1
ATOM 5940 C C . VAL A 1 774 ? 15.016 -11.553 -11.052 1.00 95.44 774 VAL A C 1
ATOM 5942 O O . VAL A 1 774 ? 15.001 -11.629 -9.819 1.00 95.44 774 VAL A O 1
ATOM 5945 N N . PRO A 1 775 ? 15.963 -10.849 -11.700 1.00 97.31 775 PRO A N 1
ATOM 5946 C CA . PRO A 1 775 ? 16.885 -9.954 -11.007 1.00 97.31 775 PRO A CA 1
ATOM 5947 C C . PRO A 1 775 ? 16.128 -8.860 -10.249 1.00 97.31 775 PRO A C 1
ATOM 5949 O O . PRO A 1 775 ? 15.101 -8.372 -10.713 1.00 97.31 775 PRO A O 1
ATOM 5952 N N . TYR A 1 776 ? 16.643 -8.452 -9.093 1.00 97.69 776 TYR A N 1
ATOM 5953 C CA . TYR A 1 776 ? 16.016 -7.411 -8.286 1.00 97.69 776 TYR A CA 1
ATOM 5954 C C . TYR A 1 776 ? 17.055 -6.541 -7.585 1.00 97.69 776 TYR A C 1
ATOM 5956 O O . TYR A 1 776 ? 18.152 -6.998 -7.257 1.00 97.69 776 TYR A O 1
ATOM 5964 N N . VAL A 1 777 ? 16.693 -5.287 -7.350 1.00 98.00 777 VAL A N 1
ATOM 5965 C CA . VAL A 1 777 ? 17.517 -4.271 -6.707 1.00 98.00 777 VAL A CA 1
ATOM 5966 C C . VAL A 1 777 ? 16.765 -3.761 -5.487 1.00 98.00 777 VAL A C 1
ATOM 5968 O O . VAL A 1 777 ? 15.633 -3.299 -5.585 1.00 98.00 777 VAL A O 1
ATOM 5971 N N . LEU A 1 778 ? 17.398 -3.882 -4.323 1.00 97.31 778 LEU A N 1
ATOM 5972 C CA . LEU A 1 778 ? 16.869 -3.334 -3.080 1.00 97.31 778 LEU A CA 1
ATOM 5973 C C . LEU A 1 778 ? 17.367 -1.901 -2.921 1.00 97.31 778 LEU A C 1
ATOM 5975 O O . LEU A 1 778 ? 18.561 -1.643 -3.089 1.00 97.31 778 LEU A O 1
ATOM 5979 N N . SER A 1 779 ? 16.468 -0.992 -2.582 1.00 97.62 779 SER A N 1
ATOM 5980 C CA . SER A 1 779 ? 16.762 0.392 -2.230 1.00 97.62 779 SER A CA 1
ATOM 5981 C C . SER A 1 779 ? 15.763 0.859 -1.170 1.00 97.62 779 SER A C 1
ATOM 5983 O O . SER A 1 779 ? 14.863 0.122 -0.772 1.00 97.62 779 SER A O 1
ATOM 5985 N N . GLU A 1 780 ? 15.947 2.065 -0.675 1.00 92.94 780 GLU A N 1
ATOM 5986 C CA . GLU A 1 780 ? 14.944 2.821 0.069 1.00 92.94 780 GLU A CA 1
ATOM 5987 C C . GLU A 1 780 ? 14.950 4.224 -0.526 1.00 92.94 780 GLU A C 1
ATOM 5989 O O . GLU A 1 780 ? 15.984 4.637 -1.061 1.00 92.94 780 GLU A O 1
ATOM 5994 N N . GLU A 1 781 ? 13.870 4.976 -0.377 1.00 95.06 781 GLU A N 1
ATOM 5995 C CA . GLU A 1 781 ? 13.955 6.409 -0.614 1.00 95.06 781 GLU A CA 1
ATOM 5996 C C . GLU A 1 781 ? 14.337 7.133 0.677 1.00 95.06 781 GLU A C 1
ATOM 5998 O O . GLU A 1 781 ? 13.540 7.289 1.613 1.00 95.06 781 GLU A O 1
ATOM 6003 N N . ILE A 1 782 ? 15.584 7.609 0.734 1.00 92.19 782 ILE A N 1
ATOM 6004 C CA . ILE A 1 782 ? 16.052 8.475 1.814 1.00 92.19 782 ILE A CA 1
ATOM 6005 C C . ILE A 1 782 ? 15.352 9.820 1.671 1.00 92.19 782 ILE A C 1
ATOM 6007 O O . ILE A 1 782 ? 15.797 10.696 0.931 1.00 92.19 782 ILE A O 1
ATOM 6011 N N . THR A 1 783 ? 14.283 9.990 2.436 1.00 82.75 783 THR A N 1
ATOM 6012 C CA . THR A 1 783 ? 13.479 11.210 2.448 1.00 82.75 783 THR A CA 1
ATOM 6013 C C . THR A 1 783 ? 13.908 12.129 3.571 1.00 82.75 783 THR A C 1
ATOM 6015 O O . THR A 1 783 ? 13.853 11.783 4.750 1.00 82.75 783 THR A O 1
ATOM 6018 N N . THR A 1 784 ? 14.400 13.309 3.205 1.00 80.19 784 THR A N 1
ATOM 6019 C CA . THR A 1 784 ? 14.980 14.253 4.161 1.00 80.19 784 THR A CA 1
ATOM 6020 C C . THR A 1 784 ? 14.086 15.471 4.350 1.00 80.19 784 THR A C 1
ATOM 6022 O O . THR A 1 784 ? 13.328 15.865 3.469 1.00 80.19 784 THR A O 1
ATOM 6025 N N . GLN A 1 785 ? 14.213 16.141 5.498 1.00 69.00 785 GLN A N 1
ATOM 6026 C CA . GLN A 1 785 ? 13.425 17.348 5.765 1.00 69.00 785 GLN A CA 1
ATOM 6027 C C . GLN A 1 785 ? 13.815 18.537 4.868 1.00 69.00 785 GLN A C 1
ATOM 6029 O O . GLN A 1 785 ? 12.987 19.424 4.646 1.00 69.00 785 GLN A O 1
ATOM 6034 N N . THR A 1 786 ? 15.072 18.597 4.404 1.00 75.19 786 THR A N 1
ATOM 6035 C CA . THR A 1 786 ? 15.656 19.813 3.802 1.00 75.19 786 THR A CA 1
ATOM 6036 C C . THR A 1 786 ? 16.606 19.593 2.626 1.00 75.19 786 THR A C 1
ATOM 6038 O O . THR A 1 786 ? 17.120 20.584 2.132 1.00 75.19 786 THR A O 1
ATOM 6041 N N . TRP A 1 787 ? 16.924 18.359 2.232 1.00 85.25 787 TRP A N 1
ATOM 6042 C CA . TRP A 1 787 ? 17.940 18.076 1.204 1.00 85.25 787 TRP A CA 1
ATOM 6043 C C . TRP A 1 787 ? 17.381 17.361 -0.030 1.00 85.25 787 TRP A C 1
ATOM 6045 O O . TRP A 1 787 ? 18.154 17.002 -0.914 1.00 85.25 787 TRP A O 1
ATOM 6055 N N . GLY A 1 788 ? 16.067 17.157 -0.106 1.00 88.50 788 GLY A N 1
ATOM 6056 C CA . GLY A 1 788 ? 15.431 16.346 -1.140 1.00 88.50 788 GLY A CA 1
ATOM 6057 C C . GLY A 1 788 ? 15.510 14.856 -0.824 1.00 88.50 788 GLY A C 1
ATOM 6058 O O . GLY A 1 788 ? 15.681 14.470 0.342 1.00 88.50 788 GLY A O 1
ATOM 6059 N N . HIS A 1 789 ? 15.317 14.036 -1.854 1.00 94.69 789 HIS A N 1
ATOM 6060 C CA . HIS A 1 789 ? 15.190 12.592 -1.725 1.00 94.69 789 HIS A CA 1
ATOM 6061 C C . HIS A 1 789 ? 16.213 11.833 -2.585 1.00 94.69 789 HIS A C 1
ATOM 6063 O O . HIS A 1 789 ? 16.707 12.345 -3.598 1.00 94.69 789 HIS A O 1
ATOM 6069 N N . PHE A 1 790 ? 16.566 10.616 -2.158 1.00 97.62 790 PHE A N 1
ATOM 6070 C CA . PHE A 1 790 ? 17.644 9.842 -2.773 1.00 97.62 790 PHE A CA 1
ATOM 6071 C C . PHE A 1 790 ? 17.404 8.338 -2.703 1.00 97.62 790 PHE A C 1
ATOM 6073 O O . PHE A 1 790 ? 17.146 7.816 -1.620 1.00 97.62 790 PHE A O 1
ATOM 6080 N N . ASN A 1 791 ? 17.675 7.641 -3.807 1.00 98.25 791 ASN A N 1
ATOM 6081 C CA . ASN A 1 791 ? 17.717 6.178 -3.849 1.00 98.25 791 ASN A CA 1
ATOM 6082 C C . ASN A 1 791 ? 19.176 5.688 -3.905 1.00 98.25 791 ASN A C 1
ATOM 6084 O O . ASN A 1 791 ? 19.823 5.762 -4.959 1.00 98.25 791 ASN A O 1
ATOM 6088 N N . PRO A 1 792 ? 19.751 5.187 -2.796 1.00 97.62 792 PRO A N 1
ATOM 6089 C CA . PRO A 1 792 ? 21.009 4.453 -2.826 1.00 97.62 792 PRO A CA 1
ATOM 6090 C C . PRO A 1 792 ? 20.778 3.002 -3.270 1.00 97.62 792 PRO A C 1
ATOM 6092 O O . PRO A 1 792 ? 19.952 2.299 -2.689 1.00 97.62 792 PRO A O 1
ATOM 6095 N N . TYR A 1 793 ? 21.520 2.504 -4.264 1.00 96.75 793 TYR A N 1
ATOM 6096 C CA . TYR A 1 793 ? 21.384 1.107 -4.690 1.00 96.75 793 TYR A CA 1
ATOM 6097 C C . TYR A 1 793 ? 22.670 0.447 -5.230 1.00 96.75 793 TYR A C 1
ATOM 6099 O O . TYR A 1 793 ? 23.563 1.119 -5.760 1.00 96.75 793 TYR A O 1
ATOM 6107 N N . PRO A 1 794 ? 22.806 -0.885 -5.058 1.00 96.94 794 PRO A N 1
ATOM 6108 C CA . PRO A 1 794 ? 21.890 -1.744 -4.306 1.00 96.94 794 PRO A CA 1
ATOM 6109 C C . PRO A 1 794 ? 22.136 -1.596 -2.797 1.00 96.94 794 PRO A C 1
ATOM 6111 O O . PRO A 1 794 ? 23.268 -1.371 -2.374 1.00 96.94 794 PRO A O 1
ATOM 6114 N N . LEU A 1 795 ? 21.098 -1.761 -1.985 1.00 95.38 795 LEU A N 1
ATOM 6115 C CA . LEU A 1 795 ? 21.240 -1.925 -0.546 1.00 95.38 795 LEU A CA 1
ATOM 6116 C C . LEU A 1 795 ? 21.381 -3.401 -0.174 1.00 95.38 795 LEU A C 1
ATOM 6118 O O . LEU A 1 795 ? 20.732 -4.289 -0.732 1.00 95.38 795 LEU A O 1
ATOM 6122 N N . ASN A 1 796 ? 22.221 -3.669 0.820 1.00 87.81 796 ASN A N 1
ATOM 6123 C CA . ASN A 1 796 ? 22.229 -4.945 1.513 1.00 87.81 796 ASN A CA 1
ATOM 6124 C C . ASN A 1 796 ? 20.884 -5.147 2.214 1.00 87.81 796 ASN A C 1
ATOM 6126 O O . ASN A 1 796 ? 20.401 -4.276 2.937 1.00 87.81 796 ASN A O 1
ATOM 6130 N N . LYS A 1 797 ? 20.324 -6.346 2.064 1.00 80.81 797 LYS A N 1
ATOM 6131 C CA . LYS A 1 797 ? 19.092 -6.746 2.740 1.00 80.81 797 LYS A CA 1
ATOM 6132 C C . LYS A 1 797 ? 19.173 -6.470 4.251 1.00 80.81 797 LYS A C 1
ATOM 6134 O O . LYS A 1 797 ? 20.147 -6.860 4.901 1.00 80.81 797 LYS A O 1
ATOM 6139 N N . GLY A 1 798 ? 18.146 -5.829 4.808 1.00 72.38 798 GLY A N 1
ATOM 6140 C CA . GLY A 1 798 ? 18.074 -5.515 6.240 1.00 72.38 798 GLY A CA 1
ATOM 6141 C C . GLY A 1 798 ? 18.831 -4.248 6.665 1.00 72.38 798 GLY A C 1
ATOM 6142 O O . GLY A 1 798 ? 18.930 -3.994 7.864 1.00 72.38 798 GLY A O 1
ATOM 6143 N N . GLN A 1 799 ? 19.397 -3.474 5.731 1.00 80.50 799 GLN A N 1
ATOM 6144 C CA . GLN A 1 799 ? 20.118 -2.235 6.040 1.00 80.50 799 GLN A CA 1
ATOM 6145 C C . GLN A 1 799 ? 19.279 -1.006 5.691 1.00 80.50 799 GLN A C 1
ATOM 6147 O O . GLN A 1 799 ? 19.109 -0.690 4.520 1.00 80.50 799 GLN A O 1
ATOM 6152 N N . LEU A 1 800 ? 18.817 -0.307 6.728 1.00 83.06 800 LEU A N 1
ATOM 6153 C CA . LEU A 1 800 ? 18.206 1.019 6.640 1.00 83.06 800 LEU A CA 1
ATOM 6154 C C . LEU A 1 800 ? 19.277 2.098 6.861 1.00 83.06 800 LEU A C 1
ATOM 6156 O O . LEU A 1 800 ? 20.107 1.959 7.772 1.00 83.06 800 LEU A O 1
ATOM 6160 N N . ILE A 1 801 ? 19.263 3.157 6.064 1.00 86.19 801 ILE A N 1
ATOM 6161 C CA . ILE A 1 801 ? 20.158 4.312 6.138 1.00 86.19 801 ILE A CA 1
ATOM 6162 C C . ILE A 1 801 ? 19.487 5.438 6.933 1.00 86.19 801 ILE A C 1
ATOM 6164 O O . ILE A 1 801 ? 18.277 5.643 6.882 1.00 86.19 801 ILE A O 1
ATOM 6168 N N . SER A 1 802 ? 20.272 6.179 7.717 1.00 79.50 802 SER A N 1
ATOM 6169 C CA . SER A 1 802 ? 19.747 7.316 8.470 1.00 79.50 802 SER A CA 1
ATOM 6170 C C . SER A 1 802 ? 19.379 8.480 7.545 1.00 79.50 802 SER A C 1
ATOM 6172 O O . SER A 1 802 ? 20.192 8.916 6.734 1.00 79.50 802 SER A O 1
ATOM 6174 N N . TRP A 1 803 ? 18.184 9.046 7.717 1.00 77.75 803 TRP A N 1
ATOM 6175 C CA . TRP A 1 803 ? 17.682 10.176 6.922 1.00 77.75 803 TRP A CA 1
ATOM 6176 C C . TRP A 1 803 ? 17.829 11.543 7.608 1.00 77.75 803 TRP A C 1
ATOM 6178 O O . TRP A 1 803 ? 17.679 12.584 6.972 1.00 77.75 803 TRP A O 1
ATOM 6188 N N . SER A 1 804 ? 18.139 11.573 8.908 1.00 71.06 804 SER A N 1
ATOM 6189 C CA . SER A 1 804 ? 18.146 12.802 9.719 1.00 71.06 804 SER A CA 1
ATOM 6190 C C . SER A 1 804 ? 19.456 13.604 9.647 1.00 71.06 804 SER A C 1
ATOM 6192 O O . SER A 1 804 ? 19.639 14.550 10.415 1.00 71.06 804 SER A O 1
ATOM 6194 N N . GLY A 1 805 ? 20.402 13.178 8.806 1.00 75.69 805 GLY A N 1
ATOM 6195 C CA . GLY A 1 805 ? 21.751 13.738 8.696 1.00 75.69 805 GLY A CA 1
ATOM 6196 C C . GLY A 1 805 ? 21.938 14.710 7.529 1.00 75.69 805 GLY A C 1
ATOM 6197 O O . GLY A 1 805 ? 21.006 15.053 6.802 1.00 75.69 805 GLY A O 1
ATOM 6198 N N . LYS A 1 806 ? 23.182 15.147 7.329 1.00 87.31 806 LYS A N 1
ATOM 6199 C CA . LYS A 1 806 ? 23.602 15.894 6.130 1.00 87.31 806 LYS A CA 1
ATOM 6200 C C . LYS A 1 806 ? 23.879 14.948 4.954 1.00 87.31 806 LYS A C 1
ATOM 6202 O O . LYS A 1 806 ? 24.270 13.807 5.200 1.00 87.31 806 LYS A O 1
ATOM 6207 N N . PRO A 1 807 ? 23.839 15.424 3.692 1.00 92.06 807 PRO A N 1
ATOM 6208 C CA . PRO A 1 807 ? 24.141 14.605 2.513 1.00 92.06 807 PRO A CA 1
ATOM 6209 C C . PRO A 1 807 ? 25.434 13.803 2.607 1.00 92.06 807 PRO A C 1
ATOM 6211 O O . PRO A 1 807 ? 25.451 12.614 2.307 1.00 92.06 807 PRO A O 1
ATOM 6214 N N . ALA A 1 808 ? 26.509 14.410 3.115 1.00 93.94 808 ALA A N 1
ATOM 6215 C CA . ALA A 1 808 ? 27.780 13.715 3.309 1.00 93.94 808 ALA A CA 1
ATOM 6216 C C . ALA A 1 808 ? 27.660 12.480 4.221 1.00 93.94 808 ALA A C 1
ATOM 6218 O O . ALA A 1 808 ? 28.334 11.476 3.991 1.00 93.94 808 ALA A O 1
ATOM 6219 N N . GLU A 1 809 ? 26.821 12.551 5.254 1.00 92.31 809 GLU A N 1
ATOM 6220 C CA . GLU A 1 809 ? 26.661 11.508 6.265 1.00 92.31 809 GLU A CA 1
ATOM 6221 C C . GLU A 1 809 ? 25.879 10.331 5.689 1.00 92.31 809 GLU A C 1
ATOM 6223 O O . GLU A 1 809 ? 26.397 9.214 5.668 1.00 92.31 809 GLU A O 1
ATOM 6228 N N . PHE A 1 810 ? 24.688 10.579 5.141 1.00 93.00 810 PHE A N 1
ATOM 6229 C CA . PHE A 1 810 ? 23.857 9.503 4.607 1.00 93.00 810 PHE A CA 1
ATOM 6230 C C . PHE A 1 810 ? 24.373 8.950 3.270 1.00 93.00 810 PHE A C 1
ATOM 6232 O O . PHE A 1 810 ? 24.220 7.756 3.022 1.00 93.00 810 PHE A O 1
ATOM 6239 N N . PHE A 1 811 ? 25.101 9.723 2.448 1.00 95.88 811 PHE A N 1
ATOM 6240 C CA . PHE A 1 811 ? 25.831 9.170 1.292 1.00 95.88 811 PHE A CA 1
ATOM 6241 C C . PHE A 1 811 ? 26.969 8.244 1.734 1.00 95.88 811 PHE A C 1
ATOM 6243 O O . PHE A 1 811 ? 27.187 7.186 1.139 1.00 95.88 811 PHE A O 1
ATOM 6250 N N . THR A 1 812 ? 27.695 8.620 2.790 1.00 95.31 812 THR A N 1
ATOM 6251 C CA . THR A 1 812 ? 28.758 7.777 3.352 1.00 95.31 812 THR A CA 1
ATOM 6252 C C . THR A 1 812 ? 28.177 6.503 3.957 1.00 95.31 812 THR A C 1
ATOM 6254 O O . THR A 1 812 ? 28.686 5.415 3.682 1.00 95.31 812 THR A O 1
ATOM 6257 N N . GLU A 1 813 ? 27.099 6.610 4.737 1.00 93.75 813 GLU A N 1
ATOM 6258 C CA . GLU A 1 813 ? 26.415 5.457 5.323 1.00 93.75 813 GLU A CA 1
ATOM 6259 C C . GLU A 1 813 ? 25.856 4.532 4.231 1.00 93.75 813 GLU A C 1
ATOM 6261 O O . GLU A 1 813 ? 26.097 3.325 4.281 1.00 93.75 813 GLU A O 1
ATOM 6266 N N . SER A 1 814 ? 25.227 5.086 3.189 1.00 95.50 814 SER A N 1
ATOM 6267 C CA . SER A 1 814 ? 24.744 4.327 2.025 1.00 95.50 814 SER A CA 1
ATOM 6268 C C . SER A 1 814 ? 25.847 3.460 1.414 1.00 95.50 814 SER A C 1
ATOM 6270 O O . SER A 1 814 ? 25.653 2.269 1.178 1.00 95.50 814 SER A O 1
ATOM 6272 N N . LYS A 1 815 ? 27.045 4.024 1.216 1.00 94.94 815 LYS A N 1
ATOM 6273 C CA . LYS A 1 815 ? 28.189 3.309 0.628 1.00 94.94 815 LYS A CA 1
ATOM 6274 C C . LYS A 1 815 ? 28.791 2.280 1.588 1.00 94.94 815 LYS A C 1
ATOM 6276 O O . LYS A 1 815 ? 29.085 1.159 1.186 1.00 94.94 815 LYS A O 1
ATOM 6281 N N . GLN A 1 816 ? 28.995 2.645 2.854 1.00 92.25 816 GLN A N 1
ATOM 6282 C CA . GLN A 1 816 ? 29.729 1.813 3.817 1.00 92.25 816 GLN A CA 1
ATOM 6283 C C . GLN A 1 816 ? 28.876 0.712 4.451 1.00 92.25 816 GLN A C 1
ATOM 6285 O O . GLN A 1 816 ? 29.336 -0.419 4.595 1.00 92.25 816 GLN A O 1
ATOM 6290 N N . LYS A 1 817 ? 27.653 1.051 4.857 1.00 86.62 817 LYS A N 1
ATOM 6291 C CA . LYS A 1 817 ? 26.715 0.153 5.539 1.00 86.62 817 LYS A CA 1
ATOM 6292 C C . LYS A 1 817 ? 25.762 -0.490 4.538 1.00 86.62 817 LYS A C 1
ATOM 6294 O O . LYS A 1 817 ? 25.567 -1.705 4.556 1.00 86.62 817 LYS A O 1
ATOM 6299 N N . GLY A 1 818 ? 25.217 0.331 3.643 1.00 82.31 818 GLY A N 1
ATOM 6300 C CA . GLY A 1 818 ? 24.261 -0.096 2.630 1.00 82.31 818 GLY A CA 1
ATOM 6301 C C . GLY A 1 818 ? 24.878 -0.895 1.486 1.00 82.31 818 GLY A C 1
ATOM 6302 O O . GLY A 1 818 ? 24.157 -1.654 0.861 1.00 82.31 818 GLY A O 1
ATOM 6303 N N . ASN A 1 819 ? 26.191 -0.794 1.235 1.00 93.88 819 ASN A N 1
ATOM 6304 C CA . ASN A 1 819 ? 26.843 -1.328 0.025 1.00 93.88 819 ASN A CA 1
ATOM 6305 C C . ASN A 1 819 ? 26.314 -0.692 -1.280 1.00 93.88 819 ASN A C 1
ATOM 6307 O O . ASN A 1 819 ? 26.463 -1.257 -2.367 1.00 93.88 819 ASN A O 1
ATOM 6311 N N . ALA A 1 820 ? 25.743 0.512 -1.178 1.00 96.50 820 ALA A N 1
ATOM 6312 C CA . ALA A 1 820 ? 25.286 1.269 -2.329 1.00 96.50 820 ALA A CA 1
ATOM 6313 C C . ALA A 1 820 ? 26.465 1.579 -3.254 1.00 96.50 820 ALA A C 1
ATOM 6315 O O . ALA A 1 820 ? 27.476 2.159 -2.845 1.00 96.50 820 ALA A O 1
ATOM 6316 N N . GLN A 1 821 ? 26.322 1.195 -4.519 1.00 96.81 821 GLN A N 1
ATOM 6317 C CA . GLN A 1 821 ? 27.295 1.491 -5.570 1.00 96.81 821 GLN A CA 1
ATOM 6318 C C . GLN A 1 821 ? 26.916 2.738 -6.366 1.00 96.81 821 GLN A C 1
ATOM 6320 O O . GLN A 1 821 ? 27.764 3.314 -7.052 1.00 96.81 821 GLN A O 1
ATOM 6325 N N . LEU A 1 822 ? 25.643 3.116 -6.283 1.00 96.62 822 LEU A N 1
ATOM 6326 C CA . LEU A 1 822 ? 25.031 4.235 -6.961 1.00 96.62 822 LEU A CA 1
ATOM 6327 C C . LEU A 1 822 ? 24.188 5.026 -5.959 1.00 96.62 822 LEU A C 1
ATOM 6329 O O . LEU A 1 822 ? 23.512 4.435 -5.119 1.00 96.62 822 LEU A O 1
ATOM 6333 N N . ILE A 1 823 ? 24.225 6.352 -6.063 1.00 98.12 823 ILE A N 1
ATOM 6334 C CA . ILE A 1 823 ? 23.266 7.249 -5.414 1.00 98.12 823 ILE A CA 1
ATOM 6335 C C . ILE A 1 823 ? 22.525 8.015 -6.509 1.00 98.12 823 ILE A C 1
ATOM 6337 O O . ILE A 1 823 ? 23.146 8.755 -7.284 1.00 98.12 823 ILE A O 1
ATOM 6341 N N . GLN A 1 824 ? 21.217 7.796 -6.586 1.00 98.50 824 GLN A N 1
ATOM 6342 C CA . GLN A 1 824 ? 20.293 8.527 -7.445 1.00 98.50 824 GLN A CA 1
ATOM 6343 C C . GLN A 1 824 ? 19.698 9.695 -6.659 1.00 98.50 824 GLN A C 1
ATOM 6345 O O . GLN A 1 824 ? 19.345 9.537 -5.494 1.00 98.50 824 GLN A O 1
ATOM 6350 N N . VAL A 1 825 ? 19.629 10.864 -7.289 1.00 98.44 825 VAL A N 1
ATOM 6351 C CA . VAL A 1 825 ? 18.874 12.018 -6.794 1.00 98.44 825 VAL A CA 1
ATOM 6352 C C . VAL A 1 825 ? 17.487 11.954 -7.414 1.00 98.44 825 VAL A C 1
ATOM 6354 O O . VAL A 1 825 ? 17.374 11.957 -8.646 1.00 98.44 825 VAL A O 1
ATOM 6357 N N . ASN A 1 826 ? 16.467 11.903 -6.568 1.00 97.44 826 ASN A N 1
ATOM 6358 C CA . ASN A 1 826 ? 15.087 11.791 -7.013 1.00 97.44 826 ASN A CA 1
ATOM 6359 C C . ASN A 1 826 ? 14.486 13.186 -7.221 1.00 97.44 826 ASN A C 1
ATOM 6361 O O . ASN A 1 826 ? 14.940 14.135 -6.574 1.00 97.44 826 ASN A O 1
ATOM 6365 N N . HIS A 1 827 ? 13.557 13.296 -8.181 1.00 93.94 827 HIS A N 1
ATOM 6366 C CA . HIS A 1 827 ? 12.780 14.497 -8.547 1.00 93.94 827 HIS A CA 1
ATOM 6367 C C . HIS A 1 827 ? 13.454 15.843 -8.175 1.00 93.94 827 HIS A C 1
ATOM 6369 O O . HIS A 1 827 ? 12.913 16.642 -7.418 1.00 93.94 827 HIS A O 1
ATOM 6375 N N . PRO A 1 828 ? 14.649 16.164 -8.721 1.00 95.12 828 PRO A N 1
ATOM 6376 C CA . PRO A 1 828 ? 15.615 17.066 -8.071 1.00 95.12 828 PRO A CA 1
ATOM 6377 C C . PRO A 1 828 ? 15.229 18.551 -7.939 1.00 95.12 828 PRO A C 1
ATOM 6379 O O . PRO A 1 828 ? 16.021 19.327 -7.385 1.00 95.12 828 PRO A O 1
ATOM 6382 N N . LEU A 1 829 ? 14.099 18.975 -8.515 1.00 90.88 829 LEU A N 1
ATOM 6383 C CA . LEU A 1 829 ? 13.693 20.378 -8.667 1.00 90.88 829 LEU A CA 1
ATOM 6384 C C . LEU A 1 829 ? 12.182 20.640 -8.487 1.00 90.88 829 LEU A C 1
ATOM 6386 O O . LEU A 1 829 ? 11.771 21.784 -8.704 1.00 90.88 829 LEU A O 1
ATOM 6390 N N . VAL A 1 830 ? 11.381 19.654 -8.074 1.00 75.81 830 VAL A N 1
ATOM 6391 C CA . VAL A 1 830 ? 9.909 19.766 -7.949 1.00 75.81 830 VAL A CA 1
ATOM 6392 C C . VAL A 1 830 ? 9.493 20.688 -6.790 1.00 75.81 830 VAL A C 1
ATOM 6394 O O . VAL A 1 830 ? 8.547 21.468 -6.876 1.00 75.81 830 VAL A O 1
ATOM 6397 N N . SER A 1 831 ? 10.239 20.651 -5.695 1.00 74.38 831 SER A N 1
ATOM 6398 C CA . SER A 1 831 ? 10.050 21.404 -4.464 1.00 74.38 831 SER A CA 1
ATOM 6399 C C . SER A 1 831 ? 11.214 22.363 -4.216 1.00 74.38 831 SER A C 1
ATOM 6401 O O . SER A 1 831 ? 12.350 22.191 -4.666 1.00 74.38 831 SER A O 1
ATOM 6403 N N . SER A 1 832 ? 10.960 23.401 -3.415 1.00 69.00 832 SER A N 1
ATOM 6404 C CA . SER A 1 832 ? 11.996 24.351 -2.994 1.00 69.00 832 SER A CA 1
ATOM 6405 C C . SER A 1 832 ? 13.076 23.728 -2.099 1.00 69.00 832 SER A C 1
ATOM 6407 O O . SER A 1 832 ? 14.042 24.414 -1.771 1.00 69.00 832 SER A O 1
ATOM 6409 N N . ARG A 1 833 ? 12.874 22.487 -1.639 1.00 72.81 833 ARG A N 1
ATOM 6410 C CA . ARG A 1 833 ? 13.759 21.745 -0.727 1.00 72.81 833 ARG A CA 1
ATOM 6411 C C . ARG A 1 833 ? 14.622 20.702 -1.446 1.00 72.81 833 ARG A C 1
ATOM 6413 O O . ARG A 1 833 ? 15.401 20.021 -0.785 1.00 72.81 833 ARG A O 1
ATOM 6420 N N . ASP A 1 834 ? 14.462 20.550 -2.759 1.00 86.56 834 ASP A N 1
ATOM 6421 C CA . ASP A 1 834 ? 15.093 19.454 -3.486 1.00 86.56 834 ASP A CA 1
ATOM 6422 C C . ASP A 1 834 ? 16.550 19.732 -3.808 1.00 86.56 834 ASP A C 1
ATOM 6424 O O . ASP A 1 834 ? 17.009 20.877 -3.881 1.00 86.56 834 ASP A O 1
ATOM 6428 N N . TYR A 1 835 ? 17.302 18.657 -4.017 1.00 94.25 835 TYR A N 1
ATOM 6429 C CA . TYR A 1 835 ? 18.751 18.697 -3.927 1.00 94.25 835 TYR A CA 1
ATOM 6430 C C . TYR A 1 835 ? 19.419 19.677 -4.900 1.00 94.25 835 TYR A C 1
ATOM 6432 O O . TYR A 1 835 ? 20.402 20.334 -4.546 1.00 94.25 835 TYR A O 1
ATOM 6440 N N . PHE A 1 836 ? 18.881 19.851 -6.113 1.00 95.56 836 PHE A N 1
ATOM 6441 C CA . PHE A 1 836 ? 19.455 20.788 -7.085 1.00 95.56 836 PHE A CA 1
ATOM 6442 C C . PHE A 1 836 ? 19.100 22.256 -6.792 1.00 95.56 836 PHE A C 1
ATOM 6444 O O . PHE A 1 836 ? 19.701 23.164 -7.372 1.00 95.56 836 PHE A O 1
ATOM 6451 N N . ARG A 1 837 ? 18.210 22.539 -5.834 1.00 92.19 837 ARG A N 1
ATOM 6452 C CA . ARG A 1 837 ? 18.044 23.892 -5.277 1.00 92.19 837 ARG A CA 1
ATOM 6453 C C . ARG A 1 837 ? 19.214 24.268 -4.353 1.00 92.19 837 ARG A C 1
ATOM 6455 O O . ARG A 1 837 ? 19.510 25.453 -4.200 1.00 92.19 837 ARG A O 1
ATOM 6462 N N . HIS A 1 838 ? 19.962 23.279 -3.857 1.00 93.06 838 HIS A N 1
ATOM 6463 C CA . HIS A 1 838 ? 21.078 23.448 -2.921 1.00 93.06 838 HIS A CA 1
ATOM 6464 C C . HIS A 1 838 ? 22.470 23.494 -3.571 1.00 93.06 838 HIS A C 1
ATOM 6466 O O . HIS A 1 838 ? 23.470 23.518 -2.861 1.00 93.06 838 HIS A O 1
ATOM 6472 N N . LEU A 1 839 ? 22.593 23.578 -4.904 1.00 94.56 839 LEU A N 1
ATOM 6473 C CA . LEU A 1 839 ? 23.895 23.548 -5.611 1.00 94.56 839 LEU A CA 1
ATOM 6474 C C . LEU A 1 839 ? 24.920 24.603 -5.149 1.00 94.56 839 LEU A C 1
ATOM 6476 O O . LEU A 1 839 ? 26.106 24.487 -5.459 1.00 94.56 839 LEU A O 1
ATOM 6480 N N . LYS A 1 840 ? 24.468 25.665 -4.472 1.00 93.44 840 LYS A N 1
ATOM 6481 C CA . LYS A 1 840 ? 25.310 26.757 -3.958 1.00 93.44 840 LYS A CA 1
ATOM 6482 C C . LYS A 1 840 ? 25.591 26.659 -2.455 1.00 93.44 840 LYS A C 1
ATOM 6484 O O . LYS A 1 840 ? 26.382 27.460 -1.956 1.00 93.44 840 LYS A O 1
ATOM 6489 N N . ASP A 1 841 ? 24.959 25.726 -1.749 1.00 92.94 841 ASP A N 1
ATOM 6490 C CA . ASP A 1 841 ? 25.121 25.570 -0.306 1.00 92.94 841 ASP A CA 1
ATOM 6491 C C . ASP A 1 841 ? 26.458 24.911 0.036 1.00 92.94 841 ASP A C 1
ATOM 6493 O O . ASP A 1 841 ? 26.970 24.063 -0.692 1.00 92.94 841 ASP A O 1
ATOM 6497 N N . SER A 1 842 ? 27.032 25.281 1.183 1.00 90.81 842 SER A N 1
ATOM 6498 C CA . SER A 1 842 ? 28.332 24.754 1.623 1.00 90.81 842 SER A CA 1
ATOM 6499 C C . SER A 1 842 ? 28.310 23.268 1.981 1.00 90.81 842 SER A C 1
ATOM 6501 O O . SER A 1 842 ? 29.357 22.630 1.961 1.00 90.81 842 SER A O 1
ATOM 6503 N N . ASP A 1 843 ? 27.137 22.739 2.335 1.00 89.00 843 ASP A N 1
ATOM 6504 C CA . ASP A 1 843 ? 26.928 21.333 2.699 1.00 89.00 843 ASP A CA 1
ATOM 6505 C C . ASP A 1 843 ? 26.493 20.467 1.494 1.00 89.00 843 ASP A C 1
ATOM 6507 O O . ASP A 1 843 ? 26.238 19.273 1.656 1.00 89.00 843 ASP A O 1
ATOM 6511 N N . TYR A 1 844 ? 26.425 21.039 0.283 1.00 93.94 844 TYR A N 1
ATOM 6512 C CA . TYR A 1 844 ? 26.159 20.287 -0.943 1.00 93.94 844 TYR A CA 1
ATOM 6513 C C . TYR A 1 844 ? 27.310 19.328 -1.275 1.00 93.94 844 TYR A C 1
ATOM 6515 O O . TYR A 1 844 ? 28.488 19.693 -1.219 1.00 93.94 844 TYR A O 1
ATOM 6523 N N . VAL A 1 845 ? 26.970 18.101 -1.677 1.00 93.38 845 VAL A N 1
ATOM 6524 C CA . VAL A 1 845 ? 27.934 17.031 -1.949 1.00 93.38 845 VAL A CA 1
ATOM 6525 C C . VAL A 1 845 ? 27.754 16.519 -3.385 1.00 93.38 845 VAL A C 1
ATOM 6527 O O . VAL A 1 845 ? 26.825 15.772 -3.668 1.00 93.38 845 VAL A O 1
ATOM 6530 N N . PRO A 1 846 ? 28.669 16.828 -4.319 1.00 93.62 846 PRO A N 1
ATOM 6531 C CA . PRO A 1 846 ? 28.547 16.416 -5.723 1.00 93.62 846 PRO A CA 1
ATOM 6532 C C . PRO A 1 846 ? 28.846 14.918 -5.975 1.00 93.62 846 PRO A C 1
ATOM 6534 O O . PRO A 1 846 ? 29.220 14.554 -7.089 1.00 93.62 846 PRO A O 1
ATOM 6537 N N . ASP A 1 847 ? 28.723 14.060 -4.957 1.00 92.62 847 ASP A N 1
ATOM 6538 C CA . ASP A 1 847 ? 29.118 12.638 -4.942 1.00 92.62 847 ASP A CA 1
ATOM 6539 C C . ASP A 1 847 ? 27.924 11.684 -5.165 1.00 92.62 847 ASP A C 1
ATOM 6541 O O . ASP A 1 847 ? 27.805 10.634 -4.524 1.00 92.62 847 ASP A O 1
ATOM 6545 N N . PHE A 1 848 ? 27.031 12.085 -6.072 1.00 96.50 848 PHE A N 1
ATOM 6546 C CA . PHE A 1 848 ? 25.936 11.274 -6.608 1.00 96.50 848 PHE A CA 1
ATOM 6547 C C . PHE A 1 848 ? 26.268 10.799 -8.029 1.00 96.50 848 PHE A C 1
ATOM 6549 O O . PHE A 1 848 ? 27.248 11.231 -8.641 1.00 96.50 848 PHE A O 1
ATOM 6556 N N . ASN A 1 849 ? 25.466 9.882 -8.563 1.00 98.25 849 ASN A N 1
ATOM 6557 C CA . ASN A 1 849 ? 25.753 9.204 -9.825 1.00 98.25 849 ASN A CA 1
ATOM 6558 C C . ASN A 1 849 ? 24.673 9.432 -10.878 1.00 98.25 849 ASN A C 1
ATOM 6560 O O . ASN A 1 849 ? 25.004 9.612 -12.048 1.00 98.25 849 ASN A O 1
ATOM 6564 N N . ALA A 1 850 ? 23.406 9.415 -10.468 1.00 98.50 850 ALA A N 1
ATOM 6565 C CA . ALA A 1 850 ? 22.265 9.551 -11.359 1.00 98.50 850 ALA A CA 1
ATOM 6566 C C . ALA A 1 850 ? 21.285 10.604 -10.838 1.00 98.50 850 ALA A C 1
ATOM 6568 O O . ALA A 1 850 ? 21.255 10.886 -9.642 1.00 98.50 850 ALA A O 1
ATOM 6569 N N . ALA A 1 851 ? 20.502 11.182 -11.739 1.00 98.56 851 ALA A N 1
ATOM 6570 C CA . ALA A 1 851 ? 19.414 12.084 -11.401 1.00 98.56 851 ALA A CA 1
ATOM 6571 C C . ALA A 1 851 ? 18.220 11.812 -12.312 1.00 98.56 851 ALA A C 1
ATOM 6573 O O . ALA A 1 851 ? 18.386 11.594 -13.520 1.00 98.56 851 ALA A O 1
ATOM 6574 N N . GLU A 1 852 ? 17.032 11.819 -11.722 1.00 98.44 852 GLU A N 1
ATOM 6575 C CA . GLU A 1 852 ? 15.782 11.688 -12.457 1.00 98.44 852 GLU A CA 1
ATOM 6576 C C . GLU A 1 852 ? 15.584 12.902 -13.350 1.00 98.44 852 GLU A C 1
ATOM 6578 O O . GLU A 1 852 ? 15.574 14.038 -12.887 1.00 98.44 852 GLU A O 1
ATOM 6583 N N . VAL A 1 853 ? 15.486 12.656 -14.652 1.00 97.25 853 VAL A N 1
ATOM 6584 C CA . VAL A 1 853 ? 15.148 13.691 -15.627 1.00 97.25 853 VAL A CA 1
ATOM 6585 C C . VAL A 1 853 ? 13.711 13.587 -16.086 1.00 97.25 853 VAL A C 1
ATOM 6587 O O . VAL A 1 853 ? 13.225 14.596 -16.575 1.00 97.25 853 VAL A O 1
ATOM 6590 N N . TYR A 1 854 ? 13.096 12.399 -15.976 1.00 95.06 854 TYR A N 1
ATOM 6591 C CA . TYR A 1 854 ? 11.667 12.142 -16.162 1.00 95.06 854 TYR A CA 1
ATOM 6592 C C . TYR A 1 854 ? 11.155 11.438 -14.903 1.00 95.06 854 TYR A C 1
ATOM 6594 O O . TYR A 1 854 ? 11.559 10.303 -14.642 1.00 95.06 854 TYR A O 1
ATOM 6602 N N . ASN A 1 855 ? 10.276 12.094 -14.159 1.00 93.06 855 ASN A N 1
ATOM 6603 C CA . ASN A 1 855 ? 9.537 11.489 -13.059 1.00 93.06 855 ASN A CA 1
ATOM 6604 C C . ASN A 1 855 ? 8.033 11.662 -13.331 1.00 93.06 855 ASN A C 1
ATOM 6606 O O . ASN A 1 855 ? 7.589 12.729 -13.755 1.00 93.06 855 ASN A O 1
ATOM 6610 N N . ALA A 1 856 ? 7.262 10.591 -13.152 1.00 90.06 856 ALA A N 1
ATOM 6611 C CA . ALA A 1 856 ? 5.832 10.563 -13.414 1.00 90.06 856 ALA A CA 1
ATOM 6612 C C . ALA A 1 856 ? 5.456 11.037 -14.835 1.00 90.06 856 ALA A C 1
ATOM 6614 O O . ALA A 1 856 ? 5.785 10.375 -15.814 1.00 90.06 856 ALA A O 1
ATOM 6615 N N . SER A 1 857 ? 4.733 12.152 -14.970 1.00 87.44 857 SER A N 1
ATOM 6616 C CA . SER A 1 857 ? 4.419 12.777 -16.262 1.00 87.44 857 SER A CA 1
ATOM 6617 C C . SER A 1 857 ? 5.359 13.945 -16.540 1.00 87.44 857 SER A C 1
ATOM 6619 O O . SER A 1 857 ? 5.437 14.868 -15.737 1.00 87.44 857 SER A O 1
ATOM 6621 N N . PHE A 1 858 ? 5.974 13.968 -17.728 1.00 87.38 858 PHE A N 1
ATOM 6622 C CA . PHE A 1 858 ? 6.976 14.980 -18.079 1.00 87.38 858 PHE A CA 1
ATOM 6623 C C . PHE A 1 858 ? 6.456 16.425 -17.967 1.00 87.38 858 PHE A C 1
ATOM 6625 O O . PHE A 1 858 ? 5.577 16.844 -18.731 1.00 87.38 858 PHE A O 1
ATOM 6632 N N . GLY A 1 859 ? 7.060 17.204 -17.069 1.00 86.94 859 GLY A N 1
ATOM 6633 C CA . GLY A 1 859 ? 6.680 18.581 -16.760 1.00 86.94 859 GLY A CA 1
ATOM 6634 C C . GLY A 1 859 ? 7.788 19.632 -16.947 1.00 86.94 859 GLY A C 1
ATOM 6635 O O . GLY A 1 859 ? 8.887 19.347 -17.429 1.00 86.94 859 GLY A O 1
ATOM 6636 N N . PRO A 1 860 ? 7.512 20.902 -16.588 1.00 87.69 860 PRO A N 1
ATOM 6637 C CA . PRO A 1 860 ? 8.509 21.975 -16.617 1.00 87.69 860 PRO A CA 1
ATOM 6638 C C . PRO A 1 860 ? 9.720 21.726 -15.708 1.00 87.69 860 PRO A C 1
ATOM 6640 O O . PRO A 1 860 ? 10.834 22.070 -16.101 1.00 87.69 860 PRO A O 1
ATOM 6643 N N . ASP A 1 861 ? 9.515 21.121 -14.536 1.00 89.62 861 ASP A N 1
ATOM 6644 C CA . ASP A 1 861 ? 10.585 20.843 -13.566 1.00 89.62 861 ASP A CA 1
ATOM 6645 C C . ASP A 1 861 ? 11.526 19.731 -14.068 1.00 89.62 861 ASP A C 1
ATOM 6647 O O . ASP A 1 861 ? 12.747 19.809 -13.898 1.00 89.62 861 ASP A O 1
ATOM 6651 N N . ASP A 1 862 ? 10.985 18.747 -14.795 1.00 91.88 862 ASP A N 1
ATOM 6652 C CA . ASP A 1 862 ? 11.767 17.741 -15.522 1.00 91.88 862 ASP A CA 1
ATOM 6653 C C . ASP A 1 862 ? 12.632 18.387 -16.611 1.00 91.88 862 ASP A C 1
ATOM 6655 O O . ASP A 1 862 ? 13.830 18.115 -16.713 1.00 91.88 862 ASP A O 1
ATOM 6659 N N . GLU A 1 863 ? 12.067 19.297 -17.418 1.00 93.12 863 GLU A N 1
ATOM 6660 C CA . GLU A 1 863 ? 12.853 20.037 -18.413 1.00 93.12 863 GLU A CA 1
ATOM 6661 C C . GLU A 1 863 ? 13.915 20.916 -17.734 1.00 93.12 863 GLU A C 1
ATOM 6663 O O . GLU A 1 863 ? 15.046 20.966 -18.219 1.00 93.12 863 GLU A O 1
ATOM 6668 N N . GLU A 1 864 ? 13.617 21.561 -16.598 1.00 95.38 864 GLU A N 1
ATOM 6669 C CA . GLU A 1 864 ? 14.618 22.292 -15.806 1.00 95.38 864 GLU A CA 1
ATOM 6670 C C . GLU A 1 864 ? 15.765 21.357 -15.385 1.00 95.38 864 GLU A C 1
ATOM 6672 O O . GLU A 1 864 ? 16.944 21.706 -15.533 1.00 95.38 864 GLU A O 1
ATOM 6677 N N . THR A 1 865 ? 15.434 20.136 -14.959 1.00 96.75 865 THR A N 1
ATOM 6678 C CA . THR A 1 865 ? 16.411 19.113 -14.575 1.00 96.75 865 THR A CA 1
ATOM 6679 C C . THR A 1 865 ? 17.242 18.645 -15.771 1.00 96.75 865 THR A C 1
ATOM 6681 O O . THR A 1 865 ? 18.470 18.589 -15.674 1.00 96.75 865 THR A O 1
ATOM 6684 N N . VAL A 1 866 ? 16.634 18.420 -16.942 1.00 97.12 866 VAL A N 1
ATOM 6685 C CA . VAL A 1 866 ? 17.346 18.125 -18.204 1.00 97.12 866 VAL A CA 1
ATOM 6686 C C . VAL A 1 866 ? 18.348 19.234 -18.540 1.00 97.12 866 VAL A C 1
ATOM 6688 O O . VAL A 1 866 ? 19.514 18.958 -18.837 1.00 97.12 866 VAL A O 1
ATOM 6691 N N . GLN A 1 867 ? 17.936 20.502 -18.457 1.00 97.31 867 GLN A N 1
ATOM 6692 C CA . GLN A 1 867 ? 18.827 21.634 -18.723 1.00 97.31 867 GLN A CA 1
ATOM 6693 C C . GLN A 1 867 ? 19.959 21.726 -17.693 1.00 97.31 867 GLN A C 1
ATOM 6695 O O . GLN A 1 867 ? 21.091 22.083 -18.036 1.00 97.31 867 GLN A O 1
ATOM 6700 N N . GLN A 1 868 ? 19.694 21.385 -16.431 1.00 98.00 868 GLN A N 1
ATOM 6701 C CA . GLN A 1 868 ? 20.725 21.313 -15.402 1.00 98.00 868 GLN A CA 1
ATOM 6702 C C . GLN A 1 868 ? 21.720 20.169 -15.669 1.00 98.00 868 GLN A C 1
ATOM 6704 O O . GLN A 1 868 ? 22.930 20.377 -15.551 1.00 98.00 868 GLN A O 1
ATOM 6709 N N . MET A 1 869 ? 21.251 19.008 -16.132 1.00 98.25 869 MET A N 1
ATOM 6710 C CA . MET A 1 869 ? 22.110 17.900 -16.566 1.00 98.25 869 MET A CA 1
ATOM 6711 C C . MET A 1 869 ? 23.006 18.295 -17.745 1.00 98.25 869 MET A C 1
ATOM 6713 O O . MET A 1 869 ? 24.201 17.998 -17.734 1.00 98.25 869 MET A O 1
ATOM 6717 N N . PHE A 1 870 ? 22.495 19.062 -18.714 1.00 98.44 870 PHE A N 1
ATOM 6718 C CA . PHE A 1 870 ? 23.313 19.589 -19.816 1.00 98.44 870 PHE A CA 1
ATOM 6719 C C . PHE A 1 870 ? 24.451 20.492 -19.325 1.00 98.44 870 PHE A C 1
ATOM 6721 O O . PHE A 1 870 ? 25.559 20.433 -19.863 1.00 98.44 870 PHE A O 1
ATOM 6728 N N . LYS A 1 871 ? 24.217 21.310 -18.288 1.00 98.19 871 LYS A N 1
ATOM 6729 C CA . LYS A 1 871 ? 25.280 22.119 -17.667 1.00 98.19 871 LYS A CA 1
ATOM 6730 C C . LYS A 1 871 ? 26.339 21.228 -17.023 1.00 98.19 871 LYS A C 1
ATOM 6732 O O . LYS A 1 871 ? 27.524 21.444 -17.263 1.00 98.19 871 LYS A O 1
ATOM 6737 N N . PHE A 1 872 ? 25.933 20.193 -16.286 1.00 98.31 872 PHE A N 1
ATOM 6738 C CA . PHE A 1 872 ? 26.878 19.234 -15.712 1.00 98.31 872 PHE A CA 1
ATOM 6739 C C . PHE A 1 872 ? 27.711 18.521 -16.782 1.00 98.31 872 PHE A C 1
ATOM 6741 O O . PHE A 1 872 ? 28.929 18.413 -16.633 1.00 98.31 872 PHE A O 1
ATOM 6748 N N . TRP A 1 873 ? 27.106 18.111 -17.897 1.00 98.50 873 TRP A N 1
ATOM 6749 C CA . TRP A 1 873 ? 27.843 17.490 -18.999 1.00 98.50 873 TRP A CA 1
ATOM 6750 C C . TRP A 1 873 ? 28.791 18.467 -19.705 1.00 98.50 873 TRP A C 1
ATOM 6752 O O . TRP A 1 873 ? 29.907 18.087 -20.055 1.00 98.50 873 TRP A O 1
ATOM 6762 N N . ASN A 1 874 ? 28.412 19.740 -19.846 1.00 98.38 874 ASN A N 1
ATOM 6763 C CA . ASN A 1 874 ? 29.309 20.795 -20.336 1.00 98.38 874 ASN A CA 1
ATOM 6764 C C . ASN A 1 874 ? 30.510 21.035 -19.399 1.00 98.38 874 ASN A C 1
ATOM 6766 O O . ASN A 1 874 ? 31.587 21.396 -19.868 1.00 98.38 874 ASN A O 1
ATOM 6770 N N . GLU A 1 875 ? 30.353 20.792 -18.096 1.00 97.00 875 GLU A N 1
ATOM 6771 C CA . GLU A 1 875 ? 31.437 20.805 -17.100 1.00 97.00 875 GLU A CA 1
ATOM 6772 C C . GLU A 1 875 ? 32.264 19.503 -17.086 1.00 97.00 875 GLU A C 1
ATOM 6774 O O . GLU A 1 875 ? 33.220 19.381 -16.320 1.00 97.00 875 GLU A O 1
ATOM 6779 N N . GLY A 1 876 ? 31.911 18.514 -17.915 1.00 95.44 876 GLY A N 1
ATOM 6780 C CA . GLY A 1 876 ? 32.562 17.204 -17.969 1.00 95.44 876 GLY A CA 1
ATOM 6781 C C . GLY A 1 876 ? 32.171 16.252 -16.832 1.00 95.44 876 GLY A C 1
ATOM 6782 O O . GLY A 1 876 ? 32.780 15.189 -16.695 1.00 95.44 876 GLY A O 1
ATOM 6783 N N . LYS A 1 877 ? 31.165 16.598 -16.018 1.00 95.81 877 LYS A N 1
ATOM 6784 C CA . LYS A 1 877 ? 30.627 15.707 -14.981 1.00 95.81 877 LYS A CA 1
ATOM 6785 C C . LYS A 1 877 ? 29.778 14.634 -15.647 1.00 95.81 877 LYS A C 1
ATOM 6787 O O . LYS A 1 877 ? 28.879 14.957 -16.410 1.00 95.81 877 LYS A O 1
ATOM 6792 N N . LYS A 1 878 ? 30.034 13.361 -15.355 1.00 95.38 878 LYS A N 1
ATOM 6793 C CA . LYS A 1 878 ? 29.346 12.222 -15.985 1.00 95.38 878 LYS A CA 1
ATOM 6794 C C . LYS A 1 878 ? 28.175 11.696 -15.148 1.00 95.38 878 LYS A C 1
ATOM 6796 O O . LYS A 1 878 ? 28.118 10.509 -14.858 1.00 95.38 878 LYS A O 1
ATOM 6801 N N . TYR A 1 879 ? 27.262 12.575 -14.737 1.00 98.19 879 TYR A N 1
ATOM 6802 C CA . TYR A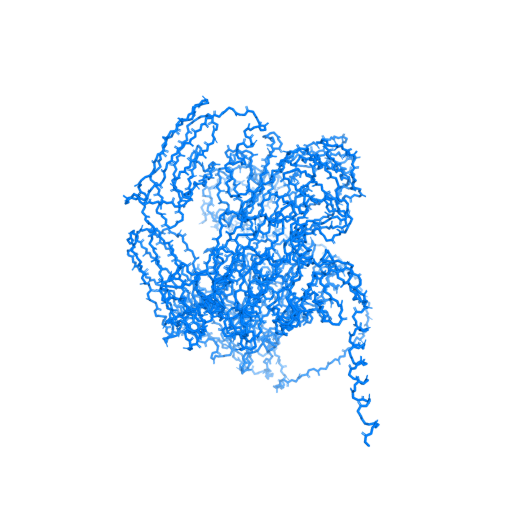 1 879 ? 26.029 12.130 -14.079 1.00 98.19 879 TYR A CA 1
ATOM 6803 C C . TYR A 1 879 ? 25.076 11.507 -15.100 1.00 98.19 879 TYR A C 1
ATOM 6805 O O . TYR A 1 879 ? 24.965 12.002 -16.227 1.00 98.19 879 TYR A O 1
ATOM 6813 N N . THR A 1 880 ? 24.391 10.438 -14.717 1.00 98.75 880 THR A N 1
ATOM 6814 C CA . THR A 1 880 ? 23.468 9.707 -15.588 1.00 98.75 880 THR A CA 1
ATOM 6815 C C . THR A 1 880 ? 22.053 10.245 -15.447 1.00 98.75 880 THR A C 1
ATOM 6817 O O . THR A 1 880 ? 21.541 10.389 -14.342 1.00 98.75 880 THR A O 1
ATOM 6820 N N . ALA A 1 881 ? 21.414 10.537 -16.572 1.00 98.56 881 ALA A N 1
ATOM 6821 C CA . ALA A 1 881 ? 19.992 10.835 -16.623 1.00 98.56 881 ALA A CA 1
ATOM 6822 C C . ALA A 1 881 ? 19.192 9.523 -16.574 1.00 98.56 881 ALA A C 1
ATOM 6824 O O . ALA A 1 881 ? 19.455 8.630 -17.388 1.00 98.56 881 ALA A O 1
ATOM 6825 N N . VAL A 1 882 ? 18.239 9.423 -15.644 1.00 98.62 882 VAL A N 1
ATOM 6826 C CA . VAL A 1 882 ? 17.324 8.277 -15.482 1.00 98.62 882 VAL A CA 1
ATOM 6827 C C . VAL A 1 882 ? 15.861 8.726 -15.512 1.00 98.62 882 VAL A C 1
ATOM 6829 O O . VAL A 1 882 ? 15.563 9.913 -15.386 1.00 98.62 882 VAL A O 1
ATOM 6832 N N . ALA A 1 883 ? 14.962 7.779 -15.744 1.00 97.69 883 ALA A N 1
ATOM 6833 C CA . ALA A 1 883 ? 13.519 7.966 -15.783 1.00 97.69 883 ALA A CA 1
ATOM 6834 C C . ALA A 1 883 ? 12.810 6.884 -14.979 1.00 97.69 883 ALA A C 1
ATOM 6836 O O . ALA A 1 883 ? 13.232 5.722 -15.036 1.00 97.69 883 ALA A O 1
ATOM 6837 N N . VAL A 1 884 ? 11.764 7.300 -14.267 1.00 97.25 884 VAL A N 1
ATOM 6838 C CA . VAL A 1 884 ? 11.055 6.513 -13.251 1.00 97.25 884 VAL A CA 1
ATOM 6839 C C . VAL A 1 884 ? 9.594 6.942 -13.149 1.00 97.25 884 VAL A C 1
ATOM 6841 O O . VAL A 1 884 ? 9.283 8.089 -13.483 1.00 97.25 884 VAL A O 1
ATOM 6844 N N . THR A 1 885 ? 8.698 6.069 -12.681 1.00 94.44 885 THR A N 1
ATOM 6845 C CA . THR A 1 885 ? 7.303 6.482 -12.443 1.00 94.44 885 THR A CA 1
ATOM 6846 C C . THR A 1 885 ? 7.093 7.208 -11.140 1.00 94.44 885 THR A C 1
ATOM 6848 O O . THR A 1 885 ? 6.212 8.059 -11.118 1.00 94.44 885 THR A O 1
ATOM 6851 N N . ASP A 1 886 ? 7.842 6.844 -10.093 1.00 94.44 886 ASP A N 1
ATOM 6852 C CA . ASP A 1 886 ? 7.500 7.235 -8.724 1.00 94.44 886 ASP A CA 1
ATOM 6853 C C . ASP A 1 886 ? 6.072 6.765 -8.367 1.00 94.44 886 ASP A C 1
ATOM 6855 O O . ASP A 1 886 ? 5.189 7.516 -7.951 1.00 94.44 886 ASP A O 1
ATOM 6859 N N . ASP A 1 887 ? 5.790 5.495 -8.689 1.00 90.75 887 ASP A N 1
ATOM 6860 C CA . ASP A 1 887 ? 4.441 4.932 -8.615 1.00 90.75 887 ASP A CA 1
ATOM 6861 C C . ASP A 1 887 ? 4.105 4.563 -7.172 1.00 90.75 887 ASP A C 1
ATOM 6863 O O . ASP A 1 887 ? 4.767 3.727 -6.555 1.00 90.75 887 ASP A O 1
ATOM 6867 N N . HIS A 1 888 ? 3.049 5.183 -6.662 1.00 85.00 888 HIS A N 1
ATOM 6868 C CA . HIS A 1 888 ? 2.510 4.962 -5.326 1.00 85.00 888 HIS A CA 1
ATOM 6869 C C . HIS A 1 888 ? 1.309 4.010 -5.339 1.00 85.00 888 HIS A C 1
ATOM 6871 O O . HIS A 1 888 ? 0.907 3.477 -4.298 1.00 85.00 888 HIS A O 1
ATOM 6877 N N . ASN A 1 889 ? 0.721 3.783 -6.515 1.00 82.56 889 ASN A N 1
ATOM 6878 C CA . ASN A 1 889 ? -0.497 3.020 -6.665 1.00 82.56 889 ASN A CA 1
ATOM 6879 C C . ASN A 1 889 ? -0.662 2.441 -8.079 1.00 82.56 889 ASN A C 1
ATOM 6881 O O . ASN A 1 889 ? -1.260 3.057 -8.964 1.00 82.56 889 ASN A O 1
ATOM 6885 N N . ALA A 1 890 ? -0.281 1.175 -8.232 1.00 89.06 890 ALA A N 1
ATOM 6886 C CA . ALA A 1 890 ? -0.389 0.460 -9.497 1.00 89.06 890 ALA A CA 1
ATOM 6887 C C . ALA A 1 890 ? -1.845 0.197 -9.950 1.00 89.06 890 ALA A C 1
ATOM 6889 O O . ALA A 1 890 ? -2.067 -0.251 -11.080 1.00 89.06 890 ALA A O 1
ATOM 6890 N N . TYR A 1 891 ? -2.846 0.424 -9.089 1.00 85.88 891 TYR A N 1
ATOM 6891 C CA . TYR A 1 891 ? -4.266 0.311 -9.443 1.00 85.88 891 TYR A CA 1
ATOM 6892 C C . TYR A 1 891 ? -4.805 1.585 -10.115 1.00 85.88 891 TYR A C 1
ATOM 6894 O O . TYR A 1 891 ? -5.812 1.520 -10.828 1.00 85.88 891 TYR A O 1
ATOM 6902 N N . ALA A 1 892 ? -4.125 2.725 -9.949 1.00 79.38 892 ALA A N 1
ATOM 6903 C CA . ALA A 1 892 ? -4.481 3.967 -10.616 1.00 79.38 892 ALA A CA 1
ATOM 6904 C C . ALA A 1 892 ? -4.118 3.900 -12.110 1.00 79.38 892 ALA A C 1
ATOM 6906 O O . ALA A 1 892 ? -3.091 3.358 -12.507 1.00 79.38 892 ALA A O 1
ATOM 6907 N N . ILE A 1 893 ? -4.966 4.472 -12.970 1.00 77.12 893 ILE A N 1
ATOM 6908 C CA . ILE A 1 893 ? -4.743 4.475 -14.432 1.00 77.12 893 ILE A CA 1
ATOM 6909 C C . ILE A 1 893 ? -4.222 5.810 -14.973 1.00 77.12 893 ILE A C 1
ATOM 6911 O O . ILE A 1 893 ? -4.171 5.988 -16.192 1.00 77.12 893 ILE A O 1
ATOM 6915 N N . GLU A 1 894 ? -3.894 6.759 -14.091 1.00 70.62 894 GLU A N 1
ATOM 6916 C CA . GLU A 1 894 ? -3.321 8.056 -14.477 1.00 70.62 894 GLU A CA 1
ATOM 6917 C C . GLU A 1 894 ? -1.911 7.885 -15.056 1.00 70.62 894 GLU A C 1
ATOM 6919 O O . GLU A 1 894 ? -1.565 8.544 -16.037 1.00 70.62 894 GLU A O 1
ATOM 6924 N N . LEU A 1 895 ? -1.143 6.943 -14.501 1.00 78.50 895 LEU A N 1
ATOM 6925 C CA . LEU A 1 895 ? 0.180 6.551 -14.966 1.00 78.50 895 LEU A CA 1
ATOM 6926 C C . LEU A 1 895 ? 0.400 5.060 -14.669 1.00 78.50 895 LEU A C 1
ATOM 6928 O O . LEU A 1 895 ? 0.346 4.659 -13.515 1.00 78.50 895 LEU A O 1
ATOM 6932 N N . ASP A 1 896 ? 0.651 4.232 -15.689 1.00 86.88 896 ASP A N 1
ATOM 6933 C CA . ASP A 1 896 ? 0.983 2.820 -15.447 1.00 86.88 896 ASP A CA 1
ATOM 6934 C C . ASP A 1 896 ? 2.396 2.685 -14.867 1.00 86.88 896 ASP A C 1
ATOM 6936 O O . ASP A 1 896 ? 3.321 3.358 -15.342 1.00 86.88 896 ASP A O 1
ATOM 6940 N N . THR A 1 897 ? 2.585 1.737 -13.944 1.00 92.50 897 THR A N 1
ATOM 6941 C CA . THR A 1 897 ? 3.905 1.308 -13.457 1.00 92.50 897 THR A CA 1
ATOM 6942 C C . THR A 1 897 ? 4.891 1.131 -14.622 1.00 92.50 897 THR A C 1
ATOM 6944 O O . THR A 1 897 ? 4.575 0.507 -15.642 1.00 92.50 897 THR A O 1
ATOM 6947 N N . GLY A 1 898 ? 6.105 1.669 -14.491 1.00 93.19 898 GLY A N 1
ATOM 6948 C CA . GLY A 1 898 ? 7.127 1.618 -15.528 1.00 93.19 898 GLY A CA 1
ATOM 6949 C C . GLY A 1 898 ? 6.841 2.437 -16.789 1.00 93.19 898 GLY A C 1
ATOM 6950 O O . GLY A 1 898 ? 7.492 2.162 -17.794 1.00 93.19 898 GLY A O 1
ATOM 6951 N N . THR A 1 899 ? 5.879 3.366 -16.844 1.00 91.56 899 THR A N 1
ATOM 6952 C CA . THR A 1 899 ? 5.627 4.147 -18.079 1.00 91.56 899 THR A CA 1
ATOM 6953 C C . THR A 1 899 ? 6.868 4.961 -18.491 1.00 91.56 899 THR A C 1
ATOM 6955 O O . THR A 1 899 ? 7.478 4.611 -19.504 1.00 91.56 899 THR A O 1
ATOM 6958 N N . PRO A 1 900 ? 7.319 5.989 -17.750 1.00 94.69 900 PRO A N 1
ATOM 6959 C CA . PRO A 1 900 ? 8.712 6.415 -17.789 1.00 94.69 900 PRO A CA 1
ATOM 6960 C C . PRO A 1 900 ? 9.613 5.304 -17.248 1.00 94.69 900 PRO A C 1
ATOM 6962 O O . PRO A 1 900 ? 9.404 4.776 -16.161 1.00 94.69 900 PRO A O 1
ATOM 6965 N N . ARG A 1 901 ? 10.648 4.950 -18.006 1.00 97.31 901 ARG A N 1
ATOM 6966 C CA . ARG A 1 901 ? 11.646 3.971 -17.565 1.00 97.31 901 ARG A CA 1
ATOM 6967 C C . ARG A 1 901 ? 13.017 4.237 -18.151 1.00 97.31 901 ARG A C 1
ATOM 6969 O O . ARG A 1 901 ? 13.168 4.913 -19.177 1.00 97.31 901 ARG A O 1
ATOM 6976 N N . SER A 1 902 ? 14.013 3.613 -17.538 1.00 98.25 902 SER A N 1
ATOM 6977 C CA . SER A 1 902 ? 15.395 3.633 -18.002 1.00 98.25 902 SER A CA 1
ATOM 6978 C C . SER A 1 902 ? 15.754 2.306 -18.659 1.00 98.25 902 SER A C 1
ATOM 6980 O O . SER A 1 902 ? 15.593 1.250 -18.055 1.00 98.25 902 SER A O 1
ATOM 6982 N N . TYR A 1 903 ? 16.291 2.353 -19.877 1.00 98.62 903 TYR A N 1
ATOM 6983 C CA . TYR A 1 903 ? 16.922 1.202 -20.519 1.00 98.62 903 TYR A CA 1
ATOM 6984 C C . TYR A 1 903 ? 18.432 1.316 -20.378 1.00 98.62 903 TYR A C 1
ATOM 6986 O O . TYR A 1 903 ? 19.014 2.287 -20.860 1.00 98.62 903 TYR A O 1
ATOM 6994 N N . ALA A 1 904 ? 19.068 0.316 -19.773 1.00 98.56 904 ALA A N 1
ATOM 6995 C CA . ALA A 1 904 ? 20.518 0.242 -19.641 1.00 98.56 904 ALA A CA 1
ATOM 6996 C C . ALA A 1 904 ? 21.098 -0.854 -20.543 1.00 98.56 904 ALA A C 1
ATOM 6998 O O . ALA A 1 904 ? 20.550 -1.957 -20.634 1.00 98.56 904 ALA A O 1
ATOM 6999 N N . TYR A 1 905 ? 22.212 -0.555 -21.209 1.00 98.62 905 TYR A N 1
ATOM 7000 C CA . TYR A 1 905 ? 22.891 -1.500 -22.087 1.00 98.62 905 TYR A CA 1
ATOM 7001 C C . TYR A 1 905 ? 23.838 -2.409 -21.299 1.00 98.62 905 TYR A C 1
ATOM 7003 O O . TYR A 1 905 ? 24.829 -1.960 -20.726 1.00 98.62 905 TYR A O 1
ATOM 7011 N N . VAL A 1 906 ? 23.561 -3.711 -21.313 1.00 98.00 906 VAL A N 1
ATOM 7012 C CA . VAL A 1 906 ? 24.349 -4.744 -20.642 1.00 98.00 906 VAL A CA 1
ATOM 7013 C C . VAL A 1 906 ? 24.923 -5.708 -21.672 1.00 98.00 906 VAL A C 1
ATOM 7015 O O . VAL A 1 906 ? 24.220 -6.257 -22.517 1.00 98.00 906 VAL A O 1
ATOM 7018 N N . THR A 1 907 ? 26.230 -5.962 -21.580 1.00 91.94 907 THR A N 1
ATOM 7019 C CA . THR A 1 907 ? 26.890 -6.962 -22.429 1.00 91.94 907 THR A CA 1
ATOM 7020 C C . THR A 1 907 ? 26.774 -8.369 -21.825 1.00 91.94 907 THR A C 1
ATOM 7022 O O . THR A 1 907 ? 27.231 -8.637 -20.704 1.00 91.94 907 THR A O 1
ATOM 7025 N N . GLY A 1 908 ? 26.229 -9.298 -22.615 1.00 92.44 908 GLY A N 1
ATOM 7026 C CA . GLY A 1 908 ? 26.000 -10.690 -22.218 1.00 92.44 908 GLY A CA 1
ATOM 7027 C C . GLY A 1 908 ? 24.816 -10.830 -21.261 1.00 92.44 908 GLY A C 1
ATOM 7028 O O . GLY A 1 908 ? 23.861 -10.065 -21.348 1.00 92.44 908 GLY A O 1
ATOM 7029 N N . ASP A 1 909 ? 24.893 -11.799 -20.347 1.00 93.06 909 ASP A N 1
ATOM 7030 C CA . ASP A 1 909 ? 23.807 -12.066 -19.398 1.00 93.06 909 ASP A CA 1
ATOM 7031 C C . ASP A 1 909 ? 23.555 -10.872 -18.471 1.00 93.06 909 ASP A C 1
ATOM 7033 O O . ASP A 1 909 ? 24.516 -10.280 -17.951 1.00 93.06 909 ASP A O 1
ATOM 7037 N N . LEU A 1 910 ? 22.273 -10.571 -18.242 1.00 96.75 910 LEU A N 1
ATOM 7038 C CA . LEU A 1 910 ? 21.816 -9.562 -17.295 1.00 96.75 910 LEU A CA 1
ATOM 7039 C C . LEU A 1 910 ? 22.143 -9.990 -15.858 1.00 96.75 910 LEU A C 1
ATOM 7041 O O . LEU A 1 910 ? 21.684 -11.028 -15.382 1.00 96.75 910 LEU A O 1
ATOM 7045 N N . THR A 1 911 ? 22.907 -9.156 -15.154 1.00 96.44 911 THR A N 1
ATOM 7046 C CA . THR A 1 911 ? 23.071 -9.228 -13.697 1.00 96.44 911 THR A CA 1
ATOM 7047 C C . THR A 1 911 ? 22.890 -7.837 -13.108 1.00 96.44 911 THR A C 1
ATOM 7049 O O . THR A 1 911 ? 23.112 -6.839 -13.800 1.00 96.44 911 THR A O 1
ATOM 7052 N N . VAL A 1 912 ? 22.514 -7.768 -11.830 1.00 96.19 912 VAL A N 1
ATOM 7053 C CA . VAL A 1 912 ? 22.328 -6.497 -11.117 1.00 96.19 912 VAL A CA 1
ATOM 7054 C C . VAL A 1 912 ? 23.604 -5.657 -11.167 1.00 96.19 912 VAL A C 1
ATOM 7056 O O . VAL A 1 912 ? 23.551 -4.472 -11.468 1.00 96.19 912 VAL A O 1
ATOM 7059 N N . GLU A 1 913 ? 24.769 -6.269 -10.959 1.00 95.88 913 GLU A N 1
ATOM 7060 C CA . GLU A 1 913 ? 26.058 -5.572 -10.950 1.00 95.88 913 GLU A CA 1
ATOM 7061 C C . GLU A 1 913 ? 26.370 -4.949 -12.310 1.00 95.88 913 GLU A C 1
ATOM 7063 O O . GLU A 1 913 ? 26.721 -3.774 -12.385 1.00 95.88 913 GLU A O 1
ATOM 7068 N N . LYS A 1 914 ? 26.197 -5.712 -13.398 1.00 97.62 914 LYS A N 1
ATOM 7069 C CA . LYS A 1 914 ? 26.441 -5.197 -14.749 1.00 97.62 914 LYS A CA 1
ATOM 7070 C C . LYS A 1 914 ? 25.452 -4.103 -15.134 1.00 97.62 914 LYS A C 1
ATOM 7072 O O . LYS A 1 914 ? 25.830 -3.171 -15.836 1.00 97.62 914 LYS A O 1
ATOM 7077 N N . TRP A 1 915 ? 24.200 -4.227 -14.703 1.00 98.06 915 TRP A N 1
ATOM 7078 C CA . TRP A 1 915 ? 23.173 -3.226 -14.960 1.00 98.06 915 TRP A CA 1
ATOM 7079 C C . TRP A 1 915 ? 23.466 -1.918 -14.208 1.00 98.06 915 TRP A C 1
ATOM 7081 O O . TRP A 1 915 ? 23.433 -0.842 -14.800 1.00 98.06 915 TRP A O 1
ATOM 7091 N N . ILE A 1 916 ? 23.891 -2.003 -12.945 1.00 97.75 916 ILE A N 1
ATOM 7092 C CA . ILE A 1 916 ? 24.344 -0.841 -12.166 1.00 97.75 916 ILE A CA 1
ATOM 7093 C C . ILE A 1 916 ? 25.597 -0.209 -12.785 1.00 97.75 916 ILE A C 1
ATOM 7095 O O . ILE A 1 916 ? 25.694 1.017 -12.876 1.00 97.75 916 ILE A O 1
ATOM 7099 N N . ASP A 1 917 ? 26.547 -1.018 -13.256 1.00 97.81 917 ASP A N 1
ATOM 7100 C CA . ASP A 1 917 ? 27.716 -0.509 -13.972 1.00 97.81 917 ASP A CA 1
ATOM 7101 C C . ASP A 1 917 ? 27.331 0.179 -15.288 1.00 97.81 917 ASP A C 1
ATOM 7103 O O . ASP A 1 917 ? 27.916 1.212 -15.615 1.00 97.81 917 ASP A O 1
ATOM 7107 N N . ALA A 1 918 ? 26.327 -0.313 -16.017 1.00 98.38 918 ALA A N 1
ATOM 7108 C CA . ALA A 1 918 ? 25.811 0.365 -17.205 1.00 98.38 918 ALA A CA 1
ATOM 7109 C C . ALA A 1 918 ? 25.265 1.763 -16.862 1.00 98.38 918 ALA A C 1
ATOM 7111 O O . ALA A 1 918 ? 25.616 2.741 -17.528 1.00 98.38 918 ALA A O 1
ATOM 7112 N N . ILE A 1 919 ? 24.506 1.900 -15.766 1.00 98.25 919 ILE A N 1
ATOM 7113 C CA . ILE A 1 919 ? 24.034 3.214 -15.303 1.00 98.25 919 ILE A CA 1
ATOM 7114 C C . ILE A 1 919 ? 25.207 4.110 -14.920 1.00 98.25 919 ILE A C 1
ATOM 7116 O O . ILE A 1 919 ? 25.275 5.242 -15.392 1.00 98.25 919 ILE A O 1
ATOM 7120 N N . LYS A 1 920 ? 26.172 3.627 -14.129 1.00 97.38 920 LYS A N 1
ATOM 7121 C CA . LYS A 1 920 ? 27.359 4.416 -13.735 1.00 97.38 920 LYS A CA 1
ATOM 7122 C C . LYS A 1 920 ? 28.181 4.899 -14.931 1.00 97.38 920 LYS A C 1
ATOM 7124 O O . LYS A 1 920 ? 28.837 5.932 -14.838 1.00 97.38 920 LYS A O 1
ATOM 7129 N N . ASN A 1 921 ? 28.151 4.163 -16.041 1.00 97.94 921 ASN A N 1
ATOM 7130 C CA . ASN A 1 921 ? 28.851 4.509 -17.276 1.00 97.94 921 ASN A CA 1
ATOM 7131 C C . ASN A 1 921 ? 27.984 5.286 -18.281 1.00 97.94 921 ASN A C 1
ATOM 7133 O O . ASN A 1 921 ? 28.432 5.503 -19.402 1.00 97.94 921 ASN A O 1
ATOM 7137 N N . GLN A 1 922 ? 26.785 5.742 -17.895 1.00 98.25 922 GLN A N 1
ATOM 7138 C CA . GLN A 1 922 ? 25.839 6.470 -18.755 1.00 98.25 922 GLN A CA 1
ATOM 7139 C C . GLN A 1 922 ? 25.382 5.673 -19.995 1.00 98.25 922 GLN A C 1
ATOM 7141 O O . GLN A 1 922 ? 24.918 6.261 -20.974 1.00 98.25 922 GLN A O 1
ATOM 7146 N N . HIS A 1 923 ? 25.470 4.340 -19.957 1.00 98.69 923 HIS A N 1
ATOM 7147 C CA . HIS A 1 923 ? 25.003 3.428 -21.008 1.00 98.69 923 HIS A CA 1
ATOM 7148 C C . HIS A 1 923 ? 23.474 3.287 -20.969 1.00 98.69 923 HIS A C 1
ATOM 7150 O O . HIS A 1 923 ? 22.941 2.184 -20.883 1.00 98.69 923 HIS A O 1
ATOM 7156 N N . VAL A 1 924 ? 22.765 4.420 -20.960 1.00 98.69 924 VAL A N 1
ATOM 7157 C CA . VAL A 1 924 ? 21.338 4.517 -20.630 1.00 98.69 924 VAL A CA 1
ATOM 7158 C C . VAL A 1 924 ? 20.596 5.415 -21.619 1.00 98.69 924 VAL A C 1
ATOM 7160 O O . VAL A 1 924 ? 21.093 6.474 -22.014 1.00 98.69 924 VAL A O 1
ATOM 7163 N N . PHE A 1 925 ? 19.363 5.056 -21.961 1.00 98.62 925 PHE A N 1
ATOM 7164 C CA . PHE A 1 925 ? 18.379 6.009 -22.477 1.00 98.62 925 PHE A CA 1
ATOM 7165 C C . PHE A 1 925 ? 17.097 5.958 -21.646 1.00 98.62 925 PHE A C 1
ATOM 7167 O O . PHE A 1 925 ? 16.751 4.925 -21.076 1.00 98.62 925 PHE A O 1
ATOM 7174 N N . VAL A 1 926 ? 16.405 7.089 -21.585 1.00 98.25 926 VAL A N 1
ATOM 7175 C CA . VAL A 1 926 ? 15.139 7.263 -20.871 1.00 98.25 926 VAL A CA 1
ATOM 7176 C C . VAL A 1 926 ? 13.983 7.339 -21.857 1.00 98.25 926 VAL A C 1
ATOM 7178 O O . VAL A 1 926 ? 14.157 7.878 -22.956 1.00 98.25 926 VAL A O 1
ATOM 7181 N N . SER A 1 927 ? 12.819 6.787 -21.509 1.00 96.19 927 SER A N 1
ATOM 7182 C CA . SER A 1 927 ? 11.696 6.688 -22.447 1.00 96.19 927 SER A CA 1
ATOM 7183 C C . SER A 1 927 ? 10.327 6.525 -21.782 1.00 96.19 927 SER A C 1
ATOM 7185 O O . SER A 1 927 ? 10.228 5.858 -20.761 1.00 96.19 927 SER A O 1
ATOM 7187 N N . TYR A 1 928 ? 9.298 7.075 -22.434 1.00 93.38 928 TYR A N 1
ATOM 7188 C CA . TYR A 1 928 ? 7.855 6.865 -22.225 1.00 93.38 928 TYR A CA 1
ATOM 7189 C C . TYR A 1 928 ? 7.227 5.913 -23.265 1.00 93.38 928 TYR A C 1
ATOM 7191 O O . TYR A 1 928 ? 6.018 5.714 -23.305 1.00 93.38 928 TYR A O 1
ATOM 7199 N N . GLY A 1 929 ? 8.030 5.351 -24.171 1.00 92.50 929 GLY A N 1
ATOM 7200 C CA . GLY A 1 929 ? 7.553 4.427 -25.201 1.00 92.50 929 GLY A CA 1
ATOM 7201 C C . GLY A 1 929 ? 8.559 4.217 -26.334 1.00 92.50 929 GLY A C 1
ATOM 7202 O O . GLY A 1 929 ? 8.877 3.073 -26.664 1.00 92.50 929 GLY A O 1
ATOM 7203 N N . PRO A 1 930 ? 9.093 5.287 -26.963 1.00 95.25 930 PRO A N 1
ATOM 7204 C CA . PRO A 1 930 ? 10.076 5.150 -28.034 1.00 95.25 930 PRO A CA 1
ATOM 7205 C C . PRO A 1 930 ? 11.393 4.507 -27.569 1.00 95.25 930 PRO A C 1
ATOM 7207 O O . PRO A 1 930 ? 12.067 5.008 -26.671 1.00 95.25 930 PRO A O 1
ATOM 7210 N N . LEU A 1 931 ? 11.809 3.432 -28.226 1.00 97.50 931 LEU A N 1
ATOM 7211 C CA . LEU A 1 931 ? 13.121 2.809 -28.067 1.00 97.50 931 LEU A CA 1
ATOM 7212 C C . LEU A 1 931 ? 14.135 3.543 -28.951 1.00 97.50 931 LEU A C 1
ATOM 7214 O O . LEU A 1 931 ? 13.867 3.776 -30.133 1.00 97.50 931 LEU A O 1
ATOM 7218 N N . VAL A 1 932 ? 15.290 3.909 -28.385 1.00 98.00 932 VAL A N 1
ATOM 7219 C CA . VAL A 1 932 ? 16.295 4.747 -29.058 1.00 98.00 932 VAL A CA 1
ATOM 7220 C C . VAL A 1 932 ? 17.665 4.078 -29.016 1.00 98.00 932 VAL A C 1
ATOM 7222 O O . VAL A 1 932 ? 18.330 4.066 -27.984 1.00 98.00 932 VAL A O 1
ATOM 7225 N N . TYR A 1 933 ? 18.126 3.574 -30.161 1.00 98.19 933 TYR A N 1
ATOM 7226 C CA . TYR A 1 933 ? 19.450 2.960 -30.291 1.00 98.19 933 TYR A CA 1
ATOM 7227 C C . TYR A 1 933 ? 20.377 3.884 -31.077 1.00 98.19 933 TYR A C 1
ATOM 7229 O O . TYR A 1 933 ? 20.375 3.869 -32.309 1.00 98.19 933 TYR A O 1
ATOM 7237 N N . ALA A 1 934 ? 21.148 4.709 -30.366 1.00 98.12 934 ALA A N 1
ATOM 7238 C CA . ALA A 1 934 ? 22.065 5.677 -30.962 1.00 98.12 934 ALA A CA 1
ATOM 7239 C C . ALA A 1 934 ? 23.530 5.225 -30.875 1.00 98.12 934 ALA A C 1
ATOM 7241 O O . ALA A 1 934 ? 23.948 4.652 -29.869 1.00 98.12 934 ALA A O 1
ATOM 7242 N N . SER A 1 935 ? 24.330 5.527 -31.898 1.00 98.31 935 SER A N 1
ATOM 7243 C CA . SER A 1 935 ? 25.780 5.321 -31.859 1.00 98.31 935 SER A CA 1
ATOM 7244 C C . SER A 1 935 ? 26.553 6.301 -32.742 1.00 98.31 935 SER A C 1
ATOM 7246 O O . SER A 1 935 ? 26.033 6.816 -33.733 1.00 98.31 935 SER A O 1
ATOM 7248 N N . ILE A 1 936 ? 27.826 6.527 -32.400 1.00 97.75 936 ILE A N 1
ATOM 7249 C CA . ILE A 1 936 ? 28.835 7.137 -33.277 1.00 97.75 936 ILE A CA 1
ATOM 7250 C C . ILE A 1 936 ? 29.917 6.083 -33.529 1.00 97.75 936 ILE A C 1
ATOM 7252 O O . ILE A 1 936 ? 30.762 5.804 -32.676 1.00 97.75 936 ILE A O 1
ATOM 7256 N N . GLY A 1 937 ? 29.878 5.450 -34.703 1.00 93.50 937 GLY A N 1
ATOM 7257 C CA . GLY A 1 937 ? 30.668 4.241 -34.948 1.00 93.50 937 GLY A CA 1
ATOM 7258 C C . GLY A 1 937 ? 30.239 3.115 -33.999 1.00 93.50 937 GLY A C 1
ATOM 7259 O O . GLY A 1 937 ? 29.083 2.700 -34.028 1.00 93.50 937 GLY A O 1
ATOM 7260 N N . THR A 1 938 ? 31.159 2.625 -33.164 1.00 93.81 938 THR A N 1
ATOM 7261 C CA . THR A 1 938 ? 30.864 1.613 -32.130 1.00 93.81 938 THR A CA 1
ATOM 7262 C C . THR A 1 938 ? 30.563 2.210 -30.755 1.00 93.81 938 THR A C 1
ATOM 7264 O O . THR A 1 938 ? 30.238 1.452 -29.850 1.00 93.81 938 THR A O 1
ATOM 7267 N N . ALA A 1 939 ? 30.709 3.528 -30.579 1.00 97.56 939 ALA A N 1
ATOM 7268 C CA . ALA A 1 939 ? 30.454 4.200 -29.307 1.00 97.56 939 ALA A CA 1
ATOM 7269 C C . ALA A 1 939 ? 28.948 4.417 -29.116 1.00 97.56 939 ALA A C 1
ATOM 7271 O O . ALA A 1 939 ? 28.302 5.010 -29.984 1.00 97.56 939 ALA A O 1
ATOM 7272 N N . ILE A 1 940 ? 28.414 3.951 -27.992 1.00 98.06 940 ILE A N 1
ATOM 7273 C CA . ILE A 1 940 ? 27.010 4.113 -27.580 1.00 98.06 940 ILE A CA 1
ATOM 7274 C C . ILE A 1 940 ? 26.884 5.249 -26.539 1.00 98.06 940 ILE A C 1
ATOM 7276 O O . ILE A 1 940 ? 27.909 5.845 -26.188 1.00 98.06 940 ILE A O 1
ATOM 7280 N N . PRO A 1 941 ? 25.675 5.622 -26.052 1.00 98.50 941 PRO A N 1
ATOM 7281 C CA . PRO A 1 941 ? 25.544 6.577 -24.946 1.00 98.50 941 PRO A CA 1
ATOM 7282 C C . PRO A 1 941 ? 26.498 6.234 -23.802 1.00 98.50 941 PRO A C 1
ATOM 7284 O O . PRO A 1 941 ? 26.625 5.068 -23.458 1.00 98.50 941 PRO A O 1
ATOM 7287 N N . GLY A 1 942 ? 27.203 7.234 -23.273 1.00 97.88 942 GLY A N 1
ATOM 7288 C CA . GLY A 1 942 ? 28.217 7.129 -22.221 1.00 97.88 942 GLY A CA 1
ATOM 7289 C C . GLY A 1 942 ? 29.660 6.910 -22.691 1.00 97.88 942 GLY A C 1
ATOM 7290 O O . GLY A 1 942 ? 30.603 7.366 -22.026 1.00 97.88 942 GLY A O 1
ATOM 7291 N N . ASP A 1 943 ? 29.851 6.315 -23.871 1.00 98.06 943 ASP A N 1
ATOM 7292 C CA . ASP A 1 943 ? 31.173 6.101 -24.463 1.00 98.06 943 ASP A CA 1
ATOM 7293 C C . ASP A 1 943 ? 31.774 7.382 -25.054 1.00 98.06 943 ASP A C 1
ATOM 7295 O O . ASP A 1 943 ? 31.083 8.366 -25.325 1.00 98.06 943 ASP A O 1
ATOM 7299 N N . THR A 1 944 ? 33.086 7.342 -25.315 1.00 97.25 944 THR A N 1
ATOM 7300 C CA . THR A 1 944 ? 33.806 8.385 -26.056 1.00 97.25 944 THR A CA 1
ATOM 7301 C C . THR A 1 944 ? 34.206 7.891 -27.445 1.00 97.25 944 THR A C 1
ATOM 7303 O O . THR A 1 944 ? 35.091 7.047 -27.585 1.00 97.25 944 THR A O 1
ATOM 7306 N N . ALA A 1 945 ? 33.617 8.473 -28.486 1.00 95.38 945 ALA A N 1
ATOM 7307 C CA . ALA A 1 945 ? 34.017 8.294 -29.873 1.00 95.38 945 ALA A CA 1
ATOM 7308 C C . ALA A 1 945 ? 35.276 9.119 -30.197 1.00 95.38 945 ALA A C 1
ATOM 7310 O O . ALA A 1 945 ? 35.295 10.346 -30.064 1.00 95.38 945 ALA A O 1
ATOM 7311 N N . GLY A 1 946 ? 36.335 8.449 -30.654 1.00 90.75 946 GLY A N 1
ATOM 7312 C CA . GLY A 1 946 ? 37.540 9.105 -31.165 1.00 90.75 946 GLY A CA 1
ATOM 7313 C C . GLY A 1 946 ? 37.384 9.489 -32.636 1.00 90.75 946 GLY A C 1
ATOM 7314 O O . GLY A 1 946 ? 37.134 8.620 -33.470 1.00 90.75 946 GLY A O 1
ATOM 7315 N N . ILE A 1 947 ? 37.567 10.769 -32.969 1.00 89.69 947 ILE A N 1
ATOM 7316 C CA . ILE A 1 947 ? 37.566 11.254 -34.359 1.00 89.69 947 ILE A CA 1
ATOM 7317 C C . ILE A 1 947 ? 38.955 11.799 -34.696 1.00 89.69 947 ILE A C 1
ATOM 7319 O O . ILE A 1 947 ? 39.506 12.639 -33.983 1.00 89.69 947 ILE A O 1
ATOM 7323 N N . ALA A 1 948 ? 39.552 11.331 -35.794 1.00 85.31 948 ALA A N 1
ATOM 7324 C CA . ALA A 1 948 ? 40.820 11.878 -36.271 1.00 85.31 948 ALA A CA 1
ATOM 7325 C C . ALA A 1 948 ? 40.675 13.372 -36.618 1.00 85.31 948 ALA A C 1
ATOM 7327 O O . ALA A 1 948 ? 39.626 13.806 -37.094 1.00 85.31 948 ALA A O 1
ATOM 7328 N N . ALA A 1 949 ? 41.729 14.168 -36.417 1.00 82.19 949 ALA A N 1
ATOM 7329 C CA . ALA A 1 949 ? 41.707 15.586 -36.777 1.00 82.19 949 ALA A CA 1
ATOM 7330 C C . ALA A 1 949 ? 41.404 15.764 -38.280 1.00 82.19 949 ALA A C 1
ATOM 7332 O O . ALA A 1 949 ? 42.081 15.179 -39.125 1.00 82.19 949 ALA A O 1
ATOM 7333 N N . GLY A 1 950 ? 40.368 16.543 -38.609 1.00 76.31 950 GLY A N 1
ATOM 7334 C CA . GLY A 1 950 ? 39.874 16.707 -39.985 1.00 76.31 950 GLY A CA 1
ATOM 7335 C C . GLY A 1 950 ? 39.078 15.514 -40.540 1.00 76.31 950 GLY A C 1
ATOM 7336 O O . GLY A 1 950 ? 38.704 15.529 -41.712 1.00 76.31 950 GLY A O 1
ATOM 7337 N N . GLY A 1 951 ? 38.824 14.487 -39.724 1.00 80.38 951 GLY A N 1
ATOM 7338 C CA . GLY A 1 951 ? 37.959 13.357 -40.049 1.00 80.38 951 GLY A CA 1
ATOM 7339 C C . GLY A 1 951 ? 36.469 13.691 -39.936 1.00 80.38 951 GLY A C 1
ATOM 7340 O O . GLY A 1 951 ? 36.082 14.779 -39.514 1.00 80.38 951 GLY A O 1
ATOM 7341 N N . LYS A 1 952 ? 35.627 12.726 -40.311 1.00 80.06 952 LYS A N 1
ATOM 7342 C CA . LYS A 1 952 ? 34.168 12.785 -40.165 1.00 80.06 952 LYS A CA 1
ATOM 7343 C C . LYS A 1 952 ? 33.693 11.524 -39.455 1.00 80.06 952 LYS A C 1
ATOM 7345 O O . LYS A 1 952 ? 34.188 10.441 -39.767 1.00 80.06 952 LYS A O 1
ATOM 7350 N N . ALA A 1 953 ? 32.738 11.662 -38.545 1.00 92.88 953 ALA A N 1
ATOM 7351 C CA . ALA A 1 953 ? 31.981 10.536 -38.009 1.00 92.88 953 ALA A CA 1
ATOM 7352 C C . ALA A 1 953 ? 30.489 10.729 -38.299 1.00 92.88 953 ALA A C 1
ATOM 7354 O O . ALA A 1 953 ? 30.061 11.792 -38.745 1.00 92.88 953 ALA A O 1
ATOM 7355 N N . GLU A 1 954 ? 29.698 9.691 -38.071 1.00 96.50 954 GLU A N 1
ATOM 7356 C CA . GLU A 1 954 ? 28.254 9.724 -38.272 1.00 96.50 954 GLU A CA 1
ATOM 7357 C C . GLU A 1 954 ? 27.580 9.236 -36.993 1.00 96.50 954 GLU A C 1
ATOM 7359 O O . GLU A 1 954 ? 27.896 8.148 -36.509 1.00 96.50 954 GLU A O 1
ATOM 7364 N N . LEU A 1 955 ? 26.670 10.050 -36.458 1.00 98.12 955 LEU A N 1
ATOM 7365 C CA . LEU A 1 955 ? 25.714 9.625 -35.447 1.00 98.12 955 LEU A CA 1
ATOM 7366 C C . LEU A 1 955 ? 24.538 8.982 -36.173 1.00 98.12 955 LEU A C 1
ATOM 7368 O O . LEU A 1 955 ? 23.882 9.644 -36.980 1.00 98.12 955 LEU A O 1
ATOM 7372 N N . LYS A 1 956 ? 24.269 7.712 -35.875 1.00 98.31 956 LYS A N 1
ATOM 7373 C CA . LYS A 1 956 ? 23.073 6.996 -36.331 1.00 98.31 956 LYS A CA 1
ATOM 7374 C C . LYS A 1 956 ? 22.165 6.723 -35.149 1.00 98.31 956 LYS A C 1
ATOM 7376 O O . LYS A 1 956 ? 22.668 6.370 -34.088 1.00 98.31 956 LYS A O 1
ATOM 7381 N N . ALA A 1 957 ? 20.856 6.855 -35.334 1.00 98.38 957 ALA A N 1
ATOM 7382 C CA . ALA A 1 957 ? 19.884 6.405 -34.347 1.00 98.38 957 ALA A CA 1
ATOM 7383 C C . ALA A 1 957 ? 18.731 5.642 -35.005 1.00 98.38 957 ALA A C 1
ATOM 7385 O O . ALA A 1 957 ? 18.075 6.166 -35.907 1.00 98.38 957 ALA A O 1
ATOM 7386 N N . GLU A 1 958 ? 18.502 4.414 -34.543 1.00 98.06 958 GLU A N 1
ATOM 7387 C CA . GLU A 1 958 ? 17.311 3.615 -34.842 1.00 98.06 958 GLU A CA 1
ATOM 7388 C C . GLU A 1 958 ? 16.237 3.929 -33.796 1.00 98.06 958 GLU A C 1
ATOM 7390 O O . GLU A 1 958 ? 16.505 3.864 -32.592 1.00 98.06 958 GLU A O 1
ATOM 7395 N N . LEU A 1 959 ? 15.042 4.296 -34.261 1.00 97.56 959 LEU A N 1
ATOM 7396 C CA . LEU A 1 959 ? 13.925 4.749 -33.441 1.00 97.56 959 LEU A CA 1
ATOM 7397 C C . LEU A 1 959 ? 12.722 3.836 -33.677 1.00 97.56 959 LEU A C 1
ATOM 7399 O O . LEU A 1 959 ? 12.207 3.801 -34.794 1.00 97.56 959 LEU A O 1
ATOM 7403 N N . ASN A 1 960 ? 12.254 3.155 -32.630 1.00 95.50 960 ASN A N 1
ATOM 7404 C CA . ASN A 1 960 ? 11.130 2.218 -32.708 1.00 95.50 960 ASN A CA 1
ATOM 7405 C C . ASN A 1 960 ? 10.064 2.567 -31.665 1.00 95.50 960 ASN A C 1
ATOM 7407 O O . ASN A 1 960 ? 10.396 2.833 -30.515 1.00 95.50 960 ASN A O 1
ATOM 7411 N N . SER A 1 961 ? 8.782 2.553 -32.024 1.00 93.25 961 SER A N 1
ATOM 7412 C CA . SER A 1 961 ? 7.691 2.812 -31.076 1.00 93.25 961 SER A CA 1
ATOM 7413 C C . SER A 1 961 ? 6.394 2.099 -31.459 1.00 93.25 961 SER A C 1
ATOM 7415 O O . SER A 1 961 ? 6.119 1.826 -32.635 1.00 93.25 961 SER A O 1
ATOM 7417 N N . ILE A 1 962 ? 5.584 1.744 -30.459 1.00 90.81 962 ILE A N 1
ATOM 7418 C CA . ILE A 1 962 ? 4.221 1.242 -30.676 1.00 90.81 962 ILE A CA 1
ATOM 7419 C C . ILE A 1 962 ? 3.316 2.365 -31.202 1.00 90.81 962 ILE A C 1
ATOM 7421 O O . ILE A 1 962 ? 2.489 2.124 -32.081 1.00 90.81 962 ILE A O 1
ATOM 7425 N N . ALA A 1 963 ? 3.545 3.607 -30.771 1.00 86.12 963 ALA A N 1
ATOM 7426 C CA . ALA A 1 963 ? 2.873 4.790 -31.294 1.00 86.12 963 ALA A CA 1
ATOM 7427 C C . ALA A 1 963 ? 3.641 5.409 -32.486 1.00 86.12 963 ALA A C 1
ATOM 7429 O O . ALA A 1 963 ? 4.856 5.238 -32.603 1.00 86.12 963 ALA A O 1
ATOM 7430 N N . PRO A 1 964 ? 2.972 6.152 -33.388 1.00 88.50 964 PRO A N 1
ATOM 7431 C CA . PRO A 1 964 ? 3.657 6.875 -34.459 1.00 88.50 964 PRO A CA 1
ATOM 7432 C C . PRO A 1 964 ? 4.638 7.936 -33.928 1.00 88.50 964 PRO A C 1
ATOM 7434 O O . PRO A 1 964 ? 4.278 8.785 -33.103 1.00 88.50 964 PRO A O 1
ATOM 7437 N N . LEU A 1 965 ? 5.870 7.927 -34.450 1.00 92.62 965 LEU A N 1
ATOM 7438 C CA . LEU A 1 965 ? 6.873 8.957 -34.175 1.00 92.62 965 LEU A CA 1
ATOM 7439 C C . LEU A 1 965 ? 6.540 10.238 -34.948 1.00 92.62 965 LEU A C 1
ATOM 7441 O O . LEU A 1 965 ? 6.036 10.180 -36.070 1.00 92.62 965 LEU A O 1
ATOM 7445 N N . LYS A 1 966 ? 6.866 11.400 -34.369 1.00 93.62 966 LYS A N 1
ATOM 7446 C CA . LYS A 1 966 ? 6.613 12.714 -34.986 1.00 93.62 966 LYS A CA 1
ATOM 7447 C C . LYS A 1 966 ? 7.882 13.492 -35.287 1.00 93.62 966 LYS A C 1
ATOM 7449 O O . LYS A 1 966 ? 7.971 14.149 -36.320 1.00 93.62 966 LYS A O 1
ATOM 7454 N N . LYS A 1 967 ? 8.850 13.470 -34.374 1.00 95.62 967 LYS A N 1
ATOM 7455 C CA . LYS A 1 967 ? 10.070 14.268 -34.505 1.00 95.62 967 LYS A CA 1
ATOM 7456 C C . LYS A 1 967 ? 11.224 13.636 -33.741 1.00 95.62 967 LYS A C 1
ATOM 7458 O O . LYS A 1 967 ? 11.019 13.038 -32.688 1.00 95.62 967 LYS A O 1
ATOM 7463 N N . ALA A 1 968 ? 12.438 13.829 -34.242 1.00 97.38 968 ALA A N 1
ATOM 7464 C CA . ALA A 1 968 ? 13.662 13.620 -33.480 1.00 97.38 968 ALA A CA 1
ATOM 7465 C C . ALA A 1 968 ? 14.585 14.838 -33.578 1.00 97.38 968 ALA A C 1
ATOM 7467 O O . ALA A 1 968 ? 14.566 15.574 -34.566 1.00 97.38 968 ALA A O 1
ATOM 7468 N N . ALA A 1 969 ? 15.397 15.052 -32.548 1.00 97.50 969 ALA A N 1
ATOM 7469 C CA . ALA A 1 969 ? 16.363 16.136 -32.473 1.00 97.50 969 ALA A CA 1
ATOM 7470 C C . ALA A 1 969 ? 17.724 15.620 -31.995 1.00 97.50 969 ALA A C 1
ATOM 7472 O O . ALA A 1 969 ? 17.800 14.814 -31.069 1.00 97.50 969 ALA A O 1
ATOM 7473 N N . ILE A 1 970 ? 18.794 16.120 -32.611 1.00 98.44 970 ILE A N 1
ATOM 7474 C CA . ILE A 1 970 ? 20.168 15.936 -32.145 1.00 98.44 970 ILE A CA 1
ATOM 7475 C C . ILE A 1 970 ? 20.560 17.179 -31.361 1.00 98.44 970 ILE A C 1
ATOM 7477 O O . ILE A 1 970 ? 20.529 18.294 -31.891 1.00 98.44 970 ILE A O 1
ATOM 7481 N N . VAL A 1 971 ? 20.937 16.975 -30.106 1.00 98.31 971 VAL A N 1
ATOM 7482 C CA . VAL A 1 971 ? 21.427 18.007 -29.195 1.00 98.31 971 VAL A CA 1
ATOM 7483 C C . VAL A 1 971 ? 22.935 17.860 -29.070 1.00 98.31 971 VAL A C 1
ATOM 7485 O O . VAL A 1 971 ? 23.422 16.763 -28.819 1.00 98.31 971 VAL A O 1
ATOM 7488 N N . LYS A 1 972 ? 23.665 18.962 -29.224 1.00 98.12 972 LYS A N 1
ATOM 7489 C CA . LYS A 1 972 ? 25.109 19.060 -29.010 1.00 98.12 972 LYS A CA 1
ATOM 7490 C C . LYS A 1 972 ? 25.378 20.117 -27.946 1.00 98.12 972 LYS A C 1
ATOM 7492 O O . LYS A 1 972 ? 24.975 21.265 -28.128 1.00 98.12 972 LYS A O 1
ATOM 7497 N N . ASN A 1 973 ? 26.076 19.762 -26.869 1.00 98.06 973 ASN A N 1
ATOM 7498 C CA . ASN A 1 973 ? 26.459 20.696 -25.794 1.00 98.06 973 ASN A CA 1
ATOM 7499 C C . ASN A 1 973 ? 25.284 21.557 -25.264 1.00 98.06 973 ASN A C 1
ATOM 7501 O O . ASN A 1 973 ? 25.438 22.737 -24.946 1.00 98.06 973 ASN A O 1
ATOM 7505 N N . GLY A 1 974 ? 24.086 20.969 -25.214 1.00 96.75 974 GLY A N 1
ATOM 7506 C CA . GLY A 1 974 ? 22.851 21.598 -24.738 1.00 96.75 974 GLY A CA 1
ATOM 7507 C C . GLY A 1 974 ? 22.071 22.391 -25.788 1.00 96.75 974 GLY A C 1
ATOM 7508 O O . GLY A 1 974 ? 21.052 22.985 -25.458 1.00 96.75 974 GLY A O 1
ATOM 7509 N N . GLN A 1 975 ? 22.512 22.408 -27.049 1.00 97.12 975 GLN A N 1
ATOM 7510 C CA . GLN A 1 975 ? 21.846 23.119 -28.144 1.00 97.12 975 GLN A CA 1
ATOM 7511 C C . GLN A 1 975 ? 21.364 22.148 -29.223 1.00 97.12 975 GLN A C 1
ATOM 7513 O O . GLN A 1 975 ? 22.104 21.261 -29.648 1.00 97.12 975 GLN A O 1
ATOM 7518 N N . VAL A 1 976 ? 20.131 22.318 -29.704 1.00 97.31 976 VAL A N 1
ATOM 7519 C CA . VAL A 1 976 ? 19.609 21.541 -30.840 1.00 97.31 976 VAL A CA 1
ATOM 7520 C C . VAL A 1 976 ? 20.374 21.929 -32.109 1.00 97.31 976 VAL A C 1
ATOM 7522 O O . VAL A 1 976 ? 20.336 23.083 -32.530 1.00 97.31 976 VAL A O 1
ATOM 7525 N N . VAL A 1 977 ? 21.061 20.969 -32.733 1.00 97.88 977 VAL A N 1
ATOM 7526 C CA . VAL A 1 977 ? 21.847 21.186 -33.965 1.00 97.88 977 VAL A CA 1
ATOM 7527 C C . VAL A 1 977 ? 21.184 20.616 -35.213 1.00 97.88 977 VAL A C 1
ATOM 7529 O O . VAL A 1 977 ? 21.496 21.036 -36.328 1.00 97.88 977 VAL A O 1
ATOM 7532 N N . LYS A 1 978 ? 20.256 19.669 -35.050 1.00 97.94 978 LYS A N 1
ATOM 7533 C CA . LYS A 1 978 ? 19.492 19.094 -36.156 1.00 97.94 978 LYS A CA 1
ATOM 7534 C C . LYS A 1 978 ? 18.143 18.582 -35.677 1.00 97.94 978 LYS A C 1
ATOM 7536 O O . LYS A 1 978 ? 18.061 17.961 -34.625 1.00 97.94 978 LYS A O 1
ATOM 7541 N N . GLU A 1 979 ? 17.119 18.784 -36.497 1.00 97.69 979 GLU A N 1
ATOM 7542 C CA . GLU A 1 979 ? 15.790 18.197 -36.325 1.00 97.69 979 GLU A CA 1
ATOM 7543 C C . GLU A 1 979 ? 15.418 17.348 -37.547 1.00 97.69 979 GLU A C 1
ATOM 7545 O O . GLU A 1 979 ? 15.875 17.614 -38.668 1.00 97.69 979 GLU A O 1
ATOM 7550 N N . PHE A 1 980 ? 14.596 16.329 -37.305 1.00 97.50 980 PHE A N 1
ATOM 7551 C CA . PHE A 1 980 ? 14.046 15.406 -38.291 1.00 97.50 980 PHE A CA 1
ATOM 7552 C C . PHE A 1 980 ? 12.540 15.282 -38.068 1.00 97.50 980 PHE A C 1
ATOM 7554 O O . PHE A 1 980 ? 12.117 14.979 -36.952 1.00 97.50 980 PHE A O 1
ATOM 7561 N N . ASP A 1 981 ? 11.751 15.475 -39.122 1.00 95.94 981 ASP A N 1
ATOM 7562 C CA . ASP A 1 981 ? 10.326 15.146 -39.117 1.00 95.94 981 ASP A CA 1
ATOM 7563 C C . ASP A 1 981 ? 10.160 13.646 -39.369 1.00 95.94 981 ASP A C 1
ATOM 7565 O O . ASP A 1 981 ? 10.741 13.097 -40.308 1.00 95.94 981 ASP A O 1
ATOM 7569 N N . LEU A 1 982 ? 9.378 12.989 -38.519 1.00 94.94 982 LEU A N 1
ATOM 7570 C CA . LEU A 1 982 ? 9.119 11.553 -38.551 1.00 94.94 982 LEU A CA 1
ATOM 7571 C C . LEU A 1 982 ? 7.623 11.314 -38.763 1.00 94.94 982 LEU A C 1
ATOM 7573 O O . LEU A 1 982 ? 6.795 12.177 -38.468 1.00 94.94 982 LEU A O 1
ATOM 7577 N N . SER A 1 983 ? 7.269 10.149 -39.302 1.00 90.06 983 SER A N 1
ATOM 7578 C CA . SER A 1 983 ? 5.853 9.809 -39.527 1.00 90.06 983 SER A CA 1
ATOM 7579 C C . SER A 1 983 ? 5.510 8.338 -39.319 1.00 90.06 983 SER A C 1
ATOM 7581 O O . SER A 1 983 ? 4.335 7.973 -39.360 1.00 90.06 983 SER A O 1
ATOM 7583 N N . LYS A 1 984 ? 6.517 7.484 -39.118 1.00 91.75 984 LYS A N 1
ATOM 7584 C CA . LYS A 1 984 ? 6.353 6.041 -38.946 1.00 91.75 984 LYS A CA 1
ATOM 7585 C C . LYS A 1 984 ? 6.672 5.617 -37.519 1.00 91.75 984 LYS A C 1
ATOM 7587 O O . LYS A 1 984 ? 7.237 6.365 -36.730 1.00 91.75 984 LYS A O 1
ATOM 7592 N N . ASN A 1 985 ? 6.317 4.380 -37.211 1.00 92.31 985 ASN A N 1
ATOM 7593 C CA . ASN A 1 985 ? 6.657 3.704 -35.963 1.00 92.31 985 ASN A CA 1
ATOM 7594 C C . ASN A 1 985 ? 8.127 3.266 -35.890 1.00 92.31 985 ASN A C 1
ATOM 7596 O O . ASN A 1 985 ? 8.642 3.079 -34.795 1.00 92.31 985 ASN A O 1
ATOM 7600 N N . GLU A 1 986 ? 8.771 3.091 -37.045 1.00 95.56 986 GLU A N 1
ATOM 7601 C CA . GLU A 1 986 ? 10.166 2.672 -37.193 1.00 95.56 986 GLU A CA 1
ATOM 7602 C C . GLU A 1 986 ? 10.853 3.637 -38.160 1.00 95.56 986 GLU A C 1
ATOM 7604 O O . GLU A 1 986 ? 10.422 3.789 -39.309 1.00 95.56 986 GLU A O 1
ATOM 7609 N N . GLU A 1 987 ? 11.900 4.311 -37.696 1.00 96.50 987 GLU A N 1
ATOM 7610 C CA . GLU A 1 987 ? 12.674 5.273 -38.481 1.00 96.50 987 GLU A CA 1
ATOM 7611 C C . GLU A 1 987 ? 14.166 5.148 -38.148 1.00 96.50 987 GLU A C 1
ATOM 7613 O O . GLU A 1 987 ? 14.566 4.707 -37.070 1.00 96.50 987 GLU A O 1
ATOM 7618 N N . THR A 1 988 ? 15.026 5.563 -39.074 1.00 97.56 988 THR A N 1
ATOM 7619 C CA . THR A 1 988 ? 16.465 5.706 -38.820 1.00 97.56 988 THR A CA 1
ATOM 7620 C C . THR A 1 988 ? 16.901 7.104 -39.209 1.00 97.56 988 THR A C 1
ATOM 7622 O O . THR A 1 988 ? 16.641 7.551 -40.327 1.00 97.56 988 THR A O 1
ATOM 7625 N N . ILE A 1 989 ? 17.590 7.785 -38.296 1.00 97.94 989 ILE A N 1
ATOM 7626 C CA . ILE A 1 989 ? 18.168 9.106 -38.540 1.00 97.94 989 ILE A CA 1
ATOM 7627 C C . ILE A 1 989 ? 19.694 9.033 -38.559 1.00 97.94 989 ILE A C 1
ATOM 7629 O O . ILE A 1 989 ? 20.305 8.223 -37.862 1.00 97.94 989 ILE A O 1
ATOM 7633 N N . SER A 1 990 ? 20.297 9.918 -39.351 1.00 97.50 990 SER A N 1
ATOM 7634 C CA . SER A 1 990 ? 21.744 10.043 -39.522 1.00 97.50 990 SER A CA 1
ATOM 7635 C C . SER A 1 990 ? 22.156 11.511 -39.462 1.00 97.50 990 SER A C 1
ATOM 7637 O O . SER A 1 990 ? 21.521 12.365 -40.087 1.00 97.50 990 SER A O 1
ATOM 7639 N N . PHE A 1 991 ? 23.244 11.807 -38.754 1.00 97.38 991 PHE A N 1
ATOM 7640 C CA . PHE A 1 991 ? 23.827 13.144 -38.649 1.00 97.38 991 PHE A CA 1
ATOM 7641 C C . PHE A 1 991 ? 25.356 13.082 -38.755 1.00 97.38 991 PHE A C 1
ATOM 7643 O O . PHE A 1 991 ? 26.003 12.307 -38.054 1.00 97.38 991 PHE A O 1
ATOM 7650 N N . GLU A 1 992 ? 25.945 13.904 -39.628 1.00 96.75 992 GLU A N 1
ATOM 7651 C CA . GLU A 1 992 ? 27.403 14.030 -39.731 1.00 96.75 992 GLU A CA 1
ATOM 7652 C C . GLU A 1 992 ? 27.940 14.772 -38.501 1.00 96.75 992 GLU A C 1
ATOM 7654 O O . GLU A 1 992 ? 27.573 15.918 -38.252 1.00 96.75 992 GLU A O 1
ATOM 7659 N N . VAL A 1 993 ? 28.819 14.116 -37.747 1.00 95.06 993 VAL A N 1
ATOM 7660 C CA . VAL A 1 993 ? 29.437 14.638 -36.527 1.00 95.06 993 VAL A CA 1
ATOM 7661 C C . VAL A 1 993 ? 30.754 15.330 -36.892 1.00 95.06 993 VAL A C 1
ATOM 7663 O O . VAL A 1 993 ? 31.677 14.657 -37.376 1.00 95.06 993 VAL A O 1
ATOM 7666 N N . PRO A 1 994 ? 30.880 16.651 -36.667 1.00 90.50 994 PRO A N 1
ATOM 7667 C CA . PRO A 1 994 ? 32.133 17.362 -36.884 1.00 90.50 994 PRO A CA 1
ATOM 7668 C C . PRO A 1 994 ? 33.247 16.850 -35.961 1.00 90.50 994 PRO A C 1
ATOM 7670 O O . PRO A 1 994 ? 32.993 16.431 -34.831 1.00 90.50 994 PRO A O 1
ATOM 7673 N N . ALA A 1 995 ? 34.498 16.921 -36.427 1.00 89.50 995 ALA A N 1
ATOM 7674 C CA . ALA A 1 995 ? 35.678 16.638 -35.610 1.00 89.50 995 ALA A CA 1
ATOM 7675 C C . ALA A 1 995 ? 35.922 17.774 -34.600 1.00 89.50 995 ALA A C 1
ATOM 7677 O O . ALA A 1 995 ? 36.811 18.606 -34.785 1.00 89.50 995 ALA A O 1
ATOM 7678 N N . GLU A 1 996 ? 35.124 17.793 -33.535 1.00 91.44 996 GLU A N 1
ATOM 7679 C CA . GLU A 1 996 ? 35.217 18.715 -32.403 1.00 91.44 996 GLU A CA 1
ATOM 7680 C C . GLU A 1 996 ? 34.897 18.002 -31.081 1.00 91.44 996 GLU A C 1
ATOM 7682 O O . GLU A 1 996 ? 34.076 17.084 -31.051 1.00 91.44 996 GLU A O 1
ATOM 7687 N N . ASP A 1 997 ? 35.539 18.429 -29.991 1.00 94.38 997 ASP A N 1
ATOM 7688 C CA . ASP A 1 997 ? 35.236 17.918 -28.653 1.00 94.38 997 ASP A CA 1
ATOM 7689 C C . ASP A 1 997 ? 33.834 18.393 -28.243 1.00 94.38 997 ASP A C 1
ATOM 7691 O O . ASP A 1 997 ? 33.562 19.593 -28.146 1.00 94.38 997 ASP A O 1
ATOM 7695 N N . ALA A 1 998 ? 32.924 17.446 -28.040 1.00 96.38 998 ALA A N 1
ATOM 7696 C CA . ALA A 1 998 ? 31.527 17.708 -27.714 1.00 96.38 998 ALA A CA 1
ATOM 7697 C C . ALA A 1 998 ? 30.866 16.452 -27.138 1.00 96.38 998 ALA A C 1
ATOM 7699 O O . ALA A 1 998 ? 31.433 15.361 -27.175 1.00 96.38 998 ALA A O 1
ATOM 7700 N N . TRP A 1 999 ? 29.638 16.592 -26.657 1.00 98.12 999 TRP A N 1
ATOM 7701 C CA . TRP A 1 999 ? 28.739 15.467 -26.427 1.00 98.12 999 TRP A CA 1
ATOM 7702 C C . TRP A 1 999 ? 27.465 15.619 -27.257 1.00 98.12 999 TRP A C 1
ATOM 7704 O O . TRP A 1 999 ? 27.036 16.740 -27.548 1.00 98.12 999 TRP A O 1
ATOM 7714 N N . TYR A 1 1000 ? 26.866 14.485 -27.628 1.00 98.56 1000 TYR A N 1
ATOM 7715 C CA . TYR A 1 1000 ? 25.648 14.411 -28.433 1.00 98.56 1000 TYR A CA 1
ATOM 7716 C C . TYR A 1 1000 ? 24.561 13.585 -27.747 1.00 98.56 1000 TYR A C 1
ATOM 7718 O O . TYR A 1 1000 ? 24.841 12.520 -27.204 1.00 98.56 1000 TYR A O 1
ATOM 7726 N N . VAL A 1 1001 ? 23.318 14.054 -27.825 1.00 98.44 1001 VAL A N 1
ATOM 7727 C CA . VAL A 1 1001 ? 22.118 13.376 -27.317 1.00 98.44 1001 VAL A CA 1
ATOM 7728 C C . VAL A 1 1001 ? 21.049 13.336 -28.403 1.00 98.44 1001 VAL A C 1
ATOM 7730 O O . VAL A 1 1001 ? 20.903 14.290 -29.170 1.00 98.44 1001 VAL A O 1
ATOM 7733 N N . VAL A 1 1002 ? 20.277 12.251 -28.452 1.00 98.56 1002 VAL A N 1
ATOM 7734 C CA . VAL A 1 1002 ? 19.085 12.133 -29.301 1.00 98.56 1002 VAL A CA 1
ATOM 7735 C C . VAL A 1 1002 ? 17.842 12.324 -28.439 1.00 98.56 1002 VAL A C 1
ATOM 7737 O O . VAL A 1 1002 ? 17.689 11.623 -27.444 1.00 98.56 1002 VAL A O 1
ATOM 7740 N N . ARG A 1 1003 ? 16.950 13.246 -28.822 1.00 96.94 1003 ARG A N 1
ATOM 7741 C CA . ARG A 1 1003 ? 15.603 13.407 -28.242 1.00 96.94 1003 ARG A CA 1
ATOM 7742 C C . ARG A 1 1003 ? 14.545 12.977 -29.252 1.00 96.94 1003 ARG A C 1
ATOM 7744 O O . ARG A 1 1003 ? 14.669 13.307 -30.432 1.00 96.94 1003 ARG A O 1
ATOM 7751 N N . VAL A 1 1004 ? 13.497 12.298 -28.795 1.00 96.31 1004 VAL A N 1
ATOM 7752 C CA . VAL A 1 1004 ? 12.398 11.792 -29.634 1.00 96.31 1004 VAL A CA 1
ATOM 7753 C C . VAL A 1 1004 ? 11.054 12.270 -29.096 1.00 96.31 1004 VAL A C 1
ATOM 7755 O O . VAL A 1 1004 ? 10.860 12.369 -27.887 1.00 96.31 1004 VAL A O 1
ATOM 7758 N N . TYR A 1 1005 ? 10.140 12.569 -30.015 1.00 90.38 1005 TYR A N 1
ATOM 7759 C CA . TYR A 1 1005 ? 8.814 13.121 -29.767 1.00 90.38 1005 TYR A CA 1
ATOM 7760 C C . TYR A 1 1005 ? 7.775 12.277 -30.515 1.00 90.38 1005 TYR A C 1
ATOM 7762 O O . TYR A 1 1005 ? 7.990 11.923 -31.686 1.00 90.38 1005 TYR A O 1
ATOM 7770 N N . THR A 1 1006 ? 6.635 11.994 -29.887 1.00 81.31 1006 THR A N 1
ATOM 7771 C CA . THR A 1 1006 ? 5.523 11.263 -30.518 1.00 81.31 1006 THR A CA 1
ATOM 7772 C C . THR A 1 1006 ? 4.410 12.221 -30.949 1.00 81.31 1006 THR A C 1
ATOM 7774 O O . THR A 1 1006 ? 4.479 13.439 -30.761 1.00 81.31 1006 THR A O 1
ATOM 7777 N N . ALA A 1 1007 ? 3.408 11.690 -31.654 1.00 63.72 1007 ALA A N 1
ATOM 7778 C CA . ALA A 1 1007 ? 2.323 12.495 -32.209 1.00 63.72 1007 ALA A CA 1
ATOM 7779 C C . ALA A 1 1007 ? 1.431 13.157 -31.145 1.00 63.72 1007 ALA A C 1
ATOM 7781 O O . ALA A 1 1007 ? 0.911 14.253 -31.385 1.00 63.72 1007 ALA A O 1
ATOM 7782 N N . THR A 1 1008 ? 1.268 12.485 -30.009 1.00 56.69 1008 THR A N 1
ATOM 7783 C CA . THR A 1 1008 ? 0.257 12.760 -28.984 1.00 56.69 1008 THR A CA 1
ATOM 7784 C C . THR A 1 1008 ? 0.814 13.503 -27.776 1.00 56.69 1008 THR A C 1
ATOM 7786 O O . THR A 1 1008 ? 0.068 14.224 -27.121 1.00 56.69 1008 THR A O 1
ATOM 7789 N N . GLU A 1 1009 ? 2.111 13.381 -27.503 1.00 60.00 1009 GLU A N 1
ATOM 7790 C CA . GLU A 1 1009 ? 2.726 13.796 -26.243 1.00 60.00 1009 GLU A CA 1
ATOM 7791 C C . GLU A 1 1009 ? 4.143 14.326 -26.522 1.00 60.00 1009 GLU A C 1
ATOM 7793 O O . GLU A 1 1009 ? 4.790 13.867 -27.457 1.00 60.00 1009 GLU A O 1
ATOM 7798 N N . GLY A 1 1010 ? 4.599 15.339 -25.776 1.00 69.56 1010 GLY A N 1
ATOM 7799 C CA . GLY A 1 1010 ? 5.798 16.153 -26.048 1.00 69.56 1010 GLY A CA 1
ATOM 7800 C C . GLY A 1 1010 ? 7.128 15.397 -26.237 1.00 69.56 1010 GLY A C 1
ATOM 7801 O O . GLY A 1 1010 ? 7.333 14.703 -27.229 1.00 69.56 1010 GLY A O 1
ATOM 7802 N N . ILE A 1 1011 ? 8.120 15.631 -25.370 1.00 77.38 1011 ILE A N 1
ATOM 7803 C CA . ILE A 1 1011 ? 9.366 14.842 -25.401 1.00 77.38 1011 ILE A CA 1
ATOM 7804 C C . ILE A 1 1011 ? 9.075 13.504 -24.740 1.00 77.38 1011 ILE A C 1
ATOM 7806 O O . ILE A 1 1011 ? 8.480 13.471 -23.672 1.00 77.38 1011 ILE A O 1
ATOM 7810 N N . GLN A 1 1012 ? 9.478 12.419 -25.391 1.00 87.81 1012 GLN A N 1
ATOM 7811 C CA . GLN A 1 1012 ? 9.066 11.066 -25.021 1.00 87.81 1012 GLN A CA 1
ATOM 7812 C C . GLN A 1 1012 ? 10.244 10.107 -24.860 1.00 87.81 1012 GLN A C 1
ATOM 7814 O O . GLN A 1 1012 ? 10.098 9.077 -24.217 1.00 87.81 1012 GLN A O 1
ATOM 7819 N N . ALA A 1 1013 ? 11.419 10.424 -25.408 1.00 95.81 1013 ALA A N 1
ATOM 7820 C CA . ALA A 1 1013 ? 12.646 9.697 -25.097 1.00 95.81 1013 ALA A CA 1
ATOM 7821 C C . ALA A 1 1013 ? 13.886 10.582 -25.249 1.00 95.81 1013 ALA A C 1
ATOM 7823 O O . ALA A 1 1013 ? 13.899 11.525 -26.052 1.00 95.81 1013 ALA A O 1
ATOM 7824 N N . MET A 1 1014 ? 14.943 10.246 -24.511 1.00 97.44 1014 MET A N 1
ATOM 7825 C CA . MET A 1 1014 ? 16.242 10.908 -24.582 1.00 97.44 1014 MET A CA 1
ATOM 7826 C C . MET A 1 1014 ? 17.379 9.927 -24.271 1.00 97.44 1014 MET A C 1
ATOM 7828 O O . MET A 1 1014 ? 17.309 9.168 -23.310 1.00 97.44 1014 MET A O 1
ATOM 7832 N N . THR A 1 1015 ? 18.459 9.951 -25.052 1.00 98.62 1015 THR A N 1
ATOM 7833 C CA . THR A 1 1015 ? 19.683 9.208 -24.701 1.00 98.62 1015 THR A CA 1
ATOM 7834 C C . THR A 1 1015 ? 20.524 9.966 -23.674 1.00 98.62 1015 THR A C 1
ATOM 7836 O O . THR A 1 1015 ? 20.512 11.194 -23.634 1.00 98.62 1015 THR A O 1
ATOM 7839 N N . ASN A 1 1016 ? 21.354 9.263 -22.908 1.00 98.69 1016 ASN A N 1
ATOM 7840 C CA . ASN A 1 1016 ? 22.520 9.891 -22.279 1.00 98.69 1016 ASN A CA 1
ATOM 7841 C C . ASN A 1 1016 ? 23.560 10.327 -23.347 1.00 98.69 1016 ASN A C 1
ATOM 7843 O O . ASN A 1 1016 ? 23.424 9.960 -24.525 1.00 98.69 1016 ASN A O 1
ATOM 7847 N N . PRO A 1 1017 ? 24.571 11.149 -22.997 1.00 98.44 1017 PRO A N 1
ATOM 7848 C CA . PRO A 1 1017 ? 25.507 11.709 -23.974 1.00 98.44 1017 PRO A CA 1
ATOM 7849 C C . PRO A 1 1017 ? 26.443 10.664 -24.590 1.00 98.44 1017 PRO A C 1
ATOM 7851 O O . PRO A 1 1017 ? 27.107 9.930 -23.867 1.00 98.44 1017 PRO A O 1
ATOM 7854 N N . ILE A 1 1018 ? 26.593 10.669 -25.917 1.00 98.56 1018 ILE A N 1
ATOM 7855 C CA . ILE A 1 1018 ? 27.759 10.084 -26.599 1.00 98.56 1018 ILE A CA 1
ATOM 7856 C C . ILE A 1 1018 ? 28.839 11.162 -26.659 1.00 98.56 1018 ILE A C 1
ATOM 7858 O O . ILE A 1 1018 ? 28.633 12.223 -27.257 1.00 98.56 1018 ILE A O 1
ATOM 7862 N N . TRP A 1 1019 ? 29.987 10.908 -26.042 1.00 98.06 1019 TRP A N 1
ATOM 7863 C CA . TRP A 1 1019 ? 31.098 11.853 -25.995 1.00 98.06 1019 TRP A CA 1
ATOM 7864 C C . TRP A 1 1019 ? 31.937 11.750 -27.268 1.00 98.06 1019 TRP A C 1
ATOM 7866 O O . TRP A 1 1019 ? 32.118 10.671 -27.823 1.00 98.06 1019 TRP A O 1
ATOM 7876 N N . VAL A 1 1020 ? 32.493 12.862 -27.729 1.00 96.31 1020 VAL A N 1
ATOM 7877 C CA . VAL A 1 1020 ? 33.380 12.928 -28.893 1.00 96.31 1020 VAL A CA 1
ATOM 7878 C C . VAL A 1 1020 ? 34.681 13.594 -28.482 1.00 96.31 1020 VAL A C 1
ATOM 7880 O O . VAL A 1 1020 ? 34.669 14.629 -27.815 1.00 96.31 1020 VAL A O 1
ATOM 7883 N N . LYS A 1 1021 ? 35.806 12.996 -28.888 1.00 93.75 1021 LYS A N 1
ATOM 7884 C CA . LYS A 1 1021 ? 37.139 13.558 -28.669 1.00 93.75 1021 LYS A CA 1
ATOM 7885 C C . LYS A 1 1021 ? 37.984 13.521 -29.936 1.00 93.75 1021 LYS A C 1
ATOM 7887 O O . LYS A 1 1021 ? 38.147 12.469 -30.560 1.00 93.75 1021 LYS A O 1
ATOM 7892 N N . VAL A 1 1022 ? 38.560 14.661 -30.299 1.00 90.25 1022 VAL A N 1
ATOM 7893 C CA . VAL A 1 1022 ? 39.376 14.816 -31.505 1.00 90.25 1022 VAL A CA 1
ATOM 7894 C C . VAL A 1 1022 ? 40.830 14.457 -31.233 1.00 90.25 1022 VAL A C 1
ATOM 7896 O O . VAL A 1 1022 ? 41.412 14.842 -30.222 1.00 90.25 1022 VAL A O 1
ATOM 7899 N N . GLY A 1 1023 ? 41.450 13.726 -32.159 1.00 76.12 1023 GLY A N 1
ATOM 7900 C CA . GLY A 1 1023 ? 42.873 13.378 -32.083 1.00 76.12 1023 GLY A CA 1
ATOM 7901 C C . GLY A 1 1023 ? 43.208 12.288 -31.060 1.00 76.12 1023 GLY A C 1
ATOM 7902 O O . GLY A 1 1023 ? 44.383 11.996 -30.844 1.00 76.12 1023 GLY A O 1
ATOM 7903 N N . ALA A 1 1024 ? 42.201 11.655 -30.456 1.00 58.50 1024 ALA A N 1
ATOM 7904 C CA . ALA A 1 1024 ? 42.381 10.450 -29.661 1.00 58.50 1024 ALA A CA 1
ATOM 7905 C C . ALA A 1 1024 ? 42.476 9.225 -30.591 1.00 58.50 1024 ALA A C 1
ATOM 7907 O O . ALA A 1 1024 ? 41.547 8.951 -31.350 1.00 58.50 1024 ALA A O 1
ATOM 7908 N N . ASN A 1 1025 ? 43.579 8.469 -30.526 1.00 48.88 1025 ASN A N 1
ATOM 7909 C CA . ASN A 1 1025 ? 43.592 7.105 -31.065 1.00 48.88 1025 ASN A CA 1
ATOM 7910 C C . ASN A 1 1025 ? 42.550 6.283 -30.296 1.00 48.88 1025 ASN A C 1
ATOM 7912 O O . ASN A 1 1025 ? 42.498 6.365 -29.069 1.00 48.88 1025 ASN A O 1
ATOM 7916 N N . THR A 1 1026 ? 41.732 5.508 -31.011 1.00 40.56 1026 THR A N 1
ATOM 7917 C CA . THR A 1 1026 ? 40.715 4.611 -30.444 1.00 40.56 1026 THR A CA 1
ATOM 7918 C C . THR A 1 1026 ? 41.326 3.736 -29.348 1.00 40.56 1026 THR A C 1
ATOM 7920 O O . THR A 1 1026 ? 42.064 2.799 -29.648 1.00 40.56 1026 THR A O 1
ATOM 7923 N N . MET A 1 1027 ? 41.040 4.049 -28.084 1.00 36.25 1027 MET A N 1
ATOM 7924 C CA . MET A 1 1027 ? 41.377 3.215 -26.932 1.00 36.25 1027 MET A CA 1
ATOM 7925 C C . MET A 1 1027 ? 40.096 2.541 -26.453 1.00 36.25 1027 MET A C 1
ATOM 7927 O O . MET A 1 1027 ? 39.196 3.195 -25.933 1.00 36.25 1027 MET A O 1
ATOM 7931 N N . THR A 1 1028 ? 40.017 1.229 -26.645 1.00 37.88 1028 THR A N 1
ATOM 7932 C CA . THR A 1 1028 ? 39.050 0.359 -25.971 1.00 37.88 1028 THR A CA 1
ATOM 7933 C C . THR A 1 1028 ? 39.414 0.230 -24.490 1.00 37.88 1028 THR A C 1
ATOM 7935 O O . THR A 1 1028 ? 40.580 0.005 -24.173 1.00 37.88 1028 THR A O 1
ATOM 7938 N N . SER A 1 1029 ? 38.401 0.382 -23.632 1.00 40.19 1029 SER A N 1
ATOM 7939 C CA . SER A 1 1029 ? 38.305 0.099 -22.186 1.00 40.19 1029 SER A CA 1
ATOM 7940 C C . SER A 1 1029 ? 39.587 -0.264 -21.411 1.00 40.19 1029 SER A C 1
ATOM 7942 O O . SER A 1 1029 ? 40.183 -1.318 -21.637 1.00 40.19 1029 SER A O 1
ATOM 7944 N N . SER A 1 1030 ? 39.896 0.496 -20.354 1.00 32.12 1030 SER A N 1
ATOM 7945 C CA . SER A 1 1030 ? 40.716 -0.001 -19.240 1.00 32.12 1030 SER A CA 1
ATOM 7946 C C . SER A 1 1030 ? 40.158 0.422 -17.880 1.00 32.12 1030 SER A C 1
ATOM 7948 O O . SER A 1 1030 ? 39.911 1.598 -17.625 1.00 32.12 1030 SER A O 1
ATOM 7950 N N . SER A 1 1031 ? 40.007 -0.590 -17.032 1.00 31.06 1031 SER A N 1
ATOM 7951 C CA . SER A 1 1031 ? 39.661 -0.613 -15.612 1.00 31.06 1031 SER A CA 1
ATOM 7952 C C . SER A 1 1031 ? 40.537 0.257 -14.697 1.00 31.06 1031 SER A C 1
ATOM 7954 O O . SER A 1 1031 ? 41.739 0.357 -14.921 1.00 31.06 1031 SER A O 1
ATOM 7956 N N . ASN A 1 1032 ? 39.911 0.755 -13.621 1.00 37.06 1032 ASN A N 1
ATOM 7957 C CA . ASN A 1 1032 ? 40.435 1.167 -12.306 1.00 37.06 1032 ASN A CA 1
ATOM 7958 C C . ASN A 1 1032 ? 41.910 1.599 -12.164 1.00 37.06 1032 ASN A C 1
ATOM 7960 O O . ASN A 1 1032 ? 42.817 0.771 -12.192 1.00 37.06 1032 ASN A O 1
ATOM 7964 N N . SER A 1 1033 ? 42.109 2.845 -11.714 1.00 27.38 1033 SER A N 1
ATOM 7965 C CA . SER A 1 1033 ? 43.140 3.163 -10.715 1.00 27.38 1033 SER A CA 1
ATOM 7966 C C . SER A 1 1033 ? 42.790 4.420 -9.908 1.00 27.38 1033 SER A C 1
ATOM 7968 O O . SER A 1 1033 ? 42.641 5.509 -10.455 1.00 27.38 1033 SER A O 1
ATOM 7970 N N . THR A 1 1034 ? 42.713 4.243 -8.592 1.00 35.03 1034 THR A N 1
ATOM 7971 C CA . THR A 1 1034 ? 42.822 5.251 -7.525 1.00 35.03 1034 THR A CA 1
ATOM 7972 C C . THR A 1 1034 ? 44.006 6.207 -7.706 1.00 35.03 1034 THR A C 1
ATOM 7974 O O . THR A 1 1034 ? 45.101 5.710 -7.956 1.00 35.03 1034 THR A O 1
ATOM 7977 N N . GLN A 1 1035 ? 43.826 7.514 -7.448 1.00 26.27 1035 GLN A N 1
ATOM 7978 C CA . GLN A 1 1035 ? 44.835 8.430 -6.861 1.00 26.27 1035 GLN A CA 1
ATOM 7979 C C . GLN A 1 1035 ? 44.242 9.844 -6.630 1.00 26.27 1035 GLN A C 1
ATOM 7981 O O . GLN A 1 1035 ? 43.734 10.463 -7.554 1.00 26.27 1035 GLN A O 1
ATOM 7986 N N . THR A 1 1036 ? 44.064 10.264 -5.369 1.00 23.95 1036 THR A N 1
ATOM 7987 C CA . THR A 1 1036 ? 44.879 11.246 -4.599 1.00 23.95 1036 THR A CA 1
ATOM 7988 C C . THR A 1 1036 ? 44.832 12.716 -5.057 1.00 23.95 1036 THR A C 1
ATOM 7990 O O . THR A 1 1036 ? 45.337 13.067 -6.117 1.00 23.95 1036 THR A O 1
ATOM 7993 N N . THR A 1 1037 ? 44.326 13.575 -4.159 1.00 30.80 1037 THR A N 1
ATOM 7994 C CA . THR A 1 1037 ? 44.447 15.055 -4.088 1.00 30.80 1037 THR A CA 1
ATOM 7995 C C . THR A 1 1037 ? 45.893 15.559 -4.200 1.00 30.80 1037 THR A C 1
ATOM 7997 O O . THR A 1 1037 ? 46.779 14.873 -3.676 1.00 30.80 1037 THR A O 1
ATOM 8000 N N . PRO A 1 1038 ? 46.168 16.751 -4.792 1.00 28.84 1038 PRO A N 1
ATOM 8001 C CA . PRO A 1 1038 ? 46.360 18.005 -4.007 1.00 28.84 1038 PRO A CA 1
ATOM 8002 C C . PRO A 1 1038 ? 46.120 19.322 -4.835 1.00 28.84 1038 PRO A C 1
ATOM 8004 O O . PRO A 1 1038 ? 45.548 19.246 -5.915 1.00 28.84 1038 PRO A O 1
ATOM 8007 N N . PRO A 1 1039 ? 46.599 20.527 -4.428 1.00 28.55 1039 PRO A N 1
ATOM 8008 C CA . PRO A 1 1039 ? 46.031 21.471 -3.460 1.00 28.55 1039 PRO A CA 1
ATOM 8009 C C . PRO A 1 1039 ? 45.640 22.851 -4.074 1.00 28.55 1039 PRO A C 1
ATOM 8011 O O . PRO A 1 1039 ? 45.817 23.117 -5.258 1.00 28.55 1039 PRO A O 1
ATOM 8014 N N . ALA A 1 1040 ? 45.117 23.735 -3.217 1.00 32.97 1040 ALA A N 1
ATOM 8015 C CA . ALA A 1 1040 ? 44.564 25.068 -3.489 1.00 32.97 1040 ALA A CA 1
ATOM 8016 C C . ALA A 1 1040 ? 45.479 26.098 -4.198 1.00 32.97 1040 ALA A C 1
ATOM 8018 O O . ALA A 1 1040 ? 46.670 26.186 -3.901 1.00 32.97 1040 ALA A O 1
ATOM 8019 N N . SER A 1 1041 ? 44.872 27.009 -4.982 1.00 24.91 1041 SER A N 1
ATOM 8020 C CA . SER A 1 1041 ? 45.404 28.367 -5.206 1.00 24.91 1041 SER A CA 1
ATOM 8021 C C . SER A 1 1041 ? 44.313 29.425 -5.481 1.00 24.91 1041 SER A C 1
ATOM 8023 O O . SER A 1 1041 ? 43.636 29.383 -6.501 1.00 24.91 1041 SER A O 1
ATOM 8025 N N . THR A 1 1042 ? 44.187 30.361 -4.536 1.00 25.06 1042 THR A N 1
ATOM 8026 C CA . THR A 1 1042 ? 43.991 31.829 -4.643 1.00 25.06 1042 THR A CA 1
ATOM 8027 C C . THR A 1 1042 ? 43.164 32.475 -5.777 1.00 25.06 1042 THR A C 1
ATOM 8029 O O . THR A 1 1042 ? 43.523 32.409 -6.949 1.00 25.06 1042 THR A O 1
ATOM 8032 N N . ASN A 1 1043 ? 42.173 33.274 -5.347 1.00 27.88 1043 ASN A N 1
ATOM 8033 C CA . ASN A 1 1043 ? 41.429 34.326 -6.072 1.00 27.88 1043 ASN A CA 1
ATOM 8034 C C . ASN A 1 1043 ? 42.314 35.348 -6.821 1.00 27.88 1043 ASN A C 1
ATOM 8036 O O . ASN A 1 1043 ? 43.455 35.591 -6.418 1.00 27.88 1043 ASN A O 1
ATOM 8040 N N . PRO A 1 1044 ? 41.723 36.090 -7.783 1.00 27.03 1044 PRO A N 1
ATOM 8041 C CA . PRO A 1 1044 ? 41.495 37.512 -7.502 1.00 27.03 1044 PRO A CA 1
ATOM 8042 C C . PRO A 1 1044 ? 40.137 38.089 -7.967 1.00 27.03 1044 PRO A C 1
ATOM 8044 O O . PRO A 1 1044 ? 39.362 37.501 -8.711 1.00 27.03 1044 PRO A O 1
ATOM 8047 N N . THR A 1 1045 ? 39.899 39.285 -7.437 1.00 23.89 1045 THR A N 1
ATOM 8048 C CA . THR A 1 1045 ? 38.723 40.163 -7.336 1.00 23.89 1045 THR A CA 1
ATOM 8049 C C . THR A 1 1045 ? 38.220 40.879 -8.608 1.00 23.89 1045 THR A C 1
ATOM 8051 O O . THR A 1 1045 ? 39.008 41.363 -9.411 1.00 23.89 1045 THR A O 1
ATOM 8054 N N . THR A 1 1046 ? 36.887 41.026 -8.661 1.00 28.95 1046 THR A N 1
ATOM 8055 C CA . THR A 1 1046 ? 35.986 42.099 -9.174 1.00 28.95 1046 THR A CA 1
ATOM 8056 C C . THR A 1 1046 ? 36.487 43.249 -10.073 1.00 28.95 1046 THR A C 1
ATOM 8058 O O . THR A 1 1046 ? 37.376 44.005 -9.682 1.00 28.95 1046 THR A O 1
ATOM 8061 N N . SER A 1 1047 ? 35.699 43.569 -11.116 1.00 21.89 1047 SER A N 1
ATOM 8062 C CA . SER A 1 1047 ? 35.315 44.957 -11.450 1.00 21.89 1047 SER A CA 1
ATOM 8063 C C . SER A 1 1047 ? 33.923 45.035 -12.113 1.00 21.89 1047 SER A C 1
ATOM 8065 O O . SER A 1 1047 ? 33.515 44.153 -12.864 1.00 21.89 1047 SER A O 1
ATOM 8067 N N . THR A 1 1048 ? 33.174 46.081 -11.764 1.00 33.97 1048 THR A N 1
ATOM 8068 C CA . THR A 1 1048 ? 31.814 46.425 -12.215 1.00 33.97 1048 THR A CA 1
ATOM 8069 C C . THR A 1 1048 ? 31.838 47.479 -13.326 1.00 33.97 1048 THR A C 1
ATOM 8071 O O . THR A 1 1048 ? 32.597 48.442 -13.211 1.00 33.97 1048 THR A O 1
ATOM 8074 N N . SER A 1 1049 ? 30.907 47.421 -14.287 1.00 23.77 1049 SER A N 1
ATOM 8075 C CA . SER A 1 1049 ? 30.439 48.622 -15.004 1.00 23.77 1049 SER A CA 1
ATOM 8076 C C . SER A 1 1049 ? 29.015 48.465 -15.552 1.00 23.77 1049 SER A C 1
ATOM 8078 O O . SER A 1 1049 ? 28.738 47.546 -16.318 1.00 23.77 1049 SER A O 1
ATOM 8080 N N . ASN A 1 1050 ? 28.150 49.413 -15.184 1.00 35.56 1050 ASN A N 1
ATOM 8081 C CA . ASN A 1 1050 ? 26.785 49.602 -15.681 1.00 35.56 1050 ASN A CA 1
ATOM 8082 C C . ASN A 1 1050 ? 26.772 50.292 -17.055 1.00 35.56 1050 ASN A C 1
ATOM 8084 O O . ASN A 1 1050 ? 27.530 51.239 -17.270 1.00 35.56 1050 ASN A O 1
ATOM 8088 N N . GLY A 1 1051 ? 25.830 49.910 -17.926 1.00 25.84 1051 GLY A N 1
ATOM 8089 C CA . GLY A 1 1051 ? 25.475 50.664 -19.133 1.00 25.84 1051 GLY A CA 1
ATOM 8090 C C . GLY A 1 1051 ? 24.206 50.138 -19.819 1.00 25.84 1051 GLY A C 1
ATOM 8091 O O . GLY A 1 1051 ? 24.245 49.112 -20.486 1.00 25.84 1051 GLY A O 1
ATOM 8092 N N . THR A 1 1052 ? 23.086 50.851 -19.674 1.00 31.00 1052 THR A N 1
ATOM 8093 C CA . THR A 1 1052 ? 21.815 50.642 -20.401 1.00 31.00 1052 THR A CA 1
ATOM 8094 C C . THR A 1 1052 ? 21.788 51.417 -21.726 1.00 31.00 1052 THR A C 1
ATOM 8096 O O . THR A 1 1052 ? 22.152 52.593 -21.748 1.00 31.00 1052 THR A O 1
ATOM 8099 N N . THR A 1 1053 ? 21.273 50.804 -22.802 1.00 28.14 1053 THR A N 1
ATOM 8100 C CA . THR A 1 1053 ? 21.037 51.442 -24.123 1.00 28.14 1053 THR A CA 1
ATOM 8101 C C . THR A 1 1053 ? 19.559 51.272 -24.542 1.00 28.14 1053 THR A C 1
ATOM 8103 O O . THR A 1 1053 ? 19.014 50.204 -24.270 1.00 28.14 1053 THR A O 1
ATOM 8106 N N . PRO A 1 1054 ? 18.876 52.246 -25.193 1.00 35.16 1054 PRO A N 1
ATOM 8107 C CA . PRO A 1 1054 ? 17.448 52.136 -25.528 1.00 35.16 1054 PRO A CA 1
ATOM 8108 C C . PRO A 1 1054 ? 17.179 51.358 -26.831 1.00 35.16 1054 PRO A C 1
ATOM 8110 O O . PRO A 1 1054 ? 17.975 51.404 -27.769 1.00 35.16 1054 PRO A O 1
ATOM 8113 N N . LEU A 1 1055 ? 16.019 50.694 -26.905 1.00 32.78 1055 LEU A N 1
ATOM 8114 C CA . LEU A 1 1055 ? 15.571 49.877 -28.046 1.00 32.78 1055 LEU A CA 1
ATOM 8115 C C . LEU A 1 1055 ? 15.020 50.710 -29.232 1.00 32.78 1055 LEU A C 1
ATOM 8117 O O . LEU A 1 1055 ? 14.417 51.761 -29.008 1.00 32.78 1055 LEU A O 1
ATOM 8121 N N . PRO A 1 1056 ? 15.147 50.235 -30.491 1.00 36.34 1056 PRO A N 1
ATOM 8122 C CA . PRO A 1 1056 ? 14.658 50.935 -31.680 1.00 36.34 1056 PRO A CA 1
ATOM 8123 C C . PRO A 1 1056 ? 13.164 50.701 -31.992 1.00 36.34 1056 PRO A C 1
ATOM 8125 O O . PRO A 1 1056 ? 12.602 49.629 -31.763 1.00 36.34 1056 PRO A O 1
ATOM 8128 N N . ALA A 1 1057 ? 12.539 51.710 -32.613 1.00 40.16 1057 ALA A N 1
ATOM 8129 C CA . ALA A 1 1057 ? 11.101 51.834 -32.901 1.00 40.16 1057 ALA A CA 1
ATOM 8130 C C . ALA A 1 1057 ? 10.460 50.706 -33.751 1.00 40.16 1057 ALA A C 1
ATOM 8132 O O . ALA A 1 1057 ? 9.235 50.605 -33.831 1.00 40.16 1057 ALA A O 1
ATOM 8133 N N . THR A 1 1058 ? 11.253 49.829 -34.370 1.00 43.25 1058 THR A N 1
ATOM 8134 C CA . THR A 1 1058 ? 10.771 48.701 -35.187 1.00 43.25 1058 THR A CA 1
ATOM 8135 C C . THR A 1 1058 ? 10.175 47.560 -34.355 1.00 43.25 1058 THR A C 1
ATOM 8137 O O . THR A 1 1058 ? 9.322 46.821 -34.849 1.00 43.25 1058 THR A O 1
ATOM 8140 N N . PHE A 1 1059 ? 10.545 47.451 -33.076 1.00 44.28 1059 PHE A N 1
ATOM 8141 C CA . PHE A 1 1059 ? 10.052 46.407 -32.173 1.00 44.28 1059 PHE A CA 1
ATOM 8142 C C . PHE A 1 1059 ? 8.564 46.585 -31.820 1.00 44.28 1059 PHE A C 1
ATOM 8144 O O . PHE A 1 1059 ? 7.788 45.629 -31.852 1.00 44.28 1059 PHE A O 1
ATOM 8151 N N . ASN A 1 1060 ? 8.127 47.828 -31.591 1.00 45.03 1060 ASN A N 1
ATOM 8152 C CA . ASN A 1 1060 ? 6.748 48.138 -31.198 1.00 45.03 1060 ASN A CA 1
ATOM 8153 C C . ASN A 1 1060 ? 5.732 47.850 -32.317 1.00 45.03 1060 ASN A C 1
ATOM 8155 O O . ASN A 1 1060 ? 4.612 47.417 -32.041 1.00 45.03 1060 ASN A O 1
ATOM 8159 N N . ALA A 1 1061 ? 6.122 48.030 -33.583 1.00 48.41 1061 ALA A N 1
ATOM 8160 C CA . ALA A 1 1061 ? 5.272 47.703 -34.727 1.00 48.41 1061 ALA A CA 1
ATOM 8161 C C . ALA A 1 1061 ? 5.141 46.184 -34.936 1.00 48.41 1061 ALA A C 1
ATOM 8163 O O . ALA A 1 1061 ? 4.055 45.693 -35.242 1.00 48.41 1061 ALA A O 1
ATOM 8164 N N . MET A 1 1062 ? 6.225 45.426 -34.728 1.00 48.16 1062 MET A N 1
ATOM 8165 C CA . MET A 1 1062 ? 6.228 43.965 -34.862 1.00 48.16 1062 MET A CA 1
ATOM 8166 C C . MET A 1 1062 ? 5.424 43.286 -33.744 1.00 48.16 1062 MET A C 1
ATOM 8168 O O . MET A 1 1062 ? 4.687 42.332 -34.002 1.00 48.16 1062 MET A O 1
ATOM 8172 N N . LEU A 1 1063 ? 5.520 43.813 -32.519 1.00 45.22 1063 LEU A N 1
ATOM 8173 C CA . LEU A 1 1063 ? 4.810 43.295 -31.355 1.00 45.22 1063 LEU A CA 1
ATOM 8174 C C . LEU A 1 1063 ? 3.298 43.550 -31.448 1.00 45.22 1063 LEU A C 1
ATOM 8176 O O . LEU A 1 1063 ? 2.523 42.614 -31.274 1.00 45.22 1063 LEU A O 1
ATOM 8180 N N . ARG A 1 1064 ? 2.859 44.758 -31.842 1.00 49.78 1064 ARG A N 1
ATOM 8181 C CA . ARG A 1 1064 ? 1.423 45.045 -32.070 1.00 49.78 1064 ARG A CA 1
ATOM 8182 C C . ARG A 1 1064 ? 0.803 44.124 -33.123 1.00 49.78 1064 ARG A C 1
ATOM 8184 O O . ARG A 1 1064 ? -0.300 43.626 -32.927 1.00 49.78 1064 ARG A O 1
ATOM 8191 N N . ASN A 1 1065 ? 1.532 43.847 -34.204 1.00 48.47 1065 ASN A N 1
ATOM 8192 C CA . ASN A 1 1065 ? 1.050 43.004 -35.302 1.00 48.47 1065 ASN A CA 1
ATOM 8193 C C . ASN A 1 1065 ? 0.981 41.511 -34.913 1.00 48.47 1065 ASN A C 1
ATOM 8195 O O . ASN A 1 1065 ? 0.101 40.784 -35.372 1.00 48.47 1065 ASN A O 1
ATOM 8199 N N . LYS A 1 1066 ? 1.880 41.042 -34.032 1.00 46.97 1066 LYS A N 1
ATOM 8200 C CA . LYS A 1 1066 ? 1.803 39.691 -33.448 1.00 46.97 1066 LYS A CA 1
ATOM 8201 C C . LYS A 1 1066 ? 0.677 39.570 -32.417 1.00 46.97 1066 LYS A C 1
ATOM 8203 O O . LYS A 1 1066 ? -0.010 38.556 -32.418 1.00 46.97 1066 LYS A O 1
ATOM 8208 N N . LEU A 1 1067 ? 0.452 40.600 -31.598 1.00 44.00 1067 LEU A N 1
ATOM 8209 C CA . LEU A 1 1067 ? -0.569 40.607 -30.544 1.00 44.00 1067 LEU A CA 1
ATOM 8210 C C . LEU A 1 1067 ? -2.005 40.737 -31.087 1.00 44.00 1067 LEU A C 1
ATOM 8212 O O . LEU A 1 1067 ? -2.907 40.080 -30.574 1.00 44.00 1067 LEU A O 1
ATOM 8216 N N . GLN A 1 1068 ? -2.229 41.481 -32.178 1.00 48.00 1068 GLN A N 1
ATOM 8217 C CA . GLN A 1 1068 ? -3.540 41.512 -32.851 1.00 48.00 1068 GLN A CA 1
ATOM 8218 C C . GLN A 1 1068 ? -3.905 40.168 -33.506 1.00 48.00 1068 GLN A C 1
ATOM 8220 O O . GLN A 1 1068 ? -5.075 39.794 -33.538 1.00 48.00 1068 GLN A O 1
ATOM 8225 N N . LYS A 1 1069 ? -2.915 39.390 -33.972 1.00 44.25 1069 LYS A N 1
ATOM 8226 C CA . LYS A 1 1069 ? -3.139 38.059 -34.572 1.00 44.25 1069 LYS A CA 1
ATOM 8227 C C . LYS A 1 1069 ? -3.565 36.976 -33.573 1.00 44.25 1069 LYS A C 1
ATOM 8229 O O . LYS A 1 1069 ? -4.034 35.931 -34.010 1.00 44.25 1069 LYS A O 1
ATOM 8234 N N . VAL A 1 1070 ? -3.438 37.222 -32.266 1.00 38.09 1070 VAL A N 1
ATOM 8235 C CA . VAL A 1 1070 ? -3.902 36.315 -31.195 1.00 38.09 1070 VAL A CA 1
ATOM 8236 C C . VAL A 1 1070 ? -5.206 36.774 -30.521 1.00 38.09 1070 VAL A C 1
ATOM 8238 O O . VAL A 1 1070 ? -5.627 36.180 -29.531 1.00 38.09 1070 VAL A O 1
ATOM 8241 N N . GLY A 1 1071 ? -5.905 37.765 -31.093 1.00 36.34 1071 GLY A N 1
ATOM 8242 C CA . GLY A 1 1071 ? -7.307 38.062 -30.765 1.00 36.34 1071 GLY A CA 1
ATOM 8243 C C . GLY A 1 1071 ? -7.550 38.906 -29.508 1.00 36.34 1071 GLY A C 1
ATOM 8244 O O . GLY A 1 1071 ? -8.656 38.886 -28.977 1.00 36.34 1071 GLY A O 1
ATOM 8245 N N . LEU A 1 1072 ? -6.551 39.649 -29.021 1.00 41.62 1072 LEU A N 1
ATOM 8246 C CA . LEU A 1 1072 ? -6.740 40.614 -27.931 1.00 41.62 1072 LEU A CA 1
ATOM 8247 C C . LEU A 1 1072 ? -7.484 41.859 -28.442 1.00 41.62 1072 LEU A C 1
ATOM 8249 O O . LEU A 1 1072 ? -7.088 42.448 -29.447 1.00 41.62 1072 LEU A O 1
ATOM 8253 N N . SER A 1 1073 ? -8.563 42.255 -27.758 1.00 46.78 1073 SER A N 1
ATOM 8254 C CA . SER A 1 1073 ? -9.338 43.455 -28.112 1.00 46.78 1073 SER A CA 1
ATOM 8255 C C . SER A 1 1073 ? -8.551 44.748 -27.854 1.00 46.78 1073 SER A C 1
ATOM 8257 O O . SER A 1 1073 ? -7.707 44.805 -26.955 1.00 46.78 1073 SER A O 1
ATOM 8259 N N . ASP A 1 1074 ? -8.870 45.810 -28.602 1.00 45.00 1074 ASP A N 1
ATOM 8260 C CA . ASP A 1 1074 ? -8.196 47.117 -28.526 1.00 45.00 1074 ASP A CA 1
ATOM 8261 C C . ASP A 1 1074 ? -8.223 47.756 -27.122 1.00 45.00 1074 ASP A C 1
ATOM 8263 O O . ASP A 1 1074 ? -7.379 48.595 -26.810 1.00 45.00 1074 ASP A O 1
ATOM 8267 N N . ALA A 1 1075 ? -9.119 47.310 -26.234 1.00 40.34 1075 ALA A N 1
ATOM 8268 C CA . ALA A 1 1075 ? -9.166 47.747 -24.839 1.00 40.34 1075 ALA A CA 1
ATOM 8269 C C . ALA A 1 1075 ? -7.909 47.355 -24.033 1.00 40.34 1075 ALA A C 1
ATOM 8271 O O . ALA A 1 1075 ? -7.547 48.060 -23.095 1.00 40.34 1075 ALA A O 1
ATOM 8272 N N . PHE A 1 1076 ? -7.205 46.281 -24.415 1.00 41.09 1076 PHE A N 1
ATOM 8273 C CA . PHE A 1 1076 ? -5.955 45.858 -23.763 1.00 41.09 1076 PHE A CA 1
ATOM 8274 C C . PHE A 1 1076 ? -4.715 46.576 -24.330 1.00 41.09 1076 PHE A C 1
ATOM 8276 O O . PHE A 1 1076 ? -3.666 46.625 -23.690 1.00 41.09 1076 PHE A O 1
ATOM 8283 N N . LEU A 1 1077 ? -4.833 47.185 -25.518 1.00 45.47 1077 LEU A N 1
ATOM 8284 C CA . LEU A 1 1077 ? -3.755 47.926 -26.187 1.00 45.47 1077 LEU A CA 1
ATOM 8285 C C . LEU A 1 1077 ? -3.564 49.353 -25.642 1.00 45.47 1077 LEU A C 1
ATOM 8287 O O . LEU A 1 1077 ? -2.584 50.009 -25.995 1.00 45.47 1077 LEU A O 1
ATOM 8291 N N . PHE A 1 1078 ? -4.453 49.821 -24.759 1.00 42.44 1078 PHE A N 1
ATOM 8292 C CA . PHE A 1 1078 ? -4.390 51.160 -24.160 1.00 42.44 1078 PHE A CA 1
ATOM 8293 C C . PHE A 1 1078 ? -3.330 51.295 -23.046 1.00 42.44 1078 PHE A C 1
ATOM 8295 O O . PHE A 1 1078 ? -3.010 52.401 -22.629 1.00 42.44 1078 PHE A O 1
ATOM 8302 N N . LEU A 1 1079 ? -2.732 50.190 -22.583 1.00 42.06 1079 LEU A N 1
ATOM 8303 C CA . LEU A 1 1079 ? -1.702 50.196 -21.528 1.00 42.06 1079 LEU A CA 1
ATOM 8304 C C . LEU A 1 1079 ? -0.286 50.531 -22.031 1.00 42.06 1079 LEU A C 1
ATOM 8306 O O . LEU A 1 1079 ? 0.665 50.525 -21.254 1.00 42.06 1079 LEU A O 1
ATOM 8310 N N . ILE A 1 1080 ? -0.128 50.830 -23.324 1.00 48.81 1080 ILE A N 1
ATOM 8311 C CA . ILE A 1 1080 ? 1.148 51.237 -23.921 1.00 48.81 1080 ILE A CA 1
ATOM 8312 C C . ILE A 1 1080 ? 0.984 52.638 -24.521 1.00 48.81 1080 ILE A C 1
ATOM 8314 O O . ILE A 1 1080 ? 0.897 52.807 -25.741 1.00 48.81 1080 ILE A O 1
ATOM 8318 N N . GLU A 1 1081 ? 0.948 53.658 -23.664 1.00 37.97 1081 GLU A N 1
ATOM 8319 C CA . GLU A 1 1081 ? 1.134 55.046 -24.092 1.00 37.97 1081 GLU A CA 1
ATOM 8320 C C . GLU A 1 1081 ? 2.623 55.419 -24.047 1.00 37.97 1081 GLU A C 1
ATOM 8322 O O . GLU A 1 1081 ? 3.247 55.441 -22.993 1.00 37.97 1081 GLU A O 1
ATOM 8327 N N . GLY A 1 1082 ? 3.184 55.728 -25.220 1.00 42.31 1082 GLY A N 1
ATOM 8328 C CA . GLY A 1 1082 ? 4.436 56.478 -25.370 1.00 42.31 1082 GLY A CA 1
ATOM 8329 C C . GLY A 1 1082 ? 5.688 55.850 -24.753 1.00 42.31 1082 GLY A C 1
ATOM 8330 O O . GLY A 1 1082 ? 6.163 56.316 -23.727 1.00 42.31 1082 GLY A O 1
ATOM 8331 N N . ASP A 1 1083 ? 6.271 54.852 -25.425 1.00 39.91 1083 ASP A N 1
ATOM 8332 C CA . ASP A 1 1083 ? 7.661 54.368 -25.280 1.00 39.91 1083 ASP A CA 1
ATOM 8333 C C . ASP A 1 1083 ? 8.215 54.067 -23.862 1.00 39.91 1083 ASP A C 1
ATOM 8335 O O . ASP A 1 1083 ? 9.398 53.743 -23.736 1.00 39.91 1083 ASP A O 1
ATOM 8339 N N . LYS A 1 1084 ? 7.404 54.091 -22.793 1.00 42.16 1084 LYS A N 1
ATOM 8340 C CA . LYS A 1 1084 ? 7.812 53.753 -21.419 1.00 42.16 1084 LYS A CA 1
ATOM 8341 C C . LYS A 1 1084 ? 6.693 53.049 -20.648 1.00 42.16 1084 LYS A C 1
ATOM 8343 O O . LYS A 1 1084 ? 5.575 53.541 -20.578 1.00 42.16 1084 LYS A O 1
ATOM 8348 N N . ILE A 1 1085 ? 7.030 51.923 -20.020 1.00 46.03 1085 ILE A N 1
ATOM 8349 C CA . ILE A 1 1085 ? 6.201 51.282 -18.992 1.00 46.03 1085 ILE A CA 1
ATOM 8350 C C . ILE A 1 1085 ? 6.413 52.087 -17.706 1.00 46.03 1085 ILE A C 1
ATOM 8352 O O . ILE A 1 1085 ? 7.551 52.262 -17.277 1.00 46.03 1085 ILE A O 1
ATOM 8356 N N . THR A 1 1086 ? 5.347 52.643 -17.135 1.00 47.34 1086 THR A N 1
ATOM 8357 C CA . THR A 1 1086 ? 5.414 53.425 -15.889 1.00 47.34 1086 THR A CA 1
ATOM 8358 C C . THR A 1 1086 ? 5.170 52.533 -14.673 1.00 47.34 1086 THR A C 1
ATOM 8360 O O . THR A 1 1086 ? 4.459 51.533 -14.774 1.00 47.34 1086 THR A O 1
ATOM 8363 N N . ASP A 1 1087 ? 5.675 52.922 -13.499 1.00 44.75 1087 ASP A N 1
ATOM 8364 C CA . ASP A 1 1087 ? 5.446 52.195 -12.236 1.00 44.75 1087 ASP A CA 1
ATOM 8365 C C . ASP A 1 1087 ? 3.949 52.031 -11.906 1.00 44.75 1087 ASP A C 1
ATOM 8367 O O . ASP A 1 1087 ? 3.549 51.050 -11.287 1.00 44.75 1087 ASP A O 1
ATOM 8371 N N . GLN A 1 1088 ? 3.089 52.936 -12.393 1.00 44.69 1088 GLN A N 1
ATOM 8372 C CA . GLN A 1 1088 ? 1.628 52.800 -12.305 1.00 44.69 1088 GLN A CA 1
ATOM 8373 C C . GLN A 1 1088 ? 1.073 51.634 -13.139 1.00 44.69 1088 GLN A C 1
ATOM 8375 O O . GLN A 1 1088 ? 0.095 51.010 -12.736 1.00 44.69 1088 GLN A O 1
ATOM 8380 N N . THR A 1 1089 ? 1.697 51.319 -14.275 1.00 46.38 1089 THR A N 1
ATOM 8381 C CA . THR A 1 1089 ? 1.309 50.197 -15.146 1.00 46.38 1089 THR A CA 1
ATOM 8382 C C . THR A 1 1089 ? 1.679 48.865 -14.495 1.00 46.38 1089 THR A C 1
ATOM 8384 O O . THR A 1 1089 ? 0.874 47.935 -14.488 1.00 46.38 1089 THR A O 1
ATOM 8387 N N . LEU A 1 1090 ? 2.862 48.801 -13.874 1.00 46.91 1090 LEU A N 1
ATOM 8388 C CA . LEU A 1 1090 ? 3.310 47.629 -13.126 1.00 46.91 1090 LEU A CA 1
ATOM 8389 C C . LEU A 1 1090 ? 2.478 47.437 -11.851 1.00 46.91 1090 LEU A C 1
ATOM 8391 O O . LEU A 1 1090 ? 2.004 46.338 -11.592 1.00 46.91 1090 LEU A O 1
ATOM 8395 N N . ALA A 1 1091 ? 2.199 48.515 -11.112 1.00 46.53 1091 ALA A N 1
ATOM 8396 C CA . ALA A 1 1091 ? 1.344 48.466 -9.930 1.00 46.53 1091 ALA A CA 1
ATOM 8397 C C . ALA A 1 1091 ? -0.068 47.964 -10.264 1.00 46.53 1091 ALA A C 1
ATOM 8399 O O . ALA A 1 1091 ? -0.591 47.124 -9.540 1.00 46.53 1091 ALA A O 1
ATOM 8400 N N . ARG A 1 1092 ? -0.660 48.404 -11.386 1.00 44.22 1092 ARG A N 1
ATOM 8401 C CA . ARG A 1 1092 ? -1.999 47.966 -11.810 1.00 44.22 1092 ARG A CA 1
ATOM 8402 C C . ARG A 1 1092 ? -2.025 46.520 -12.316 1.00 44.22 1092 ARG A C 1
ATOM 8404 O O . ARG A 1 1092 ? -3.014 45.831 -12.087 1.00 44.22 1092 ARG A O 1
ATOM 8411 N N . ALA A 1 1093 ? -0.956 46.042 -12.956 1.00 46.88 1093 ALA A N 1
ATOM 8412 C CA . ALA A 1 1093 ? -0.806 44.635 -13.337 1.00 46.88 1093 ALA A CA 1
ATOM 8413 C C . ALA A 1 1093 ? -0.664 43.725 -12.106 1.00 46.88 1093 ALA A C 1
ATOM 8415 O O . ALA A 1 1093 ? -1.312 42.683 -12.035 1.00 46.88 1093 ALA A O 1
ATOM 8416 N N . THR A 1 1094 ? 0.101 44.157 -11.102 1.00 46.56 1094 THR A N 1
ATOM 8417 C CA . THR A 1 1094 ? 0.226 43.459 -9.815 1.00 46.56 1094 THR A CA 1
ATOM 8418 C C . THR A 1 1094 ? -1.090 43.475 -9.032 1.00 46.56 1094 THR A C 1
ATOM 8420 O O . THR A 1 1094 ? -1.455 42.471 -8.428 1.00 46.56 1094 THR A O 1
ATOM 8423 N N . GLU A 1 1095 ? -1.854 44.571 -9.092 1.00 44.72 1095 GLU A N 1
ATOM 8424 C CA . GLU A 1 1095 ? -3.192 44.667 -8.492 1.00 44.72 1095 GLU A CA 1
ATOM 8425 C C . GLU A 1 1095 ? -4.189 43.714 -9.168 1.00 44.72 1095 GLU A C 1
ATOM 8427 O O . GLU A 1 1095 ? -4.937 43.021 -8.487 1.00 44.72 1095 GLU A O 1
ATOM 8432 N N . LEU A 1 1096 ? -4.175 43.623 -10.503 1.00 42.00 1096 LEU A N 1
ATOM 8433 C CA . LEU A 1 1096 ? -5.021 42.692 -11.260 1.00 42.00 1096 LEU A CA 1
ATOM 8434 C C . LEU A 1 1096 ? -4.621 41.227 -11.031 1.00 42.00 1096 LEU A C 1
ATOM 8436 O O . LEU A 1 1096 ? -5.494 40.365 -10.966 1.00 42.00 1096 LEU A O 1
ATOM 8440 N N . TRP A 1 1097 ? -3.329 40.951 -10.836 1.00 41.88 1097 TRP A N 1
ATOM 8441 C CA . TRP A 1 1097 ? -2.828 39.628 -10.458 1.00 41.88 1097 TRP A CA 1
ATOM 8442 C C . TRP A 1 1097 ? -3.256 39.235 -9.035 1.00 41.88 1097 TRP A C 1
ATOM 8444 O O . TRP A 1 1097 ? -3.694 38.108 -8.810 1.00 41.88 1097 TRP A O 1
ATOM 8454 N N . ALA A 1 1098 ? -3.234 40.178 -8.089 1.00 41.81 1098 ALA A N 1
ATOM 8455 C CA . ALA A 1 1098 ? -3.755 39.975 -6.737 1.00 41.81 1098 ALA A CA 1
ATOM 8456 C C . ALA A 1 1098 ? -5.290 39.802 -6.712 1.00 41.81 1098 ALA A C 1
ATOM 8458 O O . ALA A 1 1098 ? -5.817 39.008 -5.931 1.00 41.81 1098 ALA A O 1
ATOM 8459 N N . ILE A 1 1099 ? -6.018 40.489 -7.603 1.00 42.69 1099 ILE A N 1
ATOM 8460 C CA . ILE A 1 1099 ? -7.462 40.286 -7.800 1.00 42.69 1099 ILE A CA 1
ATOM 8461 C C . ILE A 1 1099 ? -7.737 38.896 -8.400 1.00 42.69 1099 ILE A C 1
ATOM 8463 O O . ILE A 1 1099 ? -8.674 38.233 -7.978 1.00 42.69 1099 ILE A O 1
ATOM 8467 N N . GLN A 1 1100 ? -6.904 38.396 -9.318 1.00 41.84 1100 GLN A N 1
ATOM 8468 C CA . GLN A 1 1100 ? -7.062 37.053 -9.893 1.00 41.84 1100 GLN A CA 1
ATOM 8469 C C . GLN A 1 1100 ? -6.792 35.930 -8.878 1.00 41.84 1100 GLN A C 1
ATOM 8471 O O . GLN A 1 1100 ? -7.529 34.950 -8.852 1.00 41.84 1100 GLN A O 1
ATOM 8476 N N . GLN A 1 1101 ? -5.800 36.097 -7.998 1.00 39.09 1101 GLN A N 1
ATOM 8477 C CA . GLN A 1 1101 ? -5.527 35.176 -6.881 1.00 39.09 1101 GLN A CA 1
ATOM 8478 C C . GLN A 1 1101 ? -6.651 35.143 -5.827 1.00 39.09 1101 GLN A C 1
ATOM 8480 O O . GLN A 1 1101 ? -6.647 34.286 -4.948 1.00 39.09 1101 GLN A O 1
ATOM 8485 N N . SER A 1 1102 ? -7.609 36.077 -5.886 1.00 36.25 1102 SER A N 1
ATOM 8486 C CA . SER A 1 1102 ? -8.713 36.185 -4.924 1.00 36.25 1102 SER A CA 1
ATOM 8487 C C . SER A 1 1102 ? -10.088 35.797 -5.484 1.00 36.25 1102 SER A C 1
ATOM 8489 O O . SER A 1 1102 ? -11.081 35.929 -4.769 1.00 36.25 1102 SER A O 1
ATOM 8491 N N . ILE A 1 1103 ? -10.173 35.266 -6.714 1.00 34.88 1103 ILE A N 1
ATOM 8492 C CA . ILE A 1 1103 ? -11.419 34.700 -7.261 1.00 34.88 1103 ILE A CA 1
ATOM 8493 C C . ILE A 1 1103 ? -11.465 33.189 -6.955 1.00 34.88 1103 ILE A C 1
ATOM 8495 O O . ILE A 1 1103 ? -10.600 32.456 -7.431 1.00 34.88 1103 ILE A O 1
ATOM 8499 N N . PRO A 1 1104 ? -12.458 32.686 -6.196 1.00 35.16 1104 PRO A N 1
ATOM 8500 C CA . PRO A 1 1104 ? -12.613 31.255 -5.950 1.00 35.16 1104 PRO A CA 1
ATOM 8501 C C . PRO A 1 1104 ? -13.045 30.534 -7.230 1.00 35.16 1104 PRO A C 1
ATOM 8503 O O . PRO A 1 1104 ? -13.977 30.982 -7.902 1.00 35.16 1104 PRO A O 1
ATOM 8506 N N . ASN A 1 1105 ? -12.403 29.400 -7.529 1.00 39.78 1105 ASN A N 1
ATOM 8507 C CA . ASN A 1 1105 ? -12.776 28.481 -8.607 1.00 39.78 1105 ASN A CA 1
ATOM 8508 C C . ASN A 1 1105 ? -14.282 28.181 -8.574 1.00 39.78 1105 ASN A C 1
ATOM 8510 O O . ASN A 1 1105 ? -14.749 27.369 -7.779 1.00 39.78 1105 ASN A O 1
ATOM 8514 N N . THR A 1 1106 ? -15.034 28.828 -9.457 1.00 32.69 1106 THR A N 1
ATOM 8515 C CA . THR A 1 1106 ? -16.390 28.426 -9.825 1.00 32.69 1106 THR A CA 1
ATOM 8516 C C . THR A 1 1106 ? -16.503 28.460 -11.349 1.00 32.69 1106 THR A C 1
ATOM 8518 O O . THR A 1 1106 ? -16.351 29.501 -11.982 1.00 32.69 1106 THR A O 1
ATOM 8521 N N . ASP A 1 1107 ? -16.692 27.269 -11.919 1.00 32.38 1107 ASP A N 1
ATOM 8522 C CA . ASP A 1 1107 ? -17.345 26.947 -13.196 1.00 32.38 1107 ASP A CA 1
ATOM 8523 C C . ASP A 1 1107 ? -16.999 27.713 -14.485 1.00 32.38 1107 ASP A C 1
ATOM 8525 O O . ASP A 1 1107 ? -17.839 27.827 -15.378 1.00 32.38 1107 ASP A O 1
ATOM 8529 N N . HIS A 1 1108 ? -15.745 28.119 -14.695 1.00 27.48 1108 HIS A N 1
ATOM 8530 C CA . HIS A 1 1108 ? -15.287 28.456 -16.047 1.00 27.48 1108 HIS A CA 1
ATOM 8531 C C . HIS A 1 1108 ? -13.939 27.815 -16.385 1.00 27.48 1108 HIS A C 1
ATOM 8533 O O . HIS A 1 1108 ? -12.909 28.127 -15.797 1.00 27.48 1108 HIS A O 1
ATOM 8539 N N . ILE A 1 1109 ? -13.966 26.924 -17.384 1.00 33.12 1109 ILE A N 1
ATOM 8540 C CA . ILE A 1 1109 ? -12.792 26.390 -18.083 1.00 33.12 1109 ILE A CA 1
ATOM 8541 C C . ILE A 1 1109 ? -12.038 27.575 -18.698 1.00 33.12 1109 ILE A C 1
ATOM 8543 O O . ILE A 1 1109 ? -12.358 28.026 -19.798 1.00 33.12 1109 ILE A O 1
ATOM 8547 N N . ILE A 1 1110 ? -11.029 28.080 -17.995 1.00 30.91 1110 ILE A N 1
ATOM 8548 C CA . ILE A 1 1110 ? -9.985 28.911 -18.590 1.00 30.91 1110 ILE A CA 1
ATOM 8549 C C . ILE A 1 1110 ? -9.014 27.932 -19.245 1.00 30.91 1110 ILE A C 1
ATOM 8551 O O . ILE A 1 1110 ? -8.278 27.208 -18.580 1.00 30.91 1110 ILE A O 1
ATOM 8555 N N . THR A 1 1111 ? -9.076 27.831 -20.571 1.00 39.72 1111 THR A N 1
ATOM 8556 C CA . THR A 1 1111 ? -8.202 26.929 -21.334 1.00 39.72 1111 THR A CA 1
ATOM 8557 C C . THR A 1 1111 ? -6.728 27.316 -21.159 1.00 39.72 1111 THR A C 1
ATOM 8559 O O . THR A 1 1111 ? -6.395 28.499 -21.075 1.00 39.72 1111 THR A O 1
ATOM 8562 N N . ASN A 1 1112 ? -5.824 26.328 -21.199 1.00 38.12 1112 ASN A N 1
ATOM 8563 C CA . ASN A 1 1112 ? -4.362 26.503 -21.119 1.00 38.12 1112 ASN A CA 1
ATOM 8564 C C . ASN A 1 1112 ? -3.795 27.594 -22.056 1.00 38.12 1112 ASN A C 1
ATOM 8566 O O . ASN A 1 1112 ? -2.707 28.108 -21.815 1.00 38.12 1112 ASN A O 1
ATOM 8570 N N . GLN A 1 1113 ? -4.526 28.002 -23.102 1.00 37.72 1113 GLN A N 1
ATOM 8571 C CA . GLN A 1 1113 ? -4.154 29.118 -23.974 1.00 37.72 1113 GLN A CA 1
ATOM 8572 C C . GLN A 1 1113 ? -4.185 30.495 -23.297 1.00 37.72 1113 GLN A C 1
ATOM 8574 O O . GLN A 1 1113 ? -3.399 31.357 -23.685 1.00 37.72 1113 GLN A O 1
ATOM 8579 N N . GLU A 1 1114 ? -5.059 30.741 -22.321 1.00 39.84 1114 GLU A N 1
ATOM 8580 C CA . GLU A 1 1114 ? -5.149 32.044 -21.645 1.00 39.84 1114 GLU A CA 1
ATOM 8581 C C . GLU A 1 1114 ? -4.050 32.196 -20.590 1.00 39.84 1114 GLU A C 1
ATOM 8583 O O . GLU A 1 1114 ? -3.400 33.241 -20.529 1.00 39.84 1114 GLU A O 1
ATOM 8588 N N . LEU A 1 1115 ? -3.728 31.114 -19.874 1.00 40.53 1115 LEU A N 1
ATOM 8589 C CA . LEU A 1 1115 ? -2.588 31.048 -18.955 1.00 40.53 1115 LEU A CA 1
ATOM 8590 C C . LEU A 1 1115 ? -1.257 31.259 -19.700 1.00 40.53 1115 LEU A C 1
ATOM 8592 O O . LEU A 1 1115 ? -0.423 32.062 -19.288 1.00 40.53 1115 LEU A O 1
ATOM 8596 N N . MET A 1 1116 ? -1.102 30.633 -20.872 1.00 40.84 1116 MET A N 1
ATOM 8597 C CA . MET A 1 1116 ? 0.080 30.789 -21.730 1.00 40.84 1116 MET A CA 1
ATOM 8598 C C . MET A 1 1116 ? 0.246 32.230 -22.247 1.00 40.84 1116 MET A C 1
ATOM 8600 O O . MET A 1 1116 ? 1.370 32.710 -22.393 1.00 40.84 1116 MET A O 1
ATOM 8604 N N . ARG A 1 1117 ? -0.861 32.950 -22.487 1.00 42.22 1117 ARG A N 1
ATOM 8605 C CA . ARG A 1 1117 ? -0.849 34.365 -22.906 1.00 42.22 1117 ARG A CA 1
ATOM 8606 C C . ARG A 1 1117 ? -0.406 35.301 -21.778 1.00 42.22 1117 ARG A C 1
ATOM 8608 O O . ARG A 1 1117 ? 0.317 36.257 -22.054 1.00 42.22 1117 ARG A O 1
ATOM 8615 N N . PHE A 1 1118 ? -0.774 35.010 -20.529 1.00 44.53 1118 PHE A N 1
ATOM 8616 C CA . PHE A 1 1118 ? -0.307 35.755 -19.353 1.00 44.53 1118 PHE A CA 1
ATOM 8617 C C . PHE A 1 1118 ? 1.169 35.484 -19.039 1.00 44.53 1118 PHE A C 1
ATOM 8619 O O . PHE A 1 1118 ? 1.917 36.425 -18.772 1.00 44.53 1118 PHE A O 1
ATOM 8626 N N . THR A 1 1119 ? 1.616 34.231 -19.157 1.00 44.25 1119 THR A N 1
ATOM 8627 C CA . THR A 1 1119 ? 3.025 33.853 -18.962 1.00 44.25 1119 THR A CA 1
ATOM 8628 C C . THR A 1 1119 ? 3.933 34.470 -20.026 1.00 44.25 1119 THR A C 1
ATOM 8630 O O . THR A 1 1119 ? 5.011 34.960 -19.696 1.00 44.25 1119 THR A O 1
ATOM 8633 N N . LEU A 1 1120 ? 3.483 34.551 -21.286 1.00 42.91 1120 LEU A N 1
ATOM 8634 C CA . LEU A 1 1120 ? 4.226 35.266 -22.330 1.00 42.91 1120 LEU A CA 1
ATOM 8635 C C . LEU A 1 1120 ? 4.330 36.772 -22.047 1.00 42.91 1120 LEU A C 1
ATOM 8637 O O . LEU A 1 1120 ? 5.370 37.368 -22.310 1.00 42.91 1120 LEU A O 1
ATOM 8641 N N . LEU A 1 1121 ? 3.268 37.393 -21.523 1.00 41.50 1121 LEU A N 1
ATOM 8642 C CA . LEU A 1 1121 ? 3.283 38.815 -21.174 1.00 41.50 1121 LEU A CA 1
ATOM 8643 C C . LEU A 1 1121 ? 4.243 39.086 -20.006 1.00 41.50 1121 LEU A C 1
ATOM 8645 O O . LEU A 1 1121 ? 4.980 40.065 -20.048 1.00 41.50 1121 LEU A O 1
ATOM 8649 N N . LYS A 1 1122 ? 4.282 38.189 -19.013 1.00 42.56 1122 LYS A N 1
ATOM 8650 C CA . LYS A 1 1122 ? 5.222 38.233 -17.886 1.00 42.56 1122 LYS A CA 1
ATOM 8651 C C . LYS A 1 1122 ? 6.677 38.079 -18.345 1.00 42.56 1122 LYS A C 1
ATOM 8653 O O . LYS A 1 1122 ? 7.493 38.930 -18.017 1.00 42.56 1122 LYS A O 1
ATOM 8658 N N . LEU A 1 1123 ? 6.980 37.083 -19.181 1.00 42.78 1123 LEU A N 1
ATOM 8659 C CA . LEU A 1 1123 ? 8.330 36.863 -19.722 1.00 42.78 1123 LEU A CA 1
ATOM 8660 C C . LEU A 1 1123 ? 8.835 38.061 -20.539 1.00 42.78 1123 LEU A C 1
ATOM 8662 O O . LEU A 1 1123 ? 9.983 38.460 -20.399 1.00 42.78 1123 LEU A O 1
ATOM 8666 N N . VAL A 1 1124 ? 7.966 38.695 -21.334 1.00 41.06 1124 VAL A N 1
ATOM 8667 C CA . VAL A 1 1124 ? 8.317 39.901 -22.111 1.00 41.06 1124 VAL A CA 1
ATOM 8668 C C . VAL A 1 1124 ? 8.522 41.139 -21.219 1.00 41.06 1124 VAL A C 1
ATOM 8670 O O . VAL A 1 1124 ? 9.211 42.077 -21.626 1.00 41.06 1124 VAL A O 1
ATOM 8673 N N . LEU A 1 1125 ? 7.931 41.163 -20.020 1.00 40.28 1125 LEU A N 1
ATOM 8674 C CA . LEU A 1 1125 ? 8.111 42.228 -19.028 1.00 40.28 1125 LEU A CA 1
ATOM 8675 C C . LEU A 1 1125 ? 9.332 41.998 -18.120 1.00 40.28 1125 LEU A C 1
ATOM 8677 O O . LEU A 1 1125 ? 9.897 42.979 -17.657 1.00 40.28 1125 LEU A O 1
ATOM 8681 N N . GLU A 1 1126 ? 9.740 40.744 -17.897 1.00 43.16 1126 GLU A N 1
ATOM 8682 C CA . GLU A 1 1126 ? 10.906 40.358 -17.081 1.00 43.16 1126 GLU A CA 1
ATOM 8683 C C . GLU A 1 1126 ? 12.234 40.344 -17.869 1.00 43.16 1126 GLU A C 1
ATOM 8685 O O . GLU A 1 1126 ? 13.300 40.451 -17.269 1.00 43.16 1126 GLU A O 1
ATOM 8690 N N . GLU A 1 1127 ? 12.200 40.251 -19.206 1.00 35.75 1127 GLU A N 1
ATOM 8691 C CA . GLU A 1 1127 ? 13.394 40.331 -20.075 1.00 35.75 1127 GLU A CA 1
ATOM 8692 C C . GLU A 1 1127 ? 13.898 41.770 -20.348 1.00 35.75 1127 GLU A C 1
ATOM 8694 O O . GLU A 1 1127 ? 14.907 41.953 -21.035 1.00 35.75 1127 GLU A O 1
ATOM 8699 N N . LYS A 1 1128 ? 13.211 42.801 -19.840 1.00 31.09 1128 LYS A N 1
ATOM 8700 C CA . LYS A 1 1128 ? 13.620 44.219 -19.896 1.00 31.09 1128 LYS A CA 1
ATOM 8701 C C . LYS A 1 1128 ? 14.063 44.715 -18.531 1.00 31.09 1128 LYS A C 1
ATOM 8703 O O . LYS A 1 1128 ? 14.956 45.595 -18.527 1.00 31.09 1128 LYS A O 1
#

Secondary structure (DSSP, 8-state):
--SSHHHHHHHHHHHHHHHHHTS-S-------EEEEEETTS----HHHHHHHHHTT-EEEEEEGGG--TT--TT-SS-SSGGG-SEEEE----TTSPPPHHHHHHHHHHHHTT-EEEEE----SS-TTTHHHHHHHHGGGTEEESS-TTT-TT---EEEESSSBSSSTTSEEE-EE-S-TTTTT---EEE-SB-EEE-TTSSSEEEEEEE--TTEEEE-TTTT--EE--GGG-EEEEEEEEETTTTEEEEEES-SGGGTHHHHS-SSSTHHHHHHHHHHHHHT---SPPPSSS-EEEET---TTSS---SSSEEEE-SSEEEEE-SSPPPSTTPPSSSEEEEEESSS----EEEEEEEETTTTEEEEEEEEEEEEE-SSEEEEEEEEEETTEEEEEEEEEEEEETT-SEEEEEEEEEE-SSS---SEEEEEEEEESS-EEEETTTEE--S-PEEEEEGGGSSSSEEEEEETTEEEEEEE-TTT-SEEEE-SSEEEEEEEE---TT-EEEEEEEEEEEESS-THHHHHHHHHHHT--EEEEEEEEEETT--B-SS-EEEEEETTEEEEEEE--TTSEEEEEEESEEEEEEE--TTSPPPPPEEEEE-TTPEEE--EEEE---EEEEEEEEETTEE---EEEEEETTEEEEEEE---STTTTTEEEEEE-SEEEEEEEESSTTTSS--EEEEEEE-TT--EEEEEEPPPPS--SGGGTEEEE---B--TTSSS----HHHHHHHHHHTT-SSEEE--BT--TTHHHHHHHHHHHT--EEE--BEE-SSS-EEEEESPPTT-PPPSSS-HHHHHHHHHHTS--SEEEEESTTSSTTSGGGGTTSTT------EEEEEESS--HHHHHHHHHHHHHHHTT--PEEEEE--BS-TT-SSS-TTSSEEEEE-SSS--HHHHHHHHHTT-EEEESS-EEEEEETTB-TTSEEEE-TT-EEEEEEEEE-SSPEEEEEEEETTEEEEEEE--SSEEEEEEEEESSSEEEEEEEEESSSSEEEEEPPEEEEET------------------------------PPPTHHHHHHHHHHHTTT--GGGGGG--TT---HHHHHHHHHHHHHHTTS---S----HHHHHHHHHHHHHHH--

Sequence (1128 aa):
MKRINIFRTVGFLLVLLALFALVNTHAGEKKVRILLDASHGQNNLGAYVQLTLQNGFEVQLKAMESGDLTQWGSFPAGKSLADFDVVVLAKPSSSAPYTEAEIKTVQDYVEAGGALLVIGDWTGPVKDVVANLNQIIRKYGVAMNGDASADPTSLRNIQDSKNNFGPEWRVKIVNFEKHPITEGISAIEIDGVSLSTFTDGMGTITPVARGTDTSYEFTYSTTKERFDRKAEILAAVAVSDIGPGNGRLFVIGSETTFDSYLKDNNKHDNAKFDVQLTQWLAGAGHVSPPASGVVVAKGERLKGGEDKSSEDIVVKNSKIAFSVGVGSAGPFGAPKGGIFDAHAYGRTRDQLALLQFAVNNFGQWVNYTSIDVTEKTDKKVVVTAKGAWVGHPDVKSTTQYILETDSNLITVKNTVKNEGSAETGNIYNGIALSSENEQVWLPGVGDNKERKFDPFPKDQLTDTWAAVYGGNLIYGAHTKPEHLTHVSAGDTWVDLWRQVNIKPGESSDFDFVLQVEEGNNIGRVLEQHYALNKIPTGTLEGTVKSQKGDVVHAPSVIVMKNDKPYIKVTGDQQSAFSQKLALGDYKVVVKTEGYTDSETKTVTITEGKTAKLDFVDILGPAPVTFKVSYKGQGADAQIRAYLNDNLLDVLFTDSASDKVGQVTRDLPAGHYKFVINAGAGFTRDWMTKEIDLEPGKPATVEVQLPDKKYDPEAKGWYAADTHLHTQFSFDGTTKIDDFFVSQLAAGLDLMFISDHNTISGHDPLSKLSQARKVPYVLSEEITTQTWGHFNPYPLNKGQLISWSGKPAEFFTESKQKGNAQLIQVNHPLVSSRDYFRHLKDSDYVPDFNAAEVYNASFGPDDEETVQQMFKFWNEGKKYTAVAVTDDHNAYAIELDTGTPRSYAYVTGDLTVEKWIDAIKNQHVFVSYGPLVYASIGTAIPGDTAGIAAGGKAELKAELNSIAPLKKAAIVKNGQVVKEFDLSKNEETISFEVPAEDAWYVVRVYTATEGIQAMTNPIWVKVGANTMTSSSNSTQTTPPASTNPTTSTSNGTTPLPATFNAMLRNKLQKVGLSDAFLFLIEGDKITDQTLARATELWAIQQSIPNTDHIITNQELMRFTLLKLVLEEK

pLDDT: mean 82.17, std 19.35, range [21.89, 98.75]

Foldseek 3Di:
DPPPVVCVVVVVVVVVVVVVVPPPDDPADDAAEEEEECLQPFDPLVLLCVLQVVVGHHYDYDHVVQDDQCGGHVGPDDPHPLRHQEYEAEFGDPVGFDDPVNLVRLLVCQQQFHEYEYEAEDDDQQQPTQVRSCSNCVQQFKHFDACSPPDSQGFWQKFFPPQAPPHRLQHWWQDFDDDLLCVVFRTATFRFTWMGGGPNHAFDKDLGTFFAQRMWIAGDDPPRDIGRPGRVTGQKMKGFCGHQFTGIYIYGGGSCLSHVRSPPPPPGCSSVSSVSVVVVSSPIGAVGAPPAFKDWDQQDDQPDWQASDSRWIWIHANFKIWIFFPPTAAPPRHGGGWTQFIATPDDFRTFWRTKAKDKQQNPWYFHWPDWDFPDDDSFKTKIKTKGAIPVQRQWIKIWIWMDGHPALKTKIKIKIWRQDQFKPAFGWIWIKTFTLAWFKQFAQAGTQAADWDDWDFCVSHPDAKMWTFDRQKIKIKDDDPVLAGTKTDHGGIITGIDTDIAHNGGMDMHIIMIGIHGGRFCLVSVVVNCVVVVFFKFKEKEFEAELVRHFDAQWWKFKDDPNGTGGTWTAHGRGMTMHIDGFAKIWMWIDGFLKDIFDIDIDGIDGHYYDYDYHNYIFDFAKEKEAEDEPNHAAWKWKFKAFVNRTDFIDIFFLAPVGHNIDIGGHHFGKIWIWIFAQLQFFADIDIDIDGTGHPHYYYHYHYGDGGPDDVVVVQWFWDFAAEEDSSARLFNHHLRRLLSLCRSNVGQEAEYAGAQDQPSVVVSVVSCVSNVGHYAYWYWLDEPAAATKTFIRFDRPDGFDNDDFPVRRVVCCVPVGVGPAIEQELQFPDCRHNVVCPPPPSRDPPGAEYELAEAADDPSSVVVVLVVLVCVLVVNRHAYFWHHNYRYCTDPSGRHRQWIKIFRADDDDHPVRRVVSSSLLSIKIFNFKDKFKDWVPFGASEEDEAEVVGKIKIKIKIAGSAFWAKKFKDKSNHTPDMDGGGGRIDMDMDIDDQDFIWIKMWTQGPPGGTGMMGHTHTYHYNDDDDDDDDDDDDDDDDDDDDDDDDDDDDDDADDPVVVVVVVVVVVVLPDDCVVVVCDDDRDRDPVSVVVVVVVVVVVVPDDDDDDPPDPVVVVVVVVVVVVVVVD